Protein AF-0000000075678866 (afdb_homodimer)

Organism: Branchiostoma floridae (NCBI:txid7739)

Radius of gyration: 64.85 Å; Cα contacts (8 Å, |Δi|>4): 1462; chains: 2; bounding box: 85×173×122 Å

Secondary structure (DSSP, 8-state):
-HHHHHHTB-TTT-SB-SSEEE-TTS-EEEHHHHHHHHHHHHHHS--SSGGGTTTGGGEEE-TTT--EEE--TTGGGGSEE-HHHHHHHHHHTT--TTT-B-TTSPBBPSS-SSSSPPBP-EEETTTTEEE-HHHHHHHHTSGGGTTSPEES---S----PPEETTTEEEEP-EEETTTTEEE-GGGGSTTSTTTTS-EEEHHHHHHHHHHHHHHHHHHHHHHHHHHHHHHHHHHHHHHHHHHHHHHHHHHHHHHHHHHHHHHHHHHHHHHHHHHHHHHHHHHHHHHHHHHHHHHHHHHHHHHHHHHHHHT---HHHHHHHHHHHHHHHHHHHS---------SS--------HHHHHHHHT-----------------------------------------SS--SEEEEEEEEE-TTSSHHHHHHHHHHS---TTPPPP-SEEEEEEEEEETTEEEEEEEEEEP-SGGGHHHHHHHHTT-SEEEEE----/-HHHHHHTB-TTT-SB-SSEEE-TTS-EEEHHHHHHHHHHHHHHS--SSGGGTTTGGGEEE-TTT--EEE--TTGGGGSEE-HHHHHHHHHHH---TTT-S-TTSPPBPSS-SSSSPPBP-EEETTTTEEE-HHHHHHHHTSGGGTTSPEES---S----PPEETTTEEEEP-EEETTTTEEE-GGGGSTTSTTTTS-EEEHHHHHHHHHHHHHHHHHHHHHHHHHHHHHHHHHHHHHHHHHHHHHHHHHHHHHHHHHHHHHHHHHHHHHHHHHHHHHHHHHHHHHHHHHHHHHHHHHHHHHHHHHHHHHT---HHHHHHHHHHHHHHHHHHHS---------S---------HHHHHHHHT---------------------S-----------------------SEEEEEEEEE-TTSSHHHHHHHHHHS---TTPPPP-SEEEEEEEEEETTEEEEEEEEEE--SGGGHHHHHHHHTT-SEEEEE----

Structure (mmCIF, N/CA/C/O backbone):
data_AF-0000000075678866-model_v1
#
loop_
_entity.id
_entity.type
_entity.pdbx_description
1 polymer 'E3 ubiquitin-protein ligase Midline-1-like isoform X2'
#
loop_
_atom_site.group_PDB
_atom_site.id
_atom_site.type_symbol
_atom_site.label_atom_id
_atom_site.label_alt_id
_atom_site.label_comp_id
_atom_site.label_asym_id
_atom_site.label_entity_id
_atom_site.label_seq_id
_atom_site.pdbx_PDB_ins_code
_atom_site.Cartn_x
_atom_site.Cartn_y
_atom_site.Cartn_z
_atom_site.occupancy
_atom_site.B_iso_or_equiv
_atom_site.auth_seq_id
_atom_site.auth_comp_id
_atom_site.auth_asym_id
_atom_site.auth_atom_id
_atom_site.pdbx_PDB_model_num
ATOM 1 N N . MET A 1 1 ? 0.856 50.375 16.25 1 43.62 1 MET A N 1
ATOM 2 C CA . MET A 1 1 ? 0.378 51.688 15.766 1 43.62 1 MET A CA 1
ATOM 3 C C . MET A 1 1 ? -0.942 52.062 16.438 1 43.62 1 MET A C 1
ATOM 5 O O . MET A 1 1 ? -1.149 53.219 16.812 1 43.62 1 MET A O 1
ATOM 9 N N . GLU A 1 2 ? -1.556 50.781 16.656 1 60.44 2 GLU A N 1
ATOM 10 C CA . GLU A 1 2 ? -2.93 50.688 17.156 1 60.44 2 GLU A CA 1
ATOM 11 C C . GLU A 1 2 ? -2.996 50.969 18.656 1 60.44 2 GLU A C 1
ATOM 13 O O . GLU A 1 2 ? -3.965 51.562 19.141 1 60.44 2 GLU A O 1
ATOM 18 N N . ALA A 1 3 ? -1.682 50.938 19.078 1 66.75 3 ALA A N 1
ATOM 19 C CA . ALA A 1 3 ? -1.787 51.031 20.531 1 66.75 3 ALA A CA 1
ATOM 20 C C . ALA A 1 3 ? -1.88 52.469 21 1 66.75 3 ALA A C 1
ATOM 22 O O . ALA A 1 3 ? -2.676 52.812 21.891 1 66.75 3 ALA A O 1
ATOM 23 N N . LEU A 1 4 ? -1.079 53.344 20.344 1 71.69 4 LEU A N 1
ATOM 24 C CA . LEU A 1 4 ? -1.128 54.75 20.75 1 71.69 4 LEU A CA 1
ATOM 25 C C . LEU A 1 4 ? -2.457 55.375 20.344 1 71.69 4 LEU A C 1
ATOM 27 O O . LEU A 1 4 ? -3.033 56.156 21.109 1 71.69 4 LEU A O 1
ATOM 31 N N . GLU A 1 5 ? -2.85 55 19.188 1 73.69 5 GLU A N 1
ATOM 32 C CA . GLU A 1 5 ? -4.133 55.531 18.734 1 73.69 5 GLU A CA 1
ATOM 33 C C . GLU A 1 5 ? -5.262 55.125 19.672 1 73.69 5 GLU A C 1
ATOM 35 O O . GLU A 1 5 ? -6.188 55.906 19.922 1 73.69 5 GLU A O 1
ATOM 40 N N . ARG A 1 6 ? -4.926 54.031 20.25 1 78.94 6 ARG A N 1
ATOM 41 C CA . ARG A 1 6 ? -5.941 53.531 21.188 1 78.94 6 ARG A CA 1
ATOM 42 C C . ARG A 1 6 ? -5.949 54.375 22.469 1 78.94 6 ARG A C 1
ATOM 44 O O . ARG A 1 6 ? -7.008 54.625 23.047 1 78.94 6 ARG A O 1
ATOM 51 N N . GLU A 1 7 ? -4.766 54.812 22.75 1 80.38 7 GLU A N 1
ATOM 52 C CA . GLU A 1 7 ? -4.656 55.625 23.953 1 80.38 7 GLU A CA 1
ATOM 53 C C . GLU A 1 7 ? -5.219 57 23.75 1 80.38 7 GLU A C 1
ATOM 55 O O . GLU A 1 7 ? -5.617 57.688 24.703 1 80.38 7 GLU A O 1
ATOM 60 N N . LEU A 1 8 ? -5.262 57.438 22.5 1 84 8 LEU A N 1
ATOM 61 C CA . LEU A 1 8 ? -5.734 58.781 22.203 1 84 8 LEU A CA 1
ATOM 62 C C . LEU A 1 8 ? -7.152 58.75 21.641 1 84 8 LEU A C 1
ATOM 64 O O . LEU A 1 8 ? -7.664 59.75 21.172 1 84 8 LEU A O 1
ATOM 68 N N . SER A 1 9 ? -7.711 57.625 21.734 1 86.75 9 SER A N 1
ATOM 69 C CA . SER A 1 9 ? -9.07 57.5 21.234 1 86.75 9 SER A CA 1
ATOM 70 C C . SER A 1 9 ? -10.062 57.25 22.359 1 86.75 9 SER A C 1
ATOM 72 O O . SER A 1 9 ? -9.719 56.594 23.359 1 86.75 9 SER A O 1
ATOM 74 N N . CYS A 1 10 ? -11.156 57.875 22.219 1 87.94 10 CYS A N 1
ATOM 75 C CA . CYS A 1 10 ? -12.227 57.688 23.188 1 87.94 10 CYS A CA 1
ATOM 76 C C . CYS A 1 10 ? -12.75 56.281 23.156 1 87.94 10 CYS A C 1
ATOM 78 O O . CYS A 1 10 ? -13.062 55.75 22.094 1 87.94 10 CYS A O 1
ATOM 80 N N . PRO A 1 11 ? -12.836 55.594 24.234 1 87.12 11 PRO A N 1
ATOM 81 C CA . PRO A 1 11 ? -13.289 54.188 24.266 1 87.12 11 PRO A CA 1
ATOM 82 C C . PRO A 1 11 ? -14.758 54.031 23.875 1 87.12 11 PRO A C 1
ATOM 84 O O . PRO A 1 11 ? -15.195 52.938 23.531 1 87.12 11 PRO A O 1
ATOM 87 N N . TYR A 1 12 ? -15.547 55.094 23.938 1 86.12 12 TYR A N 1
ATOM 88 C CA . TYR A 1 12 ? -16.969 55.031 23.594 1 86.12 12 TYR A CA 1
ATOM 89 C C . TYR A 1 12 ? -17.172 55.25 22.094 1 86.12 12 TYR A C 1
ATOM 91 O O . TYR A 1 12 ? -17.812 54.438 21.422 1 86.12 12 TYR A O 1
ATOM 99 N N . CYS A 1 13 ? -16.641 56.281 21.578 1 82.19 13 CYS A N 1
ATOM 100 C CA . CYS A 1 13 ? -16.891 56.594 20.172 1 82.19 13 CYS A CA 1
ATOM 101 C C . CYS A 1 13 ? -15.742 56.094 19.297 1 82.19 13 CYS A C 1
ATOM 103 O O . CYS A 1 13 ? -15.867 56.062 18.078 1 82.19 13 CYS A O 1
ATOM 105 N N . ASN A 1 14 ? -14.602 55.75 19.781 1 84.31 14 ASN A N 1
ATOM 106 C CA . ASN A 1 14 ? -13.43 55.188 19.109 1 84.31 14 ASN A CA 1
ATOM 107 C C . ASN A 1 14 ? -12.789 56.219 18.172 1 84.31 14 ASN A C 1
ATOM 109 O O . ASN A 1 14 ? -12.102 55.844 17.219 1 84.31 14 ASN A O 1
ATOM 113 N N . ASN A 1 15 ? -13.078 57.438 18.406 1 81.25 15 ASN A N 1
ATOM 114 C CA . ASN A 1 15 ? -12.43 58.531 17.688 1 81.25 15 ASN A CA 1
ATOM 115 C C . ASN A 1 15 ? -11.469 59.312 18.609 1 81.25 15 ASN A C 1
ATOM 117 O O . ASN A 1 15 ? -11.438 59.062 19.812 1 81.25 15 ASN A O 1
ATOM 121 N N . LEU A 1 16 ? -10.664 60.094 17.953 1 82.56 16 LEU A N 1
ATOM 122 C CA . LEU A 1 16 ? -9.781 60.906 18.75 1 82.56 16 LEU A CA 1
ATOM 123 C C . LEU A 1 16 ? -10.578 61.781 19.719 1 82.56 16 LEU A C 1
ATOM 125 O O . LEU A 1 16 ? -11.656 62.281 19.375 1 82.56 16 LEU A O 1
ATOM 129 N N . PHE A 1 17 ? -10.078 61.875 20.844 1 85.62 17 PHE A N 1
ATOM 130 C CA . PHE A 1 17 ? -10.773 62.594 21.891 1 85.62 17 PHE A CA 1
ATOM 131 C C . PHE A 1 17 ? -11.117 64 21.422 1 85.62 17 PHE A C 1
ATOM 133 O O . PHE A 1 17 ? -10.32 64.688 20.734 1 85.62 17 PHE A O 1
ATOM 140 N N . SER A 1 18 ? -12.359 64.438 21.672 1 81.19 18 SER A N 1
ATOM 141 C CA . SER A 1 18 ? -12.812 65.812 21.469 1 81.19 18 SER A CA 1
ATOM 142 C C . SER A 1 18 ? -13.289 66.438 22.781 1 81.19 18 SER A C 1
ATOM 144 O O . SER A 1 18 ? -14.281 65.938 23.359 1 81.19 18 SER A O 1
ATOM 146 N N . SER A 1 19 ? -12.625 67.5 23.266 1 81.44 19 SER A N 1
ATOM 147 C CA . SER A 1 19 ? -12.93 68.125 24.547 1 81.44 19 SER A CA 1
ATOM 148 C C . SER A 1 19 ? -13.039 67.062 25.656 1 81.44 19 SER A C 1
ATOM 150 O O . SER A 1 19 ? -14.102 66.875 26.25 1 81.44 19 SER A O 1
ATOM 152 N N . PRO A 1 20 ? -11.961 66.438 25.922 1 88.38 20 PRO A N 1
ATOM 153 C CA . PRO A 1 20 ? -11.969 65.312 26.859 1 88.38 20 PRO A CA 1
ATOM 154 C C . PRO A 1 20 ? -12.227 65.75 28.297 1 88.38 20 PRO A C 1
ATOM 156 O O . PRO A 1 20 ? -11.766 66.812 28.719 1 88.38 20 PRO A O 1
ATOM 159 N N . LEU A 1 21 ? -13.008 64.875 28.969 1 88.62 21 LEU A N 1
ATOM 160 C CA . LEU A 1 21 ? -13.281 65.062 30.391 1 88.62 21 LEU A CA 1
ATOM 161 C C . LEU A 1 21 ? -12.586 64 31.219 1 88.62 21 LEU A C 1
ATOM 163 O O . LEU A 1 21 ? -12.523 62.844 30.828 1 88.62 21 LEU A O 1
ATOM 167 N N . LEU A 1 22 ? -11.984 64.438 32.281 1 88.12 22 LEU A N 1
ATOM 168 C CA . LEU A 1 22 ? -11.297 63.5 33.156 1 88.12 22 LEU A CA 1
ATOM 169 C C . LEU A 1 22 ? -12.266 62.938 34.188 1 88.12 22 LEU A C 1
ATOM 171 O O . LEU A 1 22 ? -12.922 63.688 34.906 1 88.12 22 LEU A O 1
ATOM 175 N N . LEU A 1 23 ? -12.305 61.656 34.281 1 87.56 23 LEU A N 1
ATOM 176 C CA . LEU A 1 23 ? -13.156 60.969 35.219 1 87.56 23 LEU A CA 1
ATOM 177 C C . LEU A 1 23 ? -12.406 60.688 36.531 1 87.56 23 LEU A C 1
ATOM 179 O O . LEU A 1 23 ? -11.172 60.719 36.562 1 87.56 23 LEU A O 1
ATOM 183 N N . PRO A 1 24 ? -13.18 60.438 37.594 1 81.88 24 PRO A N 1
ATOM 184 C CA . PRO A 1 24 ? -12.516 60.188 38.875 1 81.88 24 PRO A CA 1
ATOM 185 C C . PRO A 1 24 ? -11.672 58.906 38.844 1 81.88 24 PRO A C 1
ATOM 187 O O . PRO A 1 24 ? -10.734 58.781 39.625 1 81.88 24 PRO A O 1
ATOM 190 N N . CYS A 1 25 ? -11.891 58 37.875 1 81.62 25 CYS A N 1
ATOM 191 C CA . CYS A 1 25 ? -11.148 56.75 37.812 1 81.62 25 CYS A CA 1
ATOM 192 C C . CYS A 1 25 ? -9.836 56.969 37.062 1 81.62 25 CYS A C 1
ATOM 194 O O . CYS A 1 25 ? -9.031 56.031 36.938 1 81.62 25 CYS A O 1
ATOM 196 N N . GLY A 1 26 ? -9.719 58.156 36.531 1 81.38 26 GLY A N 1
ATOM 197 C CA . GLY A 1 26 ? -8.484 58.438 35.844 1 81.38 26 GLY A CA 1
ATOM 198 C C . GLY A 1 26 ? -8.609 58.344 34.344 1 81.38 26 GLY A C 1
ATOM 199 O O . GLY A 1 26 ? -7.711 58.75 33.594 1 81.38 26 GLY A O 1
ATOM 200 N N . HIS A 1 27 ? -9.688 57.781 33.844 1 86.25 27 HIS A N 1
ATOM 201 C CA . HIS A 1 27 ? -9.922 57.656 32.438 1 86.25 27 HIS A CA 1
ATOM 202 C C . HIS A 1 27 ? -10.602 58.906 31.859 1 86.25 27 HIS A C 1
ATOM 204 O O . HIS A 1 27 ? -11.086 59.75 32.625 1 86.25 27 HIS A O 1
ATOM 210 N N . SER A 1 28 ? -10.484 59.031 30.547 1 90.62 28 SER A N 1
ATOM 211 C CA . SER A 1 28 ? -11.086 60.188 29.891 1 90.62 28 SER A CA 1
ATOM 212 C C . SER A 1 28 ? -12.125 59.781 28.859 1 90.62 28 SER A C 1
ATOM 214 O O . SER A 1 28 ? -12.07 58.656 28.328 1 90.62 28 SER A O 1
ATOM 216 N N . VAL A 1 29 ? -13.156 60.625 28.719 1 90.81 29 VAL A N 1
ATOM 217 C CA . VAL A 1 29 ? -14.18 60.438 27.688 1 90.81 29 VAL A CA 1
ATOM 218 C C . VAL A 1 29 ? -14.492 61.781 27.047 1 90.81 29 VAL A C 1
ATOM 220 O O . VAL A 1 29 ? -14.305 62.844 27.656 1 90.81 29 VAL A O 1
ATOM 223 N N . CYS A 1 30 ? -14.914 61.625 25.797 1 87.19 30 CYS A N 1
ATOM 224 C CA . CYS A 1 30 ? -15.328 62.875 25.141 1 87.19 30 CYS A CA 1
ATOM 225 C C . CYS A 1 30 ? -16.516 63.5 25.844 1 87.19 30 CYS A C 1
ATOM 227 O O . CYS A 1 30 ? -17.328 62.812 26.469 1 87.19 30 CYS A O 1
ATOM 229 N N . CYS A 1 31 ? -16.547 64.812 25.797 1 83.5 31 CYS A N 1
ATOM 230 C CA . CYS A 1 31 ? -17.672 65.5 26.422 1 83.5 31 CYS A CA 1
ATOM 231 C C . CYS A 1 31 ? -19 65.062 25.844 1 83.5 31 CYS A C 1
ATOM 233 O O . CYS A 1 31 ? -19.922 64.75 26.578 1 83.5 31 CYS A O 1
ATOM 235 N N . LYS A 1 32 ? -19.031 64.938 24.562 1 80.06 32 LYS A N 1
ATOM 236 C CA . LYS A 1 32 ? -20.25 64.438 23.891 1 80.06 32 LYS A CA 1
ATOM 237 C C . LYS A 1 32 ? -20.609 63.062 24.312 1 80.06 32 LYS A C 1
ATOM 239 O O . LYS A 1 32 ? -21.781 62.75 24.578 1 80.06 32 LYS A O 1
ATOM 244 N N . CYS A 1 33 ? -19.594 62.312 24.359 1 86.38 33 CYS A N 1
ATOM 245 C CA . CYS A 1 33 ? -19.812 60.906 24.703 1 86.38 33 CYS A CA 1
ATOM 246 C C . CYS A 1 33 ? -20.266 60.781 26.156 1 86.38 33 CYS A C 1
ATOM 248 O O . CYS A 1 33 ? -21.031 59.875 26.5 1 86.38 33 CYS A O 1
ATOM 250 N N . ALA A 1 34 ? -19.781 61.594 27.016 1 85.44 34 ALA A N 1
ATOM 251 C CA . ALA A 1 34 ? -20.219 61.594 28.406 1 85.44 34 ALA A CA 1
ATOM 252 C C . ALA A 1 34 ? -21.719 61.906 28.516 1 85.44 34 ALA A C 1
ATOM 254 O O . ALA A 1 34 ? -22.422 61.281 29.328 1 85.44 34 ALA A O 1
ATOM 255 N N . TYR A 1 35 ? -22.094 62.719 27.688 1 79.44 35 TYR A N 1
ATOM 256 C CA . TYR A 1 35 ? -23.516 63.062 27.656 1 79.44 35 TYR A CA 1
ATOM 257 C C . TYR A 1 35 ? -24.344 61.875 27.188 1 79.44 35 TYR A C 1
ATOM 259 O O . TYR A 1 35 ? -25.406 61.562 27.766 1 79.44 35 TYR A O 1
ATOM 267 N N . ASN A 1 36 ? -23.844 61.312 26.219 1 81.81 36 ASN A N 1
ATOM 268 C CA . ASN A 1 36 ? -24.547 60.156 25.703 1 81.81 36 ASN A CA 1
ATOM 269 C C . ASN A 1 36 ? -24.609 59.031 26.734 1 81.81 36 ASN A C 1
ATOM 271 O O . ASN A 1 36 ? -25.625 58.312 26.828 1 81.81 36 ASN A O 1
ATOM 275 N N . LEU A 1 37 ? -23.625 58.906 27.453 1 85.25 37 LEU A N 1
ATOM 276 C CA . LEU A 1 37 ? -23.562 57.875 28.484 1 85.25 37 LEU A CA 1
ATOM 277 C C . LEU A 1 37 ? -24.578 58.188 29.594 1 85.25 37 LEU A C 1
ATOM 279 O O . LEU A 1 37 ? -25.219 57.281 30.125 1 85.25 37 LEU A O 1
ATOM 283 N N . LEU A 1 38 ? -24.641 59.438 29.891 1 80.75 38 LEU A N 1
ATOM 284 C CA . LEU A 1 38 ? -25.594 59.844 30.906 1 80.75 38 LEU A CA 1
ATOM 285 C C . LEU A 1 38 ? -27.031 59.656 30.438 1 80.75 38 LEU A C 1
ATOM 287 O O . LEU A 1 38 ? -27.891 59.25 31.219 1 80.75 38 LEU A O 1
ATOM 291 N N . ALA A 1 39 ? -27.203 59.969 29.219 1 74.81 39 ALA A N 1
ATOM 292 C CA . ALA A 1 39 ? -28.547 59.844 28.641 1 74.81 39 ALA A CA 1
ATOM 293 C C . ALA A 1 39 ? -28.953 58.375 28.562 1 74.81 39 ALA A C 1
ATOM 295 O O . ALA A 1 39 ? -30.125 58.031 28.766 1 74.81 39 ALA A O 1
ATOM 296 N N . SER A 1 40 ? -28.062 57.594 28.281 1 74.62 40 SER A N 1
ATOM 297 C CA . SER A 1 40 ? -28.359 56.156 28.141 1 74.62 40 SER A CA 1
ATOM 298 C C . SER A 1 40 ? -28.609 55.5 29.5 1 74.62 40 SER A C 1
ATOM 300 O O . SER A 1 40 ? -29.344 54.531 29.594 1 74.62 40 SER A O 1
ATOM 302 N N . SER A 1 41 ? -27.922 55.875 30.484 1 67.88 41 SER A N 1
ATOM 303 C CA . SER A 1 41 ? -28.094 55.281 31.812 1 67.88 41 SER A CA 1
ATOM 304 C C . SER A 1 41 ? -29.438 55.656 32.406 1 67.88 41 SER A C 1
ATOM 306 O O . SER A 1 41 ? -30 54.906 33.188 1 67.88 41 SER A O 1
ATOM 308 N N . GLY A 1 42 ? -29.922 56.781 32.156 1 57.5 42 GLY A N 1
ATOM 309 C CA . GLY A 1 42 ? -31.219 57.219 32.656 1 57.5 42 GLY A CA 1
ATOM 310 C C . GLY A 1 42 ? -32.375 56.406 32.125 1 57.5 42 GLY A C 1
ATOM 311 O O . GLY A 1 42 ? -33.438 56.312 32.75 1 57.5 42 GLY A O 1
ATOM 312 N N . THR A 1 43 ? -32.25 56.062 30.828 1 50.03 43 THR A N 1
ATOM 313 C CA . THR A 1 43 ? -33.438 55.406 30.219 1 50.03 43 THR A CA 1
ATOM 314 C C . THR A 1 43 ? -33.656 54.031 30.828 1 50.03 43 THR A C 1
ATOM 316 O O . THR A 1 43 ? -34.719 53.438 30.656 1 50.03 43 THR A O 1
ATOM 319 N N . SER A 1 44 ? -32.656 53.312 31.219 1 44.22 44 SER A N 1
ATOM 320 C CA . SER A 1 44 ? -33.062 51.969 31.547 1 44.22 44 SER A CA 1
ATOM 321 C C . SER A 1 44 ? -33.969 51.906 32.75 1 44.22 44 SER A C 1
ATOM 323 O O . SER A 1 44 ? -34.594 50.906 33.062 1 44.22 44 SER A O 1
ATOM 325 N N . LYS A 1 45 ? -33.625 52.469 33.969 1 44.28 45 LYS A N 1
ATOM 326 C CA . LYS A 1 45 ? -34.406 52 35.094 1 44.28 45 LYS A CA 1
ATOM 327 C C . LYS A 1 45 ? -35.75 52.719 35.188 1 44.28 45 LYS A C 1
ATOM 329 O O . LYS A 1 45 ? -35.812 53.938 35.125 1 44.28 45 LYS A O 1
ATOM 334 N N . THR A 1 46 ? -36.719 52.094 34.812 1 41.12 46 THR A N 1
ATOM 335 C CA . THR A 1 46 ? -38.094 52.406 35.219 1 41.12 46 THR A CA 1
ATOM 336 C C . THR A 1 46 ? -38.125 52.812 36.688 1 41.12 46 THR A C 1
ATOM 338 O O . THR A 1 46 ? -37.625 52.094 37.562 1 41.12 46 THR A O 1
ATOM 341 N N . PRO A 1 47 ? -38.281 54.156 37 1 39.22 47 PRO A N 1
ATOM 342 C CA . PRO A 1 47 ? -38.406 54.562 38.406 1 39.22 47 PRO A CA 1
ATOM 343 C C . PRO A 1 47 ? -39.375 53.656 39.188 1 39.22 47 PRO A C 1
ATOM 345 O O . PRO A 1 47 ? -40.531 53.531 38.812 1 39.22 47 PRO A O 1
ATOM 348 N N . ALA A 1 48 ? -39.094 52.531 39.719 1 39.09 48 ALA A N 1
ATOM 349 C CA . ALA A 1 48 ? -40.188 52.031 40.531 1 39.09 48 ALA A CA 1
ATOM 350 C C . ALA A 1 48 ? -40.75 53.125 41.438 1 39.09 48 ALA A C 1
ATOM 352 O O . ALA A 1 48 ? -41.969 53.188 41.625 1 39.09 48 ALA A O 1
ATOM 353 N N . ASN A 1 49 ? -40.062 53.5 42.688 1 38.62 49 ASN A N 1
ATOM 354 C CA . ASN A 1 49 ? -40.656 54.438 43.594 1 38.62 49 ASN A CA 1
ATOM 355 C C . ASN A 1 49 ? -40.375 55.875 43.156 1 38.62 49 ASN A C 1
ATOM 357 O O . ASN A 1 49 ? -39.281 56.219 42.719 1 38.62 49 ASN A O 1
ATOM 361 N N . PRO A 1 50 ? -41.438 56.75 43 1 41.88 50 PRO A N 1
ATOM 362 C CA . PRO A 1 50 ? -41.469 58.156 42.531 1 41.88 50 PRO A CA 1
ATOM 363 C C . PRO A 1 50 ? -40.344 59 43.125 1 41.88 50 PRO A C 1
ATOM 365 O O . PRO A 1 50 ? -39.906 59.969 42.5 1 41.88 50 PRO A O 1
ATOM 368 N N . GLU A 1 51 ? -40.25 58.969 44.5 1 40.81 51 GLU A N 1
ATOM 369 C CA . GLU A 1 51 ? -39.5 59.969 45.219 1 40.81 51 GLU A CA 1
ATOM 370 C C . GLU A 1 51 ? -38 59.875 44.844 1 40.81 51 GLU A C 1
ATOM 372 O O . GLU A 1 51 ? -37.219 60.812 45.156 1 40.81 51 GLU A O 1
ATOM 377 N N . SER A 1 52 ? -37.375 58.75 44.781 1 41.28 52 SER A N 1
ATOM 378 C CA . SER A 1 52 ? -35.938 58.531 44.625 1 41.28 52 SER A CA 1
ATOM 379 C C . SER A 1 52 ? -35.469 58.844 43.219 1 41.28 52 SER A C 1
ATOM 381 O O . SER A 1 52 ? -34.406 58.375 42.781 1 41.28 52 SER A O 1
ATOM 383 N N . SER A 1 53 ? -36.156 59.469 42.375 1 43.78 53 SER A N 1
ATOM 384 C CA . SER A 1 53 ? -36 59.688 40.938 1 43.78 53 SER A CA 1
ATOM 385 C C . SER A 1 53 ? -34.75 60.5 40.625 1 43.78 53 SER A C 1
ATOM 387 O O . SER A 1 53 ? -34.219 60.438 39.531 1 43.78 53 SER A O 1
ATOM 389 N N . GLU A 1 54 ? -34.406 61.5 41.469 1 47 54 GLU A N 1
ATOM 390 C CA . GLU A 1 54 ? -33.406 62.531 41.094 1 47 54 GLU A CA 1
ATOM 391 C C . GLU A 1 54 ? -32 61.938 41.062 1 47 54 GLU A C 1
ATOM 393 O O . GLU A 1 54 ? -31.125 62.5 40.406 1 47 54 GLU A O 1
ATOM 398 N N . GLU A 1 55 ? -31.656 60.938 41.781 1 50.34 55 GLU A N 1
ATOM 399 C CA . GLU A 1 55 ? -30.281 60.469 42 1 50.34 55 GLU A CA 1
ATOM 400 C C . GLU A 1 55 ? -29.781 59.688 40.781 1 50.34 55 GLU A C 1
ATOM 402 O O . GLU A 1 55 ? -28.578 59.688 40.469 1 50.34 55 GLU A O 1
ATOM 407 N N . THR A 1 56 ? -30.609 59 40.156 1 52.97 56 THR A N 1
ATOM 408 C CA . THR A 1 56 ? -30.219 58.094 39.062 1 52.97 56 THR A CA 1
ATOM 409 C C . THR A 1 56 ? -29.672 58.844 37.875 1 52.97 56 THR A C 1
ATOM 411 O O . THR A 1 56 ? -28.828 58.344 37.125 1 52.97 56 THR A O 1
ATOM 414 N N . ASP A 1 57 ? -30.094 60.094 37.719 1 58.66 57 ASP A N 1
ATOM 415 C CA . ASP A 1 57 ? -29.75 60.906 36.562 1 58.66 57 ASP A CA 1
ATOM 416 C C . ASP A 1 57 ? -28.328 61.438 36.688 1 58.66 57 ASP A C 1
ATOM 418 O O . ASP A 1 57 ? -27.875 62.219 35.844 1 58.66 57 ASP A O 1
ATOM 422 N N . ARG A 1 58 ? -27.625 60.906 37.656 1 74.62 58 ARG A N 1
ATOM 423 C CA . ARG A 1 58 ? -26.359 61.594 37.906 1 74.62 58 ARG A CA 1
ATOM 424 C C . ARG A 1 58 ? -25.188 60.625 37.938 1 74.62 58 ARG A C 1
ATOM 426 O O . ARG A 1 58 ? -24.188 60.875 38.594 1 74.62 58 ARG A O 1
ATOM 433 N N . CYS A 1 59 ? -25.516 59.375 37.406 1 82.62 59 CYS A N 1
ATOM 434 C CA . CYS A 1 59 ? -24.375 58.469 37.438 1 82.62 59 CYS A CA 1
ATOM 435 C C . CYS A 1 59 ? -24.234 57.719 36.125 1 82.62 59 CYS A C 1
ATOM 437 O O . CYS A 1 59 ? -25.234 57.438 35.469 1 82.62 59 CYS A O 1
ATOM 439 N N . PHE A 1 60 ? -23.094 57.5 35.594 1 86.94 60 PHE A N 1
ATOM 440 C CA . PHE A 1 60 ? -22.828 56.625 34.469 1 86.94 60 PHE A CA 1
ATOM 441 C C . PHE A 1 60 ? -21.594 55.781 34.719 1 86.94 60 PHE A C 1
ATOM 443 O O . PHE A 1 60 ? -20.859 56.031 35.656 1 86.94 60 PHE A O 1
ATOM 450 N N . SER A 1 61 ? -21.438 54.781 33.906 1 89.75 61 SER A N 1
ATOM 451 C CA . SER A 1 61 ? -20.297 53.875 34.062 1 89.75 61 SER A CA 1
ATOM 452 C C . SER A 1 61 ? -19.188 54.188 33.062 1 89.75 61 SER A C 1
ATOM 454 O O . SER A 1 61 ? -19.469 54.5 31.906 1 89.75 61 SER A O 1
ATOM 456 N N . CYS A 1 62 ? -17.906 54.219 33.531 1 89 62 CYS A N 1
ATOM 457 C CA . CYS A 1 62 ? -16.781 54.438 32.656 1 89 62 CYS A CA 1
ATOM 458 C C . CYS A 1 62 ? -16.672 53.344 31.594 1 89 62 CYS A C 1
ATOM 460 O O . CYS A 1 62 ? -16.703 52.156 31.922 1 89 62 CYS A O 1
ATOM 462 N N . PRO A 1 63 ? -16.625 53.562 30.484 1 87 63 PRO A N 1
ATOM 463 C CA . PRO A 1 63 ? -16.562 52.531 29.406 1 87 63 PRO A CA 1
ATOM 464 C C . PRO A 1 63 ? -15.281 51.719 29.453 1 87 63 PRO A C 1
ATOM 466 O O . PRO A 1 63 ? -15.242 50.594 28.906 1 87 63 PRO A O 1
ATOM 469 N N . GLU A 1 64 ? -14.305 52.219 30.016 1 84.56 64 GLU A N 1
ATOM 470 C CA . GLU A 1 64 ? -13.023 51.5 30.047 1 84.56 64 GLU A CA 1
ATOM 471 C C . GLU A 1 64 ? -12.922 50.594 31.25 1 84.56 64 GLU A C 1
ATOM 473 O O . GLU A 1 64 ? -12.578 49.406 31.109 1 84.56 64 GLU A O 1
ATOM 478 N N . CYS A 1 65 ? -13.172 51.062 32.469 1 81.88 65 CYS A N 1
ATOM 479 C CA . CYS A 1 65 ? -12.992 50.25 33.688 1 81.88 65 CYS A CA 1
ATOM 480 C C . CYS A 1 65 ? -14.344 49.844 34.25 1 81.88 65 CYS A C 1
ATOM 482 O O . CYS A 1 65 ? -14.398 49 35.156 1 81.88 65 CYS A O 1
ATOM 484 N N . LYS A 1 66 ? -15.523 50.406 33.875 1 87.06 66 LYS A N 1
ATOM 485 C CA . LYS A 1 66 ? -16.891 50.031 34.25 1 87.06 66 LYS A CA 1
ATOM 486 C C . LYS A 1 66 ? -17.203 50.5 35.656 1 87.06 66 LYS A C 1
ATOM 488 O O . LYS A 1 66 ? -18.219 50.094 36.25 1 87.06 66 LYS A O 1
ATOM 493 N N . ASN A 1 67 ? -16.312 51.344 36.156 1 87.25 67 ASN A N 1
ATOM 494 C CA . ASN A 1 67 ? -16.609 51.938 37.469 1 87.25 67 ASN A CA 1
ATOM 495 C C . ASN A 1 67 ? -17.688 53 37.406 1 87.25 67 ASN A C 1
ATOM 497 O O . ASN A 1 67 ? -17.797 53.719 36.406 1 87.25 67 ASN A O 1
ATOM 501 N N . ALA A 1 68 ? -18.391 53.219 38.375 1 88.5 68 ALA A N 1
ATOM 502 C CA . ALA A 1 68 ? -19.484 54.188 38.406 1 88.5 68 ALA A CA 1
ATOM 503 C C . ALA A 1 68 ? -18.969 55.594 38.688 1 88.5 68 ALA A C 1
ATOM 505 O O . ALA A 1 68 ? -18.109 55.781 39.562 1 88.5 68 ALA A O 1
ATOM 506 N N . VAL A 1 69 ? -19.359 56.5 37.938 1 87.06 69 VAL A N 1
ATOM 507 C CA . VAL A 1 69 ? -19.016 57.906 38.094 1 87.06 69 VAL A CA 1
ATOM 508 C C . VAL A 1 69 ? -20.234 58.688 38.625 1 87.06 69 VAL A C 1
ATOM 510 O O . VAL A 1 69 ? -21.281 58.719 37.969 1 87.06 69 VAL A O 1
ATOM 513 N N . PHE A 1 70 ? -20.031 59.281 39.75 1 85.56 70 PHE A N 1
ATOM 514 C CA . PHE A 1 70 ? -21.125 60 40.375 1 85.56 70 PHE A CA 1
ATOM 515 C C . PHE A 1 70 ? -20.984 61.5 40.125 1 85.56 70 PHE A C 1
ATOM 517 O O . PHE A 1 70 ? -19.891 62.062 40.281 1 85.56 70 PHE A O 1
ATOM 524 N N . LEU A 1 71 ? -22.062 62.125 39.625 1 83.06 71 LEU A N 1
ATOM 525 C CA . LEU A 1 71 ? -22.047 63.562 39.344 1 83.06 71 LEU A CA 1
ATOM 526 C C . LEU A 1 71 ? -22.797 64.312 40.438 1 83.06 71 LEU A C 1
ATOM 528 O O . LEU A 1 71 ? -23.766 63.812 41 1 83.06 71 LEU A O 1
ATOM 532 N N . ASP A 1 72 ? -22.234 65.438 40.781 1 76.69 72 ASP A N 1
ATOM 533 C CA . ASP A 1 72 ? -22.922 66.25 41.75 1 76.69 72 ASP A CA 1
ATOM 534 C C . ASP A 1 72 ? -23.984 67.125 41.062 1 76.69 72 ASP A C 1
ATOM 536 O O . ASP A 1 72 ? -24.375 66.812 39.938 1 76.69 72 ASP A O 1
ATOM 540 N N . ASP A 1 73 ? -24.578 68.188 41.812 1 71.56 73 ASP A N 1
ATOM 541 C CA . ASP A 1 73 ? -25.672 69.062 41.344 1 71.56 73 ASP A CA 1
ATOM 542 C C . ASP A 1 73 ? -25.266 69.875 40.094 1 71.56 73 ASP A C 1
ATOM 544 O O . ASP A 1 73 ? -26.125 70.375 39.375 1 71.56 73 ASP A O 1
ATOM 548 N N . ARG A 1 74 ? -23.984 69.812 39.844 1 72.19 74 ARG A N 1
ATOM 549 C CA . ARG A 1 74 ? -23.5 70.562 38.719 1 72.19 74 ARG A CA 1
ATOM 550 C C . ARG A 1 74 ? -23.516 69.75 37.406 1 72.19 74 ARG A C 1
ATOM 552 O O . ARG A 1 74 ? -23.266 70.312 36.344 1 72.19 74 ARG A O 1
ATOM 559 N N . GLY A 1 75 ? -23.875 68.562 37.594 1 74.75 75 GLY A N 1
ATOM 560 C CA . GLY A 1 75 ? -23.875 67.688 36.438 1 74.75 75 GLY A CA 1
ATOM 561 C C . GLY A 1 75 ? -22.484 67.375 35.906 1 74.75 75 GLY A C 1
ATOM 562 O O . GLY A 1 75 ? -21.562 67.125 36.688 1 74.75 75 GLY A O 1
ATOM 563 N N . LEU A 1 76 ? -22.281 67.5 34.594 1 76.81 76 LEU A N 1
ATOM 564 C CA . LEU A 1 76 ? -21 67.188 33.969 1 76.81 76 LEU A CA 1
ATOM 565 C C . LEU A 1 76 ? -19.984 68.312 34.219 1 76.81 76 LEU A C 1
ATOM 567 O O . LEU A 1 76 ? -18.781 68.062 34.031 1 76.81 76 LEU A O 1
ATOM 571 N N . ARG A 1 77 ? -20.453 69.375 34.719 1 74.12 77 ARG A N 1
ATOM 572 C CA . ARG A 1 77 ? -19.547 70.5 34.969 1 74.12 77 ARG A CA 1
ATOM 573 C C . ARG A 1 77 ? -18.656 70.188 36.188 1 74.12 77 ARG A C 1
ATOM 575 O O . ARG A 1 77 ? -17.672 70.875 36.406 1 74.12 77 ARG A O 1
ATOM 582 N N . CYS A 1 78 ? -19.031 69.125 36.844 1 75.69 78 CYS A N 1
ATOM 583 C CA . CYS A 1 78 ? -18.203 68.812 38 1 75.69 78 CYS A CA 1
ATOM 584 C C . CYS A 1 78 ? -16.906 68.125 37.562 1 75.69 78 CYS A C 1
ATOM 586 O O . CYS A 1 78 ? -15.961 68 38.344 1 75.69 78 CYS A O 1
ATOM 588 N N . LEU A 1 79 ? -17 67.75 36.312 1 81.44 79 LEU A N 1
ATOM 589 C CA . LEU A 1 79 ? -15.812 67.062 35.812 1 81.44 79 LEU A CA 1
ATOM 590 C C . LEU A 1 79 ? -14.828 68.062 35.188 1 81.44 79 LEU A C 1
ATOM 592 O O . LEU A 1 79 ? -15.242 69 34.531 1 81.44 79 LEU A O 1
ATOM 596 N N . CYS A 1 80 ? -13.648 67.75 35.438 1 79.56 80 CYS A N 1
ATOM 597 C CA . CYS A 1 80 ? -12.602 68.625 34.938 1 79.56 80 CYS A CA 1
ATOM 598 C C . CYS A 1 80 ? -12.242 68.375 33.5 1 79.56 80 CYS A C 1
ATOM 600 O O . CYS A 1 80 ? -12.062 67.188 33.125 1 79.56 80 CYS A O 1
ATOM 602 N N . PRO A 1 81 ? -12.203 69.438 32.688 1 83.88 81 PRO A N 1
ATOM 603 C CA . PRO A 1 81 ? -11.688 69.188 31.328 1 83.88 81 PRO A CA 1
ATOM 604 C C . PRO A 1 81 ? -10.219 68.75 31.312 1 83.88 81 PRO A C 1
ATOM 606 O O . PRO A 1 81 ? -9.43 69.25 32.125 1 83.88 81 PRO A O 1
ATOM 609 N N . ASN A 1 82 ? -9.93 67.812 30.594 1 86.88 82 ASN A N 1
ATOM 610 C CA . ASN A 1 82 ? -8.547 67.375 30.422 1 86.88 82 ASN A CA 1
ATOM 611 C C . ASN A 1 82 ? -7.832 68.188 29.359 1 86.88 82 ASN A C 1
ATOM 613 O O . ASN A 1 82 ? -7.746 67.75 28.203 1 86.88 82 ASN A O 1
ATOM 617 N N . LEU A 1 83 ? -7.293 69.25 29.781 1 84.81 83 LEU A N 1
ATOM 618 C CA . LEU A 1 83 ? -6.691 70.188 28.844 1 84.81 83 LEU A CA 1
ATOM 619 C C . LEU A 1 83 ? -5.387 69.625 28.281 1 84.81 83 LEU A C 1
ATOM 621 O O . LEU A 1 83 ? -5.047 69.875 27.125 1 84.81 83 LEU A O 1
ATOM 625 N N . THR A 1 84 ? -4.703 68.875 29.078 1 85.81 84 THR A N 1
ATOM 626 C CA . THR A 1 84 ? -3.453 68.312 28.609 1 85.81 84 THR A CA 1
ATOM 627 C C . THR A 1 84 ? -3.705 67.375 27.438 1 85.81 84 THR A C 1
ATOM 629 O O . THR A 1 84 ? -3.025 67.438 26.406 1 85.81 84 THR A O 1
ATOM 632 N N . LEU A 1 85 ? -4.629 66.5 27.578 1 86.56 85 LEU A N 1
ATOM 633 C CA . LEU A 1 85 ? -4.965 65.562 26.516 1 86.56 85 LEU A CA 1
ATOM 634 C C . LEU A 1 85 ? -5.43 66.312 25.266 1 86.56 85 LEU A C 1
ATOM 636 O O . LEU A 1 85 ? -5.098 65.938 24.141 1 86.56 85 LEU A O 1
ATOM 640 N N . GLN A 1 86 ? -6.16 67.312 25.5 1 83.31 86 GLN A N 1
ATOM 641 C CA . GLN A 1 86 ? -6.602 68.125 24.391 1 83.31 86 GLN A CA 1
ATOM 642 C C . GLN A 1 86 ? -5.41 68.75 23.656 1 83.31 86 GLN A C 1
ATOM 644 O O . GLN A 1 86 ? -5.371 68.75 22.422 1 83.31 86 GLN A O 1
ATOM 649 N N . ASN A 1 87 ? -4.5 69.25 24.406 1 79.69 87 ASN A N 1
ATOM 650 C CA . ASN A 1 87 ? -3.293 69.812 23.812 1 79.69 87 ASN A CA 1
ATOM 651 C C . ASN A 1 87 ? -2.508 68.812 23.016 1 79.69 87 ASN A C 1
ATOM 653 O O . ASN A 1 87 ? -1.979 69.062 21.953 1 79.69 87 ASN A O 1
ATOM 657 N N . ILE A 1 88 ? -2.438 67.688 23.547 1 80.94 88 ILE A N 1
ATOM 658 C CA . ILE A 1 88 ? -1.702 66.562 22.891 1 80.94 88 ILE A CA 1
ATOM 659 C C . ILE A 1 88 ? -2.369 66.25 21.578 1 80.94 88 ILE A C 1
ATOM 661 O O . ILE A 1 88 ? -1.694 66.062 20.547 1 80.94 88 ILE A O 1
ATOM 665 N N . ILE A 1 89 ? -3.637 66 21.594 1 78.5 89 ILE A N 1
ATOM 666 C CA . ILE A 1 89 ? -4.379 65.625 20.391 1 78.5 89 ILE A CA 1
ATOM 667 C C . ILE A 1 89 ? -4.211 66.75 19.328 1 78.5 89 ILE A C 1
ATOM 669 O O . ILE A 1 89 ? -4.07 66.438 18.141 1 78.5 89 ILE A O 1
ATOM 673 N N . GLU A 1 90 ? -4.301 67.938 19.812 1 72.62 90 GLU A N 1
ATOM 674 C CA . GLU A 1 90 ? -4.109 69.062 18.891 1 72.62 90 GLU A CA 1
ATOM 675 C C . GLU A 1 90 ? -2.717 69 18.266 1 72.62 90 GLU A C 1
ATOM 677 O O . GLU A 1 90 ? -2.549 69.312 17.078 1 72.62 90 GLU A O 1
ATOM 682 N N . ARG A 1 91 ? -1.811 68.625 19.047 1 68.69 91 ARG A N 1
ATOM 683 C CA . ARG A 1 91 ? -0.445 68.5 18.547 1 68.69 91 ARG A CA 1
ATOM 684 C C . ARG A 1 91 ? -0.326 67.375 17.547 1 68.69 91 ARG A C 1
ATOM 686 O O . ARG A 1 91 ? 0.386 67.5 16.547 1 68.69 91 ARG A O 1
ATOM 693 N N . VAL A 1 92 ? -0.976 66.25 17.891 1 68.81 92 VAL A N 1
ATOM 694 C CA . VAL A 1 92 ? -0.896 65.062 17.047 1 68.81 92 VAL A CA 1
ATOM 695 C C . VAL A 1 92 ? -1.646 65.312 15.742 1 68.81 92 VAL A C 1
ATOM 697 O O . VAL A 1 92 ? -1.219 64.812 14.68 1 68.81 92 VAL A O 1
ATOM 700 N N . LYS A 1 93 ? -2.947 65.75 15.867 1 60.19 93 LYS A N 1
ATOM 701 C CA . LYS A 1 93 ? -3.705 66.062 14.656 1 60.19 93 LYS A CA 1
ATOM 702 C C . LYS A 1 93 ? -2.965 67.062 13.789 1 60.19 93 LYS A C 1
ATOM 704 O O . LYS A 1 93 ? -3.188 67.125 12.578 1 60.19 93 LYS A O 1
ATOM 709 N N . GLY A 1 94 ? -1.902 67.438 14.133 1 51.31 94 GLY A N 1
ATOM 710 C CA . GLY A 1 94 ? -1.37 68.562 13.367 1 51.31 94 GLY A CA 1
ATOM 711 C C . GLY A 1 94 ? -2.215 69.812 13.469 1 51.31 94 GLY A C 1
ATOM 712 O O . GLY A 1 94 ? -3.234 69.938 12.789 1 51.31 94 GLY A O 1
ATOM 713 N N . THR A 1 95 ? -2.783 70.062 14.5 1 42.25 95 THR A N 1
ATOM 714 C CA . THR A 1 95 ? -3.623 71.25 14.484 1 42.25 95 THR A CA 1
ATOM 715 C C . THR A 1 95 ? -3.135 72.25 13.438 1 42.25 95 THR A C 1
ATOM 717 O O . THR A 1 95 ? -2.012 72.75 13.523 1 42.25 95 THR A O 1
ATOM 720 N N . GLU A 1 96 ? -3.555 72.188 12.305 1 36.97 96 GLU A N 1
ATOM 721 C CA . GLU A 1 96 ? -4.184 73.312 11.562 1 36.97 96 GLU A CA 1
ATOM 722 C C . GLU A 1 96 ? -4.879 74.25 12.5 1 36.97 96 GLU A C 1
ATOM 724 O O . GLU A 1 96 ? -6.059 74.125 12.82 1 36.97 96 GLU A O 1
ATOM 729 N N . ALA A 1 97 ? -4.898 74.25 13.758 1 37.25 97 ALA A N 1
ATOM 730 C CA . ALA A 1 97 ? -5.332 75.375 14.586 1 37.25 97 ALA A CA 1
ATOM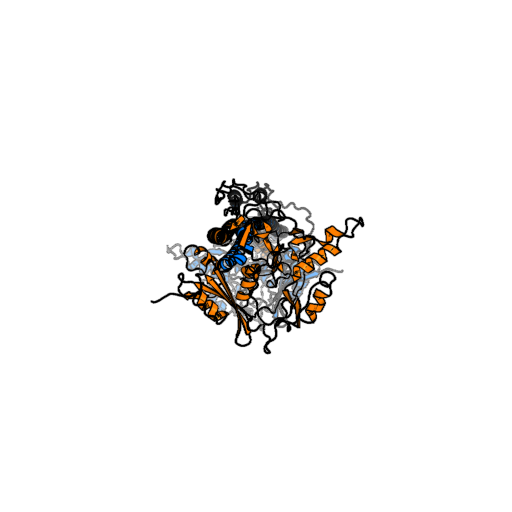 731 C C . ALA A 1 97 ? -5.434 76.688 13.766 1 37.25 97 ALA A C 1
ATOM 733 O O . ALA A 1 97 ? -6.355 77.438 13.961 1 37.25 97 ALA A O 1
ATOM 734 N N . ALA A 1 98 ? -4.336 77 13.219 1 34.81 98 ALA A N 1
ATOM 735 C CA . ALA A 1 98 ? -4.461 78.125 12.305 1 34.81 98 ALA A CA 1
ATOM 736 C C . ALA A 1 98 ? -5.531 77.875 11.25 1 34.81 98 ALA A C 1
ATOM 738 O O . ALA A 1 98 ? -6.219 78.75 10.812 1 34.81 98 ALA A O 1
ATOM 739 N N . THR A 1 99 ? -5.535 76.625 10.648 1 34.38 99 THR A N 1
ATOM 740 C CA . THR A 1 99 ? -6.5 76.438 9.562 1 34.38 99 THR A CA 1
ATOM 741 C C . THR A 1 99 ? -7.871 76.062 10.117 1 34.38 99 THR A C 1
ATOM 743 O O . THR A 1 99 ? -8.766 75.688 9.367 1 34.38 99 THR A O 1
ATOM 746 N N . ALA A 1 100 ? -8.078 75.5 11.25 1 39.31 100 ALA A N 1
ATOM 747 C CA . ALA A 1 100 ? -9.477 75.438 11.672 1 39.31 100 ALA A CA 1
ATOM 748 C C . ALA A 1 100 ? -10.297 76.562 11.172 1 39.31 100 ALA A C 1
ATOM 750 O O . ALA A 1 100 ? -11.469 76.75 11.531 1 39.31 100 ALA A O 1
ATOM 751 N N . ARG A 1 101 ? -9.57 77.562 11.023 1 36 101 ARG A N 1
ATOM 752 C CA . ARG A 1 101 ? -10.25 78.562 10.211 1 36 101 ARG A CA 1
ATOM 753 C C . ARG A 1 101 ? -10.641 78 8.852 1 36 101 ARG A C 1
ATOM 755 O O . ARG A 1 101 ? -9.852 77.312 8.211 1 36 101 ARG A O 1
ATOM 762 N N . SER A 1 102 ? -11.773 77.562 8.75 1 40.66 102 SER A N 1
ATOM 763 C CA . SER A 1 102 ? -12.203 77.25 7.379 1 40.66 102 SER A CA 1
ATOM 764 C C . SER A 1 102 ? -11.406 78.125 6.375 1 40.66 102 SER A C 1
ATOM 766 O O . SER A 1 102 ? -10.781 79.125 6.746 1 40.66 102 SER A O 1
ATOM 768 N N . SER A 1 103 ? -11.086 77.625 5.156 1 41.22 103 SER A N 1
ATOM 769 C CA . SER A 1 103 ? -10.508 78.438 4.094 1 41.22 103 SER A CA 1
ATOM 770 C C . SER A 1 103 ? -10.828 79.938 4.309 1 41.22 103 SER A C 1
ATOM 772 O O . SER A 1 103 ? -10.023 80.812 3.951 1 41.22 103 SER A O 1
ATOM 774 N N . ASP A 1 104 ? -12.117 80.312 4.758 1 46.69 104 ASP A N 1
ATOM 775 C CA . ASP A 1 104 ? -12.648 81.688 4.75 1 46.69 104 ASP A CA 1
ATOM 776 C C . ASP A 1 104 ? -12.539 82.312 6.133 1 46.69 104 ASP A C 1
ATOM 778 O O . ASP A 1 104 ? -13.172 83.312 6.402 1 46.69 104 ASP A O 1
ATOM 782 N N . GLY A 1 105 ? -11.688 81.812 7.145 1 52.16 105 GLY A N 1
ATOM 783 C CA . GLY A 1 105 ? -11.438 82.5 8.398 1 52.16 105 GLY A CA 1
ATOM 784 C C . GLY A 1 105 ? -12.359 82.062 9.523 1 52.16 105 GLY A C 1
ATOM 785 O O . GLY A 1 105 ? -12.336 82.625 10.617 1 52.16 105 GLY A O 1
ATOM 786 N N . ASN A 1 106 ? -13.32 81.125 9.398 1 57.38 106 ASN A N 1
ATOM 787 C CA . ASN A 1 106 ? -14.359 80.812 10.383 1 57.38 106 ASN A CA 1
ATOM 788 C C . ASN A 1 106 ? -13.961 79.688 11.289 1 57.38 106 ASN A C 1
ATOM 790 O O . ASN A 1 106 ? -13.203 78.812 10.891 1 57.38 106 ASN A O 1
ATOM 794 N N . LEU A 1 107 ? -14.258 79.625 12.633 1 65.88 107 LEU A N 1
ATOM 795 C CA . LEU A 1 107 ? -14.039 78.625 13.656 1 65.88 107 LEU A CA 1
ATOM 796 C C . LEU A 1 107 ? -14.805 77.375 13.312 1 65.88 107 LEU A C 1
ATOM 798 O O . LEU A 1 107 ? -15.961 77.375 12.906 1 65.88 107 LEU A O 1
ATOM 802 N N . ALA A 1 108 ? -14.227 76.25 13.297 1 70.75 108 ALA A N 1
ATOM 803 C CA . ALA A 1 108 ? -14.852 74.938 12.961 1 70.75 108 ALA A CA 1
ATOM 804 C C . ALA A 1 108 ? -15.609 74.375 14.156 1 70.75 108 ALA A C 1
ATOM 806 O O . ALA A 1 108 ? -15.25 74.625 15.305 1 70.75 108 ALA A O 1
ATOM 807 N N . CYS A 1 109 ? -16.688 73.625 13.977 1 72.06 109 CYS A N 1
ATOM 808 C CA . CYS A 1 109 ? -17.469 72.938 15 1 72.06 109 CYS A CA 1
ATOM 809 C C . CYS A 1 109 ? -16.625 71.875 15.695 1 72.06 109 CYS A C 1
ATOM 811 O O . CYS A 1 109 ? -15.969 71.062 15.031 1 72.06 109 CYS A O 1
ATOM 813 N N . GLU A 1 110 ? -16.578 71.875 16.953 1 66.12 110 GLU A N 1
ATOM 814 C CA . GLU A 1 110 ? -15.719 71 17.734 1 66.12 110 GLU A CA 1
ATOM 815 C C . GLU A 1 110 ? -16.406 69.625 18 1 66.12 110 GLU A C 1
ATOM 817 O O . GLU A 1 110 ? -15.781 68.688 18.547 1 66.12 110 GLU A O 1
ATOM 822 N N . VAL A 1 111 ? -17.672 69.562 17.578 1 69.19 111 VAL A N 1
ATOM 823 C CA . VAL A 1 111 ? -18.438 68.375 17.922 1 69.19 111 VAL A CA 1
ATOM 824 C C . VAL A 1 111 ? -18.875 67.625 16.641 1 69.19 111 VAL A C 1
ATOM 826 O O . VAL A 1 111 ? -19.516 66.562 16.703 1 69.19 111 VAL A O 1
ATOM 829 N N . CYS A 1 112 ? -18.516 68.125 15.531 1 68.5 112 CYS A N 1
ATOM 830 C CA . CYS A 1 112 ? -19.016 67.562 14.266 1 68.5 112 CYS A CA 1
ATOM 831 C C . CYS A 1 112 ? -18.375 66.25 13.953 1 68.5 112 CYS A C 1
ATOM 833 O O . CYS A 1 112 ? -17.172 66.062 14.117 1 68.5 112 CYS A O 1
ATOM 835 N N . GLU A 1 113 ? -19.125 65.188 13.586 1 65.69 113 GLU A N 1
ATOM 836 C CA . GLU A 1 113 ? -18.641 63.844 13.219 1 65.69 113 GLU A CA 1
ATOM 837 C C . GLU A 1 113 ? -18.047 63.844 11.812 1 65.69 113 GLU A C 1
ATOM 839 O O . GLU A 1 113 ? -17.219 63 11.484 1 65.69 113 GLU A O 1
ATOM 844 N N . LYS A 1 114 ? -18.438 64.688 11.023 1 62.78 114 LYS A N 1
ATOM 845 C CA . LYS A 1 114 ? -18.047 64.688 9.617 1 62.78 114 LYS A CA 1
ATOM 846 C C . LYS A 1 114 ? -16.688 65.375 9.43 1 62.78 114 LYS A C 1
ATOM 848 O O . LYS A 1 114 ? -16.359 66.312 10.164 1 62.78 114 LYS A O 1
ATOM 853 N N . SER A 1 115 ? -15.695 64.875 8.789 1 59.81 115 SER A N 1
ATOM 854 C CA . SER A 1 115 ? -14.461 65.5 8.359 1 59.81 115 SER A CA 1
ATOM 855 C C . SER A 1 115 ? -14.547 66 6.91 1 59.81 115 SER A C 1
ATOM 857 O O . SER A 1 115 ? -14.789 65.188 6.012 1 59.81 115 SER A O 1
ATOM 859 N N . PRO A 1 116 ? -14.445 67.375 6.668 1 59.94 116 PRO A N 1
ATOM 860 C CA . PRO A 1 116 ? -14.078 68.438 7.559 1 59.94 116 PRO A CA 1
ATOM 861 C C . PRO A 1 116 ? -15.266 68.938 8.375 1 59.94 116 PRO A C 1
ATOM 863 O O . PRO A 1 116 ? -16.406 68.938 7.91 1 59.94 116 PRO A O 1
ATOM 866 N N . ALA A 1 117 ? -14.977 69.375 9.578 1 64.75 117 ALA A N 1
ATOM 867 C CA . ALA A 1 117 ? -16.031 69.875 10.484 1 64.75 117 ALA A CA 1
ATOM 868 C C . ALA A 1 117 ? -16.734 71.062 9.922 1 64.75 117 ALA A C 1
ATOM 870 O O . ALA A 1 117 ? -16.141 71.875 9.18 1 64.75 117 ALA A O 1
ATOM 871 N N . ALA A 1 118 ? -18 71.25 10.039 1 74.69 118 ALA A N 1
ATOM 872 C CA . ALA A 1 118 ? -18.781 72.375 9.609 1 74.69 118 ALA A CA 1
ATOM 873 C C . ALA A 1 118 ? -18.359 73.625 10.383 1 74.69 118 ALA A C 1
ATOM 875 O O . ALA A 1 118 ? -17.734 73.562 11.438 1 74.69 118 ALA A O 1
ATOM 876 N N . ASP A 1 119 ? -18.531 74.875 9.797 1 76.12 119 ASP A N 1
ATOM 877 C CA . ASP A 1 119 ? -18.203 76.125 10.43 1 76.12 119 ASP A CA 1
ATOM 878 C C . ASP A 1 119 ? -19.031 76.312 11.703 1 76.12 119 ASP A C 1
ATOM 880 O O . ASP A 1 119 ? -20.234 76.062 11.719 1 76.12 119 ASP A O 1
ATOM 884 N N . ALA A 1 120 ? -18.328 76.812 12.695 1 79.12 120 ALA A N 1
ATOM 885 C CA . ALA A 1 120 ? -19.031 77.062 13.953 1 79.12 120 ALA A CA 1
ATOM 886 C C . ALA A 1 120 ? -19.891 78.312 13.844 1 79.12 120 ALA A C 1
ATOM 888 O O . ALA A 1 120 ? -19.469 79.312 13.266 1 79.12 120 ALA A O 1
ATOM 889 N N . VAL A 1 121 ? -21 78.25 14.297 1 81.19 121 VAL A N 1
ATOM 890 C CA . VAL A 1 121 ? -21.922 79.375 14.234 1 81.19 121 VAL A CA 1
ATOM 891 C C . VAL A 1 121 ? -22.047 80 15.609 1 81.19 121 VAL A C 1
ATOM 893 O O . VAL A 1 121 ? -22.188 81.25 15.727 1 81.19 121 VAL A O 1
ATOM 896 N N . LYS A 1 122 ? -22.016 79.188 16.672 1 81.81 122 LYS A N 1
ATOM 897 C CA . LYS A 1 122 ? -22.141 79.688 18.047 1 81.81 122 LYS A CA 1
ATOM 898 C C . LYS A 1 122 ? -21.141 79 18.969 1 81.81 122 LYS A C 1
ATOM 900 O O . LYS A 1 122 ? -20.688 77.875 18.688 1 81.81 122 LYS A O 1
ATOM 905 N N . THR A 1 123 ? -20.719 79.688 19.938 1 79.12 123 THR A N 1
ATOM 906 C CA . THR A 1 123 ? -19.859 79.125 20.984 1 79.12 123 THR A CA 1
ATOM 907 C C . THR A 1 123 ? -20.562 79.188 22.344 1 79.12 123 THR A C 1
ATOM 909 O O . THR A 1 123 ? -21.172 80.188 22.703 1 79.12 123 THR A O 1
ATOM 912 N N . CYS A 1 124 ? -20.672 78 22.969 1 74 124 CYS A N 1
ATOM 913 C CA . CYS A 1 124 ? -21.25 77.938 24.312 1 74 124 CYS A CA 1
ATOM 914 C C . CYS A 1 124 ? -20.219 78.375 25.359 1 74 124 CYS A C 1
ATOM 916 O O . CYS A 1 124 ? -19.156 77.75 25.469 1 74 124 CYS A O 1
ATOM 918 N N . VAL A 1 125 ? -20.516 79.312 26.031 1 71.81 125 VAL A N 1
ATOM 919 C CA . VAL A 1 125 ? -19.594 79.812 27.047 1 71.81 125 VAL A CA 1
ATOM 920 C C . VAL A 1 125 ? -19.547 78.875 28.234 1 71.81 125 VAL A C 1
ATOM 922 O O . VAL A 1 125 ? -18.531 78.75 28.922 1 71.81 125 VAL A O 1
ATOM 925 N N . THR A 1 126 ? -20.609 78.125 28.406 1 64.38 126 THR A N 1
ATOM 926 C CA . THR A 1 126 ? -20.703 77.188 29.547 1 64.38 126 THR A CA 1
ATOM 927 C C . THR A 1 126 ? -19.875 75.938 29.297 1 64.38 126 THR A C 1
ATOM 929 O O . THR A 1 126 ? -19.094 75.562 30.141 1 64.38 126 THR A O 1
ATOM 932 N N . CYS A 1 127 ? -20.094 75.375 28.156 1 63.91 127 CYS A N 1
ATOM 933 C CA . CYS A 1 127 ? -19.359 74.188 27.844 1 63.91 127 CYS A CA 1
ATOM 934 C C . CYS A 1 127 ? -18.062 74.5 27.109 1 63.91 127 CYS A C 1
ATOM 936 O O . CYS A 1 127 ? -17.203 73.625 26.953 1 63.91 127 CYS A O 1
ATOM 938 N N . GLU A 1 128 ? -17.953 75.75 26.734 1 65.06 128 GLU A N 1
ATOM 939 C CA . GLU A 1 128 ? -16.766 76.312 26.031 1 65.06 128 GLU A CA 1
ATOM 940 C C . GLU A 1 128 ? -16.5 75.5 24.75 1 65.06 128 GLU A C 1
ATOM 942 O O . GLU A 1 128 ? -15.359 75.188 24.453 1 65.06 128 GLU A O 1
ATOM 947 N N . LEU A 1 129 ? -17.547 75.188 24.062 1 73 129 LEU A N 1
ATOM 948 C CA . LEU A 1 129 ? -17.422 74.5 22.797 1 73 129 LEU A CA 1
ATOM 949 C C . LEU A 1 129 ? -18.125 75.312 21.672 1 73 129 LEU A C 1
ATOM 951 O O . LEU A 1 129 ? -19.109 76 21.922 1 73 129 LEU A O 1
ATOM 955 N N . SER A 1 130 ? -17.516 75.25 20.5 1 76.62 130 SER A N 1
ATOM 956 C CA . SER A 1 130 ? -18.125 75.875 19.328 1 76.62 130 SER A CA 1
ATOM 957 C C . SER A 1 130 ? -18.938 74.812 18.516 1 76.62 130 SER A C 1
ATOM 959 O O . SER A 1 130 ? -18.5 73.688 18.344 1 76.62 130 SER A O 1
ATOM 961 N N . PHE A 1 131 ? -20.125 75.188 18.156 1 78.56 131 PHE A N 1
ATOM 962 C CA . PHE A 1 131 ? -21.047 74.312 17.516 1 78.56 131 PHE A CA 1
ATOM 963 C C . PHE A 1 131 ? -21.484 74.812 16.156 1 78.56 131 PHE A C 1
ATOM 965 O O . PHE A 1 131 ? -21.625 76 15.969 1 78.56 131 PHE A O 1
ATOM 972 N N . CYS A 1 132 ? -21.5 73.812 15.25 1 79.81 132 CYS A N 1
ATOM 973 C CA . CYS A 1 132 ? -22.203 74.125 14.008 1 79.81 132 CYS A CA 1
ATOM 974 C C . CYS A 1 132 ? -23.703 74.125 14.219 1 79.81 132 CYS A C 1
ATOM 976 O O . CYS A 1 132 ? -24.188 73.75 15.289 1 79.81 132 CYS A O 1
ATOM 978 N N . ASP A 1 133 ? -24.453 74.562 13.188 1 82.62 133 ASP A N 1
ATOM 979 C CA . ASP A 1 133 ? -25.906 74.688 13.312 1 82.62 133 ASP A CA 1
ATOM 980 C C . ASP A 1 133 ? -26.531 73.312 13.609 1 82.62 133 ASP A C 1
ATOM 982 O O . ASP A 1 133 ? -27.391 73.25 14.484 1 82.62 133 ASP A O 1
ATOM 986 N N . LYS A 1 134 ? -26.031 72.312 13.039 1 83.25 134 LYS A N 1
ATOM 987 C CA . LYS A 1 134 ? -26.594 71 13.203 1 83.25 134 LYS A CA 1
ATOM 988 C C . LYS A 1 134 ? -26.25 70.375 14.578 1 83.25 134 LYS A C 1
ATOM 990 O O . LYS A 1 134 ? -27.125 69.875 15.258 1 83.25 134 LYS A O 1
ATOM 995 N N . CYS A 1 135 ? -25.078 70.562 14.922 1 79.31 135 CYS A N 1
ATOM 996 C CA . CYS A 1 135 ? -24.625 70 16.188 1 79.31 135 CYS A CA 1
ATOM 997 C C . CYS A 1 135 ? -25.188 70.812 17.359 1 79.31 135 CYS A C 1
ATOM 999 O O . CYS A 1 135 ? -25.422 70.25 18.438 1 79.31 135 CYS A O 1
ATOM 1001 N N . LEU A 1 136 ? -25.406 72.062 17.094 1 81.12 136 LEU A N 1
ATOM 1002 C CA . LEU A 1 136 ? -26.016 72.875 18.109 1 81.12 136 LEU A CA 1
ATOM 1003 C C . LEU A 1 136 ? -27.422 72.438 18.453 1 81.12 136 LEU A C 1
ATOM 1005 O O . LEU A 1 136 ? -27.781 72.312 19.625 1 81.12 136 LEU A O 1
ATOM 1009 N N . THR A 1 137 ? -28.109 72.125 17.469 1 81.12 137 THR A N 1
ATOM 1010 C CA . THR A 1 137 ? -29.469 71.625 17.656 1 81.12 137 THR A CA 1
ATOM 1011 C C . THR A 1 137 ? -29.484 70.25 18.297 1 81.12 137 THR A C 1
ATOM 1013 O O . THR A 1 137 ? -30.328 69.938 19.156 1 81.12 137 THR A O 1
ATOM 1016 N N . ALA A 1 138 ? -28.578 69.5 17.969 1 77.31 138 ALA A N 1
ATOM 1017 C CA . ALA A 1 138 ? -28.562 68.125 18.438 1 77.31 138 ALA A CA 1
ATOM 1018 C C . ALA A 1 138 ? -28.203 68.062 19.922 1 77.31 138 ALA A C 1
ATOM 1020 O O . ALA A 1 138 ? -28.766 67.25 20.672 1 77.31 138 ALA A O 1
ATOM 1021 N N . VAL A 1 139 ? -27.344 68.938 20.297 1 73.44 139 VAL A N 1
ATOM 1022 C CA . VAL A 1 139 ? -26.828 68.875 21.656 1 73.44 139 VAL A CA 1
ATOM 1023 C C . VAL A 1 139 ? -27.609 69.812 22.562 1 73.44 139 VAL A C 1
ATOM 1025 O O . VAL A 1 139 ? -28.094 69.438 23.625 1 73.44 139 VAL A O 1
ATOM 1028 N N . HIS A 1 140 ? -27.75 71.062 22.172 1 72.5 140 HIS A N 1
ATOM 1029 C CA . HIS A 1 140 ? -28.312 72.062 23.047 1 72.5 140 HIS A CA 1
ATOM 1030 C C . HIS A 1 140 ? -29.844 72.125 22.938 1 72.5 140 HIS A C 1
ATOM 1032 O O . HIS A 1 140 ? -30.484 73 23.547 1 72.5 140 HIS A O 1
ATOM 1038 N N . SER A 1 141 ? -30.344 71.25 22.203 1 70 141 SER A N 1
ATOM 1039 C CA . SER A 1 141 ? -31.797 71.125 22.234 1 70 141 SER A CA 1
ATOM 1040 C C . SER A 1 141 ? -32.25 70.25 23.406 1 70 141 SER A C 1
ATOM 1042 O O . SER A 1 141 ? -33.438 70.25 23.766 1 70 141 SER A O 1
ATOM 1044 N N . ARG A 1 142 ? -31.359 69.688 24 1 64.25 142 ARG A N 1
ATOM 1045 C CA . ARG A 1 142 ? -31.672 68.75 25.125 1 64.25 142 ARG A CA 1
ATOM 1046 C C . ARG A 1 142 ? -31.828 69.562 26.422 1 64.25 142 ARG A C 1
ATOM 1048 O O . ARG A 1 142 ? -31.188 70.625 26.594 1 64.25 142 ARG A O 1
ATOM 1055 N N . LYS A 1 143 ? -32.688 69.062 27.266 1 60.72 143 LYS A N 1
ATOM 1056 C CA . LYS A 1 143 ? -33.125 69.812 28.469 1 60.72 143 LYS A CA 1
ATOM 1057 C C . LYS A 1 143 ? -31.922 70.125 29.344 1 60.72 143 LYS A C 1
ATOM 1059 O O . LYS A 1 143 ? -31.891 71.25 29.953 1 60.72 143 LYS A O 1
ATOM 1064 N N . ALA A 1 144 ? -30.969 69.375 29.25 1 59.91 144 ALA A N 1
ATOM 1065 C CA . ALA A 1 144 ? -29.844 69.562 30.141 1 59.91 144 ALA A CA 1
ATOM 1066 C C . ALA A 1 144 ? -28.953 70.688 29.688 1 59.91 144 ALA A C 1
ATOM 1068 O O . ALA A 1 144 ? -28.219 71.25 30.5 1 59.91 144 ALA A O 1
ATOM 1069 N N . PHE A 1 145 ? -29.203 71.25 28.391 1 64.19 145 PHE A N 1
ATOM 1070 C CA . PHE A 1 145 ? -28.25 72.25 27.844 1 64.19 145 PHE A CA 1
ATOM 1071 C C . PHE A 1 145 ? -28.938 73.562 27.531 1 64.19 145 PHE A C 1
ATOM 1073 O O . PHE A 1 145 ? -28.312 74.5 27.062 1 64.19 145 PHE A O 1
ATOM 1080 N N . VAL A 1 146 ? -30.141 73.562 27.828 1 67.06 146 VAL A N 1
ATOM 1081 C CA . VAL A 1 146 ? -30.938 74.688 27.469 1 67.06 146 VAL A CA 1
ATOM 1082 C C . VAL A 1 146 ? -30.438 75.938 28.25 1 67.06 146 VAL A C 1
ATOM 1084 O O . VAL A 1 146 ? -30.516 77.062 27.75 1 67.06 146 VAL A O 1
ATOM 1087 N N . LYS A 1 147 ? -29.828 75.75 29.422 1 65.38 147 LYS A N 1
ATOM 1088 C CA . LYS A 1 147 ? -29.453 76.875 30.266 1 65.38 147 LYS A CA 1
ATOM 1089 C C . LYS A 1 147 ? -28.078 77.375 29.875 1 65.38 147 LYS A C 1
ATOM 1091 O O . LYS A 1 147 ? -27.625 78.375 30.438 1 65.38 147 LYS A O 1
ATOM 1096 N N . HIS A 1 148 ? -27.469 76.812 28.922 1 74.62 148 HIS A N 1
ATOM 1097 C CA . HIS A 1 148 ? -26.141 77.25 28.531 1 74.62 148 HIS A CA 1
ATOM 1098 C C . HIS A 1 148 ? -26.188 78.562 27.75 1 74.62 148 HIS A C 1
ATOM 1100 O O . HIS A 1 148 ? -27.156 78.812 27.031 1 74.62 148 HIS A O 1
ATOM 1106 N N . ARG A 1 149 ? -25.188 79.375 27.984 1 76.38 149 ARG A N 1
ATOM 1107 C CA . ARG A 1 149 ? -25.109 80.688 27.297 1 76.38 149 ARG A CA 1
ATOM 1108 C C . ARG A 1 149 ? -24.375 80.562 25.969 1 76.38 149 ARG A C 1
ATOM 1110 O O . ARG A 1 149 ? -23.203 80.125 25.938 1 76.38 149 ARG A O 1
ATOM 1117 N N . LEU A 1 150 ? -25.078 80.875 24.953 1 79 150 LEU A N 1
ATOM 1118 C CA . LEU A 1 150 ? -24.5 80.75 23.625 1 79 150 LEU A CA 1
ATOM 1119 C C . LEU A 1 150 ? -24.078 82.125 23.109 1 79 150 LEU A C 1
ATOM 1121 O O . LEU A 1 150 ? -24.828 83.125 23.266 1 79 150 LEU A O 1
ATOM 1125 N N . VAL A 1 151 ? -22.828 82.312 22.766 1 77.75 151 VAL A N 1
ATOM 1126 C CA . VAL A 1 151 ? -22.328 83.562 22.234 1 77.75 151 VAL A CA 1
ATOM 1127 C C . VAL A 1 151 ? -21.844 83.312 20.797 1 77.75 151 VAL A C 1
ATOM 1129 O O . VAL A 1 151 ? -21.719 82.188 20.344 1 77.75 151 VAL A O 1
ATOM 1132 N N . ASP A 1 152 ? -21.594 84.438 20.062 1 73.75 152 ASP A N 1
ATOM 1133 C CA . ASP A 1 152 ? -21.031 84.375 18.703 1 73.75 152 ASP A CA 1
ATOM 1134 C C . ASP A 1 152 ? -19.625 83.812 18.719 1 73.75 152 ASP A C 1
ATOM 1136 O O . ASP A 1 152 ? -18.922 83.875 19.719 1 73.75 152 ASP A O 1
ATOM 1140 N N . PRO A 1 153 ? -19.219 83.062 17.672 1 64 153 PRO A N 1
ATOM 1141 C CA . PRO A 1 153 ? -17.938 82.375 17.641 1 64 153 PRO A CA 1
ATOM 1142 C C . PRO A 1 153 ? -16.75 83.25 18.016 1 64 153 PRO A C 1
ATOM 1144 O O . PRO A 1 153 ? -16.625 84.375 17.5 1 64 153 PRO A O 1
ATOM 1147 N N . LEU A 1 154 ? -16.219 83.188 19.188 1 54.56 154 LEU A N 1
ATOM 1148 C CA . LEU A 1 154 ? -15.055 83.938 19.641 1 54.56 154 LEU A CA 1
ATOM 1149 C C . LEU A 1 154 ? -13.812 83.562 18.844 1 54.56 154 LEU A C 1
ATOM 1151 O O . LEU A 1 154 ? -13.625 82.375 18.5 1 54.56 154 LEU A O 1
ATOM 1155 N N . THR A 1 155 ? -13.297 84.5 18.031 1 48.59 155 THR A N 1
ATOM 1156 C CA . THR A 1 155 ? -12.094 84.312 17.234 1 48.59 155 THR A CA 1
ATOM 1157 C C . THR A 1 155 ? -10.953 83.75 18.078 1 48.59 155 THR A C 1
ATOM 1159 O O . THR A 1 155 ? -10 83.188 17.547 1 48.59 155 THR A O 1
ATOM 1162 N N . VAL A 1 156 ? -10.492 84.562 19.219 1 45.78 156 VAL A N 1
ATOM 1163 C CA . VAL A 1 156 ? -9.172 84.375 19.797 1 45.78 156 VAL A CA 1
ATOM 1164 C C . VAL A 1 156 ? -9.117 83.062 20.562 1 45.78 156 VAL A C 1
ATOM 1166 O O . VAL A 1 156 ? -10 82.75 21.375 1 45.78 156 VAL A O 1
ATOM 1169 N N . THR A 1 157 ? -8.438 82.125 20.125 1 46.28 157 THR A N 1
ATOM 1170 C CA . THR A 1 157 ? -8.055 80.875 20.766 1 46.28 157 THR A CA 1
ATOM 1171 C C . THR A 1 157 ? -7.551 81.125 22.188 1 46.28 157 THR A C 1
ATOM 1173 O O . THR A 1 157 ? -6.438 81.625 22.375 1 46.28 157 THR A O 1
ATOM 1176 N N . VAL A 1 158 ? -8.203 81.688 23.109 1 44.28 158 VAL A N 1
ATOM 1177 C CA . VAL A 1 158 ? -7.684 81.938 24.453 1 44.28 158 VAL A CA 1
ATOM 1178 C C . VAL A 1 158 ? -7.078 80.625 25 1 44.28 158 VAL A C 1
ATOM 1180 O O . VAL A 1 158 ? -7.637 79.562 24.797 1 44.28 158 VAL A O 1
ATOM 1183 N N . PRO A 1 159 ? -5.836 80.688 25.234 1 50.41 159 PRO A N 1
ATOM 1184 C CA . PRO A 1 159 ? -5.238 79.562 25.922 1 50.41 159 PRO A CA 1
ATOM 1185 C C . PRO A 1 159 ? -6.098 79 27.062 1 50.41 159 PRO A C 1
ATOM 1187 O O . PRO A 1 159 ? -6.523 79.812 27.922 1 50.41 159 PRO A O 1
ATOM 1190 N N . LYS A 1 160 ? -6.773 78 26.938 1 61.75 160 LYS A N 1
ATOM 1191 C CA . LYS A 1 160 ? -7.723 77.438 27.906 1 61.75 160 LYS A CA 1
ATOM 1192 C C . LYS A 1 160 ? -7.031 77.125 29.219 1 61.75 160 LYS A C 1
ATOM 1194 O O . LYS A 1 160 ? -6.172 76.188 29.266 1 61.75 160 LYS A O 1
ATOM 1199 N N . THR A 1 161 ? -6.801 78.125 30.094 1 68.56 161 THR A N 1
ATOM 1200 C CA . THR A 1 161 ? -6.277 77.812 31.422 1 68.56 161 THR A CA 1
ATOM 1201 C C . THR A 1 161 ? -7.352 77.188 32.312 1 68.56 161 THR A C 1
ATOM 1203 O O . THR A 1 161 ? -8.531 77.562 32.219 1 68.56 161 THR A O 1
ATOM 1206 N N . PRO A 1 162 ? -6.938 76.25 33.031 1 78.25 162 PRO A N 1
ATOM 1207 C CA . PRO A 1 162 ? -7.914 75.625 33.938 1 78.25 162 PRO A CA 1
ATOM 1208 C C . PRO A 1 162 ? -8.422 76.562 35.031 1 78.25 162 PRO A C 1
ATOM 1210 O O . PRO A 1 162 ? -7.656 77.375 35.531 1 78.25 162 PRO A O 1
ATOM 1213 N N . LYS A 1 163 ? -9.695 76.688 35.156 1 79.38 163 LYS A N 1
ATOM 1214 C CA . LYS A 1 163 ? -10.336 77.5 36.188 1 79.38 163 LYS A CA 1
ATOM 1215 C C . LYS A 1 163 ? -10.812 76.625 37.344 1 79.38 163 LYS A C 1
ATOM 1217 O O . LYS A 1 163 ? -10.977 75.438 37.188 1 79.38 163 LYS A O 1
ATOM 1222 N N . CYS A 1 164 ? -10.859 77.25 38.5 1 82.69 164 CYS A N 1
ATOM 1223 C CA . CYS A 1 164 ? -11.32 76.5 39.688 1 82.69 164 CYS A CA 1
ATOM 1224 C C . CYS A 1 164 ? -12.773 76.125 39.531 1 82.69 164 CYS A C 1
ATOM 1226 O O . CYS A 1 164 ? -13.609 76.875 39.094 1 82.69 164 CYS A O 1
ATOM 1228 N N . GLN A 1 165 ? -13.211 74.938 39.812 1 76.38 165 GLN A N 1
ATOM 1229 C CA . GLN A 1 165 ? -14.562 74.438 39.656 1 76.38 165 GLN A CA 1
ATOM 1230 C C . GLN A 1 165 ? -15.516 75 40.688 1 76.38 165 GLN A C 1
ATOM 1232 O O . GLN A 1 165 ? -16.703 75.188 40.406 1 76.38 165 GLN A O 1
ATOM 1237 N N . ASP A 1 166 ? -14.984 75.375 41.844 1 78.44 166 ASP A N 1
ATOM 1238 C CA . ASP A 1 166 ? -15.82 75.812 42.938 1 78.44 166 ASP A CA 1
ATOM 1239 C C . ASP A 1 166 ? -15.922 77.375 42.938 1 78.44 166 ASP A C 1
ATOM 1241 O O . ASP A 1 166 ? -16.938 77.938 43.344 1 78.44 166 ASP A O 1
ATOM 1245 N N . HIS A 1 167 ? -14.836 77.938 42.531 1 79.62 167 HIS A N 1
ATOM 1246 C CA . HIS A 1 167 ? -14.82 79.438 42.688 1 79.62 167 HIS A CA 1
ATOM 1247 C C . HIS A 1 167 ? -14.656 80.125 41.344 1 79.62 167 HIS A C 1
ATOM 1249 O O . HIS A 1 167 ? -14.227 81.25 41.312 1 79.62 167 HIS A O 1
ATOM 1255 N N . GLY A 1 168 ? -15.195 79.562 40.375 1 73 168 GLY A N 1
ATOM 1256 C CA . GLY A 1 168 ? -15.359 80.188 39.062 1 73 168 GLY A CA 1
ATOM 1257 C C . GLY A 1 168 ? -14.039 80.562 38.438 1 73 168 GLY A C 1
ATOM 1258 O O . GLY A 1 168 ? -13.211 79.75 38.094 1 73 168 GLY A O 1
ATOM 1259 N N . GLU A 1 169 ? -13.648 82.062 38.594 1 72.94 169 GLU A N 1
ATOM 1260 C CA . GLU A 1 169 ? -12.602 82.688 37.844 1 72.94 169 GLU A CA 1
ATOM 1261 C C . GLU A 1 169 ? -11.305 82.812 38.656 1 72.94 169 GLU A C 1
ATOM 1263 O O . GLU A 1 169 ? -10.336 83.438 38.219 1 72.94 169 GLU A O 1
ATOM 1268 N N . GLU A 1 170 ? -11.258 82.062 39.688 1 80.62 170 GLU A N 1
ATOM 1269 C CA . GLU A 1 170 ? -10.039 82.125 40.469 1 80.62 170 GLU A CA 1
ATOM 1270 C C . GLU A 1 170 ? -8.914 81.312 39.844 1 80.62 170 GLU A C 1
ATOM 1272 O O . GLU A 1 170 ? -9.172 80.25 39.25 1 80.62 170 GLU A O 1
ATOM 1277 N N . LYS A 1 171 ? -7.738 81.875 39.938 1 81.69 171 LYS A N 1
ATOM 1278 C CA . LYS A 1 171 ? -6.559 81.188 39.406 1 81.69 171 LYS A CA 1
ATOM 1279 C C . LYS A 1 171 ? -6.145 80.062 40.281 1 81.69 171 LYS A C 1
ATOM 1281 O O . LYS A 1 171 ? -6.203 80.125 41.531 1 81.69 171 LYS A O 1
ATOM 1286 N N . LEU A 1 172 ? -5.84 79 39.625 1 86.88 172 LEU A N 1
ATOM 1287 C CA . LEU A 1 172 ? -5.398 77.75 40.344 1 86.88 172 LEU A CA 1
ATOM 1288 C C . LEU A 1 172 ? -3.926 77.875 40.719 1 86.88 172 LEU A C 1
ATOM 1290 O O . LEU A 1 172 ? -3.07 78.062 39.844 1 86.88 172 LEU A O 1
ATOM 1294 N N . SER A 1 173 ? -3.592 77.812 42 1 88.75 173 SER A N 1
ATOM 1295 C CA . SER A 1 173 ? -2.199 78 42.406 1 88.75 173 SER A CA 1
ATOM 1296 C C . SER A 1 173 ? -1.804 76.938 43.438 1 88.75 173 SER A C 1
ATOM 1298 O O . SER A 1 173 ? -0.638 76.875 43.844 1 88.75 173 SER A O 1
ATOM 1300 N N . LEU A 1 174 ? -2.783 76.188 43.844 1 92.38 174 LEU A N 1
ATOM 1301 C CA . LEU A 1 174 ? -2.498 75.188 44.906 1 92.38 174 LEU A CA 1
ATOM 1302 C C . LEU A 1 174 ? -2.889 73.75 44.469 1 92.38 174 LEU A C 1
ATOM 1304 O O . LEU A 1 174 ? -3.664 73.625 43.5 1 92.38 174 LEU A O 1
ATOM 1308 N N . TYR A 1 175 ? -2.258 72.812 45.094 1 92.62 175 TYR A N 1
ATOM 1309 C CA . TYR A 1 175 ? -2.531 71.375 44.844 1 92.62 175 TYR A CA 1
ATOM 1310 C C . TYR A 1 175 ? -2.932 70.688 46.156 1 92.62 175 TYR A C 1
ATOM 1312 O O . TYR A 1 175 ? -2.201 70.688 47.125 1 92.62 175 TYR A O 1
ATOM 1320 N N . CYS A 1 176 ? -4.051 70.125 46.094 1 90.75 176 CYS A N 1
ATOM 1321 C CA . CYS A 1 176 ? -4.496 69.375 47.25 1 90.75 176 CYS A CA 1
ATOM 1322 C C . CYS A 1 176 ? -3.943 67.938 47.188 1 90.75 176 CYS A C 1
ATOM 1324 O O . CYS A 1 176 ? -4.266 67.188 46.25 1 90.75 176 CYS A O 1
ATOM 1326 N N . VAL A 1 177 ? -3.221 67.438 48.125 1 89 177 VAL A N 1
ATOM 1327 C CA . VAL A 1 177 ? -2.52 66.188 48.094 1 89 177 VAL A CA 1
ATOM 1328 C C . VAL A 1 177 ? -3.508 65.062 48.375 1 89 177 VAL A C 1
ATOM 1330 O O . VAL A 1 177 ? -3.426 64 47.719 1 89 177 VAL A O 1
ATOM 1333 N N . SER A 1 178 ? -4.441 65.25 49.219 1 88.31 178 SER A N 1
ATOM 1334 C CA . SER A 1 178 ? -5.395 64.25 49.562 1 88.31 178 SER A CA 1
ATOM 1335 C C . SER A 1 178 ? -6.332 63.906 48.406 1 88.31 178 SER A C 1
ATOM 1337 O O . SER A 1 178 ? -6.594 62.719 48.125 1 88.31 178 SER A O 1
ATOM 1339 N N . ASP A 1 179 ? -6.73 64.875 47.719 1 82.88 179 ASP A N 1
ATOM 1340 C CA . ASP A 1 179 ? -7.703 64.688 46.625 1 82.88 179 ASP A CA 1
ATOM 1341 C C . ASP A 1 179 ? -7.023 64.688 45.281 1 82.88 179 ASP A C 1
ATOM 1343 O O . ASP A 1 179 ? -7.664 64.375 44.25 1 82.88 179 ASP A O 1
ATOM 1347 N N . GLU A 1 180 ? -5.801 65 45.281 1 84.19 180 GLU A N 1
ATOM 1348 C CA . GLU A 1 180 ? -4.98 65 44.062 1 84.19 180 GLU A CA 1
ATOM 1349 C C . GLU A 1 180 ? -5.582 65.875 43 1 84.19 180 GLU A C 1
ATOM 1351 O O . GLU A 1 180 ? -5.734 65.438 41.844 1 84.19 180 GLU A O 1
ATOM 1356 N N . THR A 1 181 ? -5.965 67.062 43.312 1 84.81 181 THR A N 1
ATOM 1357 C CA . THR A 1 181 ? -6.562 68 42.406 1 84.81 181 THR A CA 1
ATOM 1358 C C . THR A 1 181 ? -6 69.375 42.625 1 84.81 181 THR A C 1
ATOM 1360 O O . THR A 1 181 ? -5.477 69.688 43.719 1 84.81 181 THR A O 1
ATOM 1363 N N . ILE A 1 182 ? -6.062 70.188 41.562 1 88.44 182 ILE A N 1
ATOM 1364 C CA . ILE A 1 182 ? -5.625 71.562 41.656 1 88.44 182 ILE A CA 1
ATOM 1365 C C . ILE A 1 182 ? -6.766 72.438 42.188 1 88.44 182 ILE A C 1
ATOM 1367 O O . ILE A 1 182 ? -7.93 72.188 41.812 1 88.44 182 ILE A O 1
ATOM 1371 N N . ILE A 1 183 ? -6.402 73.312 43.125 1 88.81 183 ILE A N 1
ATOM 1372 C CA . ILE A 1 183 ? -7.43 74.125 43.75 1 88.81 183 ILE A CA 1
ATOM 1373 C C . ILE A 1 183 ? -6.969 75.625 43.812 1 88.81 183 ILE A C 1
ATOM 1375 O O . ILE A 1 183 ? -5.812 75.875 43.5 1 88.81 183 ILE A O 1
ATOM 1379 N N . CYS A 1 184 ? -7.922 76.438 44.031 1 87.56 184 CYS A N 1
ATOM 1380 C CA . CYS A 1 184 ? -7.621 77.812 44.219 1 87.56 184 CYS A CA 1
ATOM 1381 C C . CYS A 1 184 ? -7.453 78.125 45.719 1 87.56 184 CYS A C 1
ATOM 1383 O O . CYS A 1 184 ? -7.789 77.312 46.562 1 87.56 184 CYS A O 1
ATOM 1385 N N . PRO A 1 185 ? -6.863 79.25 46.094 1 89.38 185 PRO A N 1
ATOM 1386 C CA . PRO A 1 185 ? -6.652 79.625 47.5 1 89.38 185 PRO A CA 1
ATOM 1387 C C . PRO A 1 185 ? -7.957 79.75 48.281 1 89.38 185 PRO A C 1
ATOM 1389 O O . PRO A 1 185 ? -7.992 79.5 49.5 1 89.38 185 PRO A O 1
ATOM 1392 N N . ARG A 1 186 ? -9.023 80.062 47.625 1 90.25 186 ARG A N 1
ATOM 1393 C CA . ARG A 1 186 ? -10.312 80.188 48.281 1 90.25 186 ARG A CA 1
ATOM 1394 C C . ARG A 1 186 ? -10.891 78.875 48.719 1 90.25 186 ARG A C 1
ATOM 1396 O O . ARG A 1 186 ? -11.727 78.812 49.656 1 90.25 186 ARG A O 1
ATOM 1403 N N . CYS A 1 187 ? -10.469 77.875 48.094 1 88.81 187 CYS A N 1
ATOM 1404 C CA . CYS A 1 187 ? -10.953 76.562 48.406 1 88.81 187 CYS A CA 1
ATOM 1405 C C . CYS A 1 187 ? -10.453 76.125 49.781 1 88.81 187 CYS A C 1
ATOM 1407 O O . CYS A 1 187 ? -11 75.188 50.375 1 88.81 187 CYS A O 1
ATOM 1409 N N . THR A 1 188 ? -9.438 76.688 50.344 1 89.5 188 THR A N 1
ATOM 1410 C CA . THR A 1 188 ? -8.859 76.312 51.625 1 89.5 188 THR A CA 1
ATOM 1411 C C . THR A 1 188 ? -9.484 77.125 52.75 1 89.5 188 THR A C 1
ATOM 1413 O O . THR A 1 188 ? -9.227 76.875 53.938 1 89.5 188 THR A O 1
ATOM 1416 N N . GLU A 1 189 ? -10.258 78.062 52.375 1 87.06 189 GLU A N 1
ATOM 1417 C CA . GLU A 1 189 ? -10.906 78.875 53.375 1 87.06 189 GLU A CA 1
ATOM 1418 C C . GLU A 1 189 ? -11.938 78.062 54.156 1 87.06 189 GLU A C 1
ATOM 1420 O O . GLU A 1 189 ? -12.242 76.938 53.781 1 87.06 189 GLU A O 1
ATOM 1425 N N . SER A 1 190 ? -12.367 78.5 55.312 1 81 190 SER A N 1
ATOM 1426 C CA . SER A 1 190 ? -13.188 77.812 56.281 1 81 190 SER A CA 1
ATOM 1427 C C . SER A 1 190 ? -14.414 77.188 55.625 1 81 190 SER A C 1
ATOM 1429 O O . SER A 1 190 ? -14.859 76.125 56 1 81 190 SER A O 1
ATOM 1431 N N . ASP A 1 191 ? -14.891 77.75 54.531 1 80 191 ASP A N 1
ATOM 1432 C CA . ASP A 1 191 ? -16.094 77.25 53.875 1 80 191 ASP A CA 1
ATOM 1433 C C . ASP A 1 191 ? -15.734 76.375 52.656 1 80 191 ASP A C 1
ATOM 1435 O O . ASP A 1 191 ? -16.625 75.938 51.938 1 80 191 ASP A O 1
ATOM 1439 N N . GLY A 1 192 ? -14.5 76.125 52.531 1 81.75 192 GLY A N 1
ATOM 1440 C CA . GLY A 1 192 ? -14.109 75.438 51.312 1 81.75 192 GLY A CA 1
ATOM 1441 C C . GLY A 1 192 ? -14.055 73.938 51.5 1 81.75 192 GLY A C 1
ATOM 1442 O O . GLY A 1 192 ? -13.906 73.438 52.625 1 81.75 192 GLY A O 1
ATOM 1443 N N . ARG A 1 193 ? -14.18 73.125 50.406 1 83.19 193 ARG A N 1
ATOM 1444 C CA . ARG A 1 193 ? -14.219 71.625 50.406 1 83.19 193 ARG A CA 1
ATOM 1445 C C . ARG A 1 193 ? -12.859 71.062 50.781 1 83.19 193 ARG A C 1
ATOM 1447 O O . ARG A 1 193 ? -12.781 69.938 51.25 1 83.19 193 ARG A O 1
ATOM 1454 N N . HIS A 1 194 ? -11.773 71.875 50.719 1 86.75 194 HIS A N 1
ATOM 1455 C CA . HIS A 1 194 ? -10.422 71.375 50.938 1 86.75 194 HIS A CA 1
ATOM 1456 C C . HIS A 1 194 ? -9.766 72.062 52.125 1 86.75 194 HIS A C 1
ATOM 1458 O O . HIS A 1 194 ? -8.531 72.188 52.219 1 86.75 194 HIS A O 1
ATOM 1464 N N . SER A 1 195 ? -10.539 72.688 53.031 1 87.94 195 SER A N 1
ATOM 1465 C CA . SER A 1 195 ? -10.047 73.5 54.125 1 87.94 195 SER A CA 1
ATOM 1466 C C . SER A 1 195 ? -9.156 72.625 55.062 1 87.94 195 SER A C 1
ATOM 1468 O O . SER A 1 195 ? -8.156 73.125 55.594 1 87.94 195 SER A O 1
ATOM 1470 N N . ALA A 1 196 ? -9.43 71.312 55.219 1 87.94 196 ALA A N 1
ATOM 1471 C CA . ALA A 1 196 ? -8.688 70.5 56.188 1 87.94 196 ALA A CA 1
ATOM 1472 C C . ALA A 1 196 ? -7.684 69.562 55.469 1 87.94 196 ALA A C 1
ATOM 1474 O O . ALA A 1 196 ? -7.102 68.688 56.094 1 87.94 196 ALA A O 1
ATOM 1475 N N . HIS A 1 197 ? -7.375 69.875 54.25 1 90.69 197 HIS A N 1
ATOM 1476 C CA . HIS A 1 197 ? -6.492 69 53.5 1 90.69 197 HIS A CA 1
ATOM 1477 C C . HIS A 1 197 ? -5.098 69.562 53.344 1 90.69 197 HIS A C 1
ATOM 1479 O O . HIS A 1 197 ? -4.945 70.812 53.312 1 90.69 197 HIS A O 1
ATOM 1485 N N . PRO A 1 198 ? -4.098 68.688 53.375 1 93.06 198 PRO A N 1
ATOM 1486 C CA . PRO A 1 198 ? -2.76 69.25 53.094 1 93.06 198 PRO A CA 1
ATOM 1487 C C . PRO A 1 198 ? -2.627 69.75 51.688 1 93.06 198 PRO A C 1
ATOM 1489 O O . PRO A 1 198 ? -3.037 69.062 50.719 1 93.06 198 PRO A O 1
ATOM 1492 N N . VAL A 1 199 ? -2.105 71.062 51.531 1 93.25 199 VAL A N 1
ATOM 1493 C CA . VAL A 1 199 ? -2.006 71.688 50.219 1 93.25 199 VAL A CA 1
ATOM 1494 C C . VAL A 1 199 ? -0.554 72.062 49.938 1 93.25 199 VAL A C 1
ATOM 1496 O O . VAL A 1 199 ? 0.206 72.375 50.875 1 93.25 199 VAL A O 1
ATOM 1499 N N . VAL A 1 200 ? -0.135 71.875 48.781 1 93.5 200 VAL A N 1
ATOM 1500 C CA . VAL A 1 200 ? 1.204 72.188 48.312 1 93.5 200 VAL A CA 1
ATOM 1501 C C . VAL A 1 200 ? 1.109 73.25 47.188 1 93.5 200 VAL A C 1
ATOM 1503 O O . VAL A 1 200 ? 0.11 73.25 46.438 1 93.5 200 VAL A O 1
ATOM 1506 N N . GLU A 1 201 ? 2.176 74.062 47.062 1 93.25 201 GLU A N 1
ATOM 1507 C CA . GLU A 1 201 ? 2.213 75 45.969 1 93.25 201 GLU A CA 1
ATOM 1508 C C . GLU A 1 201 ? 2.367 74.312 44.625 1 93.25 201 GLU A C 1
ATOM 1510 O O . GLU A 1 201 ? 3.057 73.312 44.531 1 93.25 201 GLU A O 1
ATOM 1515 N N . LEU A 1 202 ? 1.833 74.875 43.594 1 91.5 202 LEU A N 1
ATOM 1516 C CA . LEU A 1 202 ? 1.758 74.25 42.281 1 91.5 202 LEU A CA 1
ATOM 1517 C C . LEU A 1 202 ? 3.152 74 41.719 1 91.5 202 LEU A C 1
ATOM 1519 O O . LEU A 1 202 ? 3.438 72.875 41.219 1 91.5 202 LEU A O 1
ATOM 1523 N N . PRO A 1 203 ? 4.094 74.938 41.781 1 90.62 203 PRO A N 1
ATOM 1524 C CA . PRO A 1 203 ? 5.414 74.688 41.188 1 90.62 203 PRO A CA 1
ATOM 1525 C C . PRO A 1 203 ? 6.164 73.562 41.906 1 90.62 203 PRO A C 1
ATOM 1527 O O . PRO A 1 203 ? 6.895 72.812 41.25 1 90.62 203 PRO A O 1
ATOM 1530 N N . GLU A 1 204 ? 5.992 73.438 43.156 1 92.62 204 GLU A N 1
ATOM 1531 C CA . GLU A 1 204 ? 6.637 72.375 43.906 1 92.62 204 GLU A CA 1
ATOM 1532 C C . GLU A 1 204 ? 6.074 71 43.5 1 92.62 204 GLU A C 1
ATOM 1534 O O . GLU A 1 204 ? 6.828 70.062 43.219 1 92.62 204 GLU A O 1
ATOM 1539 N N . MET A 1 205 ? 4.812 70.938 43.531 1 93.81 205 MET A N 1
ATOM 1540 C CA . MET A 1 205 ? 4.18 69.688 43.156 1 93.81 205 MET A CA 1
ATOM 1541 C C . MET A 1 205 ? 4.465 69.375 41.688 1 93.81 205 MET A C 1
ATOM 1543 O O . MET A 1 205 ? 4.586 68.188 41.344 1 93.81 205 MET A O 1
ATOM 1547 N N . TYR A 1 206 ? 4.59 70.375 40.844 1 93.19 206 TYR A N 1
ATOM 1548 C CA . TYR A 1 206 ? 4.914 70.188 39.406 1 93.19 206 TYR A CA 1
ATOM 1549 C C . TYR A 1 206 ? 6.223 69.438 39.25 1 93.19 206 TYR A C 1
ATOM 1551 O O . TYR A 1 206 ? 6.277 68.438 38.531 1 93.19 206 TYR A O 1
ATOM 1559 N N . GLN A 1 207 ? 7.215 69.875 39.938 1 92.12 207 GLN A N 1
ATOM 1560 C CA . GLN A 1 207 ? 8.523 69.188 39.844 1 92.12 207 GLN A CA 1
ATOM 1561 C C . GLN A 1 207 ? 8.5 67.812 40.438 1 92.12 207 GLN A C 1
ATOM 1563 O O . GLN A 1 207 ? 9.047 66.875 39.844 1 92.12 207 GLN A O 1
ATOM 1568 N N . GLU A 1 208 ? 7.891 67.625 41.5 1 93.38 208 GLU A N 1
ATOM 1569 C CA . GLU A 1 208 ? 7.812 66.312 42.156 1 93.38 208 GLU A CA 1
ATOM 1570 C C . GLU A 1 208 ? 7.086 65.312 41.25 1 93.38 208 GLU A C 1
ATOM 1572 O O . GLU A 1 208 ? 7.57 64.25 41.062 1 93.38 208 GLU A O 1
ATOM 1577 N N . MET A 1 209 ? 5.938 65.75 40.75 1 92.88 209 MET A N 1
ATOM 1578 C CA . MET A 1 209 ? 5.141 64.812 39.938 1 92.88 209 MET A CA 1
ATOM 1579 C C . MET A 1 209 ? 5.855 64.562 38.625 1 92.88 209 MET A C 1
ATOM 1581 O O . MET A 1 209 ? 5.723 63.438 38.062 1 92.88 209 MET A O 1
ATOM 1585 N N . LYS A 1 210 ? 6.582 65.438 38.094 1 92.25 210 LYS A N 1
ATOM 1586 C CA . LYS A 1 210 ? 7.367 65.188 36.875 1 92.25 210 LYS A CA 1
ATOM 1587 C C . LYS A 1 210 ? 8.422 64.125 37.125 1 92.25 210 LYS A C 1
ATOM 1589 O O . LYS A 1 210 ? 8.617 63.25 36.281 1 92.25 210 LYS A O 1
ATOM 1594 N N . ASP A 1 211 ? 9.031 64.188 38.25 1 92.69 211 ASP A N 1
ATOM 1595 C CA . ASP A 1 211 ? 10.047 63.188 38.594 1 92.69 211 ASP A CA 1
ATOM 1596 C C . ASP A 1 211 ? 9.422 61.812 38.781 1 92.69 211 ASP A C 1
ATOM 1598 O O . ASP A 1 211 ? 9.953 60.812 38.312 1 92.69 211 ASP A O 1
ATOM 1602 N N . ILE A 1 212 ? 8.32 61.781 39.469 1 93.88 212 ILE A N 1
ATOM 1603 C CA . ILE A 1 212 ? 7.621 60.5 39.688 1 93.88 212 ILE A CA 1
ATOM 1604 C C . ILE A 1 212 ? 7.199 59.906 38.375 1 93.88 212 ILE A C 1
ATOM 1606 O O . ILE A 1 212 ? 7.434 58.719 38.125 1 93.88 212 ILE A O 1
ATOM 1610 N N . LEU A 1 213 ? 6.582 60.719 37.5 1 92.62 213 LEU A N 1
ATOM 1611 C CA . LEU A 1 213 ? 6.109 60.219 36.219 1 92.62 213 LEU A CA 1
ATOM 1612 C C . LEU A 1 213 ? 7.273 59.781 35.344 1 92.62 213 LEU A C 1
ATOM 1614 O O . LEU A 1 213 ? 7.176 58.781 34.625 1 92.62 213 LEU A O 1
ATOM 1618 N N . ARG A 1 214 ? 8.375 60.531 35.375 1 89.5 214 ARG A N 1
ATOM 1619 C CA . ARG A 1 214 ? 9.562 60.156 34.625 1 89.5 214 ARG A CA 1
ATOM 1620 C C . ARG A 1 214 ? 10.086 58.781 35.031 1 89.5 214 ARG A C 1
ATOM 1622 O O . ARG A 1 214 ? 10.406 57.969 34.188 1 89.5 214 ARG A O 1
ATOM 1629 N N . THR A 1 215 ? 10.141 58.562 36.281 1 90.5 215 THR A N 1
ATOM 1630 C CA . THR A 1 215 ? 10.609 57.281 36.812 1 90.5 215 THR A CA 1
ATOM 1631 C C . THR A 1 215 ? 9.656 56.156 36.438 1 90.5 215 THR A C 1
ATOM 1633 O O . THR A 1 215 ? 10.094 55.062 36.062 1 90.5 215 THR A O 1
ATOM 1636 N N . SER A 1 216 ? 8.406 56.406 36.562 1 92.25 216 SER A N 1
ATOM 1637 C CA . SER A 1 216 ? 7.41 55.406 36.219 1 92.25 216 SER A CA 1
ATOM 1638 C C . SER A 1 216 ? 7.492 55.031 34.719 1 92.25 216 SER A C 1
ATOM 1640 O O . SER A 1 216 ? 7.387 53.875 34.375 1 92.25 216 SER A O 1
ATOM 1642 N N . VAL A 1 217 ? 7.656 56 33.844 1 89.31 217 VAL A N 1
ATOM 1643 C CA . VAL A 1 217 ? 7.777 55.781 32.438 1 89.31 217 VAL A CA 1
ATOM 1644 C C . VAL A 1 217 ? 9.031 54.938 32.156 1 89.31 217 VAL A C 1
ATOM 1646 O O . VAL A 1 217 ? 9.008 54.031 31.312 1 89.31 217 VAL A O 1
ATOM 1649 N N . GLU A 1 218 ? 10.062 55.25 32.844 1 86.81 218 GLU A N 1
ATOM 1650 C CA . GLU A 1 218 ? 11.297 54.469 32.688 1 86.81 218 GLU A CA 1
ATOM 1651 C C . GLU A 1 218 ? 11.109 53.031 33.125 1 86.81 218 GLU A C 1
ATOM 1653 O O . GLU A 1 218 ? 11.547 52.125 32.406 1 86.81 218 GLU A O 1
ATOM 1658 N N . ASN A 1 219 ? 10.492 52.781 34.188 1 88.25 219 ASN A N 1
ATOM 1659 C CA . ASN A 1 219 ? 10.242 51.438 34.688 1 88.25 219 ASN A CA 1
ATOM 1660 C C . ASN A 1 219 ? 9.375 50.625 33.719 1 88.25 219 ASN A C 1
ATOM 1662 O O . ASN A 1 219 ? 9.633 49.469 33.438 1 88.25 219 ASN A O 1
ATOM 1666 N N . LEU A 1 220 ? 8.414 51.219 33.156 1 88.94 220 LEU A N 1
ATOM 1667 C CA . LEU A 1 220 ? 7.551 50.562 32.188 1 88.94 220 LEU A CA 1
ATOM 1668 C C . LEU A 1 220 ? 8.312 50.25 30.906 1 88.94 220 LEU A C 1
ATOM 1670 O O . LEU A 1 220 ? 8.078 49.188 30.281 1 88.94 220 LEU A O 1
ATOM 1674 N N . ALA A 1 221 ? 9.195 51.156 30.531 1 85.06 221 ALA A N 1
ATOM 1675 C CA . ALA A 1 221 ? 10.016 50.906 29.359 1 85.06 221 ALA A CA 1
ATOM 1676 C C . ALA A 1 221 ? 10.852 49.625 29.531 1 85.06 221 ALA A C 1
ATOM 1678 O O . ALA A 1 221 ? 10.961 48.812 28.609 1 85.06 221 ALA A O 1
ATOM 1679 N N . TRP A 1 222 ? 11.305 49.469 30.734 1 85.88 222 TRP A N 1
ATOM 1680 C CA . TRP A 1 222 ? 12.094 48.281 31 1 85.88 222 TRP A CA 1
ATOM 1681 C C . TRP A 1 222 ? 11.203 47.031 31.047 1 85.88 222 TRP A C 1
ATOM 1683 O O . TRP A 1 222 ? 11.594 45.969 30.594 1 85.88 222 TRP A O 1
ATOM 1693 N N . ARG A 1 223 ? 10.047 47.125 31.516 1 86.19 223 ARG A N 1
ATOM 1694 C CA . ARG A 1 223 ? 9.102 46.031 31.562 1 86.19 223 ARG A CA 1
ATOM 1695 C C . ARG A 1 223 ? 8.711 45.594 30.156 1 86.19 223 ARG A C 1
ATOM 1697 O O . ARG A 1 223 ? 8.5 44.406 29.906 1 86.19 223 ARG A O 1
ATOM 1704 N N . ILE A 1 224 ? 8.641 46.562 29.266 1 86.06 224 ILE A N 1
ATOM 1705 C CA . ILE A 1 224 ? 8.297 46.25 27.891 1 86.06 224 ILE A CA 1
ATOM 1706 C C . ILE A 1 224 ? 9.398 45.375 27.266 1 86.06 224 ILE A C 1
ATOM 1708 O O . ILE A 1 224 ? 9.109 44.469 26.5 1 86.06 224 ILE A O 1
ATOM 1712 N N . THR A 1 225 ? 10.617 45.688 27.625 1 84.19 225 THR A N 1
ATOM 1713 C CA . THR A 1 225 ? 11.727 44.875 27.141 1 84.19 225 THR A CA 1
ATOM 1714 C C . THR A 1 225 ? 11.625 43.438 27.688 1 84.19 225 THR A C 1
ATOM 1716 O O . THR A 1 225 ? 11.938 42.5 26.984 1 84.19 225 THR A O 1
ATOM 1719 N N . ASP A 1 226 ? 11.172 43.375 28.906 1 84.25 226 ASP A N 1
ATOM 1720 C CA . ASP A 1 226 ? 10.984 42.062 29.5 1 84.25 226 ASP A CA 1
ATOM 1721 C C . ASP A 1 226 ? 9.898 41.281 28.766 1 84.25 226 ASP A C 1
ATOM 1723 O O . ASP A 1 226 ? 10.031 40.062 28.562 1 84.25 226 ASP A O 1
ATOM 1727 N N . TYR A 1 227 ? 8.859 41.938 28.375 1 85.69 227 TYR A N 1
ATOM 1728 C CA . TYR A 1 227 ? 7.801 41.281 27.609 1 85.69 227 TYR A CA 1
ATOM 1729 C C . TYR A 1 227 ? 8.32 40.812 26.25 1 85.69 227 TYR A C 1
ATOM 1731 O O . TYR A 1 227 ? 7.984 39.719 25.797 1 85.69 227 TYR A O 1
ATOM 1739 N N . GLU A 1 228 ? 9.133 41.625 25.672 1 85.69 228 GLU A N 1
ATOM 1740 C CA . GLU A 1 228 ? 9.703 41.281 24.375 1 85.69 228 GLU A CA 1
ATOM 1741 C C . GLU A 1 228 ? 10.57 40.031 24.469 1 85.69 228 GLU A C 1
ATOM 1743 O O . GLU A 1 228 ? 10.461 39.125 23.656 1 85.69 228 GLU A O 1
ATOM 1748 N N . LYS A 1 229 ? 11.445 40.031 25.484 1 86.94 229 LYS A N 1
ATOM 1749 C CA . LYS A 1 229 ? 12.281 38.844 25.703 1 86.94 229 LYS A CA 1
ATOM 1750 C C . LYS A 1 229 ? 11.438 37.625 26.031 1 86.94 229 LYS A C 1
ATOM 1752 O O . LYS A 1 229 ? 11.734 36.531 25.562 1 86.94 229 LYS A O 1
ATOM 1757 N N . GLY A 1 230 ? 10.406 37.844 26.828 1 85.38 230 GLY A N 1
ATOM 1758 C CA . GLY A 1 230 ? 9.5 36.75 27.141 1 85.38 230 GLY A CA 1
ATOM 1759 C C . GLY A 1 230 ? 8.812 36.188 25.906 1 85.38 230 GLY A C 1
ATOM 1760 O O . GLY A 1 230 ? 8.695 34.969 25.766 1 85.38 230 GLY A O 1
ATOM 1761 N N . ILE A 1 231 ? 8.414 37.031 24.984 1 87.94 231 ILE A N 1
ATOM 1762 C CA . ILE A 1 231 ? 7.754 36.625 23.75 1 87.94 231 ILE A CA 1
ATOM 1763 C C . ILE A 1 231 ? 8.734 35.812 22.891 1 87.94 231 ILE A C 1
ATOM 1765 O O . ILE A 1 231 ? 8.375 34.781 22.328 1 87.94 231 ILE A O 1
ATOM 1769 N N . GLN A 1 232 ? 9.969 36.312 22.828 1 87.81 232 GLN A N 1
ATOM 1770 C CA . GLN A 1 232 ? 10.977 35.594 22.047 1 87.81 232 GLN A CA 1
ATOM 1771 C C . GLN A 1 232 ? 11.234 34.219 22.594 1 87.81 232 GLN A C 1
ATOM 1773 O O . GLN A 1 232 ? 11.367 33.25 21.828 1 87.81 232 GLN A O 1
ATOM 1778 N N . LEU A 1 233 ? 11.305 34.062 23.922 1 87.81 233 LEU A N 1
ATOM 1779 C CA . LEU A 1 233 ? 11.523 32.75 24.547 1 87.81 233 LEU A CA 1
ATOM 1780 C C . LEU A 1 233 ? 10.344 31.828 24.297 1 87.81 233 LEU A C 1
ATOM 1782 O O . LEU A 1 233 ? 10.539 30.656 23.953 1 87.81 233 LEU A O 1
ATOM 1786 N N . LEU A 1 234 ? 9.148 32.375 24.406 1 88.44 234 LEU A N 1
ATOM 1787 C CA . LEU A 1 234 ? 7.965 31.547 24.156 1 88.44 234 LEU A CA 1
ATOM 1788 C C . LEU A 1 234 ? 7.887 31.125 22.688 1 88.44 234 LEU A C 1
ATOM 1790 O O . LEU A 1 234 ? 7.461 30.016 22.391 1 88.44 234 LEU A O 1
ATOM 1794 N N . GLN A 1 235 ? 8.312 32 21.812 1 90.75 235 GLN A N 1
ATOM 1795 C CA . GLN A 1 235 ? 8.344 31.656 20.391 1 90.75 235 GLN A CA 1
ATOM 1796 C C . GLN A 1 235 ? 9.375 30.578 20.109 1 90.75 235 GLN A C 1
ATOM 1798 O O . GLN A 1 235 ? 9.141 29.672 19.297 1 90.75 235 GLN A O 1
ATOM 1803 N N . ALA A 1 236 ? 10.508 30.672 20.75 1 90.5 236 ALA A N 1
ATOM 1804 C CA . ALA A 1 236 ? 11.523 29.641 20.609 1 90.5 236 ALA A CA 1
ATOM 1805 C C . ALA A 1 236 ? 11.008 28.297 21.125 1 90.5 236 ALA A C 1
ATOM 1807 O O . ALA A 1 236 ? 11.227 27.266 20.5 1 90.5 236 ALA A O 1
ATOM 1808 N N . MET A 1 237 ? 10.266 28.281 22.219 1 88.25 237 MET A N 1
ATOM 1809 C CA . MET A 1 237 ? 9.68 27.078 22.766 1 88.25 237 MET A CA 1
ATOM 1810 C C . MET A 1 237 ? 8.617 26.5 21.812 1 88.25 237 MET A C 1
ATOM 1812 O O . MET A 1 237 ? 8.516 25.297 21.656 1 88.25 237 MET A O 1
ATOM 1816 N N . TYR A 1 238 ? 7.852 27.469 21.219 1 91.44 238 TYR A N 1
ATOM 1817 C CA . TYR A 1 238 ? 6.855 27.062 20.234 1 91.44 238 TYR A CA 1
ATOM 1818 C C . TYR A 1 238 ? 7.496 26.266 19.094 1 91.44 238 TYR A C 1
ATOM 1820 O O . TYR A 1 238 ? 7.016 25.203 18.734 1 91.44 238 TYR A O 1
ATOM 1828 N N . GLN A 1 239 ? 8.625 26.719 18.625 1 91.69 239 GLN A N 1
ATOM 1829 C CA . GLN A 1 239 ? 9.32 26.047 17.531 1 91.69 239 GLN A CA 1
ATOM 1830 C C . GLN A 1 239 ? 9.93 24.719 18 1 91.69 239 GLN A C 1
ATOM 1832 O O . GLN A 1 239 ? 9.883 23.734 17.281 1 91.69 239 GLN A O 1
ATOM 1837 N N . LEU A 1 240 ? 10.484 24.688 19.156 1 90.25 240 LEU A N 1
ATOM 1838 C CA . LEU A 1 240 ? 11.094 23.484 19.688 1 90.25 240 LEU A CA 1
ATOM 1839 C C . LEU A 1 240 ? 10.055 22.391 19.891 1 90.25 240 LEU A C 1
ATOM 1841 O O . LEU A 1 240 ? 10.305 21.219 19.594 1 90.25 240 LEU A O 1
ATOM 1845 N N . VAL A 1 241 ? 8.875 22.75 20.422 1 89.94 241 VAL A N 1
ATOM 1846 C CA . VAL A 1 241 ? 7.789 21.781 20.594 1 89.94 241 VAL A CA 1
ATOM 1847 C C . VAL A 1 241 ? 7.387 21.203 19.25 1 89.94 241 VAL A C 1
ATOM 1849 O O . VAL A 1 241 ? 7.18 20 19.125 1 89.94 241 VAL A O 1
ATOM 1852 N N . CYS A 1 242 ? 7.309 22.078 18.219 1 91.38 242 CYS A N 1
ATOM 1853 C CA . CYS A 1 242 ? 6.965 21.609 16.891 1 91.38 242 CYS A CA 1
ATOM 1854 C C . CYS A 1 242 ? 8.016 20.641 16.359 1 91.38 242 CYS A C 1
ATOM 1856 O O . CYS A 1 242 ? 7.68 19.562 15.859 1 91.38 242 CYS A O 1
ATOM 1858 N N . GLU A 1 243 ? 9.266 20.891 16.5 1 91.06 243 GLU A N 1
ATOM 1859 C CA . GLU A 1 243 ? 10.352 20.062 16 1 91.06 243 GLU A CA 1
ATOM 1860 C C . GLU A 1 243 ? 10.406 18.734 16.75 1 91.06 243 GLU A C 1
ATOM 1862 O O . GLU A 1 243 ? 10.578 17.672 16.141 1 91.06 243 GLU A O 1
ATOM 1867 N N . ASN A 1 244 ? 10.289 18.812 18.062 1 86.81 244 ASN A N 1
ATOM 1868 C CA . ASN A 1 244 ? 10.328 17.594 18.859 1 86.81 244 ASN A CA 1
ATOM 1869 C C . ASN A 1 244 ? 9.156 16.672 18.547 1 86.81 244 ASN A C 1
ATOM 1871 O O . ASN A 1 244 ? 9.32 15.445 18.484 1 86.81 244 ASN A O 1
ATOM 1875 N N . ALA A 1 245 ? 7.996 17.297 18.406 1 88.12 245 ALA A N 1
ATOM 1876 C CA . ALA A 1 245 ? 6.828 16.5 18.062 1 88.12 245 ALA A CA 1
ATOM 1877 C C . ALA A 1 245 ? 7.008 15.82 16.703 1 88.12 245 ALA A C 1
ATOM 1879 O O . ALA A 1 245 ? 6.695 14.641 16.547 1 88.12 245 ALA A O 1
ATOM 1880 N N . SER A 1 246 ? 7.57 16.484 15.711 1 91.25 246 SER A N 1
ATOM 1881 C CA . SER A 1 246 ? 7.805 15.938 14.383 1 91.25 246 SER A CA 1
ATOM 1882 C C . SER A 1 246 ? 8.859 14.828 14.414 1 91.25 246 SER A C 1
ATOM 1884 O O . SER A 1 246 ? 8.703 13.797 13.758 1 91.25 246 SER A O 1
ATOM 1886 N N . ARG A 1 247 ? 9.914 15.062 15.148 1 88.5 247 ARG A N 1
ATOM 1887 C CA . ARG A 1 247 ? 10.961 14.055 15.281 1 88.5 247 ARG A CA 1
ATOM 1888 C C . ARG A 1 247 ? 10.438 12.789 15.953 1 88.5 247 ARG A C 1
ATOM 1890 O O . ARG A 1 247 ? 10.727 11.68 15.508 1 88.5 247 ARG A O 1
ATOM 1897 N N . HIS A 1 248 ? 9.656 12.977 17.016 1 86.56 248 HIS A N 1
ATOM 1898 C CA . HIS A 1 248 ? 9.07 11.844 17.734 1 86.56 248 HIS A CA 1
ATOM 1899 C C . HIS A 1 248 ? 8.117 11.07 16.844 1 86.56 248 HIS A C 1
ATOM 1901 O O . HIS A 1 248 ? 8.164 9.836 16.797 1 86.56 248 HIS A O 1
ATOM 1907 N N . LYS A 1 249 ? 7.289 11.766 16.125 1 88.81 249 LYS A N 1
ATOM 1908 C CA . LYS A 1 249 ? 6.328 11.133 15.227 1 88.81 249 LYS A CA 1
ATOM 1909 C C . LYS A 1 249 ? 7.035 10.406 14.086 1 88.81 249 LYS A C 1
ATOM 1911 O O . LYS A 1 249 ? 6.68 9.273 13.75 1 88.81 249 LYS A O 1
ATOM 1916 N N . SER A 1 250 ? 8.055 10.992 13.5 1 90.44 250 SER A N 1
ATOM 1917 C CA . SER A 1 250 ? 8.805 10.391 12.398 1 90.44 250 SER A CA 1
ATOM 1918 C C . SER A 1 250 ? 9.539 9.133 12.859 1 90.44 250 SER A C 1
ATOM 1920 O O . SER A 1 250 ? 9.547 8.125 12.156 1 90.44 250 SER A O 1
ATOM 1922 N N . SER A 1 251 ? 10.195 9.242 14.023 1 88.19 251 SER A N 1
ATOM 1923 C CA . SER A 1 251 ? 10.906 8.078 14.555 1 88.19 251 SER A CA 1
ATOM 1924 C C . SER A 1 251 ? 9.953 6.922 14.812 1 88.19 251 SER A C 1
ATOM 1926 O O . SER A 1 251 ? 10.266 5.77 14.5 1 88.19 251 SER A O 1
ATOM 1928 N N . LEU A 1 252 ? 8.773 7.238 15.367 1 87.19 252 LEU A N 1
ATOM 1929 C CA . LEU A 1 252 ? 7.762 6.227 15.625 1 87.19 252 LEU A CA 1
ATOM 1930 C C . LEU A 1 252 ? 7.266 5.609 14.32 1 87.19 252 LEU A C 1
ATOM 1932 O O . LEU A 1 252 ? 7.148 4.387 14.211 1 87.19 252 LEU A O 1
ATOM 1936 N N . PHE A 1 253 ? 7.059 6.387 13.266 1 91.12 253 PHE A N 1
ATOM 1937 C CA . PHE A 1 253 ? 6.531 5.914 11.992 1 91.12 253 PHE A CA 1
ATOM 1938 C C . PHE A 1 253 ? 7.555 5.051 11.273 1 91.12 253 PHE A C 1
ATOM 1940 O O . PHE A 1 253 ? 7.199 4.035 10.664 1 91.12 253 PHE A O 1
ATOM 1947 N N . VAL A 1 254 ? 8.844 5.484 11.422 1 91.06 254 VAL A N 1
ATOM 1948 C CA . VAL A 1 254 ? 9.891 4.695 10.789 1 91.06 254 VAL A CA 1
ATOM 1949 C C . VAL A 1 254 ? 9.938 3.303 11.414 1 91.06 254 VAL A C 1
ATOM 1951 O O . VAL A 1 254 ? 10.031 2.301 10.703 1 91.06 254 VAL A O 1
ATOM 1954 N N . GLU A 1 255 ? 9.82 3.197 12.727 1 87.5 255 GLU A N 1
ATOM 1955 C CA . GLU A 1 255 ? 9.875 1.917 13.422 1 87.5 255 GLU A CA 1
ATOM 1956 C C . GLU A 1 255 ? 8.648 1.065 13.109 1 87.5 255 GLU A C 1
ATOM 1958 O O . GLU A 1 255 ? 8.766 -0.138 12.867 1 87.5 255 GLU A O 1
ATOM 1963 N N . LEU A 1 256 ? 7.473 1.662 13.086 1 88.5 256 LEU A N 1
ATOM 1964 C CA . LEU A 1 256 ? 6.25 0.927 12.797 1 88.5 256 LEU A CA 1
ATOM 1965 C C . LEU A 1 256 ? 6.223 0.48 11.336 1 88.5 256 LEU A C 1
ATOM 1967 O O . LEU A 1 256 ? 5.777 -0.628 11.031 1 88.5 256 LEU A O 1
ATOM 1971 N N . ASP A 1 257 ? 6.762 1.298 10.445 1 90.81 257 ASP A N 1
ATOM 1972 C CA . ASP A 1 257 ? 6.844 0.923 9.039 1 90.81 257 ASP A CA 1
ATOM 1973 C C . ASP A 1 257 ? 7.797 -0.253 8.836 1 90.81 257 ASP A C 1
ATOM 1975 O O . ASP A 1 257 ? 7.566 -1.105 7.98 1 90.81 257 ASP A O 1
ATOM 1979 N N . SER A 1 258 ? 8.828 -0.255 9.617 1 90.81 258 SER A N 1
ATOM 1980 C CA . SER A 1 258 ? 9.75 -1.388 9.562 1 90.81 258 SER A CA 1
ATOM 1981 C C . SER A 1 258 ? 9.062 -2.68 9.984 1 90.81 258 SER A C 1
ATOM 1983 O O . SER A 1 258 ? 9.281 -3.732 9.383 1 90.81 258 SER A O 1
ATOM 1985 N N . LEU A 1 259 ? 8.211 -2.592 11.039 1 87.38 259 LEU A N 1
ATOM 1986 C CA . LEU A 1 259 ? 7.465 -3.758 11.5 1 87.38 259 LEU A CA 1
ATOM 1987 C C . LEU A 1 259 ? 6.461 -4.215 10.445 1 87.38 259 LEU A C 1
ATOM 1989 O O . LEU A 1 259 ? 6.32 -5.414 10.195 1 87.38 259 LEU A O 1
ATOM 1993 N N . ILE A 1 260 ? 5.824 -3.264 9.766 1 89.94 260 ILE A N 1
ATOM 1994 C CA . ILE A 1 260 ? 4.867 -3.58 8.711 1 89.94 260 ILE A CA 1
ATOM 1995 C C . ILE A 1 260 ? 5.59 -4.258 7.547 1 89.94 260 ILE A C 1
ATOM 1997 O O . ILE A 1 260 ? 5.109 -5.254 7.008 1 89.94 260 ILE A O 1
ATOM 2001 N N . SER A 1 261 ? 6.766 -3.732 7.223 1 92 261 SER A N 1
ATOM 2002 C CA . SER A 1 261 ? 7.555 -4.312 6.141 1 92 261 SER A CA 1
ATOM 2003 C C . SER A 1 261 ? 8 -5.73 6.48 1 92 261 SER A C 1
ATOM 2005 O O . SER A 1 261 ? 8.008 -6.609 5.617 1 92 261 SER A O 1
ATOM 2007 N N . THR A 1 262 ? 8.391 -5.941 7.684 1 88.75 262 THR A N 1
ATOM 2008 C CA . THR A 1 262 ? 8.797 -7.277 8.109 1 88.75 262 THR A CA 1
ATOM 2009 C C . THR A 1 262 ? 7.629 -8.25 8.016 1 88.75 262 THR A C 1
ATOM 2011 O O . THR A 1 262 ? 7.797 -9.391 7.57 1 88.75 262 THR A O 1
ATOM 2014 N N . LEU A 1 263 ? 6.449 -7.797 8.438 1 87.31 263 LEU A N 1
ATOM 2015 C CA . LEU A 1 263 ? 5.262 -8.641 8.359 1 87.31 263 LEU A CA 1
ATOM 2016 C C . LEU A 1 263 ? 4.922 -8.969 6.906 1 87.31 263 LEU A C 1
ATOM 2018 O O . LEU A 1 263 ? 4.543 -10.094 6.594 1 87.31 263 LEU A O 1
ATOM 2022 N N . GLN A 1 264 ? 5.129 -8.039 6.055 1 90.69 264 GLN A N 1
ATOM 2023 C CA . GLN A 1 264 ? 4.875 -8.258 4.633 1 90.69 264 GLN A CA 1
ATOM 2024 C C . GLN A 1 264 ? 5.867 -9.25 4.043 1 90.69 264 GLN A C 1
ATOM 2026 O O . GLN A 1 264 ? 5.496 -10.109 3.242 1 90.69 264 GLN A O 1
ATOM 2031 N N . LYS A 1 265 ? 7.137 -9.117 4.406 1 89.44 265 LYS A N 1
ATOM 2032 C CA . LYS A 1 265 ? 8.148 -10.062 3.947 1 89.44 265 LYS A CA 1
ATOM 2033 C C . LYS A 1 265 ? 7.836 -11.477 4.434 1 89.44 265 LYS A C 1
ATOM 2035 O O . LYS A 1 265 ? 7.965 -12.445 3.678 1 89.44 265 LYS A O 1
ATOM 2040 N N . LYS A 1 266 ? 7.41 -11.516 5.691 1 87.06 266 LYS A N 1
ATOM 2041 C CA . LYS A 1 266 ? 7.047 -12.812 6.246 1 87.06 266 LYS A CA 1
ATOM 2042 C C . LYS A 1 266 ? 5.852 -13.414 5.512 1 87.06 266 LYS A C 1
ATOM 2044 O O . LYS A 1 266 ? 5.805 -14.617 5.266 1 87.06 266 LYS A O 1
ATOM 2049 N N . LYS A 1 267 ? 4.879 -12.602 5.168 1 87.88 267 LYS A N 1
ATOM 2050 C CA . LYS A 1 267 ? 3.717 -13.031 4.395 1 87.88 267 LYS A CA 1
ATOM 2051 C C . LYS A 1 267 ? 4.141 -13.656 3.068 1 87.88 267 LYS A C 1
ATOM 2053 O O . LYS A 1 267 ? 3.65 -14.727 2.695 1 87.88 267 LYS A O 1
ATOM 2058 N N . GLN A 1 268 ? 5.113 -13.055 2.447 1 90.75 268 GLN A N 1
ATOM 2059 C CA . GLN A 1 268 ? 5.59 -13.539 1.156 1 90.75 268 GLN A CA 1
ATOM 2060 C C . GLN A 1 268 ? 6.355 -14.844 1.307 1 90.75 268 GLN A C 1
ATOM 2062 O O . GLN A 1 268 ? 6.156 -15.781 0.533 1 90.75 268 GLN A O 1
ATOM 2067 N N . VAL A 1 269 ? 7.203 -14.883 2.359 1 88.88 269 VAL A N 1
ATOM 2068 C CA . VAL A 1 269 ? 8.008 -16.078 2.572 1 88.88 269 VAL A CA 1
ATOM 2069 C C . VAL A 1 269 ? 7.102 -17.266 2.891 1 88.88 269 VAL A C 1
ATOM 2071 O O . VAL A 1 269 ? 7.293 -18.359 2.355 1 88.88 269 VAL A O 1
ATOM 2074 N N . LEU A 1 270 ? 6.098 -17.031 3.74 1 86.38 270 LEU A N 1
ATOM 2075 C CA . LEU A 1 270 ? 5.176 -18.109 4.098 1 86.38 270 LEU A CA 1
ATOM 2076 C C . LEU A 1 270 ? 4.348 -18.531 2.891 1 86.38 270 LEU A C 1
ATOM 2078 O O . LEU A 1 270 ? 4.121 -19.719 2.68 1 86.38 270 LEU A O 1
ATOM 2082 N N . GLY A 1 271 ? 3.893 -17.609 2.088 1 87.56 271 GLY A N 1
ATOM 2083 C CA . GLY A 1 271 ? 3.176 -17.938 0.865 1 87.56 271 GLY A CA 1
ATOM 2084 C C . GLY A 1 271 ? 4.008 -18.75 -0.113 1 87.56 271 GLY A C 1
ATOM 2085 O O . GLY A 1 271 ? 3.52 -19.719 -0.695 1 87.56 271 GLY A O 1
ATOM 2086 N N . ASP A 1 272 ? 5.312 -18.406 -0.206 1 90.56 272 ASP A N 1
ATOM 2087 C CA . ASP A 1 272 ? 6.227 -19.109 -1.099 1 90.56 272 ASP A CA 1
ATOM 2088 C C . ASP A 1 272 ? 6.48 -20.531 -0.61 1 90.56 272 ASP A C 1
ATOM 2090 O O . ASP A 1 272 ? 6.641 -21.453 -1.416 1 90.56 272 ASP A O 1
ATOM 2094 N N . THR A 1 273 ? 6.559 -20.656 0.699 1 88.25 273 THR A N 1
ATOM 2095 C CA . THR A 1 273 ? 6.766 -21.984 1.256 1 88.25 273 THR A CA 1
ATOM 2096 C C . THR A 1 273 ? 5.598 -22.906 0.904 1 88.25 273 THR A C 1
ATOM 2098 O O . THR A 1 273 ? 5.801 -24.078 0.546 1 88.25 273 THR A O 1
ATOM 2101 N N . ILE A 1 274 ? 4.336 -22.391 0.957 1 87.69 274 ILE A N 1
ATOM 2102 C CA . ILE A 1 274 ? 3.15 -23.172 0.603 1 87.69 274 ILE A CA 1
ATOM 2103 C C . ILE A 1 274 ? 3.186 -23.516 -0.885 1 87.69 274 ILE A C 1
ATOM 2105 O O . ILE A 1 274 ? 2.895 -24.656 -1.273 1 87.69 274 ILE A O 1
ATOM 2109 N N . ASP A 1 275 ? 3.623 -22.547 -1.688 1 91.44 275 ASP A N 1
ATOM 2110 C CA . ASP A 1 275 ? 3.699 -22.781 -3.127 1 91.44 275 ASP A CA 1
ATOM 2111 C C . ASP A 1 275 ? 4.762 -23.828 -3.461 1 91.44 275 ASP A C 1
ATOM 2113 O O . ASP A 1 275 ? 4.566 -24.656 -4.355 1 91.44 275 ASP A O 1
ATOM 2117 N N . HIS A 1 276 ? 5.844 -23.812 -2.699 1 91.38 276 HIS A N 1
ATOM 2118 C CA . HIS A 1 276 ? 6.906 -24.781 -2.926 1 91.38 276 HIS A CA 1
ATOM 2119 C C . HIS A 1 276 ? 6.434 -26.188 -2.598 1 91.38 276 HIS A C 1
ATOM 2121 O O . HIS A 1 276 ? 6.645 -27.125 -3.383 1 91.38 276 HIS A O 1
ATOM 2127 N N . GLU A 1 277 ? 5.777 -26.281 -1.467 1 87.69 277 GLU A N 1
ATOM 2128 C CA . GLU A 1 277 ? 5.242 -27.578 -1.085 1 87.69 277 GLU A CA 1
ATOM 2129 C C . GLU A 1 277 ? 4.199 -28.062 -2.088 1 87.69 277 GLU A C 1
ATOM 2131 O O . GLU A 1 277 ? 4.172 -29.25 -2.443 1 87.69 277 GLU A O 1
ATOM 2136 N N . ARG A 1 278 ? 3.285 -27.172 -2.562 1 91 278 ARG A N 1
ATOM 2137 C CA . ARG A 1 278 ? 2.277 -27.484 -3.566 1 91 278 ARG A CA 1
ATOM 2138 C C . ARG A 1 278 ? 2.928 -28.016 -4.848 1 91 278 ARG A C 1
ATOM 2140 O O . ARG A 1 278 ? 2.541 -29.062 -5.363 1 91 278 ARG A O 1
ATOM 2147 N N . ASN A 1 279 ? 3.973 -27.344 -5.301 1 92.69 279 ASN A N 1
ATOM 2148 C CA . ASN A 1 279 ? 4.625 -27.703 -6.559 1 92.69 279 ASN A CA 1
ATOM 2149 C C . ASN A 1 279 ? 5.355 -29.031 -6.445 1 92.69 279 ASN A C 1
ATOM 2151 O O . ASN A 1 279 ? 5.398 -29.797 -7.41 1 92.69 279 ASN A O 1
ATOM 2155 N N . GLU A 1 280 ? 5.926 -29.312 -5.273 1 90.94 280 GLU A N 1
ATOM 2156 C CA . GLU A 1 280 ? 6.582 -30.594 -5.059 1 90.94 280 GLU A CA 1
ATOM 2157 C C . GLU A 1 280 ? 5.582 -31.75 -5.133 1 90.94 280 GLU A C 1
ATOM 2159 O O . GLU A 1 280 ? 5.824 -32.75 -5.812 1 90.94 280 GLU A O 1
ATOM 2164 N N . LYS A 1 281 ? 4.438 -31.562 -4.457 1 90.06 281 LYS A N 1
ATOM 2165 C CA . LYS A 1 281 ? 3.396 -32.594 -4.469 1 90.06 281 LYS A CA 1
ATOM 2166 C C . LYS A 1 281 ? 2.824 -32.781 -5.871 1 90.06 281 LYS A C 1
ATOM 2168 O O . LYS A 1 281 ? 2.609 -33.906 -6.309 1 90.06 281 LYS A O 1
ATOM 2173 N N . LEU A 1 282 ? 2.621 -31.641 -6.629 1 92.69 282 LEU A N 1
ATOM 2174 C CA . LEU A 1 282 ? 2.047 -31.719 -7.969 1 92.69 282 LEU A CA 1
ATOM 2175 C C . LEU A 1 282 ? 3.012 -32.375 -8.938 1 92.69 282 LEU A C 1
ATOM 2177 O O . LEU A 1 282 ? 2.588 -33.125 -9.836 1 92.69 282 LEU A O 1
ATOM 2181 N N . SER A 1 283 ? 4.32 -32.188 -8.703 1 93.31 283 SER A N 1
ATOM 2182 C CA . SER A 1 283 ? 5.32 -32.812 -9.578 1 93.31 283 SER A CA 1
ATOM 2183 C C . SER A 1 283 ? 5.324 -34.312 -9.445 1 93.31 283 SER A C 1
ATOM 2185 O O . SER A 1 283 ? 5.383 -35.031 -10.438 1 93.31 283 SER A O 1
ATOM 2187 N N . VAL A 1 284 ? 5.191 -34.75 -8.211 1 91.31 284 VAL A N 1
ATOM 2188 C CA . VAL A 1 284 ? 5.16 -36.188 -7.961 1 91.31 284 VAL A CA 1
ATOM 2189 C C . VAL A 1 284 ? 3.896 -36.781 -8.57 1 91.31 284 VAL A C 1
ATOM 2191 O O . VAL A 1 284 ? 3.951 -37.812 -9.234 1 91.31 284 VAL A O 1
ATOM 2194 N N . LEU A 1 285 ? 2.756 -36.062 -8.398 1 90.19 285 LEU A N 1
ATOM 2195 C CA . LEU A 1 285 ? 1.491 -36.562 -8.93 1 90.19 285 LEU A CA 1
ATOM 2196 C C . LEU A 1 285 ? 1.517 -36.562 -10.461 1 90.19 285 LEU A C 1
ATOM 2198 O O . LEU A 1 285 ? 1.051 -37.531 -11.086 1 90.19 285 LEU A O 1
ATOM 2202 N N . LYS A 1 286 ? 2.086 -35.594 -11.078 1 93.06 286 LYS A N 1
ATOM 2203 C CA . LYS A 1 286 ? 2.18 -35.5 -12.539 1 93.06 286 LYS A CA 1
ATOM 2204 C C . LYS A 1 286 ? 3.039 -36.625 -13.094 1 93.06 286 LYS A C 1
ATOM 2206 O O . LYS A 1 286 ? 2.701 -37.219 -14.117 1 93.06 286 LYS A O 1
ATOM 2211 N N . SER A 1 287 ? 4.137 -36.906 -12.336 1 91.81 287 SER A N 1
ATOM 2212 C CA . SER A 1 287 ? 5.012 -37.969 -12.773 1 91.81 287 SER A CA 1
ATOM 2213 C C . SER A 1 287 ? 4.293 -39.312 -12.742 1 91.81 287 SER A C 1
ATOM 2215 O O . SER A 1 287 ? 4.422 -40.125 -13.664 1 91.81 287 SER A O 1
ATOM 2217 N N . HIS A 1 288 ? 3.471 -39.531 -11.695 1 89.94 288 HIS A N 1
ATOM 2218 C CA . HIS A 1 288 ? 2.711 -40.75 -11.586 1 89.94 288 HIS A CA 1
ATOM 2219 C C . HIS A 1 288 ? 1.635 -40.844 -12.664 1 89.94 288 HIS A C 1
ATOM 2221 O O . HIS A 1 288 ? 1.421 -41.906 -13.25 1 89.94 288 HIS A O 1
ATOM 2227 N N . ILE A 1 289 ? 0.962 -39.75 -12.961 1 90.81 289 ILE A N 1
ATOM 2228 C CA . ILE A 1 289 ? -0.076 -39.719 -13.984 1 90.81 289 ILE A CA 1
ATOM 2229 C C . ILE A 1 289 ? 0.534 -40.031 -15.344 1 90.81 289 ILE A C 1
ATOM 2231 O O . ILE A 1 289 ? -0.023 -40.844 -16.109 1 90.81 289 ILE A O 1
ATOM 2235 N N . GLU A 1 290 ? 1.712 -39.469 -15.625 1 91.12 290 GLU A N 1
ATOM 2236 C CA . GLU A 1 290 ? 2.387 -39.719 -16.891 1 91.12 290 GLU A CA 1
ATOM 2237 C C . GLU A 1 290 ? 2.805 -41.188 -17.016 1 91.12 290 GLU A C 1
ATOM 2239 O O . GLU A 1 290 ? 2.664 -41.781 -18.078 1 91.12 290 GLU A O 1
ATOM 2244 N N . ARG A 1 291 ? 3.268 -41.719 -15.898 1 88.62 291 ARG A N 1
ATOM 2245 C CA . ARG A 1 291 ? 3.68 -43.125 -15.898 1 88.62 291 ARG A CA 1
ATOM 2246 C C . ARG A 1 291 ? 2.492 -44.031 -16.172 1 88.62 291 ARG A C 1
ATOM 2248 O O . ARG A 1 291 ? 2.586 -44.969 -16.969 1 88.62 291 ARG A O 1
ATOM 2255 N N . TYR A 1 292 ? 1.373 -43.75 -15.531 1 87.56 292 TYR A N 1
ATOM 2256 C CA . TYR A 1 292 ? 0.171 -44.531 -15.719 1 87.56 292 TYR A CA 1
ATOM 2257 C C . TYR A 1 292 ? -0.378 -44.375 -17.125 1 87.56 292 TYR A C 1
ATOM 2259 O O . TYR A 1 292 ? -0.85 -45.344 -17.734 1 87.56 292 TYR A O 1
ATOM 2267 N N . GLN A 1 293 ? -0.305 -43.156 -17.625 1 88.56 293 GLN A N 1
ATOM 2268 C CA . GLN A 1 293 ? -0.767 -42.906 -18.984 1 88.56 293 GLN A CA 1
ATOM 2269 C C . GLN A 1 293 ? 0.075 -43.656 -20 1 88.56 293 GLN A C 1
ATOM 2271 O O . GLN A 1 293 ? -0.458 -44.219 -20.969 1 88.56 293 GLN A O 1
ATOM 2276 N N . GLU A 1 294 ? 1.373 -43.688 -19.766 1 86.94 294 GLU A N 1
ATOM 2277 C CA . GLU A 1 294 ? 2.271 -44.438 -20.656 1 86.94 294 GLU A CA 1
ATOM 2278 C C . GLU A 1 294 ? 1.967 -45.906 -20.656 1 86.94 294 GLU A C 1
ATOM 2280 O O . GLU A 1 294 ? 1.91 -46.562 -21.703 1 86.94 294 GLU A O 1
ATOM 2285 N N . LYS A 1 295 ? 1.782 -46.469 -19.484 1 87.06 295 LYS A N 1
ATOM 2286 C CA . LYS A 1 295 ? 1.464 -47.875 -19.359 1 87.06 295 LYS A CA 1
ATOM 2287 C C . LYS A 1 295 ? 0.123 -48.188 -20.016 1 87.06 295 LYS A C 1
ATOM 2289 O O . LYS A 1 295 ? -0.023 -49.219 -20.672 1 87.06 295 LYS A O 1
ATOM 2294 N N . MET A 1 296 ? -0.837 -47.281 -19.75 1 87.19 296 MET A N 1
ATOM 2295 C CA . MET A 1 296 ? -2.154 -47.438 -20.359 1 87.19 296 MET A CA 1
ATOM 2296 C C . MET A 1 296 ? -2.061 -47.469 -21.875 1 87.19 296 MET A C 1
ATOM 2298 O O . MET A 1 296 ? -2.627 -48.344 -22.531 1 87.19 296 MET A O 1
ATOM 2302 N N . ASP A 1 297 ? -1.338 -46.469 -22.422 1 85.5 297 ASP A N 1
ATOM 2303 C CA . ASP A 1 297 ? -1.183 -46.375 -23.875 1 85.5 297 ASP A CA 1
ATOM 2304 C C . ASP A 1 297 ? -0.478 -47.625 -24.438 1 85.5 297 ASP A C 1
ATOM 2306 O O . ASP A 1 297 ? -0.891 -48.156 -25.469 1 85.5 297 ASP A O 1
ATOM 2310 N N . HIS A 1 298 ? 0.536 -48.031 -23.719 1 86.88 298 HIS A N 1
ATOM 2311 C CA . HIS A 1 298 ? 1.243 -49.219 -24.125 1 86.88 298 HIS A CA 1
ATOM 2312 C C . HIS A 1 298 ? 0.323 -50.438 -24.094 1 86.88 298 HIS A C 1
ATOM 2314 O O . HIS A 1 298 ? 0.343 -51.25 -25.016 1 86.88 298 HIS A O 1
ATOM 2320 N N . GLY A 1 299 ? -0.42 -50.5 -23.016 1 86.25 299 GLY A N 1
ATOM 2321 C CA . GLY A 1 299 ? -1.358 -51.625 -22.906 1 86.25 299 GLY A CA 1
ATOM 2322 C C . GLY A 1 299 ? -2.377 -51.656 -24.016 1 86.25 299 GLY A C 1
ATOM 2323 O O . GLY A 1 299 ? -2.674 -52.719 -24.562 1 86.25 299 GLY A O 1
ATOM 2324 N N . ILE A 1 300 ? -2.875 -50.5 -24.391 1 83.69 300 ILE A N 1
ATOM 2325 C CA . ILE A 1 300 ? -3.855 -50.438 -25.469 1 83.69 300 ILE A CA 1
ATOM 2326 C C . ILE A 1 300 ? -3.234 -50.938 -26.766 1 83.69 300 ILE A C 1
ATOM 2328 O O . ILE A 1 300 ? -3.865 -51.688 -27.516 1 83.69 300 ILE A O 1
ATOM 2332 N N . GLY A 1 301 ? -1.999 -50.5 -27.031 1 83.31 301 GLY A N 1
ATOM 2333 C CA . GLY A 1 301 ? -1.307 -50.938 -28.234 1 83.31 301 GLY A CA 1
ATOM 2334 C C . GLY A 1 301 ? -1.115 -52.438 -28.297 1 83.31 301 GLY A C 1
ATOM 2335 O O . GLY A 1 301 ? -1.35 -53.062 -29.328 1 83.31 301 GLY A O 1
ATOM 2336 N N . VAL A 1 302 ? -0.739 -53.031 -27.219 1 87.38 302 VAL A N 1
ATOM 2337 C CA . VAL A 1 302 ? -0.446 -54.469 -27.172 1 87.38 302 VAL A CA 1
ATOM 2338 C C . VAL A 1 302 ? -1.744 -55.25 -27.281 1 87.38 302 VAL A C 1
ATOM 2340 O O . VAL A 1 302 ? -1.781 -56.312 -27.922 1 87.38 302 VAL A O 1
ATOM 2343 N N . VAL A 1 303 ? -2.771 -54.781 -26.625 1 86.12 303 VAL A N 1
ATOM 2344 C CA . VAL A 1 303 ? -4.066 -55.438 -26.75 1 86.12 303 VAL A CA 1
ATOM 2345 C C . VAL A 1 303 ? -4.508 -55.438 -28.203 1 86.12 303 VAL A C 1
ATOM 2347 O O . VAL A 1 303 ? -5.012 -56.438 -28.703 1 86.12 303 VAL A O 1
ATOM 2350 N N . ALA A 1 304 ? -4.375 -54.344 -28.859 1 83.19 304 ALA A N 1
ATOM 2351 C CA . ALA A 1 304 ? -4.73 -54.25 -30.266 1 83.19 304 ALA A CA 1
ATOM 2352 C C . ALA A 1 304 ? -3.932 -55.25 -31.094 1 83.19 304 ALA A C 1
ATOM 2354 O O . ALA A 1 304 ? -4.488 -55.938 -31.953 1 83.19 304 ALA A O 1
ATOM 2355 N N . LEU A 1 305 ? -2.67 -55.281 -30.812 1 85.38 305 LEU A N 1
ATOM 2356 C CA . LEU A 1 305 ? -1.817 -56.25 -31.516 1 85.38 305 LEU A CA 1
ATOM 2357 C C . LEU A 1 305 ? -2.262 -57.688 -31.234 1 85.38 305 LEU A C 1
ATOM 2359 O O . LEU A 1 305 ? -2.387 -58.469 -32.156 1 85.38 305 LEU A O 1
ATOM 2363 N N . GLY A 1 306 ? -2.463 -58 -29.984 1 87.19 306 GLY A N 1
ATOM 2364 C CA . GLY A 1 306 ? -2.941 -59.312 -29.625 1 87.19 306 GLY A CA 1
ATOM 2365 C C . GLY A 1 306 ? -4.242 -59.688 -30.312 1 87.19 306 GLY A C 1
ATOM 2366 O O . GLY A 1 306 ? -4.402 -60.812 -30.781 1 87.19 306 GLY A O 1
ATOM 2367 N N . GLY A 1 307 ? -5.105 -58.719 -30.375 1 83.75 307 GLY A N 1
ATOM 2368 C CA . GLY A 1 307 ? -6.363 -58.938 -31.062 1 83.75 307 GLY A CA 1
ATOM 2369 C C . GLY A 1 307 ? -6.188 -59.25 -32.531 1 83.75 307 GLY A C 1
ATOM 2370 O O . GLY A 1 307 ? -6.859 -60.125 -33.062 1 83.75 307 GLY A O 1
ATOM 2371 N N . MET A 1 308 ? -5.336 -58.625 -33.219 1 83.44 308 MET A N 1
ATOM 2372 C CA . MET A 1 308 ? -5.078 -58.844 -34.625 1 83.44 308 MET A CA 1
ATOM 2373 C C . MET A 1 308 ? -4.41 -60.219 -34.875 1 83.44 308 MET A C 1
ATOM 2375 O O . MET A 1 308 ? -4.699 -60.875 -35.844 1 83.44 308 MET A O 1
ATOM 2379 N N . VAL A 1 309 ? -3.553 -60.562 -33.969 1 87.56 309 VAL A N 1
ATOM 2380 C CA . VAL A 1 309 ? -2.871 -61.844 -34.094 1 87.56 309 VAL A CA 1
ATOM 2381 C C . VAL A 1 309 ? -3.881 -62.969 -33.906 1 87.56 309 VAL A C 1
ATOM 2383 O O . VAL A 1 309 ? -3.801 -64 -34.625 1 87.56 309 VAL A O 1
ATOM 2386 N N . LEU A 1 310 ? -4.816 -62.781 -33.094 1 88 310 LEU A N 1
ATOM 2387 C CA . LEU A 1 310 ? -5.824 -63.812 -32.812 1 88 310 LEU A CA 1
ATOM 2388 C C . LEU A 1 310 ? -6.719 -64 -34.031 1 88 310 LEU A C 1
ATOM 2390 O O . LEU A 1 310 ? -7.363 -65.062 -34.156 1 88 310 LEU A O 1
ATOM 2394 N N . LYS A 1 311 ? -6.707 -63.156 -34.969 1 82.19 311 LYS A N 1
ATOM 2395 C CA . LYS A 1 311 ? -7.52 -63.25 -36.188 1 82.19 311 LYS A CA 1
ATOM 2396 C C . LYS A 1 311 ? -6.781 -64 -37.281 1 82.19 311 LYS A C 1
ATOM 2398 O O . LYS A 1 311 ? -7.367 -64.375 -38.312 1 82.19 311 LYS A O 1
ATOM 2403 N N . GLU A 1 312 ? -5.562 -64.312 -37 1 82.62 312 GLU A N 1
ATOM 2404 C CA . GLU A 1 312 ? -4.793 -65.062 -37.969 1 82.62 312 GLU A CA 1
ATOM 2405 C C . GLU A 1 312 ? -5.355 -66.5 -38.094 1 82.62 312 GLU A C 1
ATOM 2407 O O . GLU A 1 312 ? -5.551 -67.188 -37.094 1 82.62 312 GLU A O 1
ATOM 2412 N N . LYS A 1 313 ? -5.609 -66.875 -39.375 1 80.75 313 LYS A N 1
ATOM 2413 C CA . LYS A 1 313 ? -6.277 -68.188 -39.625 1 80.75 313 LYS A CA 1
ATOM 2414 C C . LYS A 1 313 ? -5.266 -69.312 -39.812 1 80.75 313 LYS A C 1
ATOM 2416 O O . LYS A 1 313 ? -5.551 -70.438 -39.5 1 80.75 313 LYS A O 1
ATOM 2421 N N . ASP A 1 314 ? -4.102 -69 -40.312 1 84.06 314 ASP A N 1
ATOM 2422 C CA . ASP A 1 314 ? -3.084 -70 -40.531 1 84.06 314 ASP A CA 1
ATOM 2423 C C . ASP A 1 314 ? -2.42 -70.438 -39.219 1 84.06 314 ASP A C 1
ATOM 2425 O O . ASP A 1 314 ? -1.852 -69.562 -38.5 1 84.06 314 ASP A O 1
ATOM 2429 N N . PRO A 1 315 ? -2.506 -71.688 -38.906 1 88.44 315 PRO A N 1
ATOM 2430 C CA . PRO A 1 315 ? -1.961 -72.125 -37.625 1 88.44 315 PRO A CA 1
ATOM 2431 C C . PRO A 1 315 ? -0.449 -71.938 -37.531 1 88.44 315 PRO A C 1
ATOM 2433 O O . PRO A 1 315 ? 0.061 -71.562 -36.469 1 88.44 315 PRO A O 1
ATOM 2436 N N . ALA A 1 316 ? 0.219 -72.25 -38.562 1 86.31 316 ALA A N 1
ATOM 2437 C CA . ALA A 1 316 ? 1.674 -72.125 -38.562 1 86.31 316 ALA A CA 1
ATOM 2438 C C . ALA A 1 316 ? 2.094 -70.688 -38.344 1 86.31 316 ALA A C 1
ATOM 2440 O O . ALA A 1 316 ? 2.953 -70.375 -37.531 1 86.31 316 ALA A O 1
ATOM 2441 N N . CYS A 1 317 ? 1.434 -69.75 -39.031 1 85.12 317 CYS A N 1
ATOM 2442 C CA . CYS A 1 317 ? 1.733 -68.312 -38.906 1 85.12 317 CYS A CA 1
ATOM 2443 C C . CYS A 1 317 ? 1.368 -67.812 -37.531 1 85.12 317 CYS A C 1
ATOM 2445 O O . CYS A 1 317 ? 2.133 -67.062 -36.938 1 85.12 317 CYS A O 1
ATOM 2447 N N . PHE A 1 318 ? 0.303 -68.188 -37.031 1 88.31 318 PHE A N 1
ATOM 2448 C CA . PHE A 1 318 ? -0.173 -67.75 -35.719 1 88.31 318 PHE A CA 1
ATOM 2449 C C . PHE A 1 318 ? 0.809 -68.188 -34.625 1 88.31 318 PHE A C 1
ATOM 2451 O O . PHE A 1 318 ? 1.197 -67.375 -33.812 1 88.31 318 PHE A O 1
ATOM 2458 N N . LEU A 1 319 ? 1.175 -69.5 -34.625 1 89.31 319 LEU A N 1
ATOM 2459 C CA . LEU A 1 319 ? 1.975 -70.062 -33.562 1 89.31 319 LEU A CA 1
ATOM 2460 C C . LEU A 1 319 ? 3.383 -69.438 -33.562 1 89.31 319 LEU A C 1
ATOM 2462 O O . LEU A 1 319 ? 4.043 -69.438 -32.5 1 89.31 319 LEU A O 1
ATOM 2466 N N . GLN A 1 320 ? 3.791 -68.938 -34.656 1 82.94 320 GLN A N 1
ATOM 2467 C CA . GLN A 1 320 ? 5.121 -68.375 -34.75 1 82.94 320 GLN A CA 1
ATOM 2468 C C . GLN A 1 320 ? 5.227 -67.062 -33.906 1 82.94 320 GLN A C 1
ATOM 2470 O O . GLN A 1 320 ? 6.277 -66.812 -33.312 1 82.94 320 GLN A O 1
ATOM 2475 N N . THR A 1 321 ? 4.133 -66.312 -33.781 1 87.62 321 THR A N 1
ATOM 2476 C CA . THR A 1 321 ? 4.199 -65 -33.125 1 87.62 321 THR A CA 1
ATOM 2477 C C . THR A 1 321 ? 3.428 -65.062 -31.828 1 87.62 321 THR A C 1
ATOM 2479 O O . THR A 1 321 ? 3.635 -64.188 -30.969 1 87.62 321 THR A O 1
ATOM 2482 N N . ALA A 1 322 ? 2.596 -65.938 -31.641 1 89.19 322 ALA A N 1
ATOM 2483 C CA . ALA A 1 322 ? 1.656 -66 -30.516 1 89.19 322 ALA A CA 1
ATOM 2484 C C . ALA A 1 322 ? 2.395 -66 -29.188 1 89.19 322 ALA A C 1
ATOM 2486 O O . ALA A 1 322 ? 2.02 -65.25 -28.266 1 89.19 322 ALA A O 1
ATOM 2487 N N . ALA A 1 323 ? 3.42 -66.75 -29.141 1 87.62 323 ALA A N 1
ATOM 2488 C CA . ALA A 1 323 ? 4.156 -66.875 -27.891 1 87.62 323 ALA A CA 1
ATOM 2489 C C . ALA A 1 323 ? 4.844 -65.562 -27.547 1 87.62 323 ALA A C 1
ATOM 2491 O O . ALA A 1 323 ? 4.812 -65.125 -26.406 1 87.62 323 ALA A O 1
ATOM 2492 N N . ALA A 1 324 ? 5.453 -64.938 -28.516 1 87.31 324 ALA A N 1
ATOM 2493 C CA . ALA A 1 324 ? 6.145 -63.656 -28.328 1 87.31 324 ALA A CA 1
ATOM 2494 C C . ALA A 1 324 ? 5.172 -62.562 -27.891 1 87.31 324 ALA A C 1
ATOM 2496 O O . ALA A 1 324 ? 5.461 -61.781 -26.984 1 87.31 324 ALA A O 1
ATOM 2497 N N . VAL A 1 325 ? 4.062 -62.469 -28.531 1 90.56 325 VAL A N 1
ATOM 2498 C CA . VAL A 1 325 ? 3.055 -61.469 -28.219 1 90.56 325 VAL A CA 1
ATOM 2499 C C . VAL A 1 325 ? 2.496 -61.719 -26.812 1 90.56 325 VAL A C 1
ATOM 2501 O O . VAL A 1 325 ? 2.264 -60.781 -26.062 1 90.56 325 VAL A O 1
ATOM 2504 N N . ASN A 1 326 ? 2.279 -62.969 -26.5 1 91.88 326 ASN A N 1
ATOM 2505 C CA . ASN A 1 326 ? 1.795 -63.281 -25.156 1 91.88 326 ASN A CA 1
ATOM 2506 C C . ASN A 1 326 ? 2.787 -62.844 -24.078 1 91.88 326 ASN A C 1
ATOM 2508 O O . ASN A 1 326 ? 2.387 -62.344 -23.031 1 91.88 326 ASN A O 1
ATOM 2512 N N . GLY A 1 327 ? 4.035 -63.125 -24.328 1 89.19 327 GLY A N 1
ATOM 2513 C CA . GLY A 1 327 ? 5.051 -62.656 -23.406 1 89.19 327 GLY A CA 1
ATOM 2514 C C . GLY A 1 327 ? 5.008 -61.156 -23.188 1 89.19 327 GLY A C 1
ATOM 2515 O O . GLY A 1 327 ? 5.117 -60.688 -22.062 1 89.19 327 GLY A O 1
ATOM 2516 N N . ARG A 1 328 ? 4.844 -60.375 -24.188 1 87.69 328 ARG A N 1
ATOM 2517 C CA . ARG A 1 328 ? 4.75 -58.938 -24.109 1 87.69 328 ARG A CA 1
ATOM 2518 C C . ARG A 1 328 ? 3.518 -58.5 -23.312 1 87.69 328 ARG A C 1
ATOM 2520 O O . ARG A 1 328 ? 3.572 -57.531 -22.547 1 87.69 328 ARG A O 1
ATOM 2527 N N . ILE A 1 329 ? 2.398 -59.188 -23.578 1 90.69 329 ILE A N 1
ATOM 2528 C CA . ILE A 1 329 ? 1.152 -58.875 -22.891 1 90.69 329 ILE A CA 1
ATOM 2529 C C . ILE A 1 329 ? 1.336 -59.094 -21.375 1 90.69 329 ILE A C 1
ATOM 2531 O O . ILE A 1 329 ? 0.921 -58.25 -20.578 1 90.69 329 ILE A O 1
ATOM 2535 N N . LEU A 1 330 ? 2.01 -60.156 -21.047 1 89.94 330 LEU A N 1
ATOM 2536 C CA . LEU A 1 330 ? 2.219 -60.438 -19.625 1 89.94 330 LEU A CA 1
ATOM 2537 C C . LEU A 1 330 ? 3.146 -59.438 -18.984 1 89.94 330 LEU A C 1
ATOM 2539 O O . LEU A 1 330 ? 2.961 -59.062 -17.828 1 89.94 330 LEU A O 1
ATOM 2543 N N . ASP A 1 331 ? 4.074 -58.875 -19.719 1 87.38 331 ASP A N 1
ATOM 2544 C CA . ASP A 1 331 ? 4.996 -57.875 -19.219 1 87.38 331 ASP A CA 1
ATOM 2545 C C . ASP A 1 331 ? 4.27 -56.562 -18.938 1 87.38 331 ASP A C 1
ATOM 2547 O O . ASP A 1 331 ? 4.508 -55.938 -17.906 1 87.38 331 ASP A O 1
ATOM 2551 N N . VAL A 1 332 ? 3.408 -56.219 -19.828 1 86.69 332 VAL A N 1
ATOM 2552 C CA . VAL A 1 332 ? 2.689 -54.938 -19.688 1 86.69 332 VAL A CA 1
ATOM 2553 C C . VAL A 1 332 ? 1.624 -55.062 -18.609 1 86.69 332 VAL A C 1
ATOM 2555 O O . VAL A 1 332 ? 1.312 -54.094 -17.922 1 86.69 332 VAL A O 1
ATOM 2558 N N . ALA A 1 333 ? 1.13 -56.25 -18.484 1 85.75 333 ALA A N 1
ATOM 2559 C CA . ALA A 1 333 ? 0.055 -56.5 -17.516 1 85.75 333 ALA A CA 1
ATOM 2560 C C . ALA A 1 333 ? 0.6 -56.562 -16.094 1 85.75 333 ALA A C 1
ATOM 2562 O O . ALA A 1 333 ? -0.164 -56.531 -15.125 1 85.75 333 ALA A O 1
ATOM 2563 N N . SER A 1 334 ? 1.846 -56.562 -15.977 1 81.56 334 SER A N 1
ATOM 2564 C CA . SER A 1 334 ? 2.426 -56.688 -14.641 1 81.56 334 SER A CA 1
ATOM 2565 C C . SER A 1 334 ? 2.045 -55.5 -13.781 1 81.56 334 SER A C 1
ATOM 2567 O O . SER A 1 334 ? 2.057 -54.344 -14.242 1 81.56 334 SER A O 1
ATOM 2569 N N . PRO A 1 335 ? 1.496 -55.75 -12.578 1 70.44 335 PRO A N 1
ATOM 2570 C CA . PRO A 1 335 ? 0.976 -54.688 -11.711 1 70.44 335 PRO A CA 1
ATOM 2571 C C . PRO A 1 335 ? 2.072 -53.75 -11.188 1 70.44 335 PRO A C 1
ATOM 2573 O O . PRO A 1 335 ? 3.162 -54.219 -10.844 1 70.44 335 PRO A O 1
ATOM 2576 N N . ASP A 1 336 ? 2.066 -52.438 -11.562 1 67.94 336 ASP A N 1
ATOM 2577 C CA . ASP A 1 336 ? 2.875 -51.406 -10.906 1 67.94 336 ASP A CA 1
ATOM 2578 C C . ASP A 1 336 ? 2.15 -50.844 -9.688 1 67.94 336 ASP A C 1
ATOM 2580 O O . ASP A 1 336 ? 0.936 -50.625 -9.727 1 67.94 336 ASP A O 1
ATOM 2584 N N . PRO A 1 337 ? 2.797 -50.812 -8.516 1 61.12 337 PRO A N 1
ATOM 2585 C CA . PRO A 1 337 ? 2.115 -50.219 -7.363 1 61.12 337 PRO A CA 1
ATOM 2586 C C . PRO A 1 337 ? 1.721 -48.781 -7.598 1 61.12 337 PRO A C 1
ATOM 2588 O O . PRO A 1 337 ? 2.518 -48 -8.125 1 61.12 337 PRO A O 1
ATOM 2591 N N . LEU A 1 338 ? 0.468 -48.469 -7.688 1 59.75 338 LEU A N 1
ATOM 2592 C CA . LEU A 1 338 ? -0.1 -47.125 -7.879 1 59.75 338 LEU A CA 1
ATOM 2593 C C . LEU A 1 338 ? 0.06 -46.281 -6.621 1 59.75 338 LEU A C 1
ATOM 2595 O O . LEU A 1 338 ? -0.843 -46.25 -5.785 1 59.75 338 LEU A O 1
ATOM 2599 N N . HIS A 1 339 ? 1.144 -46.281 -5.855 1 62.88 339 HIS A N 1
ATOM 2600 C CA . HIS A 1 339 ? 1.092 -45.438 -4.66 1 62.88 339 HIS A CA 1
ATOM 2601 C C . HIS A 1 339 ? 1.749 -44.094 -4.91 1 62.88 339 HIS A C 1
ATOM 2603 O O . HIS A 1 339 ? 2.938 -44.031 -5.23 1 62.88 339 HIS A O 1
ATOM 2609 N N . ALA A 1 340 ? 0.852 -43.094 -5.109 1 64.19 340 ALA A N 1
ATOM 2610 C CA . ALA A 1 340 ? 1.44 -41.75 -5.152 1 64.19 340 ALA A CA 1
ATOM 2611 C C . ALA A 1 340 ? 1.812 -41.281 -3.752 1 64.19 340 ALA A C 1
ATOM 2613 O O . ALA A 1 340 ? 2.779 -40.531 -3.58 1 64.19 340 ALA A O 1
ATOM 2614 N N . GLY A 1 341 ? 2.289 -42.031 -2.756 1 67.06 341 GLY A N 1
ATOM 2615 C CA . GLY A 1 341 ? 2.695 -41.688 -1.4 1 67.06 341 GLY A CA 1
ATOM 2616 C C . GLY A 1 341 ? 2.422 -40.25 -1.037 1 67.06 341 GLY A C 1
ATOM 2617 O O . GLY A 1 341 ? 3.154 -39.656 -0.246 1 67.06 341 GLY A O 1
ATOM 2618 N N . ILE A 1 342 ? 1.533 -39.438 -1.714 1 73.62 342 ILE A N 1
ATOM 2619 C CA . ILE A 1 342 ? 1.337 -38.031 -1.433 1 73.62 342 ILE A CA 1
ATOM 2620 C C . ILE A 1 342 ? -0.035 -37.812 -0.799 1 73.62 342 ILE A C 1
ATOM 2622 O O . ILE A 1 342 ? -1 -38.5 -1.145 1 73.62 342 ILE A O 1
ATOM 2626 N N . THR A 1 343 ? 0.061 -37.094 0.366 1 72 343 THR A N 1
ATOM 2627 C CA . THR A 1 343 ? -1.187 -36.719 1.011 1 72 343 THR A CA 1
ATOM 2628 C C . THR A 1 343 ? -1.666 -35.344 0.486 1 72 343 THR A C 1
ATOM 2630 O O . THR A 1 343 ? -0.869 -34.562 -0.015 1 72 343 THR A O 1
ATOM 2633 N N . GLU A 1 344 ? -3.084 -35.312 0.33 1 72.19 344 GLU A N 1
ATOM 2634 C CA . GLU A 1 344 ? -3.689 -34.062 -0.139 1 72.19 344 GLU A CA 1
ATOM 2635 C C . GLU A 1 344 ? -3.602 -32.969 0.924 1 72.19 344 GLU A C 1
ATOM 2637 O O . GLU A 1 344 ? -3.818 -31.797 0.63 1 72.19 344 GLU A O 1
ATOM 2642 N N . HIS A 1 345 ? -3.297 -33.438 2.107 1 69.56 345 HIS A N 1
ATOM 2643 C CA . HIS A 1 345 ? -3.34 -32.469 3.193 1 69.56 345 HIS A CA 1
ATOM 2644 C C . HIS A 1 345 ? -2.023 -31.703 3.305 1 69.56 345 HIS A C 1
ATOM 2646 O O . HIS A 1 345 ? -0.964 -32.25 2.965 1 69.56 345 HIS A O 1
ATOM 2652 N N . PHE A 1 346 ? -2.273 -30.5 3.264 1 63.09 346 PHE A N 1
ATOM 2653 C CA . PHE A 1 346 ? -1.129 -29.641 3.535 1 63.09 346 PHE A CA 1
ATOM 2654 C C . PHE A 1 346 ? -0.848 -29.562 5.031 1 63.09 346 PHE A C 1
ATOM 2656 O O . PHE A 1 346 ? -1.766 -29.672 5.848 1 63.09 346 PHE A O 1
ATOM 2663 N N . ARG A 1 347 ? 0.269 -29.984 5.465 1 54.31 347 ARG A N 1
ATOM 2664 C CA . ARG A 1 347 ? 0.63 -29.844 6.871 1 54.31 347 ARG A CA 1
ATOM 2665 C C . ARG A 1 347 ? 0.006 -28.594 7.484 1 54.31 347 ARG A C 1
ATOM 2667 O O . ARG A 1 347 ? 0.1 -27.516 6.914 1 54.31 347 ARG A O 1
ATOM 2674 N N . PRO A 1 348 ? -1.221 -28.812 8.18 1 49.94 348 PRO A N 1
ATOM 2675 C CA . PRO A 1 348 ? -1.753 -27.625 8.852 1 49.94 348 PRO A CA 1
ATOM 2676 C C . PRO A 1 348 ? -0.656 -26.719 9.414 1 49.94 348 PRO A C 1
ATOM 2678 O O . PRO A 1 348 ? 0.045 -27.094 10.352 1 49.94 348 PRO A O 1
ATOM 2681 N N . VAL A 1 349 ? 0.265 -26.359 8.703 1 53.81 349 VAL A N 1
ATOM 2682 C CA . VAL A 1 349 ? 1.255 -25.406 9.203 1 53.81 349 VAL A CA 1
ATOM 2683 C C . VAL A 1 349 ? 0.553 -24.172 9.742 1 53.81 349 VAL A C 1
ATOM 2685 O O . VAL A 1 349 ? 0.124 -23.312 8.969 1 53.81 349 VAL A O 1
ATOM 2688 N N . ASN A 1 350 ? -0.275 -24.453 10.844 1 62.06 350 ASN A N 1
ATOM 2689 C CA . ASN A 1 350 ? -0.967 -23.297 11.422 1 62.06 350 ASN A CA 1
ATOM 2690 C C . ASN A 1 350 ? 0.013 -22.312 12.047 1 62.06 350 ASN A C 1
ATOM 2692 O O . ASN A 1 350 ? 0.988 -22.719 12.688 1 62.06 350 ASN A O 1
ATOM 2696 N N . VAL A 1 351 ? 0.254 -21.234 11.406 1 72.94 351 VAL A N 1
ATOM 2697 C CA . VAL A 1 351 ? 0.983 -20.125 11.992 1 72.94 351 VAL A CA 1
ATOM 2698 C C . VAL A 1 351 ? 0.179 -19.531 13.156 1 72.94 351 VAL A C 1
ATOM 2700 O O . VAL A 1 351 ? -1.017 -19.266 13.016 1 72.94 351 VAL A O 1
ATOM 2703 N N . ASP A 1 352 ? 0.747 -19.672 14.398 1 74 352 ASP A N 1
ATOM 2704 C CA . ASP A 1 352 ? 0.093 -19.062 15.547 1 74 352 ASP A CA 1
ATOM 2705 C C . ASP A 1 352 ? 0.149 -17.531 15.477 1 74 352 ASP A C 1
ATOM 2707 O O . ASP A 1 352 ? 1.167 -16.938 15.812 1 74 352 ASP A O 1
ATOM 2711 N N . LEU A 1 353 ? -0.919 -16.969 15.023 1 81.06 353 LEU A N 1
ATOM 2712 C CA . LEU A 1 353 ? -0.983 -15.523 14.898 1 81.06 353 LEU A CA 1
ATOM 2713 C C . LEU A 1 353 ? -1.624 -14.898 16.141 1 81.06 353 LEU A C 1
ATOM 2715 O O . LEU A 1 353 ? -1.708 -13.672 16.25 1 81.06 353 LEU A O 1
ATOM 2719 N N . GLY A 1 354 ? -2.027 -15.805 17.078 1 77.69 354 GLY A N 1
ATOM 2720 C CA . GLY A 1 354 ? -2.666 -15.305 18.297 1 77.69 354 GLY A CA 1
ATOM 2721 C C . GLY A 1 354 ? -1.74 -14.469 19.156 1 77.69 354 GLY A C 1
ATOM 2722 O O . GLY A 1 354 ? -2.135 -13.406 19.641 1 77.69 354 GLY A O 1
ATOM 2723 N N . GLU A 1 355 ? -0.481 -14.875 19.219 1 78.44 355 GLU A N 1
ATOM 2724 C CA . GLU A 1 355 ? 0.491 -14.141 20.016 1 78.44 355 GLU A CA 1
ATOM 2725 C C . GLU A 1 355 ? 0.787 -12.773 19.406 1 78.44 355 GLU A C 1
ATOM 2727 O O . GLU A 1 355 ? 0.907 -11.781 20.141 1 78.44 355 GLU A O 1
ATOM 2732 N N . VAL A 1 356 ? 0.871 -12.758 18.141 1 80.69 356 VAL A N 1
ATOM 2733 C CA . VAL A 1 356 ? 1.154 -11.5 17.469 1 80.69 356 VAL A CA 1
ATOM 2734 C C . VAL A 1 356 ? -0.017 -10.531 17.656 1 80.69 356 VAL A C 1
ATOM 2736 O O . VAL A 1 356 ? 0.183 -9.352 17.922 1 80.69 356 VAL A O 1
ATOM 2739 N N . ARG A 1 357 ? -1.221 -11.062 17.625 1 82.5 357 ARG A N 1
ATOM 2740 C CA . ARG A 1 357 ? -2.408 -10.227 17.781 1 82.5 357 ARG A CA 1
ATOM 2741 C C . ARG A 1 357 ? -2.465 -9.633 19.188 1 82.5 357 ARG A C 1
ATOM 2743 O O . ARG A 1 357 ? -2.797 -8.453 19.344 1 82.5 357 ARG A O 1
ATOM 2750 N N . GLU A 1 358 ? -2.104 -10.43 20.125 1 81.88 358 GLU A N 1
ATOM 2751 C CA . GLU A 1 358 ? -2.137 -9.961 21.516 1 81.88 358 GLU A CA 1
ATOM 2752 C C . GLU A 1 358 ? -1.121 -8.844 21.734 1 81.88 358 GLU A C 1
ATOM 2754 O O . GLU A 1 358 ? -1.427 -7.848 22.391 1 81.88 358 GLU A O 1
ATOM 2759 N N . VAL A 1 359 ? 0.009 -9.062 21.203 1 81.31 359 VAL A N 1
ATOM 2760 C CA . VAL A 1 359 ? 1.062 -8.078 21.391 1 81.31 359 VAL A CA 1
ATOM 2761 C C . VAL A 1 359 ? 0.712 -6.793 20.641 1 81.31 359 VAL A C 1
ATOM 2763 O O . VAL A 1 359 ? 0.943 -5.688 21.141 1 81.31 359 VAL A O 1
ATOM 2766 N N . LEU A 1 360 ? 0.047 -6.887 19.531 1 80.25 360 LEU A N 1
ATOM 2767 C CA . LEU A 1 360 ? -0.33 -5.715 18.75 1 80.25 360 LEU A CA 1
ATOM 2768 C C . LEU A 1 360 ? -1.47 -4.957 19.422 1 80.25 360 LEU A C 1
ATOM 2770 O O . LEU A 1 360 ? -1.49 -3.723 19.406 1 80.25 360 LEU A O 1
ATOM 2774 N N . ASP A 1 361 ? -2.318 -5.652 20.078 1 78.25 361 ASP A N 1
ATOM 2775 C CA . ASP A 1 361 ? -3.449 -5.008 20.734 1 78.25 361 ASP A CA 1
ATOM 2776 C C . ASP A 1 361 ? -3 -4.258 21.984 1 78.25 361 ASP A C 1
ATOM 2778 O O . ASP A 1 361 ? -3.619 -3.268 22.391 1 78.25 361 ASP A O 1
ATOM 2782 N N . SER A 1 362 ? -1.863 -4.688 22.516 1 76.88 362 SER A N 1
ATOM 2783 C CA . SER A 1 362 ? -1.378 -4.062 23.734 1 76.88 362 SER A CA 1
ATOM 2784 C C . SER A 1 362 ? -0.414 -2.92 23.438 1 76.88 362 SER A C 1
ATOM 2786 O O . SER A 1 362 ? 0.086 -2.262 24.344 1 76.88 362 SER A O 1
ATOM 2788 N N . LEU A 1 363 ? -0.199 -2.721 22.234 1 77.94 363 LEU A N 1
ATOM 2789 C CA . LEU A 1 363 ? 0.747 -1.678 21.859 1 77.94 363 LEU A CA 1
ATOM 2790 C C . LEU A 1 363 ? 0.186 -0.294 22.172 1 77.94 363 LEU A C 1
ATOM 2792 O O . LEU A 1 363 ? -0.835 0.107 21.609 1 77.94 363 LEU A O 1
ATOM 2796 N N . ASP A 1 364 ? 0.697 0.31 23.266 1 74.5 364 ASP A N 1
ATOM 2797 C CA . ASP A 1 364 ? 0.335 1.658 23.703 1 74.5 364 ASP A CA 1
ATOM 2798 C C . ASP A 1 364 ? 1.529 2.375 24.328 1 74.5 364 ASP A C 1
ATOM 2800 O O . ASP A 1 364 ? 2.572 1.764 24.562 1 74.5 364 ASP A O 1
ATOM 2804 N N . PHE A 1 365 ? 1.423 3.729 24.391 1 72.38 365 PHE A N 1
ATOM 2805 C CA . PHE A 1 365 ? 2.492 4.52 25 1 72.38 365 PHE A CA 1
ATOM 2806 C C . PHE A 1 365 ? 2.768 4.066 26.422 1 72.38 365 PHE A C 1
ATOM 2808 O O . PHE A 1 365 ? 1.844 3.715 27.156 1 72.38 365 PHE A O 1
ATOM 2815 N N . MET A 1 366 ? 4.098 3.758 26.625 1 67.31 366 MET A N 1
ATOM 2816 C CA . MET A 1 366 ? 4.477 3.396 28 1 67.31 366 MET A CA 1
ATOM 2817 C C . MET A 1 366 ? 4.453 4.617 28.906 1 67.31 366 MET A C 1
ATOM 2819 O O . MET A 1 366 ? 4.793 5.723 28.484 1 67.31 366 MET A O 1
ATOM 2823 N N . GLU A 1 367 ? 3.592 4.664 29.797 1 58.34 367 GLU A N 1
ATOM 2824 C CA . GLU A 1 367 ? 3.525 5.766 30.75 1 58.34 367 GLU A CA 1
ATOM 2825 C C . GLU A 1 367 ? 4.879 6.004 31.406 1 58.34 367 GLU A C 1
ATOM 2827 O O . GLU A 1 367 ? 5.379 5.152 32.156 1 58.34 367 GLU A O 1
ATOM 2832 N N . GLY A 1 368 ? 5.844 6.352 30.688 1 53.06 368 GLY A N 1
ATOM 2833 C CA . GLY A 1 368 ? 7.07 6.633 31.422 1 53.06 368 GLY A CA 1
ATOM 2834 C C . GLY A 1 368 ? 6.961 7.852 32.312 1 53.06 368 GLY A C 1
ATOM 2835 O O . GLY A 1 368 ? 6.059 8.672 32.156 1 53.06 368 GLY A O 1
ATOM 2836 N N . GLU A 1 369 ? 7.676 7.824 33.438 1 50.5 369 GLU A N 1
ATOM 2837 C CA . GLU A 1 369 ? 7.812 8.906 34.406 1 50.5 369 GLU A CA 1
ATOM 2838 C C . GLU A 1 369 ? 8.328 10.18 33.75 1 50.5 369 GLU A C 1
ATOM 2840 O O . GLU A 1 369 ? 9.289 10.141 32.969 1 50.5 369 GLU A O 1
ATOM 2845 N N . MET A 1 370 ? 7.539 11.086 33.469 1 48.97 370 MET A N 1
ATOM 2846 C CA . MET A 1 370 ? 7.98 12.391 33 1 48.97 370 MET A CA 1
ATOM 2847 C C . MET A 1 370 ? 9.18 12.883 33.812 1 48.97 370 MET A C 1
ATOM 2849 O O . MET A 1 370 ? 9.164 12.836 35.062 1 48.97 370 MET A O 1
ATOM 2853 N N . PRO A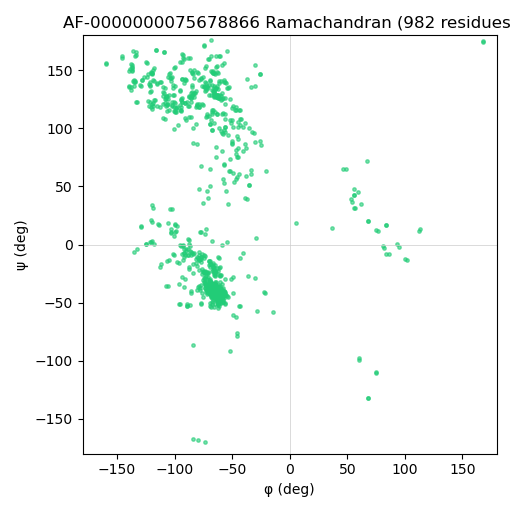 1 371 ? 10.289 12.906 33.312 1 45.34 371 PRO A N 1
ATOM 2854 C CA . PRO A 1 371 ? 11.234 13.625 34.156 1 45.34 371 PRO A CA 1
ATOM 2855 C C . PRO A 1 371 ? 10.648 14.914 34.719 1 45.34 371 PRO A C 1
ATOM 2857 O O . PRO A 1 371 ? 9.805 15.547 34.094 1 45.34 371 PRO A O 1
ATOM 2860 N N . GLU A 1 372 ? 10.5 15 36 1 43.44 372 GLU A N 1
ATOM 2861 C CA . GLU A 1 372 ? 10.18 16.266 36.656 1 43.44 372 GLU A CA 1
ATOM 2862 C C . GLU A 1 372 ? 10.898 17.438 35.969 1 43.44 372 GLU A C 1
ATOM 2864 O O . GLU A 1 372 ? 12.062 17.719 36.281 1 43.44 372 GLU A O 1
ATOM 2869 N N . ASP A 1 373 ? 11.047 17.562 34.812 1 42.41 373 ASP A N 1
ATOM 2870 C CA . ASP A 1 373 ? 11.742 18.734 34.281 1 42.41 373 ASP A CA 1
ATOM 2871 C C . ASP A 1 373 ? 11.172 20.031 34.906 1 42.41 373 ASP A C 1
ATOM 2873 O O . ASP A 1 373 ? 9.969 20.125 35.125 1 42.41 373 ASP A O 1
ATOM 2877 N N . GLU A 1 374 ? 12.008 20.781 35.594 1 41.75 374 GLU A N 1
ATOM 2878 C CA . GLU A 1 374 ? 11.891 22.141 36.125 1 41.75 374 GLU A CA 1
ATOM 2879 C C . GLU A 1 374 ? 11.148 23.031 35.125 1 41.75 374 GLU A C 1
ATOM 2881 O O . GLU A 1 374 ? 11.57 23.188 33.969 1 41.75 374 GLU A O 1
ATOM 2886 N N . ALA A 1 375 ? 9.914 23.047 35.188 1 43 375 ALA A N 1
ATOM 2887 C CA . ALA A 1 375 ? 9.227 24.172 34.531 1 43 375 ALA A CA 1
ATOM 2888 C C . ALA A 1 375 ? 10.141 25.391 34.438 1 43 375 ALA A C 1
ATOM 2890 O O . ALA A 1 375 ? 10.727 25.812 35.438 1 43 375 ALA A O 1
ATOM 2891 N N . VAL A 1 376 ? 10.945 25.484 33.438 1 39.41 376 VAL A N 1
ATOM 2892 C CA . VAL A 1 376 ? 11.734 26.703 33.25 1 39.41 376 VAL A CA 1
ATOM 2893 C C . VAL A 1 376 ? 10.93 27.922 33.719 1 39.41 376 VAL A C 1
ATOM 2895 O O . VAL A 1 376 ? 9.922 28.25 33.094 1 39.41 376 VAL A O 1
ATOM 2898 N N . GLY A 1 377 ? 10.641 27.969 34.969 1 37.34 377 GLY A N 1
ATOM 2899 C CA . GLY A 1 377 ? 10.258 29.312 35.375 1 37.34 377 GLY A CA 1
ATOM 2900 C C . GLY A 1 377 ? 11.25 30.375 34.938 1 37.34 377 GLY A C 1
ATOM 2901 O O . GLY A 1 377 ? 12.453 30.234 35.156 1 37.34 377 GLY A O 1
ATOM 2902 N N . LEU A 1 378 ? 11.094 30.891 33.75 1 35.53 378 LEU A N 1
ATOM 2903 C CA . LEU A 1 378 ? 11.922 32.062 33.438 1 35.53 378 LEU A CA 1
ATOM 2904 C C . LEU A 1 378 ? 12.133 32.906 34.688 1 35.53 378 LEU A C 1
ATOM 2906 O O . LEU A 1 378 ? 11.211 33.594 35.125 1 35.53 378 LEU A O 1
ATOM 2910 N N . GLU A 1 379 ? 12.727 32.344 35.688 1 34.34 379 GLU A N 1
ATOM 2911 C CA . GLU A 1 379 ? 13.188 33.406 36.594 1 34.34 379 GLU A CA 1
ATOM 2912 C C . GLU A 1 379 ? 14.078 34.406 35.875 1 34.34 379 GLU A C 1
ATOM 2914 O O . GLU A 1 379 ? 15.016 34.031 35.156 1 34.34 379 GLU A O 1
ATOM 2919 N N . TRP A 1 380 ? 13.57 35.656 35.625 1 31.69 380 TRP A N 1
ATOM 2920 C CA . TRP A 1 380 ? 14.25 36.812 35.062 1 31.69 380 TRP A CA 1
A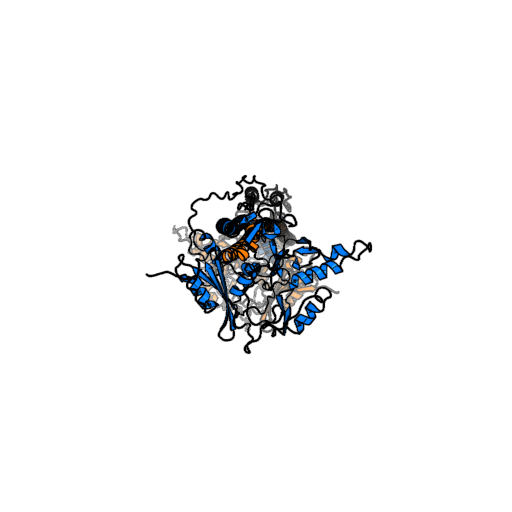TOM 2921 C C . TRP A 1 380 ? 15.586 37.062 35.75 1 31.69 380 TRP A C 1
ATOM 2923 O O . TRP A 1 380 ? 15.625 37.531 36.875 1 31.69 380 TRP A O 1
ATOM 2933 N N . ASP A 1 381 ? 16.453 36.062 35.812 1 28.06 381 ASP A N 1
ATOM 2934 C CA . ASP A 1 381 ? 17.703 36.719 36.188 1 28.06 381 ASP A CA 1
ATOM 2935 C C . ASP A 1 381 ? 18.094 37.75 35.156 1 28.06 381 ASP A C 1
ATOM 2937 O O . ASP A 1 381 ? 17.875 37.562 33.938 1 28.06 381 ASP A O 1
ATOM 2941 N N . ASN A 1 382 ? 18.391 39.062 35.531 1 26.91 382 ASN A N 1
ATOM 2942 C CA . ASN A 1 382 ? 18.875 40.312 34.875 1 26.91 382 ASN A CA 1
ATOM 2943 C C . ASN A 1 382 ? 20.016 40.031 33.906 1 26.91 382 ASN A C 1
ATOM 2945 O O . ASN A 1 382 ? 20.688 40.938 33.469 1 26.91 382 ASN A O 1
ATOM 2949 N N . SER A 1 383 ? 20.594 38.812 33.938 1 25.3 383 SER A N 1
ATOM 2950 C CA . SER A 1 383 ? 21.922 39.031 33.344 1 25.3 383 SER A CA 1
ATOM 2951 C C . SER A 1 383 ? 21.828 39.219 31.844 1 25.3 383 SER A C 1
ATOM 2953 O O . SER A 1 383 ? 20.797 38.969 31.234 1 25.3 383 SER A O 1
ATOM 2955 N N . ALA A 1 384 ? 23.141 39.219 31.062 1 25.86 384 ALA A N 1
ATOM 2956 C CA . ALA A 1 384 ? 23.734 39.781 29.875 1 25.86 384 ALA A CA 1
ATOM 2957 C C . ALA A 1 384 ? 23.297 39.031 28.625 1 25.86 384 ALA A C 1
ATOM 2959 O O . ALA A 1 384 ? 23.828 37.938 28.312 1 25.86 384 ALA A O 1
ATOM 2960 N N . VAL A 1 385 ? 22.062 38.719 28.359 1 25.02 385 VAL A N 1
ATOM 2961 C CA . VAL A 1 385 ? 21.781 37.844 27.234 1 25.02 385 VAL A CA 1
ATOM 2962 C C . VAL A 1 385 ? 22.219 38.5 25.922 1 25.02 385 VAL A C 1
ATOM 2964 O O . VAL A 1 385 ? 21.938 39.656 25.688 1 25.02 385 VAL A O 1
ATOM 2967 N N . GLU A 1 386 ? 23.203 37.906 25.359 1 22.69 386 GLU A N 1
ATOM 2968 C CA . GLU A 1 386 ? 23.766 38.219 24.047 1 22.69 386 GLU A CA 1
ATOM 2969 C C . GLU A 1 386 ? 22.719 38.094 22.938 1 22.69 386 GLU A C 1
ATOM 2971 O O . GLU A 1 386 ? 21.828 37.219 23.031 1 22.69 386 GLU A O 1
ATOM 2976 N N . SER A 1 387 ? 22.547 39.062 22.062 1 20.88 387 SER A N 1
ATOM 2977 C CA . SER A 1 387 ? 21.641 39.469 21 1 20.88 387 SER A CA 1
ATOM 2978 C C . SER A 1 387 ? 21.547 38.375 19.922 1 20.88 387 SER A C 1
ATOM 2980 O O . SER A 1 387 ? 22.484 38.188 19.156 1 20.88 387 SER A O 1
ATOM 2982 N N . PRO A 1 388 ? 20.938 37.188 20.25 1 23.34 388 PRO A N 1
ATOM 2983 C CA . PRO A 1 388 ? 21.031 36.375 19.031 1 23.34 388 PRO A CA 1
ATOM 2984 C C . PRO A 1 388 ? 20.297 37 17.844 1 23.34 388 PRO A C 1
ATOM 2986 O O . PRO A 1 388 ? 19.422 37.844 18.047 1 23.34 388 PRO A O 1
ATOM 2989 N N . GLU A 1 389 ? 20.609 36.562 16.625 1 23.11 389 GLU A N 1
ATOM 2990 C CA . GLU A 1 389 ? 20.297 37 15.266 1 23.11 389 GLU A CA 1
ATOM 2991 C C . GLU A 1 389 ? 18.812 36.844 14.953 1 23.11 389 GLU A C 1
ATOM 2993 O O . GLU A 1 389 ? 18.141 36 15.555 1 23.11 389 GLU A O 1
ATOM 2998 N N . GLN A 1 390 ? 18.172 37.719 14.109 1 22.97 390 GLN A N 1
ATOM 2999 C CA . GLN A 1 390 ? 16.875 38.25 13.648 1 22.97 390 GLN A CA 1
ATOM 3000 C C . GLN A 1 390 ? 16.062 37.156 12.969 1 22.97 390 GLN A C 1
ATOM 3002 O O . GLN A 1 390 ? 16.453 36.656 11.906 1 22.97 390 GLN A O 1
ATOM 3007 N N . PRO A 1 391 ? 15.414 36.156 13.703 1 23.78 391 PRO A N 1
ATOM 3008 C CA . PRO A 1 391 ? 14.719 35.281 12.781 1 23.78 391 PRO A CA 1
ATOM 3009 C C . PRO A 1 391 ? 13.656 35.969 11.938 1 23.78 391 PRO A C 1
ATOM 3011 O O . PRO A 1 391 ? 13.18 37.062 12.328 1 23.78 391 PRO A O 1
ATOM 3014 N N . ALA A 1 392 ? 13.156 35.344 10.734 1 24.61 392 ALA A N 1
ATOM 3015 C CA . ALA A 1 392 ? 12.422 35.75 9.547 1 24.61 392 ALA A CA 1
ATOM 3016 C C . ALA A 1 392 ? 10.984 36.125 9.891 1 24.61 392 ALA A C 1
ATOM 3018 O O . ALA A 1 392 ? 10.477 35.719 10.945 1 24.61 392 ALA A O 1
ATOM 3019 N N . GLU A 1 393 ? 10.211 36.594 8.922 1 23.53 393 GLU A N 1
ATOM 3020 C CA . GLU A 1 393 ? 9.055 37.406 8.594 1 23.53 393 GLU A CA 1
ATOM 3021 C C . GLU A 1 393 ? 7.75 36.688 8.883 1 23.53 393 GLU A C 1
ATOM 3023 O O . GLU A 1 393 ? 7.457 35.656 8.242 1 23.53 393 GLU A O 1
ATOM 3028 N N . SER A 1 394 ? 7.469 36.469 10.086 1 22.17 394 SER A N 1
ATOM 3029 C CA . SER A 1 394 ? 6.199 35.75 10.242 1 22.17 394 SER A CA 1
ATOM 3030 C C . SER A 1 394 ? 5.047 36.531 9.625 1 22.17 394 SER A C 1
ATOM 3032 O O . SER A 1 394 ? 5.012 37.75 9.711 1 22.17 394 SER A O 1
ATOM 3034 N N . GLU A 1 395 ? 4.277 35.875 8.695 1 24.36 395 GLU A N 1
ATOM 3035 C CA . GLU A 1 395 ? 3.111 36.281 7.918 1 24.36 395 GLU A CA 1
ATOM 3036 C C . GLU A 1 395 ? 1.98 36.75 8.828 1 24.36 395 GLU A C 1
ATOM 3038 O O . GLU A 1 395 ? 1.545 36 9.719 1 24.36 395 GLU A O 1
ATOM 3043 N N . THR A 1 396 ? 1.844 38 9.047 1 23.2 396 THR A N 1
ATOM 3044 C CA . THR A 1 396 ? 0.873 38.75 9.812 1 23.2 396 THR A CA 1
ATOM 3045 C C . THR A 1 396 ? -0.546 38.469 9.328 1 23.2 396 THR A C 1
ATOM 3047 O O . THR A 1 396 ? -0.839 38.625 8.141 1 23.2 396 THR A O 1
ATOM 3050 N N . ALA A 1 397 ? -1.272 37.656 9.914 1 23.5 397 ALA A N 1
ATOM 3051 C CA . ALA A 1 397 ? -2.688 37.406 9.633 1 23.5 397 ALA A CA 1
ATOM 3052 C C . ALA A 1 397 ? -3.488 38.719 9.75 1 23.5 397 ALA A C 1
ATOM 3054 O O . ALA A 1 397 ? -3.322 39.469 10.711 1 23.5 397 ALA A O 1
ATOM 3055 N N . ASP A 1 398 ? -4.156 39.094 8.633 1 24.59 398 ASP A N 1
ATOM 3056 C CA . ASP A 1 398 ? -4.914 40.281 8.258 1 24.59 398 ASP A CA 1
ATOM 3057 C C . ASP A 1 398 ? -6.219 40.375 9.039 1 24.59 398 ASP A C 1
ATOM 3059 O O . ASP A 1 398 ? -7.137 39.594 8.828 1 24.59 398 ASP A O 1
ATOM 3063 N N . TYR A 1 399 ? -6.281 40.531 10.195 1 20.86 399 TYR A N 1
ATOM 3064 C CA . TYR A 1 399 ? -7.578 40.781 10.812 1 20.86 399 TYR A CA 1
ATOM 3065 C C . TYR A 1 399 ? -8.211 42.062 10.281 1 20.86 399 TYR A C 1
ATOM 3067 O O . TYR A 1 399 ? -7.605 43.125 10.344 1 20.86 399 TYR A O 1
ATOM 3075 N N . GLU A 1 400 ? -9.195 42 9.32 1 26.06 400 GLU A N 1
ATOM 3076 C CA . GLU A 1 400 ? -9.906 43.062 8.578 1 26.06 400 GLU A CA 1
ATOM 3077 C C . GLU A 1 400 ? -10.828 43.844 9.492 1 26.06 400 GLU A C 1
ATOM 3079 O O . GLU A 1 400 ? -11.945 43.406 9.789 1 26.06 400 GLU A O 1
ATOM 3084 N N . SER A 1 401 ? -10.492 44.344 10.578 1 26.06 401 SER A N 1
ATOM 3085 C CA . SER A 1 401 ? -11.531 45.156 11.203 1 26.06 401 SER A CA 1
ATOM 3086 C C . SER A 1 401 ? -11.914 46.344 10.32 1 26.06 401 SER A C 1
ATOM 3088 O O . SER A 1 401 ? -11.047 46.969 9.711 1 26.06 401 SER A O 1
ATOM 3090 N N . PRO A 1 402 ? -13.227 46.625 9.93 1 29.86 402 PRO A N 1
ATOM 3091 C CA . PRO A 1 402 ? -13.719 47.688 9.031 1 29.86 402 PRO A CA 1
ATOM 3092 C C . PRO A 1 402 ? -13.32 49.094 9.484 1 29.86 402 PRO A C 1
ATOM 3094 O O . PRO A 1 402 ? -13.875 49.594 10.469 1 29.86 402 PRO A O 1
ATOM 3097 N N . ALA A 1 403 ? -12.125 49.406 9.734 1 34.78 403 ALA A N 1
ATOM 3098 C CA . ALA A 1 403 ? -11.711 50.719 10.266 1 34.78 403 ALA A CA 1
ATOM 3099 C C . ALA A 1 403 ? -12.133 51.844 9.344 1 34.78 403 ALA A C 1
ATOM 3101 O O . ALA A 1 403 ? -12.398 51.625 8.164 1 34.78 403 ALA A O 1
ATOM 3102 N N . PRO A 1 404 ? -12.359 53.094 9.695 1 38.84 404 PRO A N 1
ATOM 3103 C CA . PRO A 1 404 ? -12.523 54.312 8.891 1 38.84 404 PRO A CA 1
ATOM 3104 C C . PRO A 1 404 ? -11.734 54.25 7.586 1 38.84 404 PRO A C 1
ATOM 3106 O O . PRO A 1 404 ? -10.812 53.438 7.445 1 38.84 404 PRO A O 1
ATOM 3109 N N . PRO A 1 405 ? -12.062 54.969 6.43 1 44.75 405 PRO A N 1
ATOM 3110 C CA . PRO A 1 405 ? -11.453 54.75 5.113 1 44.75 405 PRO A CA 1
ATOM 3111 C C . PRO A 1 405 ? -9.953 54.5 5.191 1 44.75 405 PRO A C 1
ATOM 3113 O O . PRO A 1 405 ? -9.211 55.375 5.676 1 44.75 405 PRO A O 1
ATOM 3116 N N . GLU A 1 406 ? -9.562 53.344 5.492 1 54.91 406 GLU A N 1
ATOM 3117 C CA . GLU A 1 406 ? -8.242 52.75 5.707 1 54.91 406 GLU A CA 1
ATOM 3118 C C . GLU A 1 406 ? -7.262 53.188 4.613 1 54.91 406 GLU A C 1
ATOM 3120 O O . GLU A 1 406 ? -7.594 53.125 3.426 1 54.91 406 GLU A O 1
ATOM 3125 N N . PRO A 1 407 ? -6.422 54.188 5.012 1 66 407 PRO A N 1
ATOM 3126 C CA . PRO A 1 407 ? -5.379 54.438 4.012 1 66 407 PRO A CA 1
ATOM 3127 C C . PRO A 1 407 ? -5.012 53.156 3.225 1 66 407 PRO A C 1
ATOM 3129 O O . PRO A 1 407 ? -5.223 52.062 3.703 1 66 407 PRO A O 1
ATOM 3132 N N . ASP A 1 408 ? -4.895 53.406 1.851 1 73.94 408 ASP A N 1
ATOM 3133 C CA . ASP A 1 408 ? -4.504 52.281 0.991 1 73.94 408 ASP A CA 1
ATOM 3134 C C . ASP A 1 408 ? -3.285 51.562 1.554 1 73.94 408 ASP A C 1
ATOM 3136 O O . ASP A 1 408 ? -3.219 50.312 1.516 1 73.94 408 ASP A O 1
ATOM 3140 N N . HIS A 1 409 ? -2.328 52.438 2.033 1 80.31 409 HIS A N 1
ATOM 3141 C CA . HIS A 1 409 ? -1.11 51.875 2.596 1 80.31 409 HIS A CA 1
ATOM 3142 C C . HIS A 1 409 ? -0.681 52.594 3.854 1 80.31 409 HIS A C 1
ATOM 3144 O O . HIS A 1 409 ? -0.843 53.812 3.943 1 80.31 409 HIS A O 1
ATOM 3150 N N . THR A 1 410 ? -0.338 51.781 4.91 1 79.94 410 THR A N 1
ATOM 3151 C CA . THR A 1 410 ? 0.208 52.375 6.125 1 79.94 410 THR A CA 1
ATOM 3152 C C . THR A 1 410 ? 1.667 51.969 6.316 1 79.94 410 THR A C 1
ATOM 3154 O O . THR A 1 410 ? 1.998 50.781 6.266 1 79.94 410 THR A O 1
ATOM 3157 N N . PHE A 1 411 ? 2.605 53.031 6.312 1 85.44 411 PHE A N 1
ATOM 3158 C CA . PHE A 1 411 ? 4.027 52.75 6.523 1 85.44 411 PHE A CA 1
ATOM 3159 C C . PHE A 1 411 ? 4.461 53.25 7.906 1 85.44 411 PHE A C 1
ATOM 3161 O O . PHE A 1 411 ? 4.148 54.344 8.312 1 85.44 411 PHE A O 1
ATOM 3168 N N . LYS A 1 412 ? 5.035 52.375 8.695 1 83 412 LYS A N 1
ATOM 3169 C CA . LYS A 1 412 ? 5.598 52.719 10 1 83 412 LYS A CA 1
ATOM 3170 C C . LYS A 1 412 ? 7.09 53 9.891 1 83 412 LYS A C 1
ATOM 3172 O O . LYS A 1 412 ? 7.859 52.188 9.391 1 83 412 LYS A O 1
ATOM 3177 N N . ILE A 1 413 ? 7.477 54.25 10.281 1 87.06 413 ILE A N 1
ATOM 3178 C CA . ILE A 1 413 ? 8.875 54.656 10.242 1 87.06 413 ILE A CA 1
ATOM 3179 C C . ILE A 1 413 ? 9.336 55.062 11.641 1 87.06 413 ILE A C 1
ATOM 3181 O O . ILE A 1 413 ? 8.609 55.75 12.375 1 87.06 413 ILE A O 1
ATOM 3185 N N . VAL A 1 414 ? 10.508 54.531 12.078 1 88.12 414 VAL A N 1
ATOM 3186 C CA . VAL A 1 414 ? 11.023 54.844 13.414 1 88.12 414 VAL A CA 1
ATOM 3187 C C . VAL A 1 414 ? 12.266 55.719 13.297 1 88.12 414 VAL A C 1
ATOM 3189 O O . VAL A 1 414 ? 13.133 55.469 12.453 1 88.12 414 VAL A O 1
ATOM 3192 N N . ILE A 1 415 ? 12.297 56.812 14.07 1 89.31 415 ILE A N 1
ATOM 3193 C CA . ILE A 1 415 ? 13.453 57.688 14.109 1 89.31 415 ILE A CA 1
ATOM 3194 C C . ILE A 1 415 ? 14.297 57.375 15.352 1 89.31 415 ILE A C 1
ATOM 3196 O O . ILE A 1 415 ? 13.789 57.406 16.469 1 89.31 415 ILE A O 1
ATOM 3200 N N . VAL A 1 416 ? 15.547 57.031 15.07 1 88.69 416 VAL A N 1
ATOM 3201 C CA . VAL A 1 416 ? 16.453 56.719 16.172 1 88.69 416 VAL A CA 1
ATOM 3202 C C . VAL A 1 416 ? 17.672 57.625 16.109 1 88.69 416 VAL A C 1
ATOM 3204 O O . VAL A 1 416 ? 18.047 58.094 15.039 1 88.69 416 VAL A O 1
ATOM 3207 N N . GLY A 1 417 ? 18.203 57.969 17.266 1 87.06 417 GLY A N 1
ATOM 3208 C CA . GLY A 1 417 ? 19.375 58.812 17.406 1 87.06 417 GLY A CA 1
ATOM 3209 C C . GLY A 1 417 ? 19.609 59.281 18.812 1 87.06 417 GLY A C 1
ATOM 3210 O O . GLY A 1 417 ? 18.75 59.125 19.688 1 87.06 417 GLY A O 1
ATOM 3211 N N . ASP A 1 418 ? 20.75 59.969 19.016 1 86.81 418 ASP A N 1
ATOM 3212 C CA . ASP A 1 418 ? 21.094 60.469 20.344 1 86.81 418 ASP A CA 1
ATOM 3213 C C . ASP A 1 418 ? 20.172 61.625 20.75 1 86.81 418 ASP A C 1
ATOM 3215 O O . ASP A 1 418 ? 19.469 62.188 19.922 1 86.81 418 ASP A O 1
ATOM 3219 N N . SER A 1 419 ? 20.141 61.844 22.141 1 86.88 419 SER A N 1
ATOM 3220 C CA . SER A 1 419 ? 19.312 62.906 22.656 1 86.88 419 SER A CA 1
ATOM 3221 C C . SER A 1 419 ? 19.797 64.25 22.156 1 86.88 419 SER A C 1
ATOM 3223 O O . SER A 1 419 ? 21 64.562 22.125 1 86.88 419 SER A O 1
ATOM 3225 N N . GLY A 1 420 ? 18.891 65.125 21.703 1 84.19 420 GLY A N 1
ATOM 3226 C CA . GLY A 1 420 ? 19.203 66.5 21.391 1 84.19 420 GLY A CA 1
ATOM 3227 C C . GLY A 1 420 ? 19.781 66.688 20 1 84.19 420 GLY A C 1
ATOM 3228 O O . GLY A 1 420 ? 20.359 67.75 19.703 1 84.19 420 GLY A O 1
ATOM 3229 N N . VAL A 1 421 ? 19.656 65.75 19.109 1 85.25 421 VAL A N 1
ATOM 3230 C CA . VAL A 1 421 ? 20.281 65.812 17.797 1 85.25 421 VAL A CA 1
ATOM 3231 C C . VAL A 1 421 ? 19.281 66.438 16.797 1 85.25 421 VAL A C 1
ATOM 3233 O O . VAL A 1 421 ? 19.625 66.75 15.656 1 85.25 421 VAL A O 1
ATOM 3236 N N . GLY A 1 422 ? 18 66.562 17.172 1 84.88 422 GLY A N 1
ATOM 3237 C CA . GLY A 1 422 ? 17 67.188 16.328 1 84.88 422 GLY A CA 1
ATOM 3238 C C . GLY A 1 422 ? 15.938 66.25 15.812 1 84.88 422 GLY A C 1
ATOM 3239 O O . GLY A 1 422 ? 15.219 66.562 14.867 1 84.88 422 GLY A O 1
ATOM 3240 N N . LYS A 1 423 ? 15.859 65.062 16.375 1 87.25 423 LYS A N 1
ATOM 3241 C CA . LYS A 1 423 ? 14.898 64.062 15.922 1 87.25 423 LYS A CA 1
ATOM 3242 C C . LYS A 1 423 ? 13.477 64.625 15.984 1 87.25 423 LYS A C 1
ATOM 3244 O O . LYS A 1 423 ? 12.727 64.5 15.008 1 87.25 423 LYS A O 1
ATOM 3249 N N . SER A 1 424 ? 13.117 65.188 17.156 1 83.38 424 SER A N 1
ATOM 3250 C CA . SER A 1 424 ? 11.766 65.688 17.359 1 83.38 424 SER A CA 1
ATOM 3251 C C . SER A 1 424 ? 11.438 66.812 16.391 1 83.38 424 SER A C 1
ATOM 3253 O O . SER A 1 424 ? 10.305 66.875 15.891 1 83.38 424 SER A O 1
ATOM 3255 N N . ASN A 1 425 ? 12.406 67.625 16.062 1 84.38 425 ASN A N 1
ATOM 3256 C CA . ASN A 1 425 ? 12.18 68.688 15.133 1 84.38 425 ASN A CA 1
ATOM 3257 C C . ASN A 1 425 ? 12.016 68.188 13.703 1 84.38 425 ASN A C 1
ATOM 3259 O O . ASN A 1 425 ? 11.25 68.812 12.922 1 84.38 425 ASN A O 1
ATOM 3263 N N . LEU A 1 426 ? 12.742 67.188 13.375 1 83.88 426 LEU A N 1
ATOM 3264 C CA . LEU A 1 426 ? 12.57 66.562 12.07 1 83.88 426 LEU A CA 1
ATOM 3265 C C . LEU A 1 426 ? 11.156 66.062 11.914 1 83.88 426 LEU A C 1
ATOM 3267 O O . LEU A 1 426 ? 10.531 66.25 10.867 1 83.88 426 LEU A O 1
ATOM 3271 N N . LEU A 1 427 ? 10.695 65.438 12.914 1 83.5 427 LEU A N 1
ATOM 3272 C CA . LEU A 1 427 ? 9.344 64.875 12.922 1 83.5 427 LEU A CA 1
ATOM 3273 C C . LEU A 1 427 ? 8.312 66 12.781 1 83.5 427 LEU A C 1
ATOM 3275 O O . LEU A 1 427 ? 7.395 65.938 11.961 1 83.5 427 LEU A O 1
ATOM 3279 N N . SER A 1 428 ? 8.477 67 13.633 1 78.62 428 SER A N 1
ATOM 3280 C CA . SER A 1 428 ? 7.535 68.125 13.633 1 78.62 428 SER A CA 1
ATOM 3281 C C . SER A 1 428 ? 7.52 68.812 12.281 1 78.62 428 SER A C 1
ATOM 3283 O O . SER A 1 428 ? 6.457 69.25 11.797 1 78.62 428 SER A O 1
ATOM 3285 N N . ARG A 1 429 ? 8.68 68.938 11.688 1 80.44 429 ARG A N 1
ATOM 3286 C CA . ARG A 1 429 ? 8.766 69.562 10.383 1 80.44 429 ARG A CA 1
ATOM 3287 C C . ARG A 1 429 ? 8.07 68.75 9.312 1 80.44 429 ARG A C 1
ATOM 3289 O O . ARG A 1 429 ? 7.344 69.25 8.477 1 80.44 429 ARG A O 1
ATOM 3296 N N . PHE A 1 430 ? 8.266 67.625 9.375 1 78.69 430 PHE A N 1
ATOM 3297 C CA . PHE A 1 430 ? 7.672 66.688 8.391 1 78.69 430 PHE A CA 1
ATOM 3298 C C . PHE A 1 430 ? 6.16 66.625 8.562 1 78.69 430 PHE A C 1
ATOM 3300 O O . PHE A 1 430 ? 5.41 66.75 7.598 1 78.69 430 PHE A O 1
ATOM 3307 N N . ALA A 1 431 ? 5.773 66.438 9.781 1 74 431 ALA A N 1
ATOM 3308 C CA . ALA A 1 431 ? 4.367 66.188 10.055 1 74 431 ALA A CA 1
ATOM 3309 C C . ALA A 1 431 ? 3.559 67.5 10.078 1 74 431 ALA A C 1
ATOM 3311 O O . ALA A 1 431 ? 2.416 67.5 9.617 1 74 431 ALA A O 1
ATOM 3312 N N . PHE A 1 432 ? 4.23 68.5 10.656 1 70.31 432 PHE A N 1
ATOM 3313 C CA . PHE A 1 432 ? 3.434 69.688 10.945 1 70.31 432 PHE A CA 1
ATOM 3314 C C . PHE A 1 432 ? 4.051 70.938 10.312 1 70.31 432 PHE A C 1
ATOM 3316 O O . PHE A 1 432 ? 3.514 72 10.43 1 70.31 432 PHE A O 1
ATOM 3323 N N . SER A 1 433 ? 5.137 70.812 9.633 1 71.81 433 SER A N 1
ATOM 3324 C CA . SER A 1 433 ? 5.848 71.938 9.023 1 71.81 433 SER A CA 1
ATOM 3325 C C . SER A 1 433 ? 6.207 73 10.062 1 71.81 433 SER A C 1
ATOM 3327 O O . SER A 1 433 ? 6.059 74.188 9.805 1 71.81 433 SER A O 1
ATOM 3329 N N . ARG A 1 434 ? 6.441 72.5 11.258 1 70.94 434 ARG A N 1
ATOM 3330 C CA . ARG A 1 434 ? 6.797 73.438 12.352 1 70.94 434 ARG A CA 1
ATOM 3331 C C . ARG A 1 434 ? 8.188 73.125 12.891 1 70.94 434 ARG A C 1
ATOM 3333 O O . ARG A 1 434 ? 8.656 72 12.797 1 70.94 434 ARG A O 1
ATOM 3340 N N . TYR A 1 435 ? 8.875 74.25 13.188 1 74.94 435 TYR A N 1
ATOM 3341 C CA . TYR A 1 435 ? 10.164 74.125 13.867 1 74.94 435 TYR A CA 1
ATOM 3342 C C . TYR A 1 435 ? 10.141 74.812 15.219 1 74.94 435 TYR A C 1
ATOM 3344 O O . TYR A 1 435 ? 9.742 76 15.305 1 74.94 435 TYR A O 1
ATOM 3352 N N . ASP A 1 436 ? 10.359 74.062 16.219 1 69.62 436 ASP A N 1
ATOM 3353 C CA . ASP A 1 436 ? 10.414 74.625 17.562 1 69.62 436 ASP A CA 1
ATOM 3354 C C . ASP A 1 436 ? 11.844 74.625 18.109 1 69.62 436 ASP A C 1
ATOM 3356 O O . ASP A 1 436 ? 12.367 73.562 18.469 1 69.62 436 ASP A O 1
ATOM 3360 N N . SER A 1 437 ? 12.406 75.75 18.188 1 70.5 437 SER A N 1
ATOM 3361 C CA . SER A 1 437 ? 13.789 75.875 18.641 1 70.5 437 SER A CA 1
ATOM 3362 C C . SER A 1 437 ? 13.93 75.5 20.109 1 70.5 437 SER A C 1
ATOM 3364 O O . SER A 1 437 ? 15.016 75.125 20.562 1 70.5 437 SER A O 1
ATOM 3366 N N . GLY A 1 438 ? 12.922 75.562 20.891 1 68.5 438 GLY A N 1
ATOM 3367 C CA . GLY A 1 438 ? 12.977 75.25 22.312 1 68.5 438 GLY A CA 1
ATOM 3368 C C . GLY A 1 438 ? 12.422 73.875 22.625 1 68.5 438 GLY A C 1
ATOM 3369 O O . GLY A 1 438 ? 11.953 73.625 23.75 1 68.5 438 GLY A O 1
ATOM 3370 N N . SER A 1 439 ? 12.594 73.062 21.672 1 74.62 439 SER A N 1
ATOM 3371 C CA . SER A 1 439 ? 12 71.75 21.891 1 74.62 439 SER A CA 1
ATOM 3372 C C . SER A 1 439 ? 12.766 70.938 22.938 1 74.62 439 SER A C 1
ATOM 3374 O O . SER A 1 439 ? 14 71 23 1 74.62 439 SER A O 1
ATOM 3376 N N . LYS A 1 440 ? 12 70.312 23.828 1 77.31 440 LYS A N 1
ATOM 3377 C CA . LYS A 1 440 ? 12.594 69.438 24.875 1 77.31 440 LYS A CA 1
ATOM 3378 C C . LYS A 1 440 ? 12.867 68.062 24.359 1 77.31 440 LYS A C 1
ATOM 3380 O O . LYS A 1 440 ? 12.219 67.562 23.422 1 77.31 440 LYS A O 1
ATOM 3385 N N . PRO A 1 441 ? 13.883 67.5 24.953 1 81.31 441 PRO A N 1
ATOM 3386 C CA . PRO A 1 441 ? 14.195 66.125 24.547 1 81.31 441 PRO A CA 1
ATOM 3387 C C . PRO A 1 441 ? 13.016 65.188 24.703 1 81.31 441 PRO A C 1
ATOM 3389 O O . PRO A 1 441 ? 12.227 65.312 25.641 1 81.31 441 PRO A O 1
ATOM 3392 N N . THR A 1 442 ? 12.898 64.312 23.703 1 79.56 442 THR A N 1
ATOM 3393 C CA . THR A 1 442 ? 11.805 63.375 23.703 1 79.56 442 THR A CA 1
ATOM 3394 C C . THR A 1 442 ? 11.938 62.406 24.859 1 79.56 442 THR A C 1
ATOM 3396 O O . THR A 1 442 ? 13.039 61.938 25.188 1 79.56 442 THR A O 1
ATOM 3399 N N . ILE A 1 443 ? 10.914 62.219 25.547 1 77.62 443 ILE A N 1
ATOM 3400 C CA . ILE A 1 443 ? 10.852 61.219 26.625 1 77.62 443 ILE A CA 1
ATOM 3401 C C . ILE A 1 443 ? 10.023 60.031 26.188 1 77.62 443 ILE A C 1
ATOM 3403 O O . ILE A 1 443 ? 8.844 60.156 25.859 1 77.62 443 ILE A O 1
ATOM 3407 N N . GLY A 1 444 ? 10.703 58.938 26.203 1 78.81 444 GLY A N 1
ATOM 3408 C CA . GLY A 1 444 ? 10 57.75 25.734 1 78.81 444 GLY A CA 1
ATOM 3409 C C . GLY A 1 444 ? 9.836 57.719 24.219 1 78.81 444 GLY A C 1
ATOM 3410 O O . GLY A 1 444 ? 10.82 57.594 23.484 1 78.81 444 GLY A O 1
ATOM 3411 N N . ILE A 1 445 ? 8.555 57.906 23.828 1 80.12 445 ILE A N 1
ATOM 3412 C CA . ILE A 1 445 ? 8.25 57.812 22.391 1 80.12 445 ILE A CA 1
ATOM 3413 C C . ILE A 1 445 ? 7.25 58.906 22.031 1 80.12 445 ILE A C 1
ATOM 3415 O O . ILE A 1 445 ? 6.395 59.281 22.844 1 80.12 445 ILE A O 1
ATOM 3419 N N . GLU A 1 446 ? 7.555 59.5 20.953 1 77.81 446 GLU A N 1
ATOM 3420 C CA . GLU A 1 446 ? 6.59 60.438 20.391 1 77.81 446 GLU A CA 1
ATOM 3421 C C . GLU A 1 446 ? 6.148 60 19 1 77.81 446 GLU A C 1
ATOM 3423 O O . GLU A 1 446 ? 6.902 59.344 18.281 1 77.81 446 GLU A O 1
ATOM 3428 N N . PHE A 1 447 ? 4.867 60.312 18.672 1 75.62 447 PHE A N 1
ATOM 3429 C CA . PHE A 1 447 ? 4.348 59.812 17.406 1 75.62 447 PHE A CA 1
ATOM 3430 C C . PHE A 1 447 ? 3.617 60.906 16.656 1 75.62 447 PHE A C 1
ATOM 3432 O O . PHE A 1 447 ? 3.07 61.844 17.266 1 75.62 447 PHE A O 1
ATOM 3439 N N . ALA A 1 448 ? 3.871 60.875 15.367 1 75.06 448 ALA A N 1
ATOM 3440 C CA . ALA A 1 448 ? 3.102 61.75 14.469 1 75.06 448 ALA A CA 1
ATOM 3441 C C . ALA A 1 448 ? 2.65 60.969 13.227 1 75.06 448 ALA A C 1
ATOM 3443 O O . ALA A 1 448 ? 3.312 60.031 12.805 1 75.06 448 ALA A O 1
ATOM 3444 N N . THR A 1 449 ? 1.433 61.25 12.789 1 74.12 449 THR A N 1
ATOM 3445 C CA . THR A 1 449 ? 0.921 60.625 11.578 1 74.12 449 THR A CA 1
ATOM 3446 C C . THR A 1 449 ? 0.687 61.688 10.492 1 74.12 449 THR A C 1
ATOM 3448 O O . THR A 1 449 ? 0.316 62.812 10.781 1 74.12 449 THR A O 1
ATOM 3451 N N . LYS A 1 450 ? 1.077 61.281 9.281 1 76.12 450 LYS A N 1
ATOM 3452 C CA . LYS A 1 450 ? 0.813 62.125 8.133 1 76.12 450 LYS A CA 1
ATOM 3453 C C . LYS A 1 450 ? 0.22 61.344 6.973 1 76.12 450 LYS A C 1
ATOM 3455 O O . LYS A 1 450 ? 0.73 60.281 6.625 1 76.12 450 LYS A O 1
ATOM 3460 N N . THR A 1 451 ? -0.971 61.781 6.539 1 77.81 451 THR A N 1
ATOM 3461 C CA . THR A 1 451 ? -1.602 61.156 5.379 1 77.81 451 THR A CA 1
ATOM 3462 C C . THR A 1 451 ? -1.271 61.938 4.105 1 77.81 451 THR A C 1
ATOM 3464 O O . THR A 1 451 ? -1.406 63.156 4.062 1 77.81 451 THR A O 1
ATOM 3467 N N . MET A 1 452 ? -0.752 61.219 3.18 1 78.81 452 MET A N 1
ATOM 3468 C CA . MET A 1 452 ? -0.366 61.844 1.924 1 78.81 452 MET A CA 1
ATOM 3469 C C . MET A 1 452 ? -0.95 61.094 0.73 1 78.81 452 MET A C 1
ATOM 3471 O O . MET A 1 452 ? -1.26 59.906 0.828 1 78.81 452 MET A O 1
ATOM 3475 N N . LYS A 1 453 ? -1.332 61.906 -0.217 1 80.88 453 LYS A N 1
ATOM 3476 C CA . LYS A 1 453 ? -1.761 61.312 -1.482 1 80.88 453 LYS A CA 1
ATOM 3477 C C . LYS A 1 453 ? -0.588 61.156 -2.447 1 80.88 453 LYS A C 1
ATOM 3479 O O . LYS A 1 453 ? 0.011 62.156 -2.857 1 80.88 453 LYS A O 1
ATOM 3484 N N . ILE A 1 454 ? -0.225 59.938 -2.586 1 81.81 454 ILE A N 1
ATOM 3485 C CA . ILE A 1 454 ? 0.862 59.656 -3.521 1 81.81 454 ILE A CA 1
ATOM 3486 C C . ILE A 1 454 ? 0.373 58.75 -4.637 1 81.81 454 ILE A C 1
ATOM 3488 O O . ILE A 1 454 ? -0.081 57.625 -4.371 1 81.81 454 ILE A O 1
ATOM 3492 N N . GLU A 1 455 ? 0.533 59.281 -5.867 1 85 455 GLU A N 1
ATOM 3493 C CA . GLU A 1 455 ? 0.174 58.5 -7.055 1 85 455 GLU A CA 1
ATOM 3494 C C . GLU A 1 455 ? -1.253 57.969 -6.953 1 85 455 GLU A C 1
ATOM 3496 O O . GLU A 1 455 ? -1.502 56.812 -7.227 1 85 455 GLU A O 1
ATOM 3501 N N . GLY A 1 456 ? -2.082 58.781 -6.434 1 80.38 456 GLY A N 1
ATOM 3502 C CA . GLY A 1 456 ? -3.5 58.438 -6.391 1 80.38 456 GLY A CA 1
ATOM 3503 C C . GLY A 1 456 ? -3.879 57.562 -5.207 1 80.38 456 GLY A C 1
ATOM 3504 O O . GLY A 1 456 ? -5.055 57.25 -5.016 1 80.38 456 GLY A O 1
ATOM 3505 N N . LYS A 1 457 ? -2.857 57.188 -4.598 1 84.25 457 LYS A N 1
ATOM 3506 C CA . LYS A 1 457 ? -3.148 56.375 -3.416 1 84.25 457 LYS A CA 1
ATOM 3507 C C . LYS A 1 457 ? -2.951 57.188 -2.137 1 84.25 457 LYS A C 1
ATOM 3509 O O . LYS A 1 457 ? -2.074 58.031 -2.07 1 84.25 457 LYS A O 1
ATOM 3514 N N . THR A 1 458 ? -3.824 56.906 -1.215 1 82.81 458 THR A N 1
ATOM 3515 C CA . THR A 1 458 ? -3.707 57.531 0.092 1 82.81 458 THR A CA 1
ATOM 3516 C C . THR A 1 458 ? -2.766 56.75 0.997 1 82.81 458 THR A C 1
ATOM 3518 O O . THR A 1 458 ? -3.018 55.594 1.291 1 82.81 458 THR A O 1
ATOM 3521 N N . ILE A 1 459 ? -1.597 57.438 1.211 1 82.81 459 ILE A N 1
ATOM 3522 C CA . ILE A 1 459 ? -0.59 56.75 2.035 1 82.81 459 ILE A CA 1
ATOM 3523 C C . ILE A 1 459 ? -0.54 57.438 3.412 1 82.81 459 ILE A C 1
ATOM 3525 O O . ILE A 1 459 ? -0.472 58.656 3.52 1 82.81 459 ILE A O 1
ATOM 3529 N N . LYS A 1 460 ? -0.704 56.531 4.422 1 80.81 460 LYS A N 1
ATOM 3530 C CA . LYS A 1 460 ? -0.554 57 5.797 1 80.81 460 LYS A CA 1
ATOM 3531 C C . LYS A 1 460 ? 0.822 56.656 6.352 1 80.81 460 LYS A C 1
ATOM 3533 O O . LYS A 1 460 ? 1.203 55.469 6.379 1 80.81 460 LYS A O 1
ATOM 3538 N N . ALA A 1 461 ? 1.62 57.719 6.645 1 81.44 461 ALA A N 1
ATOM 3539 C CA . ALA A 1 461 ? 2.938 57.5 7.238 1 81.44 461 ALA A CA 1
ATOM 3540 C C . ALA A 1 461 ? 2.898 57.688 8.75 1 81.44 461 ALA A C 1
ATOM 3542 O O . ALA A 1 461 ? 2.463 58.75 9.227 1 81.44 461 ALA A O 1
ATOM 3543 N N . GLN A 1 462 ? 3.219 56.625 9.461 1 78.88 462 GLN A N 1
ATOM 3544 C CA . GLN A 1 462 ? 3.346 56.688 10.914 1 78.88 462 GLN A CA 1
ATOM 3545 C C . GLN A 1 462 ? 4.809 56.812 11.328 1 78.88 462 GLN A C 1
ATOM 3547 O O . GLN A 1 462 ? 5.609 55.938 11.078 1 78.88 462 GLN A O 1
ATOM 3552 N N . ILE A 1 463 ? 5.121 58 11.93 1 83.69 463 ILE A N 1
ATOM 3553 C CA . ILE A 1 463 ? 6.512 58.25 12.297 1 83.69 463 ILE A CA 1
ATOM 3554 C C . ILE A 1 463 ? 6.656 58.219 13.82 1 83.69 463 ILE A C 1
ATOM 3556 O O . ILE A 1 463 ? 5.977 58.938 14.531 1 83.69 463 ILE A O 1
ATOM 3560 N N . TRP A 1 464 ? 7.535 57.281 14.281 1 82.88 464 TRP A N 1
ATOM 3561 C CA . TRP A 1 464 ? 7.785 57.125 15.703 1 82.88 464 TRP A CA 1
ATOM 3562 C C . TRP A 1 464 ? 9.133 57.719 16.094 1 82.88 464 TRP A C 1
ATOM 3564 O O . TRP A 1 464 ? 10.172 57.312 15.562 1 82.88 464 TRP A O 1
ATOM 3574 N N . ASP A 1 465 ? 9.023 58.719 16.906 1 86.94 465 ASP A N 1
ATOM 3575 C CA . ASP A 1 465 ? 10.227 59.344 17.438 1 86.94 465 ASP A CA 1
ATOM 3576 C C . ASP A 1 465 ? 10.617 58.75 18.781 1 86.94 465 ASP A C 1
ATOM 3578 O O . ASP A 1 465 ? 9.805 58.719 19.719 1 86.94 465 ASP A O 1
ATOM 3582 N N . THR A 1 466 ? 11.812 58.219 18.906 1 85.38 466 THR A N 1
ATOM 3583 C CA . THR A 1 466 ? 12.258 57.562 20.125 1 85.38 466 THR A CA 1
ATOM 3584 C C . THR A 1 466 ? 13.219 58.469 20.906 1 85.38 466 THR A C 1
ATOM 3586 O O . THR A 1 466 ? 13.938 59.25 20.312 1 85.38 466 THR A O 1
ATOM 3589 N N . ALA A 1 467 ? 13.109 58.281 22.172 1 86.56 467 ALA A N 1
ATOM 3590 C CA . ALA A 1 467 ? 14 59.062 23.031 1 86.56 467 ALA A CA 1
ATOM 3591 C C . ALA A 1 467 ? 15.453 58.625 22.844 1 86.56 467 ALA A C 1
ATOM 3593 O O . ALA A 1 467 ? 15.742 57.438 22.688 1 86.56 467 ALA A O 1
ATOM 3594 N N . GLY A 1 468 ? 16.406 59.562 22.766 1 83.31 468 GLY A N 1
ATOM 3595 C CA . GLY A 1 468 ? 17.828 59.25 22.641 1 83.31 468 GLY A CA 1
ATOM 3596 C C . GLY A 1 468 ? 18.469 58.906 23.969 1 83.31 468 GLY A C 1
ATOM 3597 O O . GLY A 1 468 ? 19.594 58.406 24.016 1 83.31 468 GLY A O 1
ATOM 3598 N N . ASP A 1 469 ? 17.75 59.188 25.047 1 83.69 469 ASP A N 1
ATOM 3599 C CA . ASP A 1 469 ? 18.219 58.875 26.391 1 83.69 469 ASP A CA 1
ATOM 3600 C C . ASP A 1 469 ? 18.281 57.375 26.625 1 83.69 469 ASP A C 1
ATOM 3602 O O . ASP A 1 469 ? 17.312 56.656 26.344 1 83.69 469 ASP A O 1
ATOM 3606 N N . ASP A 1 470 ? 19.375 56.906 27.172 1 80 470 ASP A N 1
ATOM 3607 C CA . ASP A 1 470 ? 19.625 55.469 27.391 1 80 470 ASP A CA 1
ATOM 3608 C C . ASP A 1 470 ? 18.562 54.875 28.312 1 80 470 ASP A C 1
ATOM 3610 O O . ASP A 1 470 ? 18.312 53.656 28.25 1 80 470 ASP A O 1
ATOM 3614 N N . ARG A 1 471 ? 17.922 55.719 29.016 1 79.94 471 ARG A N 1
ATOM 3615 C CA . ARG A 1 471 ? 16.906 55.25 29.953 1 79.94 471 ARG A CA 1
ATOM 3616 C C . ARG A 1 471 ? 15.75 54.594 29.219 1 79.94 471 ARG A C 1
ATOM 3618 O O . ARG A 1 471 ? 15.055 53.719 29.766 1 79.94 471 ARG A O 1
ATOM 3625 N N . TYR A 1 472 ? 15.641 55.031 27.984 1 79.75 472 TYR A N 1
ATOM 3626 C CA . TYR A 1 472 ? 14.469 54.562 27.25 1 79.75 472 TYR A CA 1
ATOM 3627 C C . TYR A 1 472 ? 14.867 53.656 26.094 1 79.75 472 TYR A C 1
ATOM 3629 O O . TYR A 1 472 ? 14.055 53.375 25.203 1 79.75 472 TYR A O 1
ATOM 3637 N N . ARG A 1 473 ? 16.031 53.125 26.047 1 77.5 473 ARG A N 1
ATOM 3638 C CA . ARG A 1 473 ? 16.578 52.312 24.953 1 77.5 473 ARG A CA 1
ATOM 3639 C C . ARG A 1 473 ? 15.789 51.031 24.75 1 77.5 473 ARG A C 1
ATOM 3641 O O . ARG A 1 473 ? 15.578 50.594 23.609 1 77.5 473 ARG A O 1
ATOM 3648 N N . PRO A 1 474 ? 15.336 50.5 25.797 1 74.94 474 PRO A N 1
ATOM 3649 C CA . PRO A 1 474 ? 14.656 49.219 25.609 1 74.94 474 PRO A CA 1
ATOM 3650 C C . PRO A 1 474 ? 13.367 49.344 24.797 1 74.94 474 PRO A C 1
ATOM 3652 O O . PRO A 1 474 ? 12.953 48.375 24.156 1 74.94 474 PRO A O 1
ATOM 3655 N N . ILE A 1 475 ? 12.844 50.531 24.734 1 77.88 475 ILE A N 1
ATOM 3656 C CA . ILE A 1 475 ? 11.555 50.719 24.062 1 77.88 475 ILE A CA 1
ATOM 3657 C C . ILE A 1 475 ? 11.766 50.781 22.547 1 77.88 475 ILE A C 1
ATOM 3659 O O . ILE A 1 475 ? 10.836 50.562 21.781 1 77.88 475 ILE A O 1
ATOM 3663 N N . ILE A 1 476 ? 12.992 51.031 22.219 1 79.62 476 ILE A N 1
ATOM 3664 C CA . ILE A 1 476 ? 13.297 51.219 20.812 1 79.62 476 ILE A CA 1
ATOM 3665 C C . ILE A 1 476 ? 13.023 49.906 20.062 1 79.62 476 ILE A C 1
ATOM 3667 O O . ILE A 1 476 ? 12.43 49.906 18.984 1 79.62 476 ILE A O 1
ATOM 3671 N N . SER A 1 477 ? 13.438 48.844 20.688 1 78.81 477 SER A N 1
ATOM 3672 C CA . SER A 1 477 ? 13.258 47.531 20.047 1 78.81 477 SER A CA 1
ATOM 3673 C C . SER A 1 477 ? 11.781 47.219 19.828 1 78.81 477 SER A C 1
ATOM 3675 O O . SER A 1 477 ? 11.398 46.75 18.75 1 78.81 477 SER A O 1
ATOM 3677 N N . ALA A 1 478 ? 11.031 47.562 20.75 1 74.56 478 ALA A N 1
ATOM 3678 C CA . ALA A 1 478 ? 9.602 47.281 20.688 1 74.56 478 ALA A CA 1
ATOM 3679 C C . ALA A 1 478 ? 8.93 48.156 19.609 1 74.56 478 ALA A C 1
ATOM 3681 O O . ALA A 1 478 ? 7.996 47.688 18.953 1 74.56 478 ALA A O 1
ATOM 3682 N N . CYS A 1 479 ? 9.469 49.406 19.453 1 77.44 479 CYS A N 1
ATOM 3683 C CA . CYS A 1 479 ? 8.891 50.344 18.484 1 77.44 479 CYS A CA 1
ATOM 3684 C C . CYS A 1 479 ? 9.289 49.938 17.062 1 77.44 479 CYS A C 1
ATOM 3686 O O . CYS A 1 479 ? 8.602 50.312 16.109 1 77.44 479 CYS A O 1
ATOM 3688 N N . CYS A 1 480 ? 10.328 49.25 16.984 1 79.06 480 CYS A N 1
ATOM 3689 C CA . CYS A 1 480 ? 10.836 48.875 15.672 1 79.06 480 CYS A CA 1
ATOM 3690 C C . CYS A 1 480 ? 10.039 47.75 15.07 1 79.06 480 CYS A C 1
ATOM 3692 O O . CYS A 1 480 ? 10.102 47.5 13.859 1 79.06 480 CYS A O 1
ATOM 3694 N N . ARG A 1 481 ? 9.289 47.125 15.891 1 75.44 481 ARG A N 1
ATOM 3695 C CA . ARG A 1 481 ? 8.484 46.031 15.383 1 75.44 481 ARG A CA 1
ATOM 3696 C C . ARG A 1 481 ? 7.469 46.5 14.352 1 75.44 481 ARG A C 1
ATOM 3698 O O . ARG A 1 481 ? 6.707 47.438 14.625 1 75.44 481 ARG A O 1
ATOM 3705 N N . GLY A 1 482 ? 7.461 45.875 13.172 1 73.5 482 GLY A N 1
ATOM 3706 C CA . GLY A 1 482 ? 6.523 46.25 12.125 1 73.5 482 GLY A CA 1
ATOM 3707 C C . GLY A 1 482 ? 6.957 47.469 11.336 1 73.5 482 GLY A C 1
ATOM 3708 O O . GLY A 1 482 ? 6.227 47.938 10.461 1 73.5 482 GLY A O 1
ATOM 3709 N N . ALA A 1 483 ? 8.094 48 11.758 1 85.31 483 ALA A N 1
ATOM 3710 C CA . ALA A 1 483 ? 8.586 49.188 11.047 1 85.31 483 ALA A CA 1
ATOM 3711 C C . ALA A 1 483 ? 9.133 48.781 9.672 1 85.31 483 ALA A C 1
ATOM 3713 O O . ALA A 1 483 ? 9.766 47.75 9.516 1 85.31 483 ALA A O 1
ATOM 3714 N N . VAL A 1 484 ? 8.781 49.562 8.617 1 85.06 484 VAL A N 1
ATOM 3715 C CA . VAL A 1 484 ? 9.242 49.312 7.254 1 85.06 484 VAL A CA 1
ATOM 3716 C C . VAL A 1 484 ? 10.57 50 7.02 1 85.06 484 VAL A C 1
ATOM 3718 O O . VAL A 1 484 ? 11.312 49.656 6.094 1 85.06 484 VAL A O 1
ATOM 3721 N N . GLY A 1 485 ? 10.852 51.031 7.863 1 85.69 485 GLY A N 1
ATOM 3722 C CA . GLY A 1 485 ? 12.094 51.781 7.727 1 85.69 485 GLY A CA 1
ATOM 3723 C C . GLY A 1 485 ? 12.484 52.531 8.992 1 85.69 485 GLY A C 1
ATOM 3724 O O . GLY A 1 485 ? 11.672 52.688 9.906 1 85.69 485 GLY A O 1
ATOM 3725 N N . ALA A 1 486 ? 13.789 52.812 9.156 1 88.31 486 ALA A N 1
ATOM 3726 C CA . ALA A 1 486 ? 14.297 53.562 10.297 1 88.31 486 ALA A CA 1
ATOM 3727 C C . ALA A 1 486 ? 15.188 54.719 9.836 1 88.31 486 ALA A C 1
ATOM 3729 O O . ALA A 1 486 ? 15.875 54.594 8.82 1 88.31 486 ALA A O 1
ATOM 3730 N N . PHE A 1 487 ? 15 55.906 10.469 1 88.88 487 PHE A N 1
ATOM 3731 C CA . PHE A 1 487 ? 15.875 57.062 10.242 1 88.88 487 PHE A CA 1
ATOM 3732 C C . PHE A 1 487 ? 16.859 57.219 11.383 1 88.88 487 PHE A C 1
ATOM 3734 O O . PHE A 1 487 ? 16.469 57.281 12.547 1 88.88 487 PHE A O 1
ATOM 3741 N N . LEU A 1 488 ? 18.094 57.125 11.031 1 89.88 488 LEU A N 1
ATOM 3742 C CA . LEU A 1 488 ? 19.141 57.406 12.016 1 89.88 488 LEU A CA 1
ATOM 3743 C C . LEU A 1 488 ? 19.609 58.844 11.922 1 89.88 488 LEU A C 1
ATOM 3745 O O . LEU A 1 488 ? 20.109 59.281 10.883 1 89.88 488 LEU A O 1
ATOM 3749 N N . VAL A 1 489 ? 19.359 59.625 13.023 1 89.5 489 VAL A N 1
ATOM 3750 C CA . VAL A 1 489 ? 19.719 61.062 13.055 1 89.5 489 VAL A CA 1
ATOM 3751 C C . VAL A 1 489 ? 20.922 61.25 13.969 1 89.5 489 VAL A C 1
ATOM 3753 O O . VAL A 1 489 ? 20.969 60.75 15.086 1 89.5 489 VAL A O 1
ATOM 3756 N N . TYR A 1 490 ? 21.984 61.906 13.531 1 88.75 490 TYR A N 1
ATOM 3757 C CA . TYR A 1 490 ? 23.156 62.156 14.336 1 88.75 490 TYR A CA 1
ATOM 3758 C C . TYR A 1 490 ? 23.688 63.562 14.086 1 88.75 490 TYR A C 1
ATOM 3760 O O . TYR A 1 490 ? 23.312 64.188 13.086 1 88.75 490 TYR A O 1
ATOM 3768 N N . ASP A 1 491 ? 24.328 64.188 15.156 1 81.19 491 ASP A N 1
ATOM 3769 C CA . ASP A 1 491 ? 24.953 65.5 15.039 1 81.19 491 ASP A CA 1
ATOM 3770 C C . ASP A 1 491 ? 26.422 65.375 14.656 1 81.19 491 ASP A C 1
ATOM 3772 O O . ASP A 1 491 ? 27.156 64.562 15.234 1 81.19 491 ASP A O 1
ATOM 3776 N N . ILE A 1 492 ? 26.859 66 13.484 1 71.94 492 ILE A N 1
ATOM 3777 C CA . ILE A 1 492 ? 28.234 66 13.039 1 71.94 492 ILE A CA 1
ATOM 3778 C C . ILE A 1 492 ? 29.016 67.125 13.656 1 71.94 492 ILE A C 1
ATOM 3780 O O . ILE A 1 492 ? 30.25 67.125 13.711 1 71.94 492 ILE A O 1
ATOM 3784 N N . LEU A 1 493 ? 28.484 68.125 14.375 1 57.22 493 LEU A N 1
ATOM 3785 C CA . LEU A 1 493 ? 29.312 69.188 14.875 1 57.22 493 LEU A CA 1
ATOM 3786 C C . LEU A 1 493 ? 30 68.812 16.188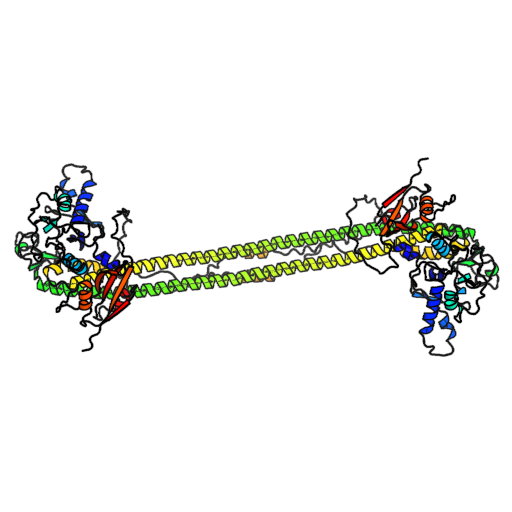 1 57.22 493 LEU A C 1
ATOM 3788 O O . LEU A 1 493 ? 29.422 68.062 17 1 57.22 493 LEU A O 1
ATOM 3792 N N . MET B 1 1 ? -3.254 -43.188 -30.328 1 44.22 1 MET B N 1
ATOM 3793 C CA . MET B 1 1 ? -3.178 -43.469 -31.75 1 44.22 1 MET B CA 1
ATOM 3794 C C . MET B 1 1 ? -1.799 -44 -32.125 1 44.22 1 MET B C 1
ATOM 3796 O O . MET B 1 1 ? -1.686 -44.969 -32.906 1 44.22 1 MET B O 1
ATOM 3800 N N . GLU B 1 2 ? -0.966 -43.344 -31.203 1 60.97 2 GLU B N 1
ATOM 3801 C CA . GLU B 1 2 ? 0.485 -43.438 -31.312 1 60.97 2 GLU B CA 1
ATOM 3802 C C . GLU B 1 2 ? 0.972 -44.781 -30.734 1 60.97 2 GLU B C 1
ATOM 3804 O O . GLU B 1 2 ? 1.946 -45.344 -31.219 1 60.97 2 GLU B O 1
ATOM 3809 N N . ALA B 1 3 ? -0.134 -45.312 -30.078 1 67.12 3 ALA B N 1
ATOM 3810 C CA . ALA B 1 3 ? 0.397 -46.469 -29.375 1 67.12 3 ALA B CA 1
ATOM 3811 C C . ALA B 1 3 ? 0.407 -47.688 -30.297 1 67.12 3 ALA B C 1
ATOM 3813 O O . ALA B 1 3 ? 1.376 -48.469 -30.312 1 67.12 3 ALA B O 1
ATOM 3814 N N . LEU B 1 4 ? -0.67 -47.844 -31.062 1 72 4 LEU B N 1
ATOM 3815 C CA . LEU B 1 4 ? -0.713 -48.969 -31.969 1 72 4 LEU B CA 1
ATOM 3816 C C . LEU B 1 4 ? 0.315 -48.844 -33.094 1 72 4 LEU B C 1
ATOM 3818 O O . LEU B 1 4 ? 0.976 -49.812 -33.438 1 72 4 LEU B O 1
ATOM 3822 N N . GLU B 1 5 ? 0.373 -47.625 -33.531 1 74 5 GLU B N 1
ATOM 3823 C CA . GLU B 1 5 ? 1.358 -47.406 -34.594 1 74 5 GLU B CA 1
ATOM 3824 C C . GLU B 1 5 ? 2.77 -47.719 -34.094 1 74 5 GLU B C 1
ATOM 3826 O O . GLU B 1 5 ? 3.596 -48.219 -34.875 1 74 5 GLU B O 1
ATOM 3831 N N . ARG B 1 6 ? 2.805 -47.562 -32.844 1 79.25 6 ARG B N 1
ATOM 3832 C CA . ARG B 1 6 ? 4.117 -47.844 -32.25 1 79.25 6 ARG B CA 1
ATOM 3833 C C . ARG B 1 6 ? 4.391 -49.344 -32.219 1 79.25 6 ARG B C 1
ATOM 3835 O O . ARG B 1 6 ? 5.527 -49.75 -32.438 1 79.25 6 ARG B O 1
ATOM 3842 N N . GLU B 1 7 ? 3.309 -50 -32.031 1 80.75 7 GLU B N 1
ATOM 3843 C CA . GLU B 1 7 ? 3.455 -51.469 -31.984 1 80.75 7 GLU B CA 1
ATOM 3844 C C . GLU B 1 7 ? 3.703 -52.031 -33.375 1 80.75 7 GLU B C 1
ATOM 3846 O O . GLU B 1 7 ? 4.27 -53.125 -33.5 1 80.75 7 GLU B O 1
ATOM 3851 N N . LEU B 1 8 ? 3.291 -51.312 -34.375 1 84.38 8 LEU B N 1
ATOM 3852 C CA . LEU B 1 8 ? 3.439 -51.812 -35.75 1 84.38 8 LEU B CA 1
ATOM 3853 C C . LEU B 1 8 ? 4.605 -51.125 -36.438 1 84.38 8 LEU B C 1
ATOM 3855 O O . LEU B 1 8 ? 4.785 -51.281 -37.656 1 84.38 8 LEU B O 1
ATOM 3859 N N . SER B 1 9 ? 5.324 -50.438 -35.719 1 87.12 9 SER B N 1
ATOM 3860 C CA . SER B 1 9 ? 6.469 -49.75 -36.281 1 87.12 9 SER B CA 1
ATOM 3861 C C . SER B 1 9 ? 7.781 -50.344 -35.781 1 87.12 9 SER B C 1
ATOM 3863 O O . SER B 1 9 ? 7.863 -50.781 -34.625 1 87.12 9 SER B O 1
ATOM 3865 N N . CYS B 1 10 ? 8.68 -50.438 -36.688 1 88.25 10 CYS B N 1
ATOM 3866 C CA . CYS B 1 10 ? 10.008 -50.906 -36.344 1 88.25 10 CYS B CA 1
ATOM 3867 C C . CYS B 1 10 ? 10.711 -49.969 -35.406 1 88.25 10 CYS B C 1
ATOM 3869 O O . CYS B 1 10 ? 10.758 -48.75 -35.656 1 88.25 10 CYS B O 1
ATOM 3871 N N . PRO B 1 11 ? 11.219 -50.375 -34.312 1 87.44 11 PRO B N 1
ATOM 3872 C CA . PRO B 1 11 ? 11.867 -49.5 -33.312 1 87.44 11 PRO B CA 1
ATOM 3873 C C . PRO B 1 11 ? 13.156 -48.875 -33.844 1 87.44 11 PRO B C 1
ATOM 3875 O O . PRO B 1 11 ? 13.625 -47.875 -33.312 1 87.44 11 PRO B O 1
ATOM 3878 N N . TYR B 1 12 ? 13.734 -49.406 -34.906 1 86 12 TYR B N 1
ATOM 3879 C CA . TYR B 1 12 ? 14.969 -48.875 -35.469 1 86 12 TYR B CA 1
ATOM 3880 C C . TYR B 1 12 ? 14.672 -47.812 -36.5 1 86 12 TYR B C 1
ATOM 3882 O O . TYR B 1 12 ? 15.203 -46.688 -36.406 1 86 12 TYR B O 1
ATOM 3890 N N . CYS B 1 13 ? 13.883 -48.094 -37.438 1 82.44 13 CYS B N 1
ATOM 3891 C CA . CYS B 1 13 ? 13.633 -47.156 -38.5 1 82.44 13 CYS B CA 1
ATOM 3892 C C . CYS B 1 13 ? 12.367 -46.344 -38.25 1 82.44 13 CYS B C 1
ATOM 3894 O O . CYS B 1 13 ? 12.117 -45.344 -38.906 1 82.44 13 CYS B O 1
ATOM 3896 N N . ASN B 1 14 ? 11.484 -46.688 -37.375 1 84.31 14 ASN B N 1
ATOM 3897 C CA . ASN B 1 14 ? 10.266 -46.031 -36.938 1 84.31 14 ASN B CA 1
ATOM 3898 C C . ASN B 1 14 ? 9.219 -46 -38.031 1 84.31 14 ASN B C 1
ATOM 3900 O O . ASN B 1 14 ? 8.336 -45.156 -38.062 1 84.31 14 ASN B O 1
ATOM 3904 N N . ASN B 1 15 ? 9.375 -46.875 -38.969 1 81.5 15 ASN B N 1
ATOM 3905 C CA . ASN B 1 15 ? 8.375 -47.062 -40.031 1 81.5 15 ASN B CA 1
ATOM 3906 C C . ASN B 1 15 ? 7.637 -48.406 -39.844 1 81.5 15 ASN B C 1
ATOM 3908 O O . ASN B 1 15 ? 8.016 -49.219 -39 1 81.5 15 ASN B O 1
ATOM 3912 N N . LEU B 1 16 ? 6.57 -48.469 -40.562 1 82.69 16 LEU B N 1
ATOM 3913 C CA . LEU B 1 16 ? 5.859 -49.719 -40.531 1 82.69 16 LEU B CA 1
ATOM 3914 C C . LEU B 1 16 ? 6.773 -50.875 -40.906 1 82.69 16 LEU B C 1
ATOM 3916 O O . LEU B 1 16 ? 7.602 -50.75 -41.812 1 82.69 16 LEU B O 1
ATOM 3920 N N . PHE B 1 17 ? 6.625 -51.906 -40.219 1 85.75 17 PHE B N 1
ATOM 3921 C CA . PHE B 1 17 ? 7.488 -53.062 -40.469 1 85.75 17 PHE B CA 1
ATOM 3922 C C . PHE B 1 17 ? 7.449 -53.469 -41.938 1 85.75 17 PHE B C 1
ATOM 3924 O O . PHE B 1 17 ? 6.391 -53.469 -42.562 1 85.75 17 PHE B O 1
ATOM 3931 N N . SER B 1 18 ? 8.633 -53.719 -42.469 1 81.38 18 SER B N 1
ATOM 3932 C CA . SER B 1 18 ? 8.789 -54.312 -43.812 1 81.38 18 SER B CA 1
ATOM 3933 C C . SER B 1 18 ? 9.539 -55.625 -43.719 1 81.38 18 SER B C 1
ATOM 3935 O O . SER B 1 18 ? 10.719 -55.656 -43.375 1 81.38 18 SER B O 1
ATOM 3937 N N . SER B 1 19 ? 8.898 -56.75 -44.125 1 81.69 19 SER B N 1
ATOM 3938 C CA . SER B 1 19 ? 9.484 -58.094 -44 1 81.69 19 SER B CA 1
ATOM 3939 C C . SER B 1 19 ? 10.086 -58.312 -42.625 1 81.69 19 SER B C 1
ATOM 3941 O O . SER B 1 19 ? 11.297 -58.531 -42.5 1 81.69 19 SER B O 1
ATOM 3943 N N . PRO B 1 20 ? 9.258 -58.312 -41.656 1 88.5 20 PRO B N 1
ATOM 3944 C CA . PRO B 1 20 ? 9.727 -58.375 -40.281 1 88.5 20 PRO B CA 1
ATOM 3945 C C . PRO B 1 20 ? 10.352 -59.719 -39.906 1 88.5 20 PRO B C 1
ATOM 3947 O O . PRO B 1 20 ? 9.883 -60.75 -40.375 1 88.5 20 PRO B O 1
ATOM 3950 N N . LEU B 1 21 ? 11.414 -59.625 -39.125 1 88.75 21 LEU B N 1
ATOM 3951 C CA . LEU B 1 21 ? 12.086 -60.781 -38.594 1 88.75 21 LEU B CA 1
ATOM 3952 C C . LEU B 1 21 ? 11.844 -60.938 -37.094 1 88.75 21 LEU B C 1
ATOM 3954 O O . LEU B 1 21 ? 11.844 -59.938 -36.375 1 88.75 21 LEU B O 1
ATOM 3958 N N . LEU B 1 22 ? 11.547 -62.094 -36.656 1 88.19 22 LEU B N 1
ATOM 3959 C CA . LEU B 1 22 ? 11.312 -62.344 -35.25 1 88.19 22 LEU B CA 1
ATOM 3960 C C . LEU B 1 22 ? 12.625 -62.656 -34.531 1 88.19 22 LEU B C 1
ATOM 3962 O O . LEU B 1 22 ? 13.352 -63.562 -34.938 1 88.19 22 LEU B O 1
ATOM 3966 N N . LEU B 1 23 ? 12.867 -61.938 -33.5 1 87.88 23 LEU B N 1
ATOM 3967 C CA . LEU B 1 23 ? 14.07 -62.125 -32.688 1 87.88 23 LEU B CA 1
ATOM 3968 C C . LEU B 1 23 ? 13.805 -63.094 -31.547 1 87.88 23 LEU B C 1
ATOM 3970 O O . LEU B 1 23 ? 12.656 -63.312 -31.172 1 87.88 23 LEU B O 1
ATOM 3974 N N . PRO B 1 24 ? 14.891 -63.656 -31.031 1 82.31 24 PRO B N 1
ATOM 3975 C CA . PRO B 1 24 ? 14.703 -64.625 -29.922 1 82.31 24 PRO B CA 1
ATOM 3976 C C . PRO B 1 24 ? 14.086 -63.969 -28.688 1 82.31 24 PRO B C 1
ATOM 3978 O O . PRO B 1 24 ? 13.469 -64.625 -27.859 1 82.31 24 PRO B O 1
ATOM 3981 N N . CYS B 1 25 ? 14.156 -62.656 -28.547 1 82.12 25 CYS B N 1
ATOM 3982 C CA . CYS B 1 25 ? 13.625 -61.938 -27.391 1 82.12 25 CYS B CA 1
ATOM 3983 C C . CYS B 1 25 ? 12.133 -61.688 -27.547 1 82.12 25 CYS B C 1
ATOM 3985 O O . CYS B 1 25 ? 11.484 -61.156 -26.641 1 82.12 25 CYS B O 1
ATOM 3987 N N . GLY B 1 26 ? 11.695 -62.031 -28.734 1 81.81 26 GLY B N 1
ATOM 3988 C CA . GLY B 1 26 ? 10.266 -61.844 -28.953 1 81.81 26 GLY B CA 1
ATOM 3989 C C . GLY B 1 26 ? 9.945 -60.594 -29.719 1 81.81 26 GLY B C 1
ATOM 3990 O O . GLY B 1 26 ? 8.805 -60.375 -30.156 1 81.81 26 GLY B O 1
ATOM 3991 N N . HIS B 1 27 ? 10.875 -59.719 -29.891 1 86.5 27 HIS B N 1
ATOM 3992 C CA . HIS B 1 27 ? 10.68 -58.469 -30.641 1 86.5 27 HIS B CA 1
ATOM 3993 C C . HIS B 1 27 ? 10.961 -58.688 -32.125 1 86.5 27 HIS B C 1
ATOM 3995 O O . HIS B 1 27 ? 11.523 -59.688 -32.531 1 86.5 27 HIS B O 1
ATOM 4001 N N . SER B 1 28 ? 10.414 -57.75 -32.906 1 90.88 28 SER B N 1
ATOM 4002 C CA . SER B 1 28 ? 10.609 -57.844 -34.344 1 90.88 28 SER B CA 1
ATOM 4003 C C . SER B 1 28 ? 11.328 -56.594 -34.875 1 90.88 28 SER B C 1
ATOM 4005 O O . SER B 1 28 ? 11.289 -55.531 -34.281 1 90.88 28 SER B O 1
ATOM 4007 N N . VAL B 1 29 ? 12.117 -56.844 -35.938 1 91.19 29 VAL B N 1
ATOM 4008 C CA . VAL B 1 29 ? 12.797 -55.781 -36.656 1 91.19 29 VAL B CA 1
ATOM 4009 C C . VAL B 1 29 ? 12.688 -56 -38.156 1 91.19 29 VAL B C 1
ATOM 4011 O O . VAL B 1 29 ? 12.555 -57.156 -38.594 1 91.19 29 VAL B O 1
ATOM 4014 N N . CYS B 1 30 ? 12.727 -54.875 -38.844 1 87.38 30 CYS B N 1
ATOM 4015 C CA . CYS B 1 30 ? 12.727 -55.031 -40.281 1 87.38 30 CYS B CA 1
ATOM 4016 C C . CYS B 1 30 ? 13.961 -55.781 -40.75 1 87.38 30 CYS B C 1
ATOM 4018 O O . CYS B 1 30 ? 15.016 -55.719 -40.125 1 87.38 30 CYS B O 1
ATOM 4020 N N . CYS B 1 31 ? 13.781 -56.531 -41.812 1 83.56 31 CYS B N 1
ATOM 4021 C CA . CYS B 1 31 ? 14.914 -57.25 -42.375 1 83.56 31 CYS B CA 1
ATOM 4022 C C . CYS B 1 31 ? 16.062 -56.312 -42.75 1 83.56 31 CYS B C 1
ATOM 4024 O O . CYS B 1 31 ? 17.203 -56.562 -42.375 1 83.56 31 CYS B O 1
ATOM 4026 N N . LYS B 1 32 ? 15.719 -55.219 -43.344 1 79.88 32 LYS B N 1
ATOM 4027 C CA . LYS B 1 32 ? 16.719 -54.25 -43.719 1 79.88 32 LYS B CA 1
ATOM 4028 C C . LYS B 1 32 ? 17.406 -53.656 -42.469 1 79.88 32 LYS B C 1
ATOM 4030 O O . LYS B 1 32 ? 18.625 -53.5 -42.469 1 79.88 32 LYS B O 1
ATOM 4035 N N . CYS B 1 33 ? 16.578 -53.406 -41.594 1 86.5 33 CYS B N 1
ATOM 4036 C CA . CYS B 1 33 ? 17.109 -52.812 -40.375 1 86.5 33 CYS B CA 1
ATOM 4037 C C . CYS B 1 33 ? 18 -53.812 -39.625 1 86.5 33 CYS B C 1
ATOM 4039 O O . CYS B 1 33 ? 18.969 -53.406 -38.969 1 86.5 33 CYS B O 1
ATOM 4041 N N . ALA B 1 34 ? 17.672 -55.031 -39.625 1 85.62 34 ALA B N 1
ATOM 4042 C CA . ALA B 1 34 ? 18.516 -56.062 -39.031 1 85.62 34 ALA B CA 1
ATOM 4043 C C . ALA B 1 34 ? 19.906 -56.062 -39.656 1 85.62 34 ALA B C 1
ATOM 4045 O O . ALA B 1 34 ? 20.906 -56.219 -38.969 1 85.62 34 ALA B O 1
ATOM 4046 N N . TYR B 1 35 ? 19.875 -55.875 -40.875 1 79.62 35 TYR B N 1
ATOM 4047 C CA . TYR B 1 35 ? 21.156 -55.812 -41.594 1 79.62 35 TYR B CA 1
ATOM 4048 C C . TYR B 1 35 ? 21.969 -54.594 -41.156 1 79.62 35 TYR B C 1
ATOM 4050 O O . TYR B 1 35 ? 23.188 -54.719 -40.938 1 79.62 35 TYR B O 1
ATOM 4058 N N . ASN B 1 36 ? 21.281 -53.594 -41.062 1 81.69 36 ASN B N 1
ATOM 4059 C CA . ASN B 1 36 ? 21.969 -52.375 -40.656 1 81.69 36 ASN B CA 1
ATOM 4060 C C . ASN B 1 36 ? 22.516 -52.531 -39.25 1 81.69 36 ASN B C 1
ATOM 4062 O O . ASN B 1 36 ? 23.594 -52 -38.938 1 81.69 36 ASN B O 1
ATOM 4066 N N . LEU B 1 37 ? 21.812 -53.156 -38.469 1 85.38 37 LEU B N 1
ATOM 4067 C CA . LEU B 1 37 ? 22.25 -53.375 -37.094 1 85.38 37 LEU B CA 1
ATOM 4068 C C . LEU B 1 37 ? 23.484 -54.25 -37.031 1 85.38 37 LEU B C 1
ATOM 4070 O O . LEU B 1 37 ? 24.391 -54 -36.219 1 85.38 37 LEU B O 1
ATOM 4074 N N . LEU B 1 38 ? 23.438 -55.219 -37.875 1 80.88 38 LEU B N 1
ATOM 4075 C CA . LEU B 1 38 ? 24.578 -56.125 -37.938 1 80.88 38 LEU B CA 1
ATOM 4076 C C . LEU B 1 38 ? 25.812 -55.406 -38.469 1 80.88 38 LEU B C 1
ATOM 4078 O O . LEU B 1 38 ? 26.938 -55.625 -38 1 80.88 38 LEU B O 1
ATOM 4082 N N . ALA B 1 39 ? 25.562 -54.625 -39.438 1 75.19 39 ALA B N 1
ATOM 4083 C CA . ALA B 1 39 ? 26.672 -53.875 -40.031 1 75.19 39 ALA B CA 1
ATOM 4084 C C . ALA B 1 39 ? 27.266 -52.875 -39.062 1 75.19 39 ALA B C 1
ATOM 4086 O O . ALA B 1 39 ? 28.469 -52.656 -39.031 1 75.19 39 ALA B O 1
ATOM 4087 N N . SER B 1 40 ? 26.453 -52.312 -38.312 1 74.88 40 SER B N 1
ATOM 4088 C CA . SER B 1 40 ? 26.922 -51.312 -37.375 1 74.88 40 SER B CA 1
ATOM 4089 C C . SER B 1 40 ? 27.656 -51.938 -36.219 1 74.88 40 SER B C 1
ATOM 4091 O O . SER B 1 40 ? 28.531 -51.312 -35.625 1 74.88 40 SER B O 1
ATOM 4093 N N . SER B 1 41 ? 27.25 -53.031 -35.75 1 69.06 41 SER B N 1
ATOM 4094 C CA . SER B 1 41 ? 27.891 -53.719 -34.625 1 69.06 41 SER B CA 1
ATOM 4095 C C . SER B 1 41 ? 29.297 -54.188 -35 1 69.06 41 SER B C 1
ATOM 4097 O O . SER B 1 41 ? 30.188 -54.281 -34.156 1 69.06 41 SER B O 1
ATOM 4099 N N . GLY B 1 42 ? 29.5 -54.625 -36.156 1 57.81 42 GLY B N 1
ATOM 4100 C CA . GLY B 1 42 ? 30.797 -55.062 -36.625 1 57.81 42 GLY B CA 1
ATOM 4101 C C . GLY B 1 42 ? 31.844 -53.969 -36.625 1 57.81 42 GLY B C 1
ATOM 4102 O O . GLY B 1 42 ? 33.031 -54.25 -36.531 1 57.81 42 GLY B O 1
ATOM 4103 N N . THR B 1 43 ? 31.406 -52.781 -37.031 1 50.5 43 THR B N 1
ATOM 4104 C CA . THR B 1 43 ? 32.406 -51.75 -37.219 1 50.5 43 THR B CA 1
ATOM 4105 C C . THR B 1 43 ? 33.031 -51.375 -35.875 1 50.5 43 THR B C 1
ATOM 4107 O O . THR B 1 43 ? 34.094 -50.719 -35.812 1 50.5 43 THR B O 1
ATOM 4110 N N . SER B 1 44 ? 32.312 -51.406 -34.812 1 44.72 44 SER B N 1
ATOM 4111 C CA . SER B 1 44 ? 33 -50.75 -33.688 1 44.72 44 SER B CA 1
ATOM 4112 C C . SER B 1 44 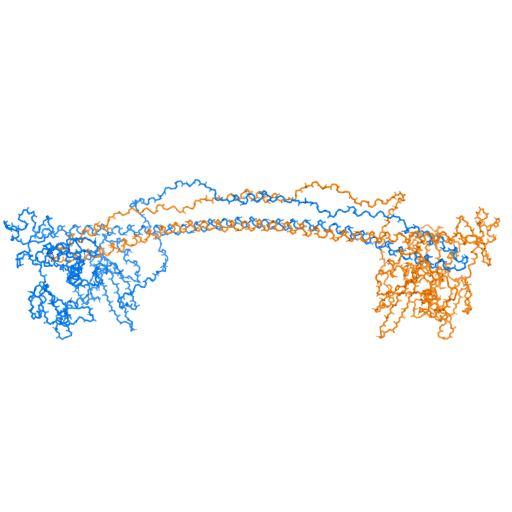? 34.219 -51.562 -33.25 1 44.72 44 SER B C 1
ATOM 4114 O O . SER B 1 44 ? 35.062 -51.062 -32.5 1 44.72 44 SER B O 1
ATOM 4116 N N . LYS B 1 45 ? 34.156 -52.906 -32.906 1 44.62 45 LYS B N 1
ATOM 4117 C CA . LYS B 1 45 ? 35.281 -53.375 -32.125 1 44.62 45 LYS B CA 1
ATOM 4118 C C . LYS B 1 45 ? 36.469 -53.75 -33.062 1 44.62 45 LYS B C 1
ATOM 4120 O O . LYS B 1 45 ? 36.281 -54.438 -34.031 1 44.62 45 LYS B O 1
ATOM 4125 N N . THR B 1 46 ? 37.375 -52.906 -33.156 1 41.44 46 THR B N 1
ATOM 4126 C CA . THR B 1 46 ? 38.719 -53.281 -33.594 1 41.44 46 THR B CA 1
ATOM 4127 C C . THR B 1 46 ? 39.125 -54.656 -33.094 1 41.44 46 THR B C 1
ATOM 4129 O O . THR B 1 46 ? 39.062 -54.906 -31.875 1 41.44 46 THR B O 1
ATOM 4132 N N . PRO B 1 47 ? 39.031 -55.75 -33.969 1 39.12 47 PRO B N 1
ATOM 4133 C CA . PRO B 1 47 ? 39.531 -57.031 -33.438 1 39.12 47 PRO B CA 1
ATOM 4134 C C . PRO B 1 47 ? 40.875 -56.906 -32.719 1 39.12 47 PRO B C 1
ATOM 4136 O O . PRO B 1 47 ? 41.812 -56.375 -33.281 1 39.12 47 PRO B O 1
ATOM 4139 N N . ALA B 1 48 ? 41 -56.688 -31.469 1 39.62 48 ALA B N 1
ATOM 4140 C CA . ALA B 1 48 ? 42.375 -56.812 -30.969 1 39.62 48 ALA B CA 1
ATOM 4141 C C . ALA B 1 48 ? 43.031 -58.062 -31.516 1 39.62 48 ALA B C 1
ATOM 4143 O O . ALA B 1 48 ? 44.219 -58.031 -31.828 1 39.62 48 ALA B O 1
ATOM 4144 N N . ASN B 1 49 ? 42.688 -59.375 -30.969 1 38.66 49 ASN B N 1
ATOM 4145 C CA . ASN B 1 49 ? 43.406 -60.562 -31.406 1 38.66 49 ASN B CA 1
ATOM 4146 C C . ASN B 1 49 ? 42.781 -61.125 -32.688 1 38.66 49 ASN B C 1
ATOM 4148 O O . ASN B 1 49 ? 41.562 -61.156 -32.844 1 38.66 49 ASN B O 1
ATOM 4152 N N . PRO B 1 50 ? 43.625 -61.344 -33.812 1 41.91 50 PRO B N 1
ATOM 4153 C CA . PRO B 1 50 ? 43.25 -61.812 -35.156 1 41.91 50 PRO B CA 1
ATOM 4154 C C . PRO B 1 50 ? 42.281 -62.969 -35.156 1 41.91 50 PRO B C 1
ATOM 4156 O O . PRO B 1 50 ? 41.469 -63.125 -36.062 1 41.91 50 PRO B O 1
ATOM 4159 N N . GLU B 1 51 ? 42.625 -64.062 -34.406 1 41 51 GLU B N 1
ATOM 4160 C CA . GLU B 1 51 ? 41.969 -65.312 -34.531 1 41 51 GLU B CA 1
ATOM 4161 C C . GLU B 1 51 ? 40.469 -65.25 -34.188 1 41 51 GLU B C 1
ATOM 4163 O O . GLU B 1 51 ? 39.688 -66.125 -34.5 1 41 51 GLU B O 1
ATOM 4168 N N . SER B 1 52 ? 40.031 -64.562 -33.156 1 41.47 52 SER B N 1
ATOM 4169 C CA . SER B 1 52 ? 38.688 -64.5 -32.594 1 41.47 52 SER B CA 1
ATOM 4170 C C . SER B 1 52 ? 37.75 -63.688 -33.469 1 41.47 52 SER B C 1
ATOM 4172 O O . SER B 1 52 ? 36.688 -63.281 -33.031 1 41.47 52 SER B O 1
ATOM 4174 N N . SER B 1 53 ? 38.062 -63.281 -34.625 1 44 53 SER B N 1
ATOM 4175 C CA . SER B 1 53 ? 37.438 -62.312 -35.531 1 44 53 SER B CA 1
ATOM 4176 C C . SER B 1 53 ? 36.062 -62.75 -35.938 1 44 53 SER B C 1
ATOM 4178 O O . SER B 1 53 ? 35.219 -61.906 -36.312 1 44 53 SER B O 1
ATOM 4180 N N . GLU B 1 54 ? 35.844 -64.062 -36.188 1 47.44 54 GLU B N 1
ATOM 4181 C CA . GLU B 1 54 ? 34.656 -64.5 -36.875 1 47.44 54 GLU B CA 1
ATOM 4182 C C . GLU B 1 54 ? 33.406 -64.375 -36.031 1 47.44 54 GLU B C 1
ATOM 4184 O O . GLU B 1 54 ? 32.281 -64.312 -36.531 1 47.44 54 GLU B O 1
ATOM 4189 N N . GLU B 1 55 ? 33.438 -64.375 -34.75 1 50.66 55 GLU B N 1
ATOM 4190 C CA . GLU B 1 55 ? 32.312 -64.5 -33.844 1 50.66 55 GLU B CA 1
ATOM 4191 C C . GLU B 1 55 ? 31.578 -63.156 -33.719 1 50.66 55 GLU B C 1
ATOM 4193 O O . GLU B 1 55 ? 30.359 -63.125 -33.531 1 50.66 55 GLU B O 1
ATOM 4198 N N . THR B 1 56 ? 32.281 -62.125 -33.75 1 53.28 56 THR B N 1
ATOM 4199 C CA . THR B 1 56 ? 31.734 -60.781 -33.5 1 53.28 56 THR B CA 1
ATOM 4200 C C . THR B 1 56 ? 30.734 -60.375 -34.562 1 53.28 56 THR B C 1
ATOM 4202 O O . THR B 1 56 ? 29.812 -59.625 -34.312 1 53.28 56 THR B O 1
ATOM 4205 N N . ASP B 1 57 ? 30.906 -60.938 -35.781 1 58.66 57 ASP B N 1
ATOM 4206 C CA . ASP B 1 57 ? 30.109 -60.562 -36.938 1 58.66 57 ASP B CA 1
ATOM 4207 C C . ASP B 1 57 ? 28.719 -61.188 -36.875 1 58.66 57 ASP B C 1
ATOM 4209 O O . ASP B 1 57 ? 27.922 -61.031 -37.812 1 58.66 57 ASP B O 1
ATOM 4213 N N . ARG B 1 58 ? 28.438 -61.75 -35.688 1 74.88 58 ARG B N 1
ATOM 4214 C CA . ARG B 1 58 ? 27.203 -62.531 -35.75 1 74.88 58 ARG B CA 1
ATOM 4215 C C . ARG B 1 58 ? 26.266 -62.156 -34.625 1 74.88 58 ARG B C 1
ATOM 4217 O O . ARG B 1 58 ? 25.484 -63 -34.156 1 74.88 58 ARG B O 1
ATOM 4224 N N . CYS B 1 59 ? 26.594 -60.969 -34.031 1 83.06 59 CYS B N 1
ATOM 4225 C CA . CYS B 1 59 ? 25.672 -60.625 -32.938 1 83.06 59 CYS B CA 1
ATOM 4226 C C . CYS B 1 59 ? 25.25 -59.156 -33 1 83.06 59 CYS B C 1
ATOM 4228 O O . CYS B 1 59 ? 26.016 -58.312 -33.469 1 83.06 59 CYS B O 1
ATOM 4230 N N . PHE B 1 60 ? 24.031 -58.781 -32.812 1 87.19 60 PHE B N 1
ATOM 4231 C CA . PHE B 1 60 ? 23.578 -57.406 -32.656 1 87.19 60 PHE B CA 1
ATOM 4232 C C . PHE B 1 60 ? 22.609 -57.281 -31.469 1 87.19 60 PHE B C 1
ATOM 4234 O O . PHE B 1 60 ? 22.172 -58.312 -30.922 1 87.19 60 PHE B O 1
ATOM 4241 N N . SER B 1 61 ? 22.375 -56.094 -31.062 1 89.88 61 SER B N 1
ATOM 4242 C CA . SER B 1 61 ? 21.5 -55.844 -29.922 1 89.88 61 SER B CA 1
ATOM 4243 C C . SER B 1 61 ? 20.109 -55.438 -30.375 1 89.88 61 SER B C 1
ATOM 4245 O O . SER B 1 61 ? 19.969 -54.656 -31.328 1 89.88 61 SER B O 1
ATOM 4247 N N . CYS B 1 62 ? 19.047 -56 -29.734 1 89.25 62 CYS B N 1
ATOM 4248 C CA . CYS B 1 62 ? 17.672 -55.625 -30.047 1 89.25 62 CYS B CA 1
ATOM 4249 C C . CYS B 1 62 ? 17.422 -54.156 -29.719 1 89.25 62 CYS B C 1
ATOM 4251 O O . CYS B 1 62 ? 17.734 -53.688 -28.625 1 89.25 62 CYS B O 1
ATOM 4253 N N . PRO B 1 63 ? 16.984 -53.406 -30.484 1 87.19 63 PRO B N 1
ATOM 4254 C CA . PRO B 1 63 ? 16.766 -52 -30.25 1 87.19 63 PRO B CA 1
ATOM 4255 C C . PRO B 1 63 ? 15.695 -51.719 -29.188 1 87.19 63 PRO B C 1
ATOM 4257 O O . PRO B 1 63 ? 15.656 -50.656 -28.594 1 87.19 63 PRO B O 1
ATOM 4260 N N . GLU B 1 64 ? 14.875 -52.656 -28.984 1 84.62 64 GLU B N 1
ATOM 4261 C CA . GLU B 1 64 ? 13.781 -52.469 -28.031 1 84.62 64 GLU B CA 1
ATOM 4262 C C . GLU B 1 64 ? 14.203 -52.875 -26.625 1 84.62 64 GLU B C 1
ATOM 4264 O O . GLU B 1 64 ? 14.016 -52.094 -25.672 1 84.62 64 GLU B O 1
ATOM 4269 N N . CYS B 1 65 ? 14.734 -54.094 -26.422 1 82.44 65 CYS B N 1
ATOM 4270 C CA . CYS B 1 65 ? 15.062 -54.562 -25.094 1 82.44 65 CYS B CA 1
ATOM 4271 C C . CYS B 1 65 ? 16.562 -54.531 -24.859 1 82.44 65 CYS B C 1
ATOM 4273 O O . CYS B 1 65 ? 17.031 -54.75 -23.734 1 82.44 65 CYS B O 1
ATOM 4275 N N . LYS B 1 66 ? 17.469 -54.375 -25.859 1 87.12 66 LYS B N 1
ATOM 4276 C CA . LYS B 1 66 ? 18.922 -54.25 -25.797 1 87.12 66 LYS B CA 1
ATOM 4277 C C . LYS B 1 66 ? 19.578 -55.594 -25.5 1 87.12 66 LYS B C 1
ATOM 4279 O O . LYS B 1 66 ? 20.766 -55.625 -25.172 1 87.12 66 LYS B O 1
ATOM 4284 N N . ASN B 1 67 ? 18.766 -56.625 -25.609 1 87.44 67 ASN B N 1
ATOM 4285 C CA . ASN B 1 67 ? 19.359 -57.938 -25.453 1 87.44 67 ASN B CA 1
ATOM 4286 C C . ASN B 1 67 ? 20.203 -58.344 -26.656 1 87.44 67 ASN B C 1
ATOM 4288 O O . ASN B 1 67 ? 19.875 -57.969 -27.781 1 87.44 67 ASN B O 1
ATOM 4292 N N . ALA B 1 68 ? 21.141 -59.156 -26.5 1 88.62 68 ALA B N 1
ATOM 4293 C CA . ALA B 1 68 ? 22.031 -59.562 -27.578 1 88.62 68 ALA B CA 1
ATOM 4294 C C . ALA B 1 68 ? 21.406 -60.719 -28.375 1 88.62 68 ALA B C 1
ATOM 4296 O O . ALA B 1 68 ? 20.859 -61.656 -27.797 1 88.62 68 ALA B O 1
ATOM 4297 N N . VAL B 1 69 ? 21.406 -60.594 -29.609 1 87.19 69 VAL B N 1
ATOM 4298 C CA . VAL B 1 69 ? 20.938 -61.625 -30.516 1 87.19 69 VAL B CA 1
ATOM 4299 C C . VAL B 1 69 ? 22.109 -62.312 -31.219 1 87.19 69 VAL B C 1
ATOM 4301 O O . VAL B 1 69 ? 22.875 -61.656 -31.922 1 87.19 69 VAL B O 1
ATOM 4304 N N . PHE B 1 70 ? 22.188 -63.562 -31.031 1 86 70 PHE B N 1
ATOM 4305 C CA . PHE B 1 70 ? 23.281 -64.312 -31.594 1 86 70 PHE B CA 1
ATOM 4306 C C . PHE B 1 70 ? 22.844 -65.062 -32.875 1 86 70 PHE B C 1
ATOM 4308 O O . PHE B 1 70 ? 21.797 -65.688 -32.875 1 86 70 PHE B O 1
ATOM 4315 N N . LEU B 1 71 ? 23.609 -64.875 -33.938 1 83.12 71 LEU B N 1
ATOM 4316 C CA . LEU B 1 71 ? 23.297 -65.5 -35.219 1 83.12 71 LEU B CA 1
ATOM 4317 C C . LEU B 1 71 ? 24.203 -66.75 -35.469 1 83.12 71 LEU B C 1
ATOM 4319 O O . LEU B 1 71 ? 25.359 -66.75 -35.031 1 83.12 71 LEU B O 1
ATOM 4323 N N . ASP B 1 72 ? 23.641 -67.75 -35.938 1 76.75 72 ASP B N 1
ATOM 4324 C CA . ASP B 1 72 ? 24.438 -68.875 -36.312 1 76.75 72 ASP B CA 1
ATOM 4325 C C . ASP B 1 72 ? 25.094 -68.688 -37.656 1 76.75 72 ASP B C 1
ATOM 4327 O O . ASP B 1 72 ? 25.172 -67.562 -38.188 1 76.75 72 ASP B O 1
ATOM 4331 N N . ASP B 1 73 ? 25.703 -69.812 -38.281 1 71.62 73 ASP B N 1
ATOM 4332 C CA . ASP B 1 73 ? 26.469 -69.812 -39.531 1 71.62 73 ASP B CA 1
ATOM 4333 C C . ASP B 1 73 ? 25.578 -69.375 -40.719 1 71.62 73 ASP B C 1
ATOM 4335 O O . ASP B 1 73 ? 26.078 -68.938 -41.75 1 71.62 73 ASP B O 1
ATOM 4339 N N . ARG B 1 74 ? 24.312 -69.312 -40.438 1 72.44 74 ARG B N 1
ATOM 4340 C CA . ARG B 1 74 ? 23.375 -69 -41.5 1 72.44 74 ARG B CA 1
ATOM 4341 C C . ARG B 1 74 ? 23.125 -67.5 -41.562 1 72.44 74 ARG B C 1
ATOM 4343 O O . ARG B 1 74 ? 22.484 -67 -42.5 1 72.44 74 ARG B O 1
ATOM 4350 N N . GLY B 1 75 ? 23.719 -66.875 -40.625 1 74.62 75 GLY B N 1
ATOM 4351 C CA . GLY B 1 75 ? 23.5 -65.438 -40.562 1 74.62 75 GLY B CA 1
ATOM 4352 C C . GLY B 1 75 ? 22.078 -65.062 -40.188 1 74.62 75 GLY B C 1
ATOM 4353 O O . GLY B 1 75 ? 21.484 -65.625 -39.281 1 74.62 75 GLY B O 1
ATOM 4354 N N . LEU B 1 76 ? 21.469 -64.125 -40.938 1 77 76 LEU B N 1
ATOM 4355 C CA . LEU B 1 76 ? 20.125 -63.656 -40.656 1 77 76 LEU B CA 1
ATOM 4356 C C . LEU B 1 76 ? 19.062 -64.688 -41.062 1 77 76 LEU B C 1
ATOM 4358 O O . LEU B 1 76 ? 17.906 -64.562 -40.625 1 77 76 LEU B O 1
ATOM 4362 N N . ARG B 1 77 ? 19.484 -65.625 -41.75 1 74.19 77 ARG B N 1
ATOM 4363 C CA . ARG B 1 77 ? 18.547 -66.625 -4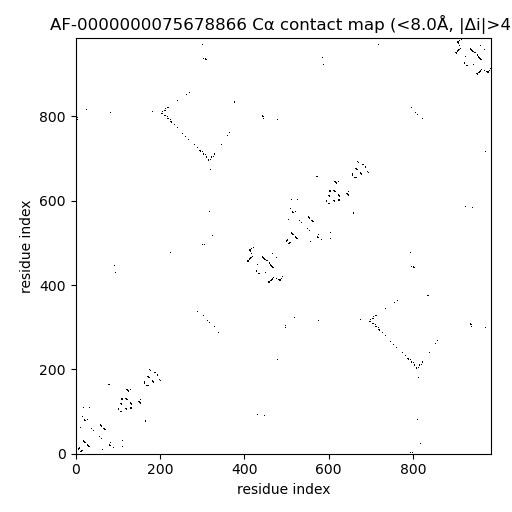2.219 1 74.19 77 ARG B CA 1
ATOM 4364 C C . ARG B 1 77 ? 18.125 -67.562 -41.094 1 74.19 77 ARG B C 1
ATOM 4366 O O . ARG B 1 77 ? 17.156 -68.312 -41.219 1 74.19 77 ARG B O 1
ATOM 4373 N N . CYS B 1 78 ? 18.844 -67.375 -40.031 1 75.81 78 CYS B N 1
ATOM 4374 C CA . CYS B 1 78 ? 18.469 -68.25 -38.875 1 75.81 78 CYS B CA 1
ATOM 4375 C C . CYS B 1 78 ? 17.219 -67.688 -38.188 1 75.81 78 CYS B C 1
ATOM 4377 O O . CYS B 1 78 ? 16.578 -68.375 -37.406 1 75.81 78 CYS B O 1
ATOM 4379 N N . LEU B 1 79 ? 16.984 -66.438 -38.625 1 81.62 79 LEU B N 1
ATOM 4380 C CA . LEU B 1 79 ? 15.828 -65.812 -38 1 81.62 79 LEU B CA 1
ATOM 4381 C C . LEU B 1 79 ? 14.562 -66.062 -38.812 1 81.62 79 LEU B C 1
ATOM 4383 O O . LEU B 1 79 ? 14.594 -66.125 -40.031 1 81.62 79 LEU B O 1
ATOM 4387 N N . CYS B 1 80 ? 13.57 -66.312 -38.062 1 79.75 80 CYS B N 1
ATOM 4388 C CA . CYS B 1 80 ? 12.305 -66.625 -38.719 1 79.75 80 CYS B CA 1
ATOM 4389 C C . CYS B 1 80 ? 11.57 -65.375 -39.156 1 79.75 80 CYS B C 1
ATOM 4391 O O . CYS B 1 80 ? 11.469 -64.438 -38.375 1 79.75 80 CYS B O 1
ATOM 4393 N N . PRO B 1 81 ? 11.117 -65.375 -40.406 1 83.81 81 PRO B N 1
ATOM 4394 C CA . PRO B 1 81 ? 10.258 -64.25 -40.812 1 83.81 81 PRO B CA 1
ATOM 4395 C C . PRO B 1 81 ? 8.938 -64.25 -40.062 1 83.81 81 PRO B C 1
ATOM 4397 O O . PRO B 1 81 ? 8.352 -65.312 -39.781 1 83.81 81 PRO B O 1
ATOM 4400 N N . ASN B 1 82 ? 8.578 -63.125 -39.562 1 86.94 82 ASN B N 1
ATOM 4401 C CA . ASN B 1 82 ? 7.293 -62.938 -38.906 1 86.94 82 ASN B CA 1
ATOM 4402 C C . ASN B 1 82 ? 6.168 -62.719 -39.906 1 86.94 82 ASN B C 1
ATOM 4404 O O . ASN B 1 82 ? 5.805 -61.562 -40.188 1 86.94 82 ASN B O 1
ATOM 4408 N N . LEU B 1 83 ? 5.645 -63.75 -40.344 1 84.94 83 LEU B N 1
ATOM 4409 C CA . LEU B 1 83 ? 4.648 -63.688 -41.406 1 84.94 83 LEU B CA 1
ATOM 4410 C C . LEU B 1 83 ? 3.334 -63.125 -40.906 1 84.94 83 LEU B C 1
ATOM 4412 O O . LEU B 1 83 ? 2.615 -62.438 -41.625 1 84.94 83 LEU B O 1
ATOM 4416 N N . THR B 1 84 ? 3.051 -63.438 -39.688 1 85.94 84 THR B N 1
ATOM 4417 C CA . THR B 1 84 ? 1.823 -62.906 -39.094 1 85.94 84 THR B CA 1
ATOM 4418 C C . THR B 1 84 ? 1.841 -61.375 -39.062 1 85.94 84 THR B C 1
ATOM 4420 O O . THR B 1 84 ? 0.872 -60.75 -39.469 1 85.94 84 THR B O 1
ATOM 4423 N N . LEU B 1 85 ? 2.889 -60.812 -38.562 1 86.75 85 LEU B N 1
ATOM 4424 C CA . LEU B 1 85 ? 3.018 -59.375 -38.531 1 86.75 85 LEU B CA 1
ATOM 4425 C C . LEU B 1 85 ? 2.957 -58.781 -39.938 1 86.75 85 LEU B C 1
ATOM 4427 O O . LEU B 1 85 ? 2.357 -57.719 -40.125 1 86.75 85 LEU B O 1
ATOM 4431 N N . GLN B 1 86 ? 3.557 -59.438 -40.812 1 83.44 86 GLN B N 1
ATOM 4432 C CA . GLN B 1 86 ? 3.5 -59 -42.188 1 83.44 86 GLN B CA 1
ATOM 4433 C C . GLN B 1 86 ? 2.062 -58.969 -42.719 1 83.44 86 GLN B C 1
ATOM 4435 O O . GLN B 1 86 ? 1.647 -58.031 -43.375 1 83.44 86 GLN B O 1
ATOM 4440 N N . ASN B 1 87 ? 1.372 -60 -42.406 1 79.69 87 ASN B N 1
ATOM 4441 C CA . ASN B 1 87 ? -0.029 -60.062 -42.812 1 79.69 87 ASN B CA 1
ATOM 4442 C C . ASN B 1 87 ? -0.853 -58.969 -42.188 1 79.69 87 ASN B C 1
ATOM 4444 O O . ASN B 1 87 ? -1.726 -58.375 -42.844 1 79.69 87 ASN B O 1
ATOM 4448 N N . ILE B 1 88 ? -0.594 -58.719 -41 1 80.94 88 ILE B N 1
ATOM 4449 C CA . ILE B 1 88 ? -1.319 -57.656 -40.281 1 80.94 88 ILE B CA 1
ATOM 4450 C C . ILE B 1 88 ? -1.048 -56.312 -40.938 1 80.94 88 ILE B C 1
ATOM 4452 O O . ILE B 1 88 ? -1.974 -55.531 -41.156 1 80.94 88 ILE B O 1
ATOM 4456 N N . ILE B 1 89 ? 0.165 -56 -41.125 1 78.69 89 ILE B N 1
ATOM 4457 C CA . ILE B 1 89 ? 0.545 -54.719 -41.719 1 78.69 89 ILE B CA 1
ATOM 4458 C C . ILE B 1 89 ? -0.107 -54.562 -43.094 1 78.69 89 ILE B C 1
ATOM 4460 O O . ILE B 1 89 ? -0.563 -53.469 -43.469 1 78.69 89 ILE B O 1
ATOM 4464 N N . GLU B 1 90 ? -0.062 -55.656 -43.812 1 72.94 90 GLU B N 1
ATOM 4465 C CA . GLU B 1 90 ? -0.698 -55.625 -45.125 1 72.94 90 GLU B CA 1
ATOM 4466 C C . GLU B 1 90 ? -2.191 -55.344 -45 1 72.94 90 GLU B C 1
ATOM 4468 O O . GLU B 1 90 ? -2.76 -54.625 -45.844 1 72.94 90 GLU B O 1
ATOM 4473 N N . ARG B 1 91 ? -2.727 -55.875 -44 1 68.69 91 ARG B N 1
ATOM 4474 C CA . ARG B 1 91 ? -4.145 -55.625 -43.75 1 68.69 91 ARG B CA 1
ATOM 4475 C C . ARG B 1 91 ? -4.391 -54.156 -43.344 1 68.69 91 ARG B C 1
ATOM 4477 O O . ARG B 1 91 ? -5.387 -53.562 -43.75 1 68.69 91 ARG B O 1
ATOM 4484 N N . VAL B 1 92 ? -3.521 -53.688 -42.5 1 69.12 92 VAL B N 1
ATOM 4485 C CA . VAL B 1 92 ? -3.672 -52.312 -41.969 1 69.12 92 VAL B CA 1
ATOM 4486 C C . VAL B 1 92 ? -3.41 -51.312 -43.094 1 69.12 92 VAL B C 1
ATOM 4488 O O . VAL B 1 92 ? -4.07 -50.281 -43.156 1 69.12 92 VAL B O 1
ATOM 4491 N N . LYS B 1 93 ? -2.234 -51.5 -43.812 1 61 93 LYS B N 1
ATOM 4492 C CA . LYS B 1 93 ? -1.938 -50.594 -44.906 1 61 93 LYS B CA 1
ATOM 4493 C C . LYS B 1 93 ? -3.057 -50.625 -45.969 1 61 93 LYS B C 1
ATOM 4495 O O . LYS B 1 93 ? -3.229 -49.688 -46.719 1 61 93 LYS B O 1
ATOM 4500 N N . GLY B 1 94 ? -3.967 -51.344 -45.781 1 51.03 94 GLY B N 1
ATOM 4501 C CA . GLY B 1 94 ? -4.883 -51.5 -46.906 1 51.03 94 GLY B CA 1
ATOM 4502 C C . GLY B 1 94 ? -4.27 -52.219 -48.094 1 51.03 94 GLY B C 1
ATOM 4503 O O . GLY B 1 94 ? -3.17 -51.875 -48.531 1 51.03 94 GLY B O 1
ATOM 4504 N N . THR B 1 95 ? -4.031 -53.438 -48.062 1 41.97 95 THR B N 1
ATOM 4505 C CA . THR B 1 95 ? -3.52 -54.094 -49.281 1 41.97 95 THR B CA 1
ATOM 4506 C C . THR B 1 95 ? -3.861 -53.25 -50.5 1 41.97 95 THR B C 1
ATOM 4508 O O . THR B 1 95 ? -5.012 -53.25 -50.969 1 41.97 95 THR B O 1
ATOM 4511 N N . GLU B 1 96 ? -3.484 -52.188 -50.719 1 37.97 96 GLU B N 1
ATOM 4512 C CA . GLU B 1 96 ? -2.971 -51.906 -52.062 1 37.97 96 GLU B CA 1
ATOM 4513 C C . GLU B 1 96 ? -2.139 -53.062 -52.594 1 37.97 96 GLU B C 1
ATOM 4515 O O . GLU B 1 96 ? -1.414 -52.906 -53.562 1 37.97 96 GLU B O 1
ATOM 4520 N N . ALA B 1 97 ? -1.779 -54.094 -51.938 1 38.38 97 ALA B N 1
ATOM 4521 C CA . ALA B 1 97 ? -1.229 -55.312 -52.531 1 38.38 97 ALA B CA 1
ATOM 4522 C C . ALA B 1 97 ? -1.757 -55.5 -53.969 1 38.38 97 ALA B C 1
ATOM 4524 O O . ALA B 1 97 ? -1.022 -55.938 -54.844 1 38.38 97 ALA B O 1
ATOM 4525 N N . ALA B 1 98 ? -3.041 -55.531 -54.031 1 35.5 98 ALA B N 1
ATOM 4526 C CA . ALA B 1 98 ? -3.482 -55.562 -55.438 1 35.5 98 ALA B CA 1
ATOM 4527 C C . ALA B 1 98 ? -2.852 -54.406 -56.219 1 35.5 98 ALA B C 1
ATOM 4529 O O . ALA B 1 98 ? -2.533 -54.594 -57.406 1 35.5 98 ALA B O 1
ATOM 4530 N N . THR B 1 99 ? -2.861 -53.188 -55.625 1 35.06 99 THR B N 1
ATOM 4531 C CA . THR B 1 99 ? -2.295 -52.125 -56.438 1 35.06 99 THR B CA 1
ATOM 4532 C C . THR B 1 99 ? -0.775 -52.094 -56.281 1 35.06 99 THR B C 1
ATOM 4534 O O . THR B 1 99 ? -0.129 -51.125 -56.719 1 35.06 99 THR B O 1
ATOM 4537 N N . ALA B 1 100 ? -0.117 -52.656 -55.344 1 39.69 100 ALA B N 1
ATOM 4538 C CA . ALA B 1 100 ? 1.336 -52.719 -55.5 1 39.69 100 ALA B CA 1
ATOM 4539 C C . ALA B 1 100 ? 1.735 -52.938 -56.969 1 39.69 100 ALA B C 1
ATOM 4541 O O . ALA B 1 100 ? 2.916 -53.125 -57.25 1 39.69 100 ALA B O 1
ATOM 4542 N N . ARG B 1 101 ? 0.83 -53.531 -57.562 1 36.47 101 ARG B N 1
ATOM 4543 C CA . ARG B 1 101 ? 1.046 -53.406 -59 1 36.47 101 ARG B CA 1
ATOM 4544 C C . ARG B 1 101 ? 1.071 -51.938 -59.438 1 36.47 101 ARG B C 1
ATOM 4546 O O . ARG B 1 101 ? 0.245 -51.156 -58.969 1 36.47 101 ARG B O 1
ATOM 4553 N N . SER B 1 102 ? 2.186 -51.438 -59.531 1 41.03 102 SER B N 1
ATOM 4554 C CA . SER B 1 102 ? 2.191 -50.125 -60.188 1 41.03 102 SER B CA 1
ATOM 4555 C C . SER B 1 102 ? 0.995 -50 -61.125 1 41.03 102 SER B C 1
ATOM 4557 O O . SER B 1 102 ? 0.368 -51 -61.5 1 41.03 102 SER B O 1
ATOM 4559 N N . SER B 1 103 ? 0.374 -48.844 -61.344 1 41.91 103 SER B N 1
ATOM 4560 C CA . SER B 1 103 ? -0.625 -48.594 -62.375 1 41.91 103 SER B CA 1
ATOM 4561 C C . SER B 1 103 ? -0.493 -49.625 -63.5 1 41.91 103 SER B C 1
ATOM 4563 O O . SER B 1 103 ? -1.49 -50 -64.125 1 41.91 103 SER B O 1
ATOM 4565 N N . ASP B 1 104 ? 0.795 -50 -63.969 1 47 104 ASP B N 1
ATOM 4566 C CA . ASP B 1 104 ? 1.077 -50.719 -65.188 1 47 104 ASP B CA 1
ATOM 4567 C C . ASP B 1 104 ? 1.289 -52.219 -64.938 1 47 104 ASP B C 1
ATOM 4569 O O . ASP B 1 104 ? 1.809 -52.938 -65.75 1 47 104 ASP B O 1
ATOM 4573 N N . GLY B 1 105 ? 0.881 -52.844 -63.719 1 52.41 105 GLY B N 1
ATOM 4574 C CA . GLY B 1 105 ? 0.931 -54.281 -63.5 1 52.41 105 GLY B CA 1
ATOM 4575 C C . GLY B 1 105 ? 2.207 -54.75 -62.812 1 52.41 105 GLY B C 1
ATOM 4576 O O . GLY B 1 105 ? 2.436 -55.938 -62.656 1 52.41 105 GLY B O 1
ATOM 4577 N N . ASN B 1 106 ? 3.219 -53.938 -62.469 1 57.38 106 ASN B N 1
ATOM 4578 C CA . ASN B 1 106 ? 4.539 -54.375 -62.031 1 57.38 106 ASN B CA 1
ATOM 4579 C C . ASN B 1 106 ? 4.621 -54.469 -60.5 1 57.38 106 ASN B C 1
ATOM 4581 O O . ASN B 1 106 ? 3.918 -53.75 -59.812 1 57.38 106 ASN B O 1
ATOM 4585 N N . LEU B 1 107 ? 5.332 -55.469 -59.844 1 66 107 LEU B N 1
ATOM 4586 C CA . LEU B 1 107 ? 5.59 -55.688 -58.438 1 66 107 LEU B CA 1
ATOM 4587 C C . LEU B 1 107 ? 6.387 -54.531 -57.844 1 66 107 LEU B C 1
ATOM 4589 O O . LEU B 1 107 ? 7.344 -54.062 -58.438 1 66 107 LEU B O 1
ATOM 4593 N N . ALA B 1 108 ? 5.992 -53.938 -56.812 1 70.81 108 ALA B N 1
ATOM 4594 C CA . ALA B 1 108 ? 6.66 -52.812 -56.156 1 70.81 108 ALA B CA 1
ATOM 4595 C C . ALA B 1 108 ? 7.82 -53.281 -55.281 1 70.81 108 ALA B C 1
ATOM 4597 O O . ALA B 1 108 ? 7.809 -54.406 -54.781 1 70.81 108 ALA B O 1
ATOM 4598 N N . CYS B 1 109 ? 8.898 -52.531 -55.125 1 72.25 109 CYS B N 1
ATOM 4599 C CA . CYS B 1 109 ? 10.039 -52.781 -54.25 1 72.25 109 CYS B CA 1
ATOM 4600 C C . CYS B 1 109 ? 9.617 -52.844 -52.781 1 72.25 109 CYS B C 1
ATOM 4602 O O . CYS B 1 109 ? 8.922 -51.938 -52.312 1 72.25 109 CYS B O 1
ATOM 4604 N N . GLU B 1 110 ? 9.984 -53.844 -52.094 1 66.19 110 GLU B N 1
ATOM 4605 C CA . GLU B 1 110 ? 9.539 -54.062 -50.719 1 66.19 110 GLU B CA 1
ATOM 4606 C C . GLU B 1 110 ? 10.453 -53.375 -49.75 1 66.19 110 GLU B C 1
ATOM 4608 O O . GLU B 1 110 ? 10.164 -53.344 -48.531 1 66.19 110 GLU B O 1
ATOM 4613 N N . VAL B 1 111 ? 11.516 -52.781 -50.281 1 69.19 111 VAL B N 1
ATOM 4614 C CA . VAL B 1 111 ? 12.508 -52.219 -49.375 1 69.19 111 VAL B CA 1
ATOM 4615 C C . VAL B 1 111 ? 12.625 -50.719 -49.656 1 69.19 111 VAL B C 1
ATOM 4617 O O . VAL B 1 111 ? 13.398 -50.031 -48.969 1 69.19 111 VAL B O 1
ATOM 4620 N N . CYS B 1 112 ? 11.883 -50.188 -50.531 1 68.31 112 CYS B N 1
ATOM 4621 C CA . CYS B 1 112 ? 12.031 -48.781 -50.938 1 68.31 112 CYS B CA 1
ATOM 4622 C C . CYS B 1 112 ? 11.539 -47.844 -49.844 1 68.31 112 CYS B C 1
ATOM 4624 O O . CYS B 1 112 ? 10.477 -48.062 -49.25 1 68.31 112 CYS B O 1
ATOM 4626 N N . GLU B 1 113 ? 12.266 -46.812 -49.469 1 65.31 113 GLU B N 1
ATOM 4627 C CA . GLU B 1 113 ? 11.898 -45.812 -48.469 1 65.31 113 GLU B CA 1
ATOM 4628 C C . GLU B 1 113 ? 10.914 -44.781 -49.062 1 65.31 113 GLU B C 1
ATOM 4630 O O . GLU B 1 113 ? 10.148 -44.188 -48.312 1 65.31 113 GLU B O 1
ATOM 4635 N N . LYS B 1 114 ? 10.891 -44.656 -50.25 1 63.31 114 LYS B N 1
ATOM 4636 C CA . LYS B 1 114 ? 10.086 -43.625 -50.906 1 63.31 114 LYS B CA 1
ATOM 4637 C C . LYS B 1 114 ? 8.656 -44.125 -51.125 1 63.31 114 LYS B C 1
ATOM 4639 O O . LYS B 1 114 ? 8.43 -45.312 -51.344 1 63.31 114 LYS B O 1
ATOM 4644 N N . SER B 1 115 ? 7.609 -43.438 -50.781 1 59.81 115 SER B N 1
ATOM 4645 C CA . SER B 1 115 ? 6.223 -43.688 -51.156 1 59.81 115 SER B CA 1
ATOM 4646 C C . SER B 1 115 ? 5.773 -42.812 -52.312 1 59.81 115 SER B C 1
ATOM 4648 O O . SER B 1 115 ? 5.828 -41.562 -52.219 1 59.81 115 SER B O 1
ATOM 4650 N N . PRO B 1 116 ? 5.41 -43.438 -53.469 1 60.5 116 PRO B N 1
ATOM 4651 C CA . PRO B 1 116 ? 5.191 -44.844 -53.781 1 60.5 116 PRO B CA 1
ATOM 4652 C C . PRO B 1 116 ? 6.484 -45.594 -54.094 1 60.5 116 PRO B C 1
ATOM 4654 O O . PRO B 1 116 ? 7.422 -45.031 -54.625 1 60.5 116 PRO B O 1
ATOM 4657 N N . ALA B 1 117 ? 6.527 -46.844 -53.656 1 65.69 117 ALA B N 1
ATOM 4658 C CA . ALA B 1 117 ? 7.727 -47.656 -53.875 1 65.69 117 ALA B CA 1
ATOM 4659 C C . ALA B 1 117 ? 8.039 -47.812 -55.344 1 65.69 117 ALA B C 1
ATOM 4661 O O . ALA B 1 117 ? 7.133 -47.812 -56.188 1 65.69 117 ALA B O 1
ATOM 4662 N N . ALA B 1 118 ? 9.258 -47.781 -55.781 1 75.06 118 ALA B N 1
ATOM 4663 C CA . ALA B 1 118 ? 9.672 -48.031 -57.156 1 75.06 118 ALA B CA 1
ATOM 4664 C C . ALA B 1 118 ? 9.344 -49.438 -57.594 1 75.06 118 ALA B C 1
ATOM 4666 O O . ALA B 1 118 ? 9.094 -50.312 -56.781 1 75.06 118 ALA B O 1
ATOM 4667 N N . ASP B 1 119 ? 9.148 -49.688 -58.938 1 76.25 119 ASP B N 1
ATOM 4668 C CA . ASP B 1 119 ? 8.852 -51 -59.469 1 76.25 119 ASP B CA 1
ATOM 4669 C C . ASP B 1 119 ? 9.984 -51.969 -59.219 1 76.25 119 ASP B C 1
ATOM 4671 O O . ASP B 1 119 ? 11.156 -51.625 -59.375 1 76.25 119 ASP B O 1
ATOM 4675 N N . ALA B 1 120 ? 9.578 -53.156 -58.812 1 79.5 120 ALA B N 1
ATOM 4676 C CA . ALA B 1 120 ? 10.578 -54.188 -58.531 1 79.5 120 ALA B CA 1
ATOM 4677 C C . ALA B 1 120 ? 11.172 -54.688 -59.844 1 79.5 120 ALA B C 1
ATOM 4679 O O . ALA B 1 120 ? 10.453 -54.906 -60.812 1 79.5 120 ALA B O 1
ATOM 4680 N N . VAL B 1 121 ? 12.375 -54.844 -59.875 1 81.19 121 VAL B N 1
ATOM 4681 C CA . VAL B 1 121 ? 13.055 -55.312 -61.094 1 81.19 121 VAL B CA 1
ATOM 4682 C C . VAL B 1 121 ? 13.508 -56.75 -60.875 1 81.19 121 VAL B C 1
ATOM 4684 O O . VAL B 1 121 ? 13.492 -57.531 -61.844 1 81.19 121 VAL B O 1
ATOM 4687 N N . LYS B 1 122 ? 13.93 -57.094 -59.656 1 81.81 122 LYS B N 1
ATOM 4688 C CA . LYS B 1 122 ? 14.383 -58.438 -59.344 1 81.81 122 LYS B CA 1
ATOM 4689 C C . LYS B 1 122 ? 13.844 -58.906 -58 1 81.81 122 LYS B C 1
ATOM 4691 O O . LYS B 1 122 ? 13.484 -58.094 -57.125 1 81.81 122 LYS B O 1
ATOM 4696 N N . THR B 1 123 ? 13.664 -60.156 -57.875 1 79.19 123 THR B N 1
ATOM 4697 C CA . THR B 1 123 ? 13.258 -60.781 -56.625 1 79.19 123 THR B CA 1
ATOM 4698 C C . THR B 1 123 ? 14.336 -61.75 -56.156 1 79.19 123 THR B C 1
ATOM 4700 O O . THR B 1 123 ? 14.867 -62.531 -56.938 1 79.19 123 THR B O 1
ATOM 4703 N N . CYS B 1 124 ? 14.797 -61.531 -54.938 1 74.12 124 CYS B N 1
ATOM 4704 C CA . CYS B 1 124 ? 15.758 -62.438 -54.344 1 74.12 124 CYS B CA 1
ATOM 4705 C C . CYS B 1 124 ? 15.062 -63.688 -53.781 1 74.12 124 CYS B C 1
ATOM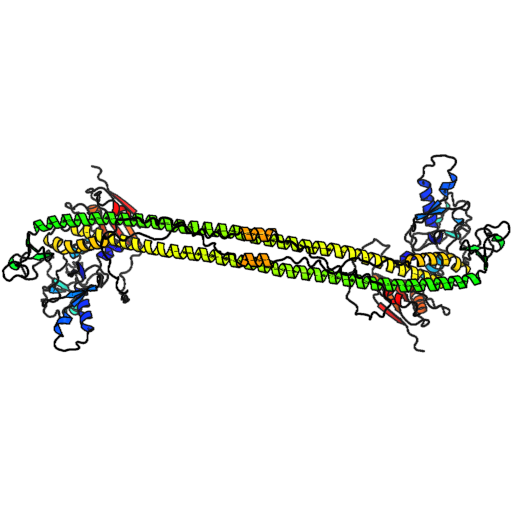 4707 O O . CYS B 1 124 ? 14.203 -63.594 -52.906 1 74.12 124 CYS B O 1
ATOM 4709 N N . VAL B 1 125 ? 15.406 -64.75 -54.281 1 71.88 125 VAL B N 1
ATOM 4710 C CA . VAL B 1 125 ? 14.781 -66 -53.844 1 71.88 125 VAL B CA 1
ATOM 4711 C C . VAL B 1 125 ? 15.25 -66.375 -52.438 1 71.88 125 VAL B C 1
ATOM 4713 O O . VAL B 1 125 ? 14.523 -67 -51.688 1 71.88 125 VAL B O 1
ATOM 4716 N N . THR B 1 126 ? 16.406 -65.875 -52.094 1 64.56 126 THR B N 1
ATOM 4717 C CA . THR B 1 126 ? 16.984 -66.188 -50.781 1 64.56 126 THR B CA 1
ATOM 4718 C C . THR B 1 126 ? 16.312 -65.375 -49.688 1 64.56 126 THR B C 1
ATOM 4720 O O . THR B 1 126 ? 15.898 -65.938 -48.656 1 64.56 126 THR B O 1
ATOM 4723 N N . CYS B 1 127 ? 16.25 -64.125 -49.906 1 64.06 127 CYS B N 1
ATOM 4724 C CA . CYS B 1 127 ? 15.648 -63.281 -48.875 1 64.06 127 CYS B CA 1
ATOM 4725 C C . CYS B 1 127 ? 14.156 -63.125 -49.156 1 64.06 127 CYS B C 1
ATOM 4727 O O . CYS B 1 127 ? 13.422 -62.625 -48.281 1 64.06 127 CYS B O 1
ATOM 4729 N N . GLU B 1 128 ? 13.742 -63.625 -50.312 1 65.44 128 GLU B N 1
ATOM 4730 C CA . GLU B 1 128 ? 12.352 -63.594 -50.75 1 65.44 128 GLU B CA 1
ATOM 4731 C C . GLU B 1 128 ? 11.812 -62.156 -50.75 1 65.44 128 GLU B C 1
ATOM 4733 O O . GLU B 1 128 ? 10.695 -61.906 -50.312 1 65.44 128 GLU B O 1
ATOM 4738 N N . LEU B 1 129 ? 12.609 -61.281 -51.219 1 72.94 129 LEU B N 1
ATOM 4739 C CA . LEU B 1 129 ? 12.211 -59.875 -51.312 1 72.94 129 LEU B CA 1
ATOM 4740 C C . LEU B 1 129 ? 12.406 -59.344 -52.719 1 72.94 129 LEU B C 1
ATOM 4742 O O . LEU B 1 129 ? 13.297 -59.781 -53.438 1 72.94 129 LEU B O 1
ATOM 4746 N N . SER B 1 130 ? 11.477 -58.469 -53.125 1 76.62 130 SER B N 1
ATOM 4747 C CA . SER B 1 130 ? 11.594 -57.812 -54.406 1 76.62 130 SER B CA 1
ATOM 4748 C C . SER B 1 130 ? 12.242 -56.438 -54.312 1 76.62 130 SER B C 1
ATOM 4750 O O . SER B 1 130 ? 11.938 -55.688 -53.375 1 76.62 130 SER B O 1
ATOM 4752 N N . PHE B 1 131 ? 13.188 -56.188 -55.156 1 78.56 131 PHE B N 1
ATOM 4753 C CA . PHE B 1 131 ? 13.992 -54.969 -55.062 1 78.56 131 PHE B CA 1
ATOM 4754 C C . PHE B 1 131 ? 13.891 -54.156 -56.344 1 78.56 131 PHE B C 1
ATOM 4756 O O . PHE B 1 131 ? 13.797 -54.719 -57.438 1 78.56 131 PHE B O 1
ATOM 4763 N N . CYS B 1 132 ? 13.758 -52.844 -56.062 1 79.94 132 CYS B N 1
ATOM 4764 C CA . CYS B 1 132 ? 13.984 -51.938 -57.188 1 79.94 132 CYS B CA 1
ATOM 4765 C C . CYS B 1 132 ? 15.477 -51.844 -57.5 1 79.94 132 CYS B C 1
ATOM 4767 O O . CYS B 1 132 ? 16.312 -52.375 -56.75 1 79.94 132 CYS B O 1
ATOM 4769 N N . ASP B 1 133 ? 15.781 -51.188 -58.656 1 82.69 133 ASP B N 1
ATOM 4770 C CA . ASP B 1 133 ? 17.156 -51.094 -59.094 1 82.69 133 ASP B CA 1
ATOM 4771 C C . ASP B 1 133 ? 18.047 -50.438 -58.062 1 82.69 133 ASP B C 1
ATOM 4773 O O . ASP B 1 133 ? 19.141 -50.906 -57.781 1 82.69 133 ASP B O 1
ATOM 4777 N N . LYS B 1 134 ? 17.547 -49.469 -57.406 1 82.88 134 LYS B N 1
ATOM 4778 C CA . LYS B 1 134 ? 18.312 -48.688 -56.438 1 82.88 134 LYS B CA 1
ATOM 4779 C C . LYS B 1 134 ? 18.516 -49.469 -55.156 1 82.88 134 LYS B C 1
ATOM 4781 O O . LYS B 1 134 ? 19.641 -49.531 -54.625 1 82.88 134 LYS B O 1
ATOM 4786 N N . CYS B 1 135 ? 17.5 -50.062 -54.719 1 79.25 135 CYS B N 1
ATOM 4787 C CA . CYS B 1 135 ? 17.547 -50.781 -53.469 1 79.25 135 CYS B CA 1
ATOM 4788 C C . CYS B 1 135 ? 18.328 -52.094 -53.625 1 79.25 135 CYS B C 1
ATOM 4790 O O . CYS B 1 135 ? 18.969 -52.531 -52.688 1 79.25 135 CYS B O 1
ATOM 4792 N N . LEU B 1 136 ? 18.266 -52.562 -54.844 1 81.12 136 LEU B N 1
ATOM 4793 C CA . LEU B 1 136 ? 19.031 -53.781 -55.125 1 81.12 136 LEU B CA 1
ATOM 4794 C C . LEU B 1 136 ? 20.531 -53.531 -55 1 81.12 136 LEU B C 1
ATOM 4796 O O . LEU B 1 136 ? 21.25 -54.312 -54.406 1 81.12 136 LEU B O 1
ATOM 4800 N N . THR B 1 137 ? 20.906 -52.438 -55.469 1 81.06 137 THR B N 1
ATOM 4801 C CA . THR B 1 137 ? 22.328 -52.094 -55.406 1 81.06 137 THR B CA 1
ATOM 4802 C C . THR B 1 137 ? 22.734 -51.781 -53.969 1 81.06 137 THR B C 1
ATOM 4804 O O . THR B 1 137 ? 23.828 -52.125 -53.562 1 81.06 137 THR B O 1
ATOM 4807 N N . ALA B 1 138 ? 21.891 -51.219 -53.312 1 76.88 138 ALA B N 1
ATOM 4808 C CA . ALA B 1 138 ? 22.219 -50.75 -51.969 1 76.88 138 ALA B CA 1
ATOM 4809 C C . ALA B 1 138 ? 22.359 -51.938 -51 1 76.88 138 ALA B C 1
ATOM 4811 O O . ALA B 1 138 ? 23.234 -51.938 -50.156 1 76.88 138 ALA B O 1
ATOM 4812 N N . VAL B 1 139 ? 21.531 -52.938 -51.219 1 73.19 139 VAL B N 1
ATOM 4813 C CA . VAL B 1 139 ? 21.484 -54.062 -50.281 1 73.19 139 VAL B CA 1
ATOM 4814 C C . VAL B 1 139 ? 22.375 -55.188 -50.781 1 73.19 139 VAL B C 1
ATOM 4816 O O . VAL B 1 139 ? 23.219 -55.688 -50.062 1 73.19 139 VAL B O 1
ATOM 4819 N N . HIS B 1 140 ? 22.203 -55.562 -52 1 72.69 140 HIS B N 1
ATOM 4820 C CA . HIS B 1 140 ? 22.859 -56.781 -52.5 1 72.69 140 HIS B CA 1
ATOM 4821 C C . HIS B 1 140 ? 24.25 -56.469 -53.031 1 72.69 140 HIS B C 1
ATOM 4823 O O . HIS B 1 140 ? 24.922 -57.344 -53.594 1 72.69 140 HIS B O 1
ATOM 4829 N N . SER B 1 141 ? 24.625 -55.25 -52.875 1 69.56 141 SER B N 1
ATOM 4830 C CA . SER B 1 141 ? 26.016 -54.969 -53.219 1 69.56 141 SER B CA 1
ATOM 4831 C C . SER B 1 141 ? 26.938 -55.281 -52.031 1 69.56 141 SER B C 1
ATOM 4833 O O . SER B 1 141 ? 28.156 -55.375 -52.188 1 69.56 141 SER B O 1
ATOM 4835 N N . ARG B 1 142 ? 26.359 -55.562 -51 1 63.81 142 ARG B N 1
ATOM 4836 C CA . ARG B 1 142 ? 27.125 -55.875 -49.781 1 63.81 142 ARG B CA 1
ATOM 4837 C C . ARG B 1 142 ? 27.547 -57.312 -49.75 1 63.81 142 ARG B C 1
ATOM 4839 O O . ARG B 1 142 ? 26.859 -58.188 -50.281 1 63.81 142 ARG B O 1
ATOM 4846 N N . LYS B 1 143 ? 28.688 -57.562 -49.188 1 60.97 143 LYS B N 1
ATOM 4847 C CA . LYS B 1 143 ? 29.359 -58.844 -49.219 1 60.97 143 LYS B CA 1
ATOM 4848 C C . LYS B 1 143 ? 28.453 -59.969 -48.656 1 60.97 143 LYS B C 1
ATOM 4850 O O . LYS B 1 143 ? 28.469 -61.094 -49.188 1 60.97 143 LYS B O 1
ATOM 4855 N N . ALA B 1 144 ? 27.672 -59.594 -47.812 1 59.97 144 ALA B N 1
ATOM 4856 C CA . ALA B 1 144 ? 26.859 -60.594 -47.125 1 59.97 144 ALA B CA 1
ATOM 4857 C C . ALA B 1 144 ? 25.719 -61.062 -48 1 59.97 144 ALA B C 1
ATOM 4859 O O . ALA B 1 144 ? 25.203 -62.188 -47.812 1 59.97 144 ALA B O 1
ATOM 4860 N N . PHE B 1 145 ? 25.453 -60.312 -49.219 1 64.38 145 PHE B N 1
ATOM 4861 C CA . PHE B 1 145 ? 24.266 -60.656 -50 1 64.38 145 PHE B CA 1
ATOM 4862 C C . PHE B 1 145 ? 24.625 -61.094 -51.406 1 64.38 145 PHE B C 1
ATOM 4864 O O . PHE B 1 145 ? 23.75 -61.406 -52.219 1 64.38 145 PHE B O 1
ATOM 4871 N N . VAL B 1 146 ? 25.828 -61.125 -51.594 1 67.19 146 VAL B N 1
ATOM 4872 C CA . VAL B 1 146 ? 26.312 -61.406 -52.969 1 67.19 146 VAL B CA 1
ATOM 4873 C C . VAL B 1 146 ? 25.906 -62.844 -53.344 1 67.19 146 VAL B C 1
ATOM 4875 O O . VAL B 1 146 ? 25.656 -63.125 -54.531 1 67.19 146 VAL B O 1
ATOM 4878 N N . LYS B 1 147 ? 25.703 -63.719 -52.344 1 65.12 147 LYS B N 1
ATOM 4879 C CA . LYS B 1 147 ? 25.453 -65.125 -52.656 1 65.12 147 LYS B CA 1
ATOM 4880 C C . LYS B 1 147 ? 23.953 -65.375 -52.906 1 65.12 147 LYS B C 1
ATOM 4882 O O . LYS B 1 147 ? 23.547 -66.5 -53.25 1 65.12 147 LYS B O 1
ATOM 4887 N N . HIS B 1 148 ? 23.172 -64.375 -52.781 1 74.56 148 HIS B N 1
ATOM 4888 C CA . HIS B 1 148 ? 21.734 -64.562 -52.938 1 74.56 148 HIS B CA 1
ATOM 4889 C C . HIS B 1 148 ? 21.359 -64.688 -54.406 1 74.56 148 HIS B C 1
ATOM 4891 O O . HIS B 1 148 ? 22.016 -64.125 -55.281 1 74.56 148 HIS B O 1
ATOM 4897 N N . ARG B 1 149 ? 20.375 -65.562 -54.656 1 76.56 149 ARG B N 1
ATOM 4898 C CA . ARG B 1 149 ? 19.906 -65.812 -56.031 1 76.56 149 ARG B CA 1
ATOM 4899 C C . ARG B 1 149 ? 18.812 -64.812 -56.406 1 76.56 149 ARG B C 1
ATOM 4901 O O . ARG B 1 149 ? 17.766 -64.75 -55.75 1 76.56 149 ARG B O 1
ATOM 4908 N N . LEU B 1 150 ? 19.109 -64.062 -57.406 1 78.88 150 LEU B N 1
ATOM 4909 C CA . LEU B 1 150 ? 18.172 -63.062 -57.875 1 78.88 150 LEU B CA 1
ATOM 4910 C C . LEU B 1 150 ? 17.422 -63.562 -59.125 1 78.88 150 LEU B C 1
ATOM 4912 O O . LEU B 1 150 ? 18.031 -64.125 -60.031 1 78.88 150 LEU B O 1
ATOM 4916 N N . VAL B 1 151 ? 16.125 -63.594 -59.062 1 77.88 151 VAL B N 1
ATOM 4917 C CA . VAL B 1 151 ? 15.297 -64 -60.188 1 77.88 151 VAL B CA 1
ATOM 4918 C C . VAL B 1 151 ? 14.422 -62.844 -60.656 1 77.88 151 VAL B C 1
ATOM 4920 O O . VAL B 1 151 ? 14.328 -61.812 -59.969 1 77.88 151 VAL B O 1
ATOM 4923 N N . ASP B 1 152 ? 13.781 -62.969 -61.844 1 73.88 152 ASP B N 1
ATOM 4924 C CA . ASP B 1 152 ? 12.852 -61.938 -62.375 1 73.88 152 ASP B CA 1
ATOM 4925 C C . ASP B 1 152 ? 11.617 -61.844 -61.469 1 73.88 152 ASP B C 1
ATOM 4927 O O . ASP B 1 152 ? 11.242 -62.812 -60.812 1 73.88 152 ASP B O 1
ATOM 4931 N N . PRO B 1 153 ? 11.023 -60.656 -61.344 1 64.38 153 PRO B N 1
ATOM 4932 C CA . PRO B 1 153 ? 9.914 -60.406 -60.406 1 64.38 153 PRO B CA 1
ATOM 4933 C C . PRO B 1 153 ? 8.789 -61.438 -60.562 1 64.38 153 PRO B C 1
ATOM 4935 O O . PRO B 1 153 ? 8.336 -61.688 -61.688 1 64.38 153 PRO B O 1
ATOM 4938 N N . LEU B 1 154 ? 8.641 -62.375 -59.688 1 54.81 154 LEU B N 1
ATOM 4939 C CA . LEU B 1 154 ? 7.578 -63.375 -59.719 1 54.81 154 LEU B CA 1
ATOM 4940 C C . LEU B 1 154 ? 6.219 -62.75 -59.469 1 54.81 154 LEU B C 1
ATOM 4942 O O . LEU B 1 154 ? 6.113 -61.781 -58.688 1 54.81 154 LEU B O 1
ATOM 4946 N N . THR B 1 155 ? 5.312 -62.719 -60.469 1 49 155 THR B N 1
ATOM 4947 C CA . THR B 1 155 ? 3.961 -62.188 -60.406 1 49 155 THR B CA 1
ATOM 4948 C C . THR B 1 155 ? 3.244 -62.688 -59.156 1 49 155 THR B C 1
ATOM 4950 O O . THR B 1 155 ? 2.293 -62.062 -58.688 1 49 155 THR B O 1
ATOM 4953 N N . VAL B 1 156 ? 3.027 -64.125 -59 1 46.12 156 VAL B N 1
ATOM 4954 C CA . VAL B 1 156 ? 1.995 -64.688 -58.156 1 46.12 156 VAL B CA 1
ATOM 4955 C C . VAL B 1 156 ? 2.404 -64.5 -56.688 1 46.12 156 VAL B C 1
ATOM 4957 O O . VAL B 1 156 ? 3.525 -64.812 -56.312 1 46.12 156 VAL B O 1
ATOM 4960 N N . THR B 1 157 ? 1.782 -63.688 -55.969 1 46.53 157 THR B N 1
ATOM 4961 C CA . THR B 1 157 ? 1.837 -63.531 -54.531 1 46.53 157 THR B CA 1
ATOM 4962 C C . THR B 1 157 ? 1.748 -64.875 -53.812 1 46.53 157 THR B C 1
ATOM 4964 O O . THR B 1 157 ? 0.678 -65.5 -53.781 1 46.53 157 THR B O 1
ATOM 4967 N N . VAL B 1 158 ? 2.553 -65.875 -54 1 44.5 158 VAL B N 1
ATOM 4968 C CA . VAL B 1 158 ? 2.436 -67.125 -53.312 1 44.5 158 VAL B CA 1
ATOM 4969 C C . VAL B 1 158 ? 2.234 -66.875 -51.812 1 44.5 158 VAL B C 1
ATOM 4971 O O . VAL B 1 158 ? 2.871 -66 -51.25 1 44.5 158 VAL B O 1
ATOM 4974 N N . PRO B 1 159 ? 1.13 -67.312 -51.344 1 50.81 159 PRO B N 1
ATOM 4975 C CA . PRO B 1 159 ? 0.954 -67.25 -49.875 1 50.81 159 PRO B CA 1
ATOM 4976 C C . PRO B 1 159 ? 2.197 -67.688 -49.125 1 50.81 159 PRO B C 1
ATOM 4978 O O . PRO B 1 159 ? 2.756 -68.75 -49.406 1 50.81 159 PRO B O 1
ATOM 4981 N N . LYS B 1 160 ? 2.959 -66.875 -48.594 1 62.25 160 LYS B N 1
ATOM 4982 C CA . LYS B 1 160 ? 4.23 -67.188 -47.938 1 62.25 160 LYS B CA 1
ATOM 4983 C C . LYS B 1 160 ? 4.039 -68.062 -46.719 1 62.25 160 LYS B C 1
ATOM 4985 O O . LYS B 1 160 ? 3.406 -67.688 -45.75 1 62.25 160 LYS B O 1
ATOM 4990 N N . THR B 1 161 ? 3.939 -69.438 -46.969 1 68.94 161 THR B N 1
ATOM 4991 C CA . THR B 1 161 ? 3.9 -70.375 -45.875 1 68.94 161 THR B CA 1
ATOM 4992 C C . THR B 1 161 ? 5.273 -70.5 -45.219 1 68.94 161 THR B C 1
ATOM 4994 O O . THR B 1 161 ? 6.297 -70.5 -45.906 1 68.94 161 THR B O 1
ATOM 4997 N N . PRO B 1 162 ? 5.238 -70.562 -43.938 1 78.62 162 PRO B N 1
ATOM 4998 C CA . PRO B 1 162 ? 6.527 -70.75 -43.281 1 78.62 162 PRO B CA 1
ATOM 4999 C C . PRO B 1 162 ? 7.188 -72.125 -43.594 1 78.62 162 PRO B C 1
ATOM 5001 O O . PRO B 1 162 ? 6.504 -73.125 -43.75 1 78.62 162 PRO B O 1
ATOM 5004 N N . LYS B 1 163 ? 8.414 -72.062 -44 1 79.38 163 LYS B N 1
ATOM 5005 C CA . LYS B 1 163 ? 9.203 -73.25 -44.281 1 79.38 163 LYS B CA 1
ATOM 5006 C C . LYS B 1 163 ? 10.148 -73.562 -43.125 1 79.38 163 LYS B C 1
ATOM 5008 O O . LYS B 1 163 ? 10.445 -72.688 -42.312 1 79.38 163 LYS B O 1
ATOM 5013 N N . CYS B 1 164 ? 10.453 -74.875 -43 1 82.81 164 CYS B N 1
ATOM 5014 C CA . CYS B 1 164 ? 11.359 -75.25 -41.938 1 82.81 164 CYS B CA 1
ATOM 5015 C C . CYS B 1 164 ? 12.742 -74.688 -42.125 1 82.81 164 CYS B C 1
ATOM 5017 O O . CYS B 1 164 ? 13.273 -74.688 -43.25 1 82.81 164 CYS B O 1
ATOM 5019 N N . GLN B 1 165 ? 13.406 -74.125 -41.219 1 76.38 165 GLN B N 1
ATOM 5020 C CA . GLN B 1 165 ? 14.703 -73.43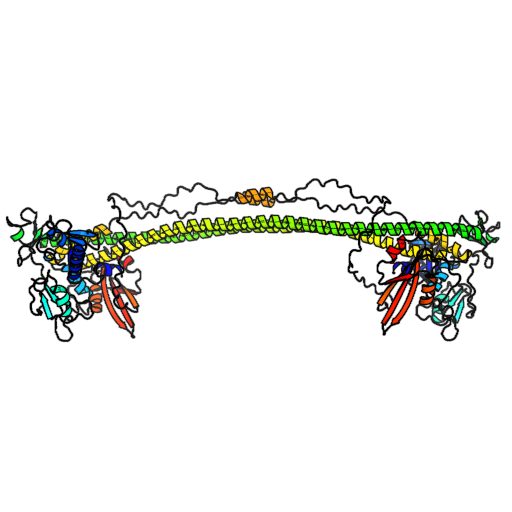8 -41.281 1 76.38 165 GLN B CA 1
ATOM 5021 C C . GLN B 1 165 ? 15.828 -74.438 -41.469 1 76.38 165 GLN B C 1
ATOM 5023 O O . GLN B 1 165 ? 16.828 -74.188 -42.125 1 76.38 165 GLN B O 1
ATOM 5028 N N . ASP B 1 166 ? 15.641 -75.625 -40.969 1 78.62 166 ASP B N 1
ATOM 5029 C CA . ASP B 1 166 ? 16.688 -76.688 -41 1 78.62 166 ASP B CA 1
ATOM 5030 C C . ASP B 1 166 ? 16.562 -77.562 -42.219 1 78.62 166 ASP B C 1
ATOM 5032 O O . ASP B 1 166 ? 17.562 -78.062 -42.75 1 78.62 166 ASP B O 1
ATOM 5036 N N . HIS B 1 167 ? 15.312 -77.812 -42.594 1 79.75 167 HIS B N 1
ATOM 5037 C CA . HIS B 1 167 ? 15.133 -78.812 -43.625 1 79.75 167 HIS B CA 1
ATOM 5038 C C . HIS B 1 167 ? 14.461 -78.188 -44.875 1 79.75 167 HIS B C 1
ATOM 5040 O O . HIS B 1 167 ? 13.891 -78.938 -45.688 1 79.75 167 HIS B O 1
ATOM 5046 N N . GLY B 1 168 ? 14.719 -77 -45.094 1 73.06 168 GLY B N 1
ATOM 5047 C CA . GLY B 1 168 ? 14.375 -76.312 -46.344 1 73.06 168 GLY B CA 1
ATOM 5048 C C . GLY B 1 168 ? 12.883 -76.312 -46.625 1 73.06 168 GLY B C 1
ATOM 5049 O O . GLY B 1 168 ? 12.125 -75.688 -45.875 1 73.06 168 GLY B O 1
ATOM 5050 N N . GLU B 1 169 ? 12.367 -77.375 -47.562 1 73 169 GLU B N 1
ATOM 5051 C CA . GLU B 1 169 ? 11.039 -77.312 -48.188 1 73 169 GLU B CA 1
ATOM 5052 C C . GLU B 1 169 ? 10.062 -78.188 -47.406 1 73 169 GLU B C 1
ATOM 5054 O O . GLU B 1 169 ? 8.922 -78.438 -47.844 1 73 169 GLU B O 1
ATOM 5059 N N . GLU B 1 170 ? 10.453 -78.625 -46.25 1 80.62 170 GLU B N 1
ATOM 5060 C CA . GLU B 1 170 ? 9.539 -79.438 -45.531 1 80.62 170 GLU B CA 1
ATOM 5061 C C . GLU B 1 170 ? 8.422 -78.625 -44.875 1 80.62 170 GLU B C 1
ATOM 5063 O O . GLU B 1 170 ? 8.641 -77.5 -44.438 1 80.62 170 GLU B O 1
ATOM 5068 N N . LYS B 1 171 ? 7.258 -79.25 -44.906 1 81.62 171 LYS B N 1
ATOM 5069 C CA . LYS B 1 171 ? 6.086 -78.625 -44.312 1 81.62 171 LYS B CA 1
ATOM 5070 C C . LYS B 1 171 ? 6.145 -78.688 -42.781 1 81.62 171 LYS B C 1
ATOM 5072 O O . LYS B 1 171 ? 6.566 -79.688 -42.219 1 81.62 171 LYS B O 1
ATOM 5077 N N . LEU B 1 172 ? 5.812 -77.562 -42.219 1 86.88 172 LEU B N 1
ATOM 5078 C CA . LEU B 1 172 ? 5.797 -77.5 -40.781 1 86.88 172 LEU B CA 1
ATOM 5079 C C . LEU B 1 172 ? 4.512 -78.062 -40.188 1 86.88 172 LEU B C 1
ATOM 5081 O O . LEU B 1 172 ? 3.412 -77.625 -40.562 1 86.88 172 LEU B O 1
ATOM 5085 N N . SER B 1 173 ? 4.605 -79.125 -39.375 1 88.75 173 SER B N 1
ATOM 5086 C CA . SER B 1 173 ? 3.4 -79.75 -38.844 1 88.75 173 SER B CA 1
ATOM 5087 C C . SER B 1 173 ? 3.502 -80 -37.344 1 88.75 173 SER B C 1
ATOM 5089 O O . SER B 1 173 ? 2.541 -80.438 -36.719 1 88.75 173 SER B O 1
ATOM 5091 N N . LEU B 1 174 ? 4.68 -79.688 -36.812 1 92.38 174 LEU B N 1
ATOM 5092 C CA . LEU B 1 174 ? 4.879 -79.938 -35.375 1 92.38 174 LEU B CA 1
ATOM 5093 C C . LEU B 1 174 ? 5.32 -78.688 -34.625 1 92.38 174 LEU B C 1
ATOM 5095 O O . LEU B 1 174 ? 5.785 -77.75 -35.25 1 92.38 174 LEU B O 1
ATOM 5099 N N . TYR B 1 175 ? 5.07 -78.688 -33.344 1 92.69 175 TYR B N 1
ATOM 5100 C CA . TYR B 1 175 ? 5.465 -77.625 -32.438 1 92.69 175 TYR B CA 1
ATOM 5101 C C . TYR B 1 175 ? 6.344 -78.125 -31.297 1 92.69 175 TYR B C 1
ATOM 5103 O O . TYR B 1 175 ? 5.957 -79.062 -30.578 1 92.69 175 TYR B O 1
ATOM 5111 N N . CYS B 1 176 ? 7.461 -77.625 -31.25 1 90.81 176 CYS B N 1
ATOM 5112 C CA . CYS B 1 176 ? 8.352 -77.938 -30.156 1 90.81 176 CYS B CA 1
ATOM 5113 C C . CYS B 1 176 ? 8.031 -77.125 -28.906 1 90.81 176 CYS B C 1
ATOM 5115 O O . CYS B 1 176 ? 8.164 -75.938 -28.906 1 90.81 176 CYS B O 1
ATOM 5117 N N . VAL B 1 177 ? 7.719 -77.75 -27.812 1 89.06 177 VAL B N 1
ATOM 5118 C CA . VAL B 1 177 ? 7.25 -77.062 -26.594 1 89.06 177 VAL B CA 1
ATOM 5119 C C . VAL B 1 177 ? 8.43 -76.438 -25.875 1 89.06 177 VAL B C 1
ATOM 5121 O O . VAL B 1 177 ? 8.32 -75.312 -25.359 1 89.06 177 VAL B O 1
ATOM 5124 N N . SER B 1 178 ? 9.523 -77.062 -25.859 1 88.38 178 SER B N 1
ATOM 5125 C CA . SER B 1 178 ? 10.688 -76.562 -25.141 1 88.38 178 SER B CA 1
ATOM 5126 C C . SER B 1 178 ? 11.258 -75.312 -25.797 1 88.38 178 SER B C 1
ATOM 5128 O O . SER B 1 178 ? 11.594 -74.312 -25.109 1 88.38 178 SER B O 1
ATOM 5130 N N . ASP B 1 179 ? 11.273 -75.312 -27.078 1 82.94 179 ASP B N 1
ATOM 5131 C CA . ASP B 1 179 ? 11.891 -74.188 -27.781 1 82.94 179 ASP B CA 1
ATOM 5132 C C . ASP B 1 179 ? 10.828 -73.188 -28.297 1 82.94 179 ASP B C 1
ATOM 5134 O O . ASP B 1 179 ? 11.164 -72.125 -28.828 1 82.94 179 ASP B O 1
ATOM 5138 N N . GLU B 1 180 ? 9.633 -73.625 -28.172 1 84.25 180 GLU B N 1
ATOM 5139 C CA . GLU B 1 180 ? 8.5 -72.75 -28.578 1 84.25 180 GLU B CA 1
ATOM 5140 C C . GLU B 1 180 ? 8.594 -72.375 -30.047 1 84.25 180 GLU B C 1
ATOM 5142 O O . GLU B 1 180 ? 8.453 -71.188 -30.375 1 84.25 180 GLU B O 1
ATOM 5147 N N . THR B 1 181 ? 8.875 -73.312 -30.891 1 84.75 181 THR B N 1
ATOM 5148 C CA . THR B 1 181 ? 9.008 -73.062 -32.312 1 84.75 181 THR B CA 1
ATOM 5149 C C . THR B 1 181 ? 8.336 -74.125 -33.125 1 84.75 181 THR B C 1
ATOM 5151 O O . THR B 1 181 ? 8.125 -75.25 -32.625 1 84.75 181 THR B O 1
ATOM 5154 N N . ILE B 1 182 ? 7.961 -73.75 -34.312 1 88.38 182 ILE B N 1
ATOM 5155 C CA . ILE B 1 182 ? 7.371 -74.75 -35.219 1 88.38 182 ILE B CA 1
ATOM 5156 C C . ILE B 1 182 ? 8.477 -75.5 -35.969 1 88.38 182 ILE B C 1
ATOM 5158 O O . ILE B 1 182 ? 9.484 -74.875 -36.344 1 88.38 182 ILE B O 1
ATOM 5162 N N . ILE B 1 183 ? 8.281 -76.812 -36.062 1 88.81 183 ILE B N 1
ATOM 5163 C CA . ILE B 1 183 ? 9.32 -77.625 -36.656 1 88.81 183 ILE B CA 1
ATOM 5164 C C . ILE B 1 183 ? 8.68 -78.625 -37.656 1 88.81 183 ILE B C 1
ATOM 5166 O O . ILE B 1 183 ? 7.457 -78.75 -37.688 1 88.81 183 ILE B O 1
ATOM 5170 N N . CYS B 1 184 ? 9.516 -79.125 -38.469 1 87.69 184 CYS B N 1
ATOM 5171 C CA . CYS B 1 184 ? 9.086 -80.188 -39.375 1 87.69 184 CYS B CA 1
ATOM 5172 C C . CYS B 1 184 ? 9.336 -81.562 -38.781 1 87.69 184 CYS B C 1
ATOM 5174 O O . CYS B 1 184 ? 10.047 -81.688 -37.781 1 87.69 184 CYS B O 1
ATOM 5176 N N . PRO B 1 185 ? 8.734 -82.625 -39.281 1 89.38 185 PRO B N 1
ATOM 5177 C CA . PRO B 1 185 ? 8.922 -84 -38.719 1 89.38 185 PRO B CA 1
ATOM 5178 C C . PRO B 1 185 ? 10.367 -84.5 -38.812 1 89.38 185 PRO B C 1
ATOM 5180 O O . PRO B 1 185 ? 10.805 -85.312 -37.969 1 89.38 185 PRO B O 1
ATOM 5183 N N . ARG B 1 186 ? 11.109 -83.938 -39.719 1 90.31 186 ARG B N 1
ATOM 5184 C CA . ARG B 1 186 ? 12.5 -84.375 -39.875 1 90.31 186 ARG B CA 1
ATOM 5185 C C . ARG B 1 186 ? 13.383 -83.812 -38.75 1 90.31 186 ARG B C 1
ATOM 5187 O O . ARG B 1 186 ? 14.445 -84.375 -38.5 1 90.31 186 ARG B O 1
ATOM 5194 N N . CYS B 1 187 ? 12.93 -82.812 -38.188 1 88.88 187 CYS B N 1
ATOM 5195 C CA . CYS B 1 187 ? 13.688 -82.188 -37.125 1 88.88 187 CYS B CA 1
ATOM 5196 C C . CYS B 1 187 ? 13.703 -83.062 -35.875 1 88.88 187 CYS B C 1
ATOM 5198 O O . CYS B 1 187 ? 14.539 -82.875 -35 1 88.88 187 CYS B O 1
ATOM 5200 N N . THR B 1 188 ? 12.836 -84 -35.75 1 89.5 188 THR B N 1
ATOM 5201 C CA . THR B 1 188 ? 12.734 -84.875 -34.594 1 89.5 188 THR B CA 1
ATOM 5202 C C . THR B 1 188 ? 13.562 -86.125 -34.812 1 89.5 188 THR B C 1
ATOM 5204 O O . THR B 1 188 ? 13.719 -86.938 -33.875 1 89.5 188 THR B O 1
ATOM 5207 N N . GLU B 1 189 ? 14.008 -86.312 -35.969 1 86.94 189 GLU B N 1
ATOM 5208 C CA . GLU B 1 189 ? 14.812 -87.438 -36.25 1 86.94 189 GLU B CA 1
ATOM 5209 C C . GLU B 1 189 ? 16.141 -87.438 -35.5 1 86.94 189 GLU B C 1
ATOM 5211 O O . GLU B 1 189 ? 16.469 -86.375 -34.906 1 86.94 189 GLU B O 1
ATOM 5216 N N . SER B 1 190 ? 16.828 -88.5 -35.375 1 81 190 SER B N 1
ATOM 5217 C CA . SER B 1 190 ? 18 -88.75 -34.531 1 81 190 SER B CA 1
ATOM 5218 C C . SER B 1 190 ? 19.047 -87.625 -34.781 1 81 190 SER B C 1
ATOM 5220 O O . SER B 1 190 ? 19.734 -87.25 -33.844 1 81 190 SER B O 1
ATOM 5222 N N . ASP B 1 191 ? 19.094 -87.062 -35.938 1 79.69 191 ASP B N 1
ATOM 5223 C CA . ASP B 1 191 ? 20.094 -86 -36.25 1 79.69 191 ASP B CA 1
ATOM 5224 C C . ASP B 1 191 ? 19.5 -84.625 -36.156 1 79.69 191 ASP B C 1
ATOM 5226 O O . ASP B 1 191 ? 20.188 -83.625 -36.469 1 79.69 191 ASP B O 1
ATOM 5230 N N . GLY B 1 192 ? 18.344 -84.562 -35.625 1 81.81 192 GLY B N 1
ATOM 5231 C CA . GLY B 1 192 ? 17.703 -83.25 -35.625 1 81.81 192 GLY B CA 1
ATOM 5232 C C . GLY B 1 192 ? 17.938 -82.5 -34.312 1 81.81 192 GLY B C 1
ATOM 5233 O O . GLY B 1 192 ? 18.219 -83.125 -33.281 1 81.81 192 GLY B O 1
ATOM 5234 N N . ARG B 1 193 ? 17.828 -81.125 -34.344 1 82.94 193 ARG B N 1
ATOM 5235 C CA . ARG B 1 193 ? 18.094 -80.25 -33.219 1 82.94 193 ARG B CA 1
ATOM 5236 C C . ARG B 1 193 ? 17.016 -80.438 -32.125 1 82.94 193 ARG B C 1
ATOM 5238 O O . ARG B 1 193 ? 17.266 -80.125 -30.953 1 82.94 193 ARG B O 1
ATOM 5245 N N . HIS B 1 194 ? 15.859 -81.062 -32.469 1 86.75 194 HIS B N 1
ATOM 5246 C CA . HIS B 1 194 ? 14.742 -81.125 -31.531 1 86.75 194 HIS B CA 1
ATOM 5247 C C . HIS B 1 194 ? 14.383 -82.625 -31.234 1 86.75 194 HIS B C 1
ATOM 5249 O O . HIS B 1 194 ? 13.234 -82.875 -30.891 1 86.75 194 HIS B O 1
ATOM 5255 N N . SER B 1 195 ? 15.289 -83.5 -31.469 1 87.81 195 SER B N 1
ATOM 5256 C CA . SER B 1 195 ? 15.039 -84.938 -31.328 1 87.81 195 SER B CA 1
ATOM 5257 C C . SER B 1 195 ? 14.609 -85.312 -29.922 1 87.81 195 SER B C 1
ATOM 5259 O O . SER B 1 195 ? 13.758 -86.188 -29.719 1 87.81 195 SER B O 1
ATOM 5261 N N . ALA B 1 196 ? 15.117 -84.625 -28.859 1 88.12 196 ALA B N 1
ATOM 5262 C CA . ALA B 1 196 ? 14.844 -85 -27.469 1 88.12 196 ALA B CA 1
ATOM 5263 C C . ALA B 1 196 ? 13.812 -84.062 -26.844 1 88.12 196 ALA B C 1
ATOM 5265 O O . ALA B 1 196 ? 13.602 -84.062 -25.641 1 88.12 196 ALA B O 1
ATOM 5266 N N . HIS B 1 197 ? 13.117 -83.25 -27.625 1 90.69 197 HIS B N 1
ATOM 5267 C CA . HIS B 1 197 ? 12.195 -82.312 -27.062 1 90.69 197 HIS B CA 1
ATOM 5268 C C . HIS B 1 197 ? 10.75 -82.75 -27.188 1 90.69 197 HIS B C 1
ATOM 5270 O O . HIS B 1 197 ? 10.406 -83.5 -28.141 1 90.69 197 HIS B O 1
ATOM 5276 N N . PRO B 1 198 ? 9.969 -82.438 -26.188 1 93.06 198 PRO B N 1
ATOM 5277 C CA . PRO B 1 198 ? 8.547 -82.75 -26.344 1 93.06 198 PRO B CA 1
ATOM 5278 C C . PRO B 1 198 ? 7.902 -82 -27.484 1 93.06 198 PRO B C 1
ATOM 5280 O O . PRO B 1 198 ? 8.102 -80.75 -27.609 1 93.06 198 PRO B O 1
ATOM 5283 N N . VAL B 1 199 ? 7.164 -82.75 -28.438 1 93.25 199 VAL B N 1
ATOM 5284 C CA . VAL B 1 199 ? 6.574 -82.125 -29.625 1 93.25 199 VAL B CA 1
ATOM 5285 C C . VAL B 1 199 ? 5.066 -82.375 -29.641 1 93.25 199 VAL B C 1
ATOM 5287 O O . VAL B 1 199 ? 4.59 -83.375 -29.125 1 93.25 199 VAL B O 1
ATOM 5290 N N . VAL B 1 200 ? 4.332 -81.375 -29.984 1 93.62 200 VAL B N 1
ATOM 5291 C CA . VAL B 1 200 ? 2.877 -81.438 -30.094 1 93.62 200 VAL B CA 1
ATOM 5292 C C . VAL B 1 200 ? 2.465 -81.125 -31.531 1 93.62 200 VAL B C 1
ATOM 5294 O O . VAL B 1 200 ? 3.174 -80.438 -32.25 1 93.62 200 VAL B O 1
ATOM 5297 N N . GLU B 1 201 ? 1.307 -81.75 -31.906 1 93.25 201 GLU B N 1
ATOM 5298 C CA . GLU B 1 201 ? 0.792 -81.438 -33.25 1 93.25 201 GLU B CA 1
ATOM 5299 C C . GLU B 1 201 ? 0.338 -80 -33.375 1 93.25 201 GLU B C 1
ATOM 5301 O O . GLU B 1 201 ? -0.185 -79.438 -32.438 1 93.25 201 GLU B O 1
ATOM 5306 N N . LEU B 1 202 ? 0.442 -79.438 -34.531 1 91.56 202 LEU B N 1
ATOM 5307 C CA . LEU B 1 202 ? 0.202 -78 -34.781 1 91.56 202 LEU B CA 1
ATOM 5308 C C . LEU B 1 202 ? -1.244 -77.625 -34.469 1 91.56 202 LEU B C 1
ATOM 5310 O O . LEU B 1 202 ? -1.501 -76.625 -33.781 1 91.56 202 LEU B O 1
ATOM 5314 N N . PRO B 1 203 ? -2.244 -78.438 -34.906 1 90.69 203 PRO B N 1
ATOM 5315 C CA . PRO B 1 203 ? -3.625 -78 -34.625 1 90.69 203 PRO B CA 1
ATOM 5316 C C . PRO B 1 203 ? -3.949 -78 -33.156 1 90.69 203 PRO B C 1
ATOM 5318 O O . PRO B 1 203 ? -4.719 -77.188 -32.688 1 90.69 203 PRO B O 1
ATOM 5321 N N . GLU B 1 204 ? -3.379 -78.938 -32.406 1 92.75 204 GLU B N 1
ATOM 5322 C CA . GLU B 1 204 ? -3.596 -78.938 -30.984 1 92.75 204 GLU B CA 1
ATOM 5323 C C . GLU B 1 204 ? -2.982 -77.75 -30.297 1 92.75 204 GLU B C 1
ATOM 5325 O O . GLU B 1 204 ? -3.635 -77.062 -29.484 1 92.75 204 GLU B O 1
ATOM 5330 N N . MET B 1 205 ? -1.784 -77.5 -30.609 1 93.88 205 MET B N 1
ATOM 5331 C CA . MET B 1 205 ? -1.114 -76.375 -30.016 1 93.88 205 MET B CA 1
ATOM 5332 C C . MET B 1 205 ? -1.776 -75.062 -30.453 1 93.88 205 MET B C 1
ATOM 5334 O O . MET B 1 205 ? -1.824 -74.125 -29.703 1 93.88 205 MET B O 1
ATOM 5338 N N . TYR B 1 206 ? -2.326 -75 -31.688 1 92.94 206 TYR B N 1
ATOM 5339 C CA . TYR B 1 206 ? -3.035 -73.812 -32.219 1 92.94 206 TYR B CA 1
ATOM 5340 C C . TYR B 1 206 ? -4.203 -73.438 -31.312 1 92.94 206 TYR B C 1
ATOM 5342 O O . TYR B 1 206 ? -4.32 -72.312 -30.906 1 92.94 206 TYR B O 1
ATOM 5350 N N . GLN B 1 207 ? -4.98 -74.438 -30.953 1 92.19 207 GLN B N 1
ATOM 5351 C CA . GLN B 1 207 ? -6.145 -74.125 -30.109 1 92.19 207 GLN B CA 1
ATOM 5352 C C . GLN B 1 207 ? -5.727 -73.75 -28.703 1 92.19 207 GLN B C 1
ATOM 5354 O O . GLN B 1 207 ? -6.273 -72.812 -28.109 1 92.19 207 GLN B O 1
ATOM 5359 N N . GLU B 1 208 ? -4.809 -74.438 -28.172 1 93.56 208 GLU B N 1
ATOM 5360 C CA . GLU B 1 208 ? -4.344 -74.125 -26.828 1 93.56 208 GLU B CA 1
ATOM 5361 C C . GLU B 1 208 ? -3.779 -72.688 -26.734 1 93.56 208 GLU B C 1
ATOM 5363 O O . GLU B 1 208 ? -4.125 -71.938 -25.828 1 93.56 208 GLU B O 1
ATOM 5368 N N . MET B 1 209 ? -2.898 -72.375 -27.656 1 93 209 MET B N 1
ATOM 5369 C CA . MET B 1 209 ? -2.268 -71.062 -27.656 1 93 209 MET B CA 1
ATOM 5370 C C . MET B 1 209 ? -3.297 -70 -27.906 1 93 209 MET B C 1
ATOM 5372 O O . MET B 1 209 ? -3.17 -68.875 -27.375 1 93 209 MET B O 1
ATOM 5376 N N . LYS B 1 210 ? -4.273 -70.25 -28.688 1 92.31 210 LYS B N 1
ATOM 5377 C CA . LYS B 1 210 ? -5.344 -69.25 -28.906 1 92.31 210 LYS B CA 1
ATOM 5378 C C . LYS B 1 210 ? -6.102 -68.938 -27.609 1 92.31 210 LYS B C 1
ATOM 5380 O O . LYS B 1 210 ? -6.402 -67.812 -27.312 1 92.31 210 LYS B O 1
ATOM 5385 N N . ASP B 1 211 ? -6.336 -70 -26.859 1 92.81 211 ASP B N 1
ATOM 5386 C CA . ASP B 1 211 ? -7.039 -69.812 -25.594 1 92.81 211 ASP B CA 1
ATOM 5387 C C . ASP B 1 211 ? -6.176 -69.062 -24.594 1 92.81 211 ASP B C 1
ATOM 5389 O O . ASP B 1 211 ? -6.668 -68.125 -23.891 1 92.81 211 ASP B O 1
ATOM 5393 N N . ILE B 1 212 ? -4.941 -69.375 -24.531 1 94.06 212 ILE B N 1
ATOM 5394 C CA . ILE B 1 212 ? -4.016 -68.688 -23.625 1 94.06 212 ILE B CA 1
ATOM 5395 C C . ILE B 1 212 ? -3.936 -67.188 -23.984 1 94.06 212 ILE B C 1
ATOM 5397 O O . ILE B 1 212 ? -4.051 -66.312 -23.125 1 94.06 212 ILE B O 1
ATOM 5401 N N . LEU B 1 213 ? -3.732 -66.938 -25.266 1 92.81 213 LEU B N 1
ATOM 5402 C CA . LEU B 1 213 ? -3.607 -65.562 -25.734 1 92.81 213 LEU B CA 1
ATOM 5403 C C . LEU B 1 213 ? -4.902 -64.75 -25.5 1 92.81 213 LEU B C 1
ATOM 5405 O O . LEU B 1 213 ? -4.875 -63.594 -25.125 1 92.81 213 LEU B O 1
ATOM 5409 N N . ARG B 1 214 ? -6.023 -65.438 -25.719 1 89.75 214 ARG B N 1
ATOM 5410 C CA . ARG B 1 214 ? -7.32 -64.812 -25.484 1 89.75 214 ARG B CA 1
ATOM 5411 C C . ARG B 1 214 ? -7.477 -64.375 -24.031 1 89.75 214 ARG B C 1
ATOM 5413 O O . ARG B 1 214 ? -7.914 -63.281 -23.734 1 89.75 214 ARG B O 1
ATOM 5420 N N . THR B 1 215 ? -7.113 -65.25 -23.172 1 90.69 215 THR B N 1
ATOM 5421 C CA . THR B 1 215 ? -7.203 -64.938 -21.734 1 90.69 215 THR B CA 1
ATOM 5422 C C . THR B 1 215 ? -6.25 -63.844 -21.344 1 90.69 215 THR B C 1
ATOM 5424 O O . THR B 1 215 ? -6.609 -62.969 -20.562 1 90.69 215 THR B O 1
ATOM 5427 N N . SER B 1 216 ? -5.082 -63.906 -21.859 1 92.56 216 SER B N 1
ATOM 5428 C CA . SER B 1 216 ? -4.102 -62.844 -21.562 1 92.56 216 SER B CA 1
ATOM 5429 C C . SER B 1 216 ? -4.574 -61.5 -22.047 1 92.56 216 SER B C 1
ATOM 5431 O O . SER B 1 216 ? -4.41 -60.5 -21.359 1 92.56 216 SER B O 1
ATOM 5433 N N . VAL B 1 217 ? -5.141 -61.406 -23.219 1 89.38 217 VAL B N 1
ATOM 5434 C CA . VAL B 1 217 ? -5.66 -60.188 -23.766 1 89.38 217 VAL B CA 1
ATOM 5435 C C . VAL B 1 217 ? -6.801 -59.656 -22.891 1 89.38 217 VAL B C 1
ATOM 5437 O O . VAL B 1 217 ? -6.891 -58.438 -22.625 1 89.38 217 VAL B O 1
ATOM 5440 N N . GLU B 1 218 ? -7.59 -60.562 -22.422 1 87.12 218 GLU B N 1
ATOM 5441 C CA . GLU B 1 218 ? -8.688 -60.156 -21.547 1 87.12 218 GLU B CA 1
ATOM 5442 C C . GLU B 1 218 ? -8.164 -59.594 -20.234 1 87.12 218 GLU B C 1
ATOM 5444 O O . GLU B 1 218 ? -8.648 -58.562 -19.766 1 87.12 218 GLU B O 1
ATOM 5449 N N . ASN B 1 219 ? -7.219 -60.188 -19.656 1 88.38 219 ASN B N 1
ATOM 5450 C CA . ASN B 1 219 ? -6.637 -59.719 -18.406 1 88.38 219 ASN B CA 1
ATOM 5451 C C . ASN B 1 219 ? -6 -58.344 -18.578 1 88.38 219 ASN B C 1
ATOM 5453 O O . ASN B 1 219 ? -6.145 -57.469 -17.703 1 88.38 219 ASN B O 1
ATOM 5457 N N . LEU B 1 220 ? -5.352 -58.125 -19.625 1 89.12 220 LEU B N 1
ATOM 5458 C CA . LEU B 1 220 ? -4.73 -56.812 -19.891 1 89.12 220 LEU B CA 1
ATOM 5459 C C . LEU B 1 220 ? -5.789 -55.75 -20.109 1 89.12 220 LEU B C 1
ATOM 5461 O O . LEU B 1 220 ? -5.602 -54.594 -19.688 1 89.12 220 LEU B O 1
ATOM 5465 N N . ALA B 1 221 ? -6.863 -56.156 -20.734 1 85 221 ALA B N 1
ATOM 5466 C CA . ALA B 1 221 ? -7.957 -55.188 -20.922 1 85 221 ALA B CA 1
ATOM 5467 C C . ALA B 1 221 ? -8.5 -54.688 -19.594 1 85 221 ALA B C 1
ATOM 5469 O O . ALA B 1 221 ? -8.758 -53.5 -19.422 1 85 221 ALA B O 1
ATOM 5470 N N . TRP B 1 222 ? -8.547 -55.625 -18.688 1 85.75 222 TRP B N 1
ATOM 5471 C CA . TRP B 1 222 ? -9.023 -55.219 -17.359 1 85.75 222 TRP B CA 1
ATOM 5472 C C . TRP B 1 222 ? -7.98 -54.375 -16.641 1 85.75 222 TRP B C 1
ATOM 5474 O O . TRP B 1 222 ? -8.328 -53.438 -15.922 1 85.75 222 TRP B O 1
ATOM 5484 N N . ARG B 1 223 ? -6.777 -54.625 -16.812 1 86.25 223 ARG B N 1
ATOM 5485 C CA . ARG B 1 223 ? -5.711 -53.844 -16.203 1 86.25 223 ARG B CA 1
ATOM 5486 C C . ARG B 1 223 ? -5.699 -52.438 -16.734 1 86.25 223 ARG B C 1
ATOM 5488 O O . ARG B 1 223 ? -5.391 -51.5 -16 1 86.25 223 ARG B O 1
ATOM 5495 N N . ILE B 1 224 ? -6.051 -52.281 -17.984 1 85.94 224 ILE B N 1
ATOM 5496 C CA . ILE B 1 224 ? -6.098 -50.969 -18.594 1 85.94 224 ILE B CA 1
ATOM 5497 C C . ILE B 1 224 ? -7.188 -50.125 -17.938 1 85.94 224 ILE B C 1
ATOM 5499 O O . ILE B 1 224 ? -7.012 -48.938 -17.719 1 85.94 224 ILE B O 1
ATOM 5503 N N . THR B 1 225 ? -8.266 -50.781 -17.562 1 84 225 THR B N 1
ATOM 5504 C CA . THR B 1 225 ? -9.328 -50.094 -16.859 1 84 225 THR B CA 1
ATOM 5505 C C . THR B 1 225 ? -8.852 -49.656 -15.477 1 84 225 THR B C 1
ATOM 5507 O O . THR B 1 225 ? -9.211 -48.562 -15.008 1 84 225 THR B O 1
ATOM 5510 N N . ASP B 1 226 ? -8.055 -50.5 -14.922 1 84.31 226 ASP B N 1
ATOM 5511 C CA . ASP B 1 226 ? -7.492 -50.156 -13.625 1 84.31 226 ASP B CA 1
ATOM 5512 C C . ASP B 1 226 ? -6.574 -48.938 -13.734 1 84.31 226 ASP B C 1
ATOM 5514 O O . ASP B 1 226 ? -6.586 -48.062 -12.867 1 84.31 226 ASP B O 1
ATOM 5518 N N . TYR B 1 227 ? -5.82 -48.844 -14.797 1 85.81 227 TYR B N 1
ATOM 5519 C CA . TYR B 1 227 ? -4.961 -47.688 -15.023 1 85.81 227 TYR B CA 1
ATOM 5520 C C . TYR B 1 227 ? -5.785 -46.438 -15.234 1 85.81 227 TYR B C 1
ATOM 5522 O O . TYR B 1 227 ? -5.441 -45.375 -14.719 1 85.81 227 TYR B O 1
ATOM 5530 N N . GLU B 1 228 ? -6.867 -46.594 -15.906 1 85.75 228 GLU B N 1
ATOM 5531 C CA . GLU B 1 228 ? -7.742 -45.469 -16.156 1 85.75 228 GLU B CA 1
ATOM 5532 C C . GLU B 1 228 ? -8.336 -44.938 -14.859 1 85.75 228 GLU B C 1
ATOM 5534 O O . GLU B 1 228 ? -8.344 -43.719 -14.625 1 85.75 228 GLU B O 1
ATOM 5539 N N . LYS B 1 229 ? -8.844 -45.844 -14.055 1 87.06 229 LYS B N 1
ATOM 5540 C CA . LYS B 1 229 ? -9.383 -45.438 -12.758 1 87.06 229 LYS B CA 1
ATOM 5541 C C . LYS B 1 229 ? -8.297 -44.812 -11.883 1 87.06 229 LYS B C 1
ATOM 5543 O O . LYS B 1 229 ? -8.547 -43.844 -11.18 1 87.06 229 LYS B O 1
ATOM 5548 N N . GLY B 1 230 ? -7.113 -45.406 -11.945 1 85.44 230 GLY B N 1
ATOM 5549 C CA . GLY B 1 230 ? -5.996 -44.875 -11.203 1 85.44 230 GLY B CA 1
ATOM 5550 C C . GLY B 1 230 ? -5.633 -43.469 -11.641 1 85.44 230 GLY B C 1
ATOM 5551 O O . GLY B 1 230 ? -5.383 -42.594 -10.805 1 85.44 230 GLY B O 1
ATOM 5552 N N . ILE B 1 231 ? -5.691 -43.188 -12.922 1 88.25 231 ILE B N 1
ATOM 5553 C CA . ILE B 1 231 ? -5.383 -41.844 -13.461 1 88.25 231 ILE B CA 1
ATOM 5554 C C . ILE B 1 231 ? -6.445 -40.844 -13 1 88.25 231 ILE B C 1
ATOM 5556 O O . ILE B 1 231 ? -6.121 -39.719 -12.609 1 88.25 231 ILE B O 1
ATOM 5560 N N . GLN B 1 232 ? -7.688 -41.312 -13.016 1 88.31 232 GLN B N 1
ATOM 5561 C CA . GLN B 1 232 ? -8.773 -40.438 -12.586 1 88.31 232 GLN B CA 1
ATOM 5562 C C . GLN B 1 232 ? -8.625 -40.062 -11.117 1 88.31 232 GLN B C 1
ATOM 5564 O O . GLN B 1 232 ? -8.828 -38.906 -10.734 1 88.31 232 GLN B O 1
ATOM 5569 N N . LEU B 1 233 ? -8.273 -41 -10.289 1 88.12 233 LEU B N 1
ATOM 5570 C CA . LEU B 1 233 ? -8.078 -40.75 -8.867 1 88.12 233 LEU B CA 1
ATOM 5571 C C . LEU B 1 233 ? -6.91 -39.812 -8.633 1 88.12 233 LEU B C 1
ATOM 5573 O O . LEU B 1 233 ? -7.012 -38.875 -7.832 1 88.12 233 LEU B O 1
ATOM 5577 N N . LEU B 1 234 ? -5.816 -40.031 -9.359 1 88.62 234 LEU B N 1
ATOM 5578 C CA . LEU B 1 234 ? -4.652 -39.156 -9.219 1 88.62 234 LEU B CA 1
ATOM 5579 C C . LEU B 1 234 ? -4.965 -37.75 -9.703 1 88.62 234 LEU B C 1
ATOM 5581 O O . LEU B 1 234 ? -4.484 -36.75 -9.125 1 88.62 234 LEU B O 1
ATOM 5585 N N . GLN B 1 235 ? -5.781 -37.656 -10.734 1 91.12 235 GLN B N 1
ATOM 5586 C CA . GLN B 1 235 ? -6.199 -36.344 -11.227 1 91.12 235 GLN B CA 1
ATOM 5587 C C . GLN B 1 235 ? -7.086 -35.625 -10.203 1 91.12 235 GLN B C 1
ATOM 5589 O O . GLN B 1 235 ? -6.98 -34.406 -10.023 1 91.12 235 GLN B O 1
ATOM 5594 N N . ALA B 1 236 ? -7.961 -36.375 -9.602 1 90.94 236 ALA B N 1
ATOM 5595 C CA . ALA B 1 236 ? -8.797 -35.812 -8.547 1 90.94 236 ALA B CA 1
ATOM 5596 C C . ALA B 1 236 ? -7.945 -35.312 -7.379 1 90.94 236 ALA B C 1
ATOM 5598 O O . ALA B 1 236 ? -8.18 -34.219 -6.844 1 90.94 236 ALA B O 1
ATOM 5599 N N . MET B 1 237 ? -6.918 -36.031 -7.012 1 88.81 237 MET B N 1
ATOM 5600 C CA . MET B 1 237 ? -6.004 -35.625 -5.945 1 88.81 237 MET B CA 1
ATOM 5601 C C . MET B 1 237 ? -5.215 -34.406 -6.344 1 88.81 237 MET B C 1
ATOM 5603 O O . MET B 1 237 ? -4.969 -33.531 -5.512 1 88.81 237 MET B O 1
ATOM 5607 N N . TYR B 1 238 ? -4.824 -34.375 -7.676 1 91.69 238 TYR B N 1
ATOM 5608 C CA . TYR B 1 238 ? -4.137 -33.219 -8.211 1 91.69 238 TYR B CA 1
ATOM 5609 C C . TYR B 1 238 ? -4.965 -31.953 -8.008 1 91.69 238 TYR B C 1
ATOM 5611 O O . TYR B 1 238 ? -4.457 -30.938 -7.516 1 91.69 238 TYR B O 1
ATOM 5619 N N . GLN B 1 239 ? -6.246 -32.031 -8.234 1 91.88 239 GLN B N 1
ATOM 5620 C CA . GLN B 1 239 ? -7.129 -30.891 -8.094 1 91.88 239 GLN B CA 1
ATOM 5621 C C . GLN B 1 239 ? -7.352 -30.531 -6.625 1 91.88 239 GLN B C 1
ATOM 5623 O O . GLN B 1 239 ? -7.379 -29.359 -6.254 1 91.88 239 GLN B O 1
ATOM 5628 N N . LEU B 1 240 ? -7.48 -31.5 -5.797 1 90.5 240 LEU B N 1
ATOM 5629 C CA . LEU B 1 240 ? -7.703 -31.281 -4.371 1 90.5 240 LEU B CA 1
ATOM 5630 C C . LEU B 1 240 ? -6.492 -30.609 -3.73 1 90.5 240 LEU B C 1
ATOM 5632 O O . LEU B 1 240 ? -6.641 -29.719 -2.902 1 90.5 240 LEU B O 1
ATOM 5636 N N . VAL B 1 241 ? -5.27 -31.062 -4.094 1 90.12 241 VAL B N 1
ATOM 5637 C CA . VAL B 1 241 ? -4.047 -30.453 -3.58 1 90.12 241 VAL B CA 1
ATOM 5638 C C . VAL B 1 241 ? -3.998 -28.984 -3.98 1 90.12 241 VAL B C 1
ATOM 5640 O O . VAL B 1 241 ? -3.65 -28.125 -3.168 1 90.12 241 VAL B O 1
ATOM 5643 N N . CYS B 1 242 ? -4.402 -28.688 -5.227 1 91.62 242 CYS B N 1
ATOM 5644 C CA . CYS B 1 242 ? -4.422 -27.312 -5.695 1 91.62 242 CYS B CA 1
ATOM 5645 C C . CYS B 1 242 ? -5.422 -26.484 -4.898 1 91.62 242 CYS B C 1
ATOM 5647 O O . CYS B 1 242 ? -5.098 -25.375 -4.438 1 91.62 242 CYS B O 1
ATOM 5649 N N . GLU B 1 243 ? -6.578 -26.953 -4.629 1 91.12 243 GLU B N 1
ATOM 5650 C CA . GLU B 1 243 ? -7.621 -26.234 -3.908 1 91.12 243 GLU B CA 1
ATOM 5651 C C . GLU B 1 243 ? -7.242 -26.016 -2.445 1 91.12 243 GLU B C 1
ATOM 5653 O O . GLU B 1 243 ? -7.43 -24.938 -1.896 1 91.12 243 GLU B O 1
ATOM 5658 N N . ASN B 1 244 ? -6.719 -27.078 -1.848 1 86.94 244 ASN B N 1
ATOM 5659 C CA . ASN B 1 244 ? -6.324 -26.969 -0.447 1 86.94 244 ASN B CA 1
ATOM 5660 C C . ASN B 1 244 ? -5.18 -25.984 -0.256 1 86.94 244 ASN B C 1
ATOM 5662 O O . ASN B 1 244 ? -5.16 -25.219 0.717 1 86.94 244 ASN B O 1
ATOM 5666 N N . ALA B 1 245 ? -4.246 -26.078 -1.198 1 88.19 245 ALA B N 1
ATOM 5667 C CA . ALA B 1 245 ? -3.133 -25.125 -1.121 1 88.19 245 ALA B CA 1
ATOM 5668 C C . ALA B 1 245 ? -3.617 -23.688 -1.274 1 88.19 245 ALA B C 1
ATOM 5670 O O . ALA B 1 245 ? -3.191 -22.812 -0.533 1 88.19 245 ALA B O 1
ATOM 5671 N N . SER B 1 246 ? -4.566 -23.406 -2.141 1 91.31 246 SER B N 1
ATOM 5672 C CA . SER B 1 246 ? -5.113 -22.078 -2.359 1 91.31 246 SER B CA 1
ATOM 5673 C C . SER B 1 246 ? -5.918 -21.594 -1.153 1 91.31 246 SER B C 1
ATOM 5675 O O . SER B 1 246 ? -5.812 -20.438 -0.75 1 91.31 246 SER B O 1
ATOM 5677 N N . ARG B 1 247 ? -6.703 -22.484 -0.604 1 88.75 247 ARG B N 1
ATOM 5678 C CA . ARG B 1 247 ? -7.492 -22.156 0.578 1 88.75 247 ARG B CA 1
ATOM 5679 C C . ARG B 1 247 ? -6.59 -21.828 1.765 1 88.75 247 ARG B C 1
ATOM 5681 O O . ARG B 1 247 ? -6.832 -20.859 2.486 1 88.75 247 ARG B O 1
ATOM 5688 N N . HIS B 1 248 ? -5.555 -22.641 1.956 1 86.62 248 HIS B N 1
ATOM 5689 C CA . HIS B 1 248 ? -4.613 -22.438 3.047 1 86.62 248 HIS B CA 1
ATOM 5690 C C . HIS B 1 248 ? -3.865 -21.109 2.877 1 86.62 248 HIS B C 1
ATOM 5692 O O . HIS B 1 248 ? -3.725 -20.344 3.832 1 86.62 248 HIS B O 1
ATOM 5698 N N . LYS B 1 249 ? -3.432 -20.844 1.664 1 88.94 249 LYS B N 1
ATOM 5699 C CA . LYS B 1 249 ? -2.709 -19.594 1.374 1 88.94 249 LYS B CA 1
ATOM 5700 C C . LYS B 1 249 ? -3.609 -18.391 1.548 1 88.94 249 LYS B C 1
ATOM 5702 O O . LYS B 1 249 ? -3.201 -17.375 2.137 1 88.94 249 LYS B O 1
ATOM 5707 N N . SER B 1 250 ? -4.836 -18.438 1.118 1 90.5 250 SER B N 1
ATOM 5708 C CA . SER B 1 250 ? -5.785 -17.328 1.229 1 90.5 250 SER B CA 1
ATOM 5709 C C . SER B 1 250 ? -6.137 -17.047 2.686 1 90.5 250 SER B C 1
ATOM 5711 O O . SER B 1 250 ? -6.199 -15.898 3.102 1 90.5 250 SER B O 1
ATOM 5713 N N . SER B 1 251 ? -6.395 -18.141 3.439 1 88.38 251 SER B N 1
ATOM 5714 C CA . SER B 1 251 ? -6.715 -17.969 4.852 1 88.38 251 SER B CA 1
ATOM 5715 C C . SER B 1 251 ? -5.559 -17.328 5.605 1 88.38 251 SER B C 1
ATOM 5717 O O . SER B 1 251 ? -5.77 -16.438 6.438 1 88.38 251 SER B O 1
ATOM 5719 N N . LEU B 1 252 ? -4.336 -17.734 5.273 1 86.88 252 LEU B N 1
ATOM 5720 C CA . LEU B 1 252 ? -3.143 -17.172 5.891 1 86.88 252 LEU B CA 1
ATOM 5721 C C . LEU B 1 252 ? -2.98 -15.703 5.516 1 86.88 252 LEU B C 1
ATOM 5723 O O . LEU B 1 252 ? -2.703 -14.867 6.379 1 86.88 252 LEU B O 1
ATOM 5727 N N . PHE B 1 253 ? -3.254 -15.336 4.266 1 91.19 253 PHE B N 1
ATOM 5728 C CA . PHE B 1 253 ? -3.082 -13.969 3.779 1 91.19 253 PHE B CA 1
ATOM 5729 C C . PHE B 1 253 ? -4.133 -13.047 4.379 1 91.19 253 PHE B C 1
ATOM 5731 O O . PHE B 1 253 ? -3.836 -11.906 4.73 1 91.19 253 PHE B O 1
ATOM 5738 N N . VAL B 1 254 ? -5.355 -13.617 4.551 1 90.94 254 VAL B N 1
ATOM 5739 C CA . VAL B 1 254 ? -6.414 -12.812 5.152 1 90.94 254 VAL B CA 1
ATOM 5740 C C . VAL B 1 254 ? -6.051 -12.477 6.598 1 90.94 254 VAL B C 1
ATOM 5742 O O . VAL B 1 254 ? -6.203 -11.328 7.031 1 90.94 254 VAL B O 1
ATOM 5745 N N . GLU B 1 255 ? -5.5 -13.414 7.355 1 87.62 255 GLU B N 1
ATOM 5746 C CA . GLU B 1 255 ? -5.129 -13.203 8.75 1 87.62 255 GLU B CA 1
ATOM 5747 C C . GLU B 1 255 ? -3.943 -12.25 8.867 1 87.62 255 GLU B C 1
ATOM 5749 O O . GLU B 1 255 ? -3.936 -11.367 9.727 1 87.62 255 GLU B O 1
ATOM 5754 N N . LEU B 1 256 ? -2.943 -12.414 8.016 1 88.31 256 LEU B N 1
ATOM 5755 C CA . LEU B 1 256 ? -1.769 -11.547 8.047 1 88.31 256 LEU B CA 1
ATOM 5756 C C . LEU B 1 256 ? -2.121 -10.133 7.605 1 88.31 256 LEU B C 1
ATOM 5758 O O . LEU B 1 256 ? -1.623 -9.156 8.172 1 88.31 256 LEU B O 1
ATOM 5762 N N . ASP B 1 257 ? -3.057 -10 6.668 1 91.06 257 ASP B N 1
ATOM 5763 C CA . ASP B 1 257 ? -3.516 -8.688 6.227 1 91.06 257 ASP B CA 1
ATOM 5764 C C . ASP B 1 257 ? -4.285 -7.969 7.336 1 91.06 257 ASP B C 1
ATOM 5766 O O . ASP B 1 257 ? -4.199 -6.746 7.465 1 91.06 257 ASP B O 1
ATOM 5770 N N . SER B 1 258 ? -4.992 -8.75 8.094 1 90.94 258 SER B N 1
ATOM 5771 C CA . SER B 1 258 ? -5.695 -8.164 9.234 1 90.94 258 SER B CA 1
ATOM 5772 C C . SER B 1 258 ? -4.719 -7.613 10.258 1 90.94 258 SER B C 1
ATOM 5774 O O . SER B 1 258 ? -4.945 -6.547 10.828 1 90.94 258 SER B O 1
ATOM 5776 N N . LEU B 1 259 ? -3.598 -8.359 10.492 1 87.44 259 LEU B N 1
ATOM 5777 C CA . LEU B 1 259 ? -2.572 -7.902 11.422 1 87.44 259 LEU B CA 1
ATOM 5778 C C . LEU B 1 259 ? -1.887 -6.641 10.906 1 87.44 259 LEU B C 1
ATOM 5780 O O . LEU B 1 259 ? -1.636 -5.707 11.664 1 87.44 259 LEU B O 1
ATOM 5784 N N . ILE B 1 260 ? -1.658 -6.578 9.586 1 90 260 ILE B N 1
ATOM 5785 C CA . ILE B 1 260 ? -1.04 -5.41 8.969 1 90 260 ILE B CA 1
ATOM 5786 C C . ILE B 1 260 ? -1.971 -4.203 9.094 1 90 260 ILE B C 1
ATOM 5788 O O . ILE B 1 260 ? -1.529 -3.105 9.438 1 90 260 ILE B O 1
ATOM 5792 N N . SER B 1 261 ? -3.262 -4.441 8.891 1 92.12 261 SER B N 1
ATOM 5793 C CA . SER B 1 261 ? -4.25 -3.373 9.008 1 92.12 261 SER B CA 1
ATOM 5794 C C . SER B 1 261 ? -4.34 -2.859 10.445 1 92.12 261 SER B C 1
ATOM 5796 O O . SER B 1 261 ? -4.48 -1.656 10.664 1 92.12 261 SER B O 1
ATOM 5798 N N . THR B 1 262 ? -4.285 -3.736 11.383 1 88.88 262 THR B N 1
ATOM 5799 C CA . THR B 1 262 ? -4.324 -3.336 12.781 1 88.88 262 THR B CA 1
ATOM 5800 C C . THR B 1 262 ? -3.102 -2.492 13.141 1 88.88 262 THR B C 1
ATOM 5802 O O . THR B 1 262 ? -3.219 -1.489 13.844 1 88.88 262 THR B O 1
ATOM 5805 N N . LEU B 1 263 ? -1.931 -2.916 12.617 1 87.31 263 LEU B N 1
ATOM 5806 C CA . LEU B 1 263 ? -0.707 -2.162 12.867 1 87.31 263 LEU B CA 1
ATOM 5807 C C . LEU B 1 263 ? -0.786 -0.775 12.234 1 87.31 263 LEU B C 1
ATOM 5809 O O . LEU B 1 263 ? -0.347 0.209 12.836 1 87.31 263 LEU B O 1
ATOM 5813 N N . GLN B 1 264 ? -1.418 -0.688 11.117 1 90.81 264 GLN B N 1
ATOM 5814 C CA . GLN B 1 264 ? -1.588 0.594 10.438 1 90.81 264 GLN B CA 1
ATOM 5815 C C . GLN B 1 264 ? -2.545 1.5 11.211 1 90.81 264 GLN B C 1
ATOM 5817 O O . GLN B 1 264 ? -2.307 2.703 11.328 1 90.81 264 GLN B O 1
ATOM 5822 N N . LYS B 1 265 ? -3.627 0.94 11.719 1 89.69 265 LYS B N 1
ATOM 5823 C CA . LYS B 1 265 ? -4.566 1.709 12.523 1 89.69 265 LYS B CA 1
ATOM 5824 C C . LYS B 1 265 ? -3.904 2.225 13.797 1 89.69 265 LYS B C 1
ATOM 5826 O O . LYS B 1 265 ? -4.105 3.377 14.188 1 89.69 265 LYS B O 1
ATOM 5831 N N . LYS B 1 266 ? -3.1 1.318 14.367 1 87.12 266 LYS B N 1
ATOM 5832 C CA . LYS B 1 266 ? -2.383 1.721 15.57 1 87.12 266 LYS B CA 1
ATOM 5833 C C . LYS B 1 266 ? -1.391 2.842 15.273 1 87.12 266 LYS B C 1
ATOM 5835 O O . LYS B 1 266 ? -1.229 3.766 16.078 1 87.12 266 LYS B O 1
ATOM 5840 N N . LYS B 1 267 ? -0.709 2.779 14.125 1 88 267 LYS B N 1
ATOM 5841 C CA . LYS B 1 267 ? 0.209 3.822 13.68 1 88 267 LYS B CA 1
ATOM 5842 C C . LYS B 1 267 ? -0.498 5.172 13.578 1 88 267 LYS B C 1
ATOM 5844 O O . LYS B 1 267 ? 0.017 6.184 14.055 1 88 267 LYS B O 1
ATOM 5849 N N . GLN B 1 268 ? -1.71 5.145 13.094 1 90.81 268 GLN B N 1
ATOM 5850 C CA . GLN B 1 268 ? -2.479 6.371 12.914 1 90.81 268 GLN B CA 1
ATOM 5851 C C . GLN B 1 268 ? -2.951 6.922 14.258 1 90.81 268 GLN B C 1
ATOM 5853 O O . GLN B 1 268 ? -2.857 8.125 14.508 1 90.81 268 GLN B O 1
ATOM 5858 N N . VAL B 1 269 ? -3.393 5.996 15.133 1 89.25 269 VAL B N 1
ATOM 5859 C CA . VAL B 1 269 ? -3.898 6.422 16.438 1 89.25 269 VAL B CA 1
ATOM 5860 C C . VAL B 1 269 ? -2.764 7.031 17.25 1 89.25 269 VAL B C 1
ATOM 5862 O O . VAL B 1 269 ? -2.934 8.078 17.891 1 89.25 269 VAL B O 1
ATOM 5865 N N . LEU B 1 270 ? -1.585 6.375 17.219 1 86.25 270 LEU B N 1
ATOM 5866 C CA . LEU B 1 270 ? -0.439 6.883 17.953 1 86.25 270 LEU B CA 1
ATOM 5867 C C . LEU B 1 270 ? 0.035 8.211 17.391 1 86.25 270 LEU B C 1
ATOM 5869 O O . LEU B 1 270 ? 0.374 9.133 18.141 1 86.25 270 LEU B O 1
ATOM 5873 N N . GLY B 1 271 ? 0.053 8.375 16.078 1 87.69 271 GLY B N 1
ATOM 5874 C CA . GLY B 1 271 ? 0.398 9.641 15.445 1 87.69 271 GLY B CA 1
ATOM 5875 C C . GLY B 1 271 ? -0.556 10.766 15.805 1 87.69 271 GLY B C 1
ATOM 5876 O O . GLY B 1 271 ? -0.124 11.883 16.094 1 87.69 271 GLY B O 1
ATOM 5877 N N . ASP B 1 272 ? -1.861 10.414 15.906 1 90.62 272 ASP B N 1
ATOM 5878 C CA . ASP B 1 272 ? -2.885 11.398 16.25 1 90.62 272 ASP B CA 1
ATOM 5879 C C . ASP B 1 272 ? -2.752 11.836 17.719 1 90.62 272 ASP B C 1
ATOM 5881 O O . ASP B 1 272 ? -3.012 12.992 18.047 1 90.62 272 ASP B O 1
ATOM 5885 N N . THR B 1 273 ? -2.395 10.875 18.547 1 88.12 273 THR B N 1
ATOM 5886 C CA . THR B 1 273 ? -2.209 11.203 19.953 1 88.12 273 THR B CA 1
ATOM 5887 C C . THR B 1 273 ? -1.074 12.211 20.125 1 88.12 273 THR B C 1
ATOM 5889 O O . THR B 1 273 ? -1.191 13.164 20.906 1 88.12 273 THR B O 1
ATOM 5892 N N . ILE B 1 274 ? 0.049 12.062 19.359 1 87.56 274 ILE B N 1
ATOM 5893 C CA . ILE B 1 274 ? 1.175 12.992 19.406 1 87.56 274 ILE B CA 1
ATOM 5894 C C . ILE B 1 274 ? 0.739 14.359 18.875 1 87.56 274 ILE B C 1
ATOM 5896 O O . ILE B 1 274 ? 1.074 15.391 19.469 1 87.56 274 ILE B O 1
ATOM 5900 N N . ASP B 1 275 ? -0.083 14.359 17.828 1 91.5 275 ASP B N 1
ATOM 5901 C CA . ASP B 1 275 ? -0.564 15.609 17.25 1 91.5 275 ASP B CA 1
ATOM 5902 C C . ASP B 1 275 ? -1.503 16.344 18.219 1 91.5 275 ASP B C 1
ATOM 5904 O O . ASP B 1 275 ? -1.468 17.562 18.312 1 91.5 275 ASP B O 1
ATOM 5908 N N . HIS B 1 276 ? -2.277 15.555 18.953 1 91.31 276 HIS B N 1
ATOM 5909 C CA . HIS B 1 276 ? -3.191 16.156 19.922 1 91.31 276 HIS B CA 1
ATOM 5910 C C . HIS B 1 276 ? -2.43 16.828 21.062 1 91.31 276 HIS B C 1
ATOM 5912 O O . HIS B 1 276 ? -2.729 17.953 21.422 1 91.31 276 HIS B O 1
ATOM 5918 N N . GLU B 1 277 ? -1.434 16.094 21.516 1 87.38 277 GLU B N 1
ATOM 5919 C CA . GLU B 1 277 ? -0.61 16.656 22.578 1 87.38 277 GLU B CA 1
ATOM 5920 C C . GLU B 1 277 ? 0.138 17.891 22.094 1 87.38 277 GLU B C 1
ATOM 5922 O O . GLU B 1 277 ? 0.243 18.891 22.812 1 87.38 277 GLU B O 1
ATOM 5927 N N . ARG B 1 278 ? 0.692 17.891 20.844 1 90.94 278 ARG B N 1
ATOM 5928 C CA . ARG B 1 278 ? 1.379 19.016 20.234 1 90.94 278 ARG B CA 1
ATOM 5929 C C . ARG B 1 278 ? 0.458 20.234 20.156 1 90.94 278 ARG B C 1
ATOM 5931 O O . ARG B 1 278 ? 0.828 21.328 20.562 1 90.94 278 ARG B O 1
ATOM 5938 N N . ASN B 1 279 ? -0.779 20.031 19.734 1 92.44 279 ASN B N 1
ATOM 5939 C CA . ASN B 1 279 ? -1.724 21.125 19.531 1 92.44 279 ASN B CA 1
ATOM 5940 C C . ASN B 1 279 ? -2.168 21.734 20.859 1 92.44 279 ASN B C 1
ATOM 5942 O O . ASN B 1 279 ? -2.389 22.938 20.953 1 92.44 279 ASN B O 1
ATOM 5946 N N . GLU B 1 280 ? -2.275 20.891 21.875 1 90.62 280 GLU B N 1
ATOM 5947 C CA . GLU B 1 280 ? -2.625 21.391 23.203 1 90.62 280 GLU B CA 1
ATOM 5948 C C . GLU B 1 280 ? -1.529 22.297 23.75 1 90.62 280 GLU B C 1
ATOM 5950 O O . GLU B 1 280 ? -1.812 23.391 24.25 1 90.62 280 GLU B O 1
ATOM 5955 N N . LYS B 1 281 ? -0.264 21.844 23.625 1 89.75 281 LYS B N 1
ATOM 5956 C CA . LYS B 1 281 ? 0.871 22.625 24.094 1 89.75 281 LYS B CA 1
ATOM 5957 C C . LYS B 1 281 ? 1.004 23.922 23.312 1 89.75 281 LYS B C 1
ATOM 5959 O O . LYS B 1 281 ? 1.251 24.984 23.891 1 89.75 281 LYS B O 1
ATOM 5964 N N . LEU B 1 282 ? 0.763 23.875 21.953 1 92.38 282 LEU B N 1
ATOM 5965 C CA . LEU B 1 282 ? 0.898 25.062 21.094 1 92.38 282 LEU B CA 1
ATOM 5966 C C . LEU B 1 282 ? -0.2 26.078 21.391 1 92.38 282 LEU B C 1
ATOM 5968 O O . LEU B 1 282 ? 0.038 27.281 21.344 1 92.38 282 LEU B O 1
ATOM 5972 N N . SER B 1 283 ? -1.386 25.562 21.781 1 93.06 283 SER B N 1
ATOM 5973 C CA . SER B 1 283 ? -2.496 26.453 22.094 1 93.06 283 SER B CA 1
ATOM 5974 C C . SER B 1 283 ? -2.219 27.266 23.359 1 93.06 283 SER B C 1
ATOM 5976 O O . SER B 1 283 ? -2.471 28.469 23.391 1 93.06 283 SER B O 1
ATOM 5978 N N . VAL B 1 284 ? -1.633 26.578 24.312 1 91.12 284 VAL B N 1
ATOM 5979 C CA . VAL B 1 284 ? -1.3 27.266 25.562 1 91.12 284 VAL B CA 1
ATOM 5980 C C . VAL B 1 284 ? -0.203 28.297 25.312 1 91.12 284 VAL B C 1
ATOM 5982 O O . VAL B 1 284 ? -0.296 29.438 25.781 1 91.12 284 VAL B O 1
ATOM 5985 N N . LEU B 1 285 ? 0.804 27.906 24.484 1 90.06 285 LEU B N 1
ATOM 5986 C CA . LEU B 1 285 ? 1.903 28.812 24.172 1 90.06 285 LEU B CA 1
ATOM 5987 C C . LEU B 1 285 ? 1.414 30 23.375 1 90.06 285 LEU B C 1
ATOM 5989 O O . LEU B 1 285 ? 1.81 31.141 23.641 1 90.06 285 LEU B O 1
ATOM 5993 N N . LYS B 1 286 ? 0.498 29.812 22.438 1 92.75 286 LYS B N 1
ATOM 5994 C CA . LYS B 1 286 ? -0.05 30.891 21.609 1 92.75 286 LYS B CA 1
ATOM 5995 C C . LYS B 1 286 ? -0.849 31.875 22.453 1 92.75 286 LYS B C 1
ATOM 5997 O O . LYS B 1 286 ? -0.757 33.094 22.266 1 92.75 286 LYS B O 1
ATOM 6002 N N . SER B 1 287 ? -1.575 31.281 23.422 1 91.75 287 SER B N 1
ATOM 6003 C CA . SER B 1 287 ? -2.363 32.125 24.297 1 91.75 287 SER B CA 1
ATOM 6004 C C . SER B 1 287 ? -1.467 33.031 25.156 1 91.75 287 SER B C 1
ATOM 6006 O O . SER B 1 287 ? -1.747 34.219 25.328 1 91.75 287 SER B O 1
ATOM 6008 N N . HIS B 1 288 ? -0.345 32.469 25.609 1 89.56 288 HIS B N 1
ATOM 6009 C CA . HIS B 1 288 ? 0.6 33.219 26.406 1 89.56 288 HIS B CA 1
ATOM 6010 C C . HIS B 1 288 ? 1.292 34.281 25.562 1 89.56 288 HIS B C 1
ATOM 6012 O O . HIS B 1 288 ? 1.484 35.438 26.016 1 89.56 288 HIS B O 1
ATOM 6018 N N . ILE B 1 289 ? 1.642 33.969 24.312 1 90.62 289 ILE B N 1
ATOM 6019 C CA . ILE B 1 289 ? 2.297 34.906 23.422 1 90.62 289 ILE B CA 1
ATOM 6020 C C . ILE B 1 289 ? 1.36 36.094 23.125 1 90.62 289 ILE B C 1
ATOM 6022 O O . ILE B 1 289 ? 1.775 37.25 23.156 1 90.62 289 ILE B O 1
ATOM 6026 N N . GLU B 1 290 ? 0.076 35.781 22.906 1 90.81 290 GLU B N 1
ATOM 6027 C CA . GLU B 1 290 ? -0.908 36.812 22.625 1 90.81 290 GLU B CA 1
ATOM 6028 C C . GLU B 1 290 ? -1.111 37.75 23.828 1 90.81 290 GLU B C 1
ATOM 6030 O O . GLU B 1 290 ? -1.211 38.969 23.672 1 90.81 290 GLU B O 1
ATOM 6035 N N . ARG B 1 291 ? -1.108 37.125 25 1 88.56 291 ARG B N 1
ATOM 6036 C CA . ARG B 1 291 ? -1.275 37.906 26.219 1 88.56 291 ARG B CA 1
ATOM 6037 C C . ARG B 1 291 ? -0.098 38.844 26.422 1 88.56 291 ARG B C 1
ATOM 6039 O O . ARG B 1 291 ? -0.289 40.031 26.734 1 88.56 291 ARG B O 1
ATOM 6046 N N . TYR B 1 292 ? 1.098 38.344 26.188 1 87.44 292 TYR B N 1
ATOM 6047 C CA . TYR B 1 292 ? 2.295 39.156 26.344 1 87.44 292 TYR B CA 1
ATOM 6048 C C . TYR B 1 292 ? 2.354 40.25 25.281 1 87.44 292 TYR B C 1
ATOM 6050 O O . TYR B 1 292 ? 2.768 41.375 25.562 1 87.44 292 TYR B O 1
ATOM 6058 N N . GLN B 1 293 ? 1.92 39.906 24.062 1 88.31 293 GLN B N 1
ATOM 6059 C CA . GLN B 1 293 ? 1.897 40.875 22.984 1 88.31 293 GLN B CA 1
ATOM 6060 C C . GLN B 1 293 ? 0.917 42 23.281 1 88.31 293 GLN B C 1
ATOM 6062 O O . GLN B 1 293 ? 1.211 43.188 23.031 1 88.31 293 GLN B O 1
ATOM 6067 N N . GLU B 1 294 ? -0.206 41.656 23.859 1 86.75 294 GLU B N 1
ATOM 6068 C CA . GLU B 1 294 ? -1.207 42.656 24.219 1 86.75 294 GLU B CA 1
ATOM 6069 C C . GLU B 1 294 ? -0.681 43.594 25.297 1 86.75 294 GLU B C 1
ATOM 6071 O O . GLU B 1 294 ? -0.852 44.812 25.203 1 86.75 294 GLU B O 1
ATOM 6076 N N . LYS B 1 295 ? -0.064 43 26.297 1 87 295 LYS B N 1
ATOM 6077 C CA . LYS B 1 295 ? 0.499 43.812 27.375 1 87 295 LYS B CA 1
ATOM 6078 C C . LYS B 1 295 ? 1.61 44.719 26.859 1 87 295 LYS B C 1
ATOM 6080 O O . LYS B 1 295 ? 1.71 45.875 27.266 1 87 295 LYS B O 1
ATOM 6085 N N . MET B 1 296 ? 2.439 44.094 25.969 1 87.19 296 MET B N 1
ATOM 6086 C CA . MET B 1 296 ? 3.523 44.875 25.375 1 87.19 296 MET B CA 1
ATOM 6087 C C . MET B 1 296 ? 2.973 46.062 24.578 1 87.19 296 MET B C 1
ATOM 6089 O O . MET B 1 296 ? 3.441 47.188 24.734 1 87.19 296 MET B O 1
ATOM 6093 N N . ASP B 1 297 ? 1.961 45.812 23.75 1 85.19 297 ASP B N 1
ATOM 6094 C CA . ASP B 1 297 ? 1.358 46.875 22.938 1 85.19 297 ASP B CA 1
ATOM 6095 C C . ASP B 1 297 ? 0.719 47.938 23.812 1 85.19 297 ASP B C 1
ATOM 6097 O O . ASP B 1 297 ? 0.878 49.125 23.547 1 85.19 297 ASP B O 1
ATOM 6101 N N . HIS B 1 298 ? 0.06 47.469 24.844 1 86.75 298 HIS B N 1
ATOM 6102 C CA . HIS B 1 298 ? -0.542 48.406 25.781 1 86.75 298 HIS B CA 1
ATOM 6103 C C . HIS B 1 298 ? 0.523 49.25 26.469 1 86.75 298 HIS B C 1
ATOM 6105 O O . HIS B 1 298 ? 0.354 50.469 26.625 1 86.75 298 HIS B O 1
ATOM 6111 N N . GLY B 1 299 ? 1.562 48.594 26.875 1 86.31 299 GLY B N 1
ATOM 6112 C CA . GLY B 1 299 ? 2.654 49.281 27.516 1 86.31 299 GLY B CA 1
ATOM 6113 C C . GLY B 1 299 ? 3.277 50.344 26.641 1 86.31 299 GLY B C 1
ATOM 6114 O O . GLY B 1 299 ? 3.562 51.469 27.094 1 86.31 299 GLY B O 1
ATOM 6115 N N . ILE B 1 300 ? 3.441 50.031 25.359 1 83.94 300 ILE B N 1
ATOM 6116 C CA . ILE B 1 300 ? 4.023 50.969 24.422 1 83.94 300 ILE B CA 1
ATOM 6117 C C . ILE B 1 300 ? 3.123 52.219 24.297 1 83.94 300 ILE B C 1
ATOM 6119 O O . ILE B 1 300 ? 3.609 53.344 24.297 1 83.94 300 ILE B O 1
ATOM 6123 N N . GLY B 1 301 ? 1.823 51.969 24.203 1 83.19 301 GLY B N 1
ATOM 6124 C CA . GLY B 1 301 ? 0.878 53.062 24.109 1 83.19 301 GLY B CA 1
ATOM 6125 C C . GLY B 1 301 ? 0.915 53.969 25.312 1 83.19 301 GLY B C 1
ATOM 6126 O O . GLY B 1 301 ? 0.918 55.188 25.172 1 83.19 301 GLY B O 1
ATOM 6127 N N . VAL B 1 302 ? 0.983 53.438 26.484 1 87.5 302 VAL B N 1
ATOM 6128 C CA . VAL B 1 302 ? 0.95 54.219 27.719 1 87.5 302 VAL B CA 1
ATOM 6129 C C . VAL B 1 302 ? 2.262 54.969 27.891 1 87.5 302 VAL B C 1
ATOM 6131 O O . VAL B 1 302 ? 2.268 56.094 28.359 1 87.5 302 VAL B O 1
ATOM 6134 N N . VAL B 1 303 ? 3.352 54.312 27.531 1 86.31 303 VAL B N 1
ATOM 6135 C CA . VAL B 1 303 ? 4.637 55 27.594 1 86.31 303 VAL B CA 1
ATOM 6136 C C . VAL B 1 303 ? 4.609 56.219 26.672 1 86.31 303 VAL B C 1
ATOM 6138 O O . VAL B 1 303 ? 5.094 57.312 27.047 1 86.31 303 VAL B O 1
ATOM 6141 N N . ALA B 1 304 ? 4.102 56.062 25.5 1 83.19 304 ALA B N 1
ATOM 6142 C CA . ALA B 1 304 ? 3.99 57.188 24.562 1 83.19 304 ALA B CA 1
ATOM 6143 C C . ALA B 1 304 ? 3.146 58.312 25.141 1 83.19 304 ALA B C 1
ATOM 6145 O O . ALA B 1 304 ? 3.523 59.469 25.062 1 83.19 304 ALA B O 1
ATOM 6146 N N . LEU B 1 305 ? 2.068 57.906 25.719 1 85.25 305 LEU B N 1
ATOM 6147 C CA . LEU B 1 305 ? 1.205 58.906 26.344 1 85.25 305 LEU B CA 1
ATOM 6148 C C . LEU B 1 305 ? 1.933 59.625 27.484 1 85.25 305 LEU B C 1
ATOM 6150 O O . LEU B 1 305 ? 1.895 60.844 27.578 1 85.25 305 LEU B O 1
ATOM 6154 N N . GLY B 1 306 ? 2.547 58.844 28.344 1 87.19 306 GLY B N 1
ATOM 6155 C CA . GLY B 1 306 ? 3.316 59.438 29.438 1 87.19 306 GLY B CA 1
ATOM 6156 C C . GLY B 1 306 ? 4.387 60.406 28.953 1 87.19 306 GLY B C 1
ATOM 6157 O O . GLY B 1 306 ? 4.582 61.469 29.547 1 87.19 306 GLY B O 1
ATOM 6158 N N . GLY B 1 307 ? 5.023 59.969 27.891 1 83.88 307 GLY B N 1
ATOM 6159 C CA . GLY B 1 307 ? 6.031 60.844 27.312 1 83.88 307 GLY B CA 1
ATOM 6160 C C . GLY B 1 307 ? 5.469 62.188 26.812 1 83.88 307 GLY B C 1
ATOM 6161 O O . GLY B 1 307 ? 6.078 63.219 27.016 1 83.88 307 GLY B O 1
ATOM 6162 N N . MET B 1 308 ? 4.367 62.219 26.234 1 83.56 308 MET B N 1
ATOM 6163 C CA . MET B 1 308 ? 3.723 63.438 25.719 1 83.56 308 MET B CA 1
ATOM 6164 C C . MET B 1 308 ? 3.242 64.312 26.859 1 83.56 308 MET B C 1
ATOM 6166 O O . MET B 1 308 ? 3.322 65.562 26.766 1 83.56 308 MET B O 1
ATOM 6170 N N . VAL B 1 309 ? 2.771 63.688 27.875 1 87.56 309 VAL B N 1
ATOM 6171 C CA . VAL B 1 309 ? 2.303 64.438 29.031 1 87.56 309 VAL B CA 1
ATOM 6172 C C . VAL B 1 309 ? 3.48 65.125 29.703 1 87.56 309 VAL B C 1
ATOM 6174 O O . VAL B 1 309 ? 3.354 66.312 30.141 1 87.56 309 VAL B O 1
ATOM 6177 N N . LEU B 1 310 ? 4.582 64.5 29.719 1 88.12 310 LEU B N 1
ATOM 6178 C CA . LEU B 1 310 ? 5.777 65.062 30.344 1 88.12 310 LEU B CA 1
ATOM 6179 C C . LEU B 1 310 ? 6.277 66.312 29.578 1 88.12 310 LEU B C 1
ATOM 6181 O O . LEU B 1 310 ? 7.012 67.125 30.125 1 88.12 310 LEU B O 1
ATOM 6185 N N . LYS B 1 311 ? 5.832 66.5 28.391 1 82.31 311 LYS B N 1
ATOM 6186 C CA . LYS B 1 311 ? 6.25 67.625 27.562 1 82.31 311 LYS B CA 1
ATOM 6187 C C . LYS B 1 311 ? 5.348 68.875 27.812 1 82.31 311 LYS B C 1
ATOM 6189 O O . LYS B 1 311 ? 5.641 69.938 27.344 1 82.31 311 LYS B O 1
ATOM 6194 N N . GLU B 1 312 ? 4.324 68.625 28.547 1 82.62 312 GLU B N 1
ATOM 6195 C CA . GLU B 1 312 ? 3.438 69.75 28.875 1 82.62 312 GLU B CA 1
ATOM 6196 C C . GLU B 1 312 ? 4.152 70.75 29.734 1 82.62 312 GLU B C 1
ATOM 6198 O O . GLU B 1 312 ? 4.75 70.438 30.766 1 82.62 312 GLU B O 1
ATOM 6203 N N . LYS B 1 313 ? 4.078 72.062 29.328 1 80.94 313 LYS B N 1
ATOM 6204 C CA . LYS B 1 313 ? 4.828 73.125 29.984 1 80.94 313 LYS B CA 1
ATOM 6205 C C . LYS B 1 313 ? 3.996 73.812 31.062 1 80.94 313 LYS B C 1
ATOM 6207 O O . LYS B 1 313 ? 4.539 74.312 32.062 1 80.94 313 LYS B O 1
ATOM 6212 N N . ASP B 1 314 ? 2.701 73.812 30.891 1 84.25 314 ASP B N 1
ATOM 6213 C CA . ASP B 1 314 ? 1.832 74.438 31.875 1 84.25 314 ASP B CA 1
ATOM 6214 C C . ASP B 1 314 ? 1.672 73.562 33.125 1 84.25 314 ASP B C 1
ATOM 6216 O O . ASP B 1 314 ? 1.224 72.438 33.031 1 84.25 314 ASP B O 1
ATOM 6220 N N . PRO B 1 315 ? 2.055 74.125 34.25 1 88.5 315 PRO B N 1
ATOM 6221 C CA . PRO B 1 315 ? 2.004 73.312 35.469 1 88.5 315 PRO B CA 1
ATOM 6222 C C . PRO B 1 315 ? 0.584 72.875 35.844 1 88.5 315 PRO B C 1
ATOM 6224 O O . PRO B 1 315 ? 0.369 71.75 36.281 1 88.5 315 PRO B O 1
ATOM 6227 N N . ALA B 1 316 ? -0.326 73.75 35.719 1 86.5 316 ALA B N 1
ATOM 6228 C CA . ALA B 1 316 ? -1.705 73.438 36.062 1 86.5 316 ALA B CA 1
ATOM 6229 C C . ALA B 1 316 ? -2.266 72.312 35.156 1 86.5 316 ALA B C 1
ATOM 6231 O O . ALA B 1 316 ? -2.863 71.375 35.656 1 86.5 316 ALA B O 1
ATOM 6232 N N . CYS B 1 317 ? -1.985 72.438 33.875 1 84.81 317 CYS B N 1
ATOM 6233 C CA . CYS B 1 317 ? -2.455 71.438 32.906 1 84.81 317 CYS B CA 1
ATOM 6234 C C . CYS B 1 317 ? -1.772 70.062 33.125 1 84.81 317 CYS B C 1
ATOM 6236 O O . CYS B 1 317 ? -2.424 69.062 33.094 1 84.81 317 CYS B O 1
ATOM 6238 N N . PHE B 1 318 ? -0.571 70.062 33.375 1 88.25 318 PHE B N 1
ATOM 6239 C CA . PHE B 1 318 ? 0.208 68.875 33.594 1 88.25 318 PHE B CA 1
ATOM 6240 C C . PHE B 1 318 ? -0.32 68.125 34.812 1 88.25 318 PHE B C 1
ATOM 6242 O O . PHE B 1 318 ? -0.561 66.875 34.75 1 88.25 318 PHE B O 1
ATOM 6249 N N . LEU B 1 319 ? -0.445 68.875 35.969 1 89.19 319 LEU B N 1
ATOM 6250 C CA . LEU B 1 319 ? -0.78 68.25 37.25 1 89.19 319 LEU B CA 1
ATOM 6251 C C . LEU B 1 319 ? -2.195 67.625 37.219 1 89.19 319 LEU B C 1
ATOM 6253 O O . LEU B 1 319 ? -2.508 66.75 37.938 1 89.19 319 LEU B O 1
ATOM 6257 N N . GLN B 1 320 ? -3.01 68.125 36.344 1 82.94 320 GLN B N 1
ATOM 6258 C CA . GLN B 1 320 ? -4.383 67.688 36.219 1 82.94 320 GLN B CA 1
ATOM 6259 C C . GLN B 1 320 ? -4.422 66.25 35.719 1 82.94 320 GLN B C 1
ATOM 6261 O O . GLN B 1 320 ? -5.27 65.438 36.156 1 82.94 320 GLN B O 1
ATOM 6266 N N . THR B 1 321 ? -3.473 65.875 34.844 1 87.56 321 THR B N 1
ATOM 6267 C CA . THR B 1 321 ? -3.537 64.562 34.188 1 87.56 321 THR B CA 1
ATOM 6268 C C . THR B 1 321 ? -2.414 63.656 34.656 1 87.56 321 THR B C 1
ATOM 6270 O O . THR B 1 321 ? -2.488 62.406 34.5 1 87.56 321 THR B O 1
ATOM 6273 N N . ALA B 1 322 ? -1.43 64.188 35.25 1 89.12 322 ALA B N 1
ATOM 6274 C CA . ALA B 1 322 ? -0.208 63.438 35.562 1 89.12 322 ALA B CA 1
ATOM 6275 C C . ALA B 1 322 ? -0.497 62.281 36.531 1 89.12 322 ALA B C 1
ATOM 6277 O O . ALA B 1 322 ? 0.02 61.188 36.344 1 89.12 322 ALA B O 1
ATOM 6278 N N . ALA B 1 323 ? -1.328 62.594 37.5 1 87.38 323 ALA B N 1
ATOM 6279 C CA . ALA B 1 323 ? -1.627 61.562 38.469 1 87.38 323 ALA B CA 1
ATOM 6280 C C . ALA B 1 323 ? -2.379 60.406 37.844 1 87.38 323 ALA B C 1
ATOM 6282 O O . ALA B 1 323 ? -2.07 59.219 38.094 1 87.38 323 ALA B O 1
ATOM 6283 N N . ALA B 1 324 ? -3.334 60.688 37 1 87.06 324 ALA B N 1
ATOM 6284 C CA . ALA B 1 324 ? -4.125 59.656 36.312 1 87.06 324 ALA B CA 1
ATOM 6285 C C . ALA B 1 324 ? -3.256 58.812 35.406 1 87.06 324 ALA B C 1
ATOM 6287 O O . ALA B 1 324 ? -3.373 57.594 35.375 1 87.06 324 ALA B O 1
ATOM 6288 N N . VAL B 1 325 ? -2.424 59.438 34.656 1 90.5 325 VAL B N 1
ATOM 6289 C CA . VAL B 1 325 ? -1.54 58.719 33.719 1 90.5 325 VAL B CA 1
ATOM 6290 C C . VAL B 1 325 ? -0.552 57.875 34.5 1 90.5 325 VAL B C 1
ATOM 6292 O O . VAL B 1 325 ? -0.255 56.719 34.094 1 90.5 325 VAL B O 1
ATOM 6295 N N . ASN B 1 326 ? -0.053 58.406 35.594 1 91.56 326 ASN B N 1
ATOM 6296 C CA . ASN B 1 326 ? 0.859 57.625 36.406 1 91.56 326 ASN B CA 1
ATOM 6297 C C . ASN B 1 326 ? 0.184 56.344 36.969 1 91.56 326 ASN B C 1
ATOM 6299 O O . ASN B 1 326 ? 0.798 55.281 37 1 91.56 326 ASN B O 1
ATOM 6303 N N . GLY B 1 327 ? -1.033 56.531 37.406 1 88.69 327 GLY B N 1
ATOM 6304 C CA . GLY B 1 327 ? -1.782 55.344 37.875 1 88.69 327 GLY B CA 1
ATOM 6305 C C . GLY B 1 327 ? -1.912 54.281 36.781 1 88.69 327 GLY B C 1
ATOM 6306 O O . GLY B 1 327 ? -1.75 53.094 37.062 1 88.69 327 GLY B O 1
ATOM 6307 N N . ARG B 1 328 ? -2.178 54.625 35.594 1 87.5 328 ARG B N 1
ATOM 6308 C CA . ARG B 1 328 ? -2.297 53.688 34.469 1 87.5 328 ARG B CA 1
ATOM 6309 C C . ARG B 1 328 ? -0.966 53 34.188 1 87.5 328 ARG B C 1
ATOM 6311 O O . ARG B 1 328 ? -0.934 51.812 33.875 1 87.5 328 ARG B O 1
ATOM 6318 N N . ILE B 1 329 ? 0.12 53.812 34.25 1 90.5 329 ILE B N 1
ATOM 6319 C CA . ILE B 1 329 ? 1.452 53.281 34 1 90.5 329 ILE B CA 1
ATOM 6320 C C . ILE B 1 329 ? 1.767 52.188 35.031 1 90.5 329 ILE B C 1
ATOM 6322 O O . ILE B 1 329 ? 2.262 51.125 34.688 1 90.5 329 ILE B O 1
ATOM 6326 N N . LEU B 1 330 ? 1.402 52.438 36.25 1 89.56 330 LEU B N 1
ATOM 6327 C CA . LEU B 1 330 ? 1.681 51.5 37.312 1 89.56 330 LEU B CA 1
ATOM 6328 C C . LEU B 1 330 ? 0.839 50.219 37.156 1 89.56 330 LEU B C 1
ATOM 6330 O O . LEU B 1 330 ? 1.307 49.125 37.438 1 89.56 330 LEU B O 1
ATOM 6334 N N . ASP B 1 331 ? -0.326 50.344 36.625 1 87 331 ASP B N 1
ATOM 6335 C CA . ASP B 1 331 ? -1.197 49.188 36.375 1 87 331 ASP B CA 1
ATOM 6336 C C . ASP B 1 331 ? -0.639 48.281 35.281 1 87 331 ASP B C 1
ATOM 6338 O O . ASP B 1 331 ? -0.653 47.062 35.406 1 87 331 ASP B O 1
ATOM 6342 N N . VAL B 1 332 ? -0.161 48.906 34.25 1 86.56 332 VAL B N 1
ATOM 6343 C CA . VAL B 1 332 ? 0.358 48.156 33.125 1 86.56 332 VAL B CA 1
ATOM 6344 C C . VAL B 1 332 ? 1.707 47.531 33.469 1 86.56 332 VAL B C 1
ATOM 6346 O O . VAL B 1 332 ? 2.057 46.469 33 1 86.56 332 VAL B O 1
ATOM 6349 N N . ALA B 1 333 ? 2.41 48.219 34.344 1 85.56 333 ALA B N 1
ATOM 6350 C CA . ALA B 1 333 ? 3.748 47.75 34.719 1 85.56 333 ALA B CA 1
ATOM 6351 C C . ALA B 1 333 ? 3.68 46.625 35.719 1 85.56 333 ALA B C 1
ATOM 6353 O O . ALA B 1 333 ? 4.68 45.938 35.969 1 85.56 333 ALA B O 1
ATOM 6354 N N . SER B 1 334 ? 2.564 46.312 36.188 1 81.5 334 SER B N 1
ATOM 6355 C CA . SER B 1 334 ? 2.447 45.25 37.188 1 81.5 334 SER B CA 1
ATOM 6356 C C . SER B 1 334 ? 2.883 43.906 36.594 1 81.5 334 SER B C 1
ATOM 6358 O O . SER B 1 334 ? 2.549 43.562 35.469 1 81.5 334 SER B O 1
ATOM 6360 N N . PRO B 1 335 ? 3.824 43.188 37.312 1 71.25 335 PRO B N 1
ATOM 6361 C CA . PRO B 1 335 ? 4.414 41.969 36.812 1 71.25 335 PRO B CA 1
ATOM 6362 C C . PRO B 1 335 ? 3.4 40.812 36.719 1 71.25 335 PRO B C 1
ATOM 6364 O O . PRO B 1 335 ? 2.561 40.656 37.625 1 71.25 335 PRO B O 1
ATOM 6367 N N . ASP B 1 336 ? 3.104 40.312 35.5 1 68 336 ASP B N 1
ATOM 6368 C CA . ASP B 1 336 ? 2.391 39.062 35.344 1 68 336 ASP B CA 1
ATOM 6369 C C . ASP B 1 336 ? 3.361 37.875 35.281 1 68 336 ASP B C 1
ATOM 6371 O O . ASP B 1 336 ? 4.422 37.969 34.656 1 68 336 ASP B O 1
ATOM 6375 N N . PRO B 1 337 ? 3.191 36.906 36.188 1 62.69 337 PRO B N 1
ATOM 6376 C CA . PRO B 1 337 ? 4.105 35.781 36.125 1 62.69 337 PRO B CA 1
ATOM 6377 C C . PRO B 1 337 ? 4.113 35.094 34.75 1 62.69 337 PRO B C 1
ATOM 6379 O O . PRO B 1 337 ? 3.053 34.875 34.156 1 62.69 337 PRO B O 1
ATOM 6382 N N . LEU B 1 338 ? 5.195 35.188 34.031 1 59.28 338 LEU B N 1
ATOM 6383 C CA . LEU B 1 338 ? 5.414 34.625 32.688 1 59.28 338 LEU B CA 1
ATOM 6384 C C . LEU B 1 338 ? 5.555 33.094 32.781 1 59.28 338 LEU B C 1
ATOM 6386 O O . LEU B 1 338 ? 6.664 32.594 32.906 1 59.28 338 LEU B O 1
ATOM 6390 N N . HIS B 1 339 ? 4.719 32.344 33.5 1 62.94 339 HIS B N 1
ATOM 6391 C CA . HIS B 1 339 ? 5.016 30.922 33.469 1 62.94 339 HIS B CA 1
ATOM 6392 C C . HIS B 1 339 ? 4.094 30.172 32.5 1 62.94 339 HIS B C 1
ATOM 6394 O O . HIS B 1 339 ? 2.871 30.219 32.656 1 62.94 339 HIS B O 1
ATOM 6400 N N . ALA B 1 340 ? 4.582 29.891 31.281 1 62.34 340 ALA B N 1
ATOM 6401 C CA . ALA B 1 340 ? 3.766 29.062 30.391 1 62.34 340 ALA B CA 1
ATOM 6402 C C . ALA B 1 340 ? 3.643 27.641 30.922 1 62.34 340 ALA B C 1
ATOM 6404 O O . ALA B 1 340 ? 2.656 26.953 30.641 1 62.34 340 ALA B O 1
ATOM 6405 N N . GLY B 1 341 ? 4.137 27.219 32.062 1 66.5 341 GLY B N 1
ATOM 6406 C CA . GLY B 1 341 ? 4.098 25.906 32.688 1 66.5 341 GLY B CA 1
ATOM 6407 C C . GLY B 1 341 ? 4.211 24.781 31.672 1 66.5 341 GLY B C 1
ATOM 6408 O O . GLY B 1 341 ? 3.66 23.688 31.875 1 66.5 341 GLY B O 1
ATOM 6409 N N . ILE B 1 342 ? 4.598 24.953 30.391 1 72.75 342 ILE B N 1
ATOM 6410 C CA . ILE B 1 342 ? 4.637 23.906 29.375 1 72.75 342 ILE B CA 1
ATOM 6411 C C . ILE B 1 342 ? 6.082 23.484 29.125 1 72.75 342 ILE B C 1
ATOM 6413 O O . ILE B 1 342 ? 6.996 24.297 29.188 1 72.75 342 ILE B O 1
ATOM 6417 N N . THR B 1 343 ? 6.23 22.109 29.203 1 71.25 343 THR B N 1
ATOM 6418 C CA . THR B 1 343 ? 7.535 21.562 28.859 1 71.25 343 THR B CA 1
ATOM 6419 C C . THR B 1 343 ? 7.609 21.219 27.375 1 71.25 343 THR B C 1
ATOM 6421 O O . THR B 1 343 ? 6.578 21.016 26.734 1 71.25 343 THR B O 1
ATOM 6424 N N . GLU B 1 344 ? 8.867 21.531 26.828 1 71.06 344 GLU B N 1
ATOM 6425 C CA . GLU B 1 344 ? 9.094 21.234 25.406 1 71.06 344 GLU B CA 1
ATOM 6426 C C . GLU B 1 344 ? 9.164 19.734 25.156 1 71.06 344 GLU B C 1
ATOM 6428 O O . GLU B 1 344 ? 9.086 19.281 24.016 1 71.06 344 GLU B O 1
ATOM 6433 N N . HIS B 1 345 ? 9.312 19.031 26.266 1 68.75 345 HIS B N 1
ATOM 6434 C CA . HIS B 1 345 ? 9.531 17.609 26.078 1 68.75 345 HIS B CA 1
ATOM 6435 C C . HIS B 1 345 ? 8.211 16.859 25.938 1 68.75 345 HIS B C 1
ATOM 6437 O O . HIS B 1 345 ? 7.191 17.281 26.5 1 68.75 345 HIS B O 1
ATOM 6443 N N . PHE B 1 346 ? 8.273 16.188 24.906 1 62.78 346 PHE B N 1
ATOM 6444 C CA . PHE B 1 346 ? 7.148 15.266 24.719 1 62.78 346 PHE B CA 1
ATOM 6445 C C . PHE B 1 346 ? 7.332 14.016 25.578 1 62.78 346 PHE B C 1
ATOM 6447 O O . PHE B 1 346 ? 8.461 13.586 25.828 1 62.78 346 PHE B O 1
ATOM 6454 N N . ARG B 1 347 ? 6.469 13.766 26.469 1 54.25 347 ARG B N 1
ATOM 6455 C CA . ARG B 1 347 ? 6.543 12.531 27.234 1 54.25 347 ARG B CA 1
ATOM 6456 C C . ARG B 1 347 ? 7.102 11.391 26.391 1 54.25 347 ARG B C 1
ATOM 6458 O O . ARG B 1 347 ? 6.656 11.164 25.266 1 54.25 347 ARG B O 1
ATOM 6465 N N . PRO B 1 348 ? 8.516 11.156 26.562 1 49.75 348 PRO B N 1
ATOM 6466 C CA . PRO B 1 348 ? 9.023 10 25.828 1 49.75 348 PRO B CA 1
ATOM 6467 C C . PRO B 1 348 ? 8.031 8.844 25.766 1 49.75 348 PRO B C 1
ATOM 6469 O O . PRO B 1 348 ? 7.734 8.234 26.812 1 49.75 348 PRO B O 1
ATOM 6472 N N . VAL B 1 349 ? 6.879 9.039 25.391 1 53.97 349 VAL B N 1
ATOM 6473 C CA . VAL B 1 349 ? 5.977 7.895 25.281 1 53.97 349 VAL B CA 1
ATOM 6474 C C . VAL B 1 349 ? 6.582 6.855 24.328 1 53.97 349 VAL B C 1
ATOM 6476 O O . VAL B 1 349 ? 6.582 7.043 23.109 1 53.97 349 VAL B O 1
ATOM 6479 N N . ASN B 1 350 ? 7.727 6.238 24.906 1 62.12 350 ASN B N 1
ATOM 6480 C CA . ASN B 1 350 ? 8.375 5.219 24.094 1 62.12 350 ASN B CA 1
ATOM 6481 C C . ASN B 1 350 ? 7.496 3.98 23.938 1 62.12 350 ASN B C 1
ATOM 6483 O O . ASN B 1 350 ? 6.816 3.576 24.875 1 62.12 350 ASN B O 1
ATOM 6487 N N . VAL B 1 351 ? 6.953 3.789 22.797 1 72.56 351 VAL B N 1
ATOM 6488 C CA . VAL B 1 351 ? 6.273 2.541 22.453 1 72.56 351 VAL B CA 1
ATOM 6489 C C . VAL B 1 351 ? 7.293 1.406 22.359 1 72.56 351 VAL B C 1
ATOM 6491 O O . VAL B 1 351 ? 8.336 1.544 21.719 1 72.56 351 VAL B O 1
ATOM 6494 N N . ASP B 1 352 ? 7.156 0.427 23.328 1 73.5 352 ASP B N 1
ATOM 6495 C CA . ASP B 1 352 ? 8.023 -0.742 23.266 1 73.5 352 ASP B CA 1
ATOM 6496 C C . ASP B 1 352 ? 7.707 -1.605 22.047 1 73.5 352 ASP B C 1
ATOM 6498 O O . ASP B 1 352 ? 6.762 -2.395 22.062 1 73.5 352 ASP B O 1
ATOM 6502 N N . LEU B 1 353 ? 8.484 -1.417 21.031 1 80.56 353 LEU B N 1
ATOM 6503 C CA . LEU B 1 353 ? 8.273 -2.182 19.812 1 80.56 353 LEU B CA 1
ATOM 6504 C C . LEU B 1 353 ? 9.164 -3.422 19.781 1 80.56 353 LEU B C 1
ATOM 6506 O O . LEU B 1 353 ? 9.078 -4.23 18.859 1 80.56 353 LEU B O 1
ATOM 6510 N N . GLY B 1 354 ? 9.969 -3.555 20.875 1 77.38 354 GLY B N 1
ATOM 6511 C CA . GLY B 1 354 ? 10.867 -4.699 20.938 1 77.38 354 GLY B CA 1
ATOM 6512 C C . GLY B 1 354 ? 10.141 -6.023 21.031 1 77.38 354 GLY B C 1
ATOM 6513 O O . GLY B 1 354 ? 10.492 -6.988 20.344 1 77.38 354 GLY B O 1
ATOM 6514 N N . GLU B 1 355 ? 9.047 -6.027 21.781 1 78.12 355 GLU B N 1
ATOM 6515 C CA . GLU B 1 355 ? 8.273 -7.254 21.953 1 78.12 355 GLU B CA 1
ATOM 6516 C C . GLU B 1 355 ? 7.594 -7.656 20.641 1 78.12 355 GLU B C 1
ATOM 6518 O O . GLU B 1 355 ? 7.551 -8.836 20.297 1 78.12 355 GLU B O 1
ATOM 6523 N N . VAL B 1 356 ? 7.113 -6.684 19.969 1 80.81 356 VAL B N 1
ATOM 6524 C CA . VAL B 1 356 ? 6.438 -6.957 18.703 1 80.81 356 VAL B CA 1
ATOM 6525 C C . VAL B 1 356 ? 7.445 -7.496 17.688 1 80.81 356 VAL B C 1
ATOM 6527 O O . VAL B 1 356 ? 7.156 -8.453 16.969 1 80.81 356 VAL B O 1
ATOM 6530 N N . ARG B 1 357 ? 8.633 -6.941 17.703 1 82.19 357 ARG B N 1
ATOM 6531 C CA . ARG B 1 357 ? 9.672 -7.383 16.781 1 82.19 357 ARG B CA 1
ATOM 6532 C C . ARG B 1 357 ? 10.062 -8.836 17.047 1 82.19 357 ARG B C 1
ATOM 6534 O O . ARG B 1 357 ? 10.242 -9.617 16.109 1 82.19 357 ARG B O 1
ATOM 6541 N N . GLU B 1 358 ? 10.141 -9.164 18.312 1 82.06 358 GLU B N 1
ATOM 6542 C CA . GLU B 1 358 ? 10.523 -10.523 18.672 1 82.06 358 GLU B CA 1
ATOM 6543 C C . GLU B 1 358 ? 9.461 -11.531 18.234 1 82.06 358 GLU B C 1
ATOM 6545 O O . GLU B 1 358 ? 9.797 -12.594 17.719 1 82.06 358 GLU B O 1
ATOM 6550 N N . VAL B 1 359 ? 8.289 -11.156 18.453 1 81.38 359 VAL B N 1
ATOM 6551 C CA . VAL B 1 359 ? 7.203 -12.062 18.109 1 81.38 359 VAL B CA 1
ATOM 6552 C C . VAL B 1 359 ? 7.098 -12.188 16.594 1 81.38 359 VAL B C 1
ATOM 6554 O O . VAL B 1 359 ? 6.859 -13.281 16.062 1 81.38 359 VAL B O 1
ATOM 6557 N N . LEU B 1 360 ? 7.383 -11.164 15.875 1 80.25 360 LEU B N 1
ATOM 6558 C CA . LEU B 1 360 ? 7.312 -11.188 14.414 1 80.25 360 LEU B CA 1
ATOM 6559 C C . LEU B 1 360 ? 8.469 -11.992 13.836 1 80.25 360 LEU B C 1
ATOM 6561 O O . LEU B 1 360 ? 8.289 -12.727 12.852 1 80.25 360 LEU B O 1
ATOM 6565 N N . ASP B 1 361 ? 9.57 -11.945 14.461 1 77.94 361 ASP B N 1
ATOM 6566 C CA . ASP B 1 361 ? 10.742 -12.672 13.969 1 77.94 361 ASP B CA 1
ATOM 6567 C C . ASP B 1 361 ? 10.586 -14.172 14.188 1 77.94 361 ASP B C 1
ATOM 6569 O O . ASP B 1 361 ? 11.133 -14.977 13.43 1 77.94 361 ASP B O 1
ATOM 6573 N N . SER B 1 362 ? 9.758 -14.5 15.156 1 76.94 362 SER B N 1
ATOM 6574 C CA . SER B 1 362 ? 9.578 -15.914 15.477 1 76.94 362 SER B CA 1
ATOM 6575 C C . SER B 1 362 ? 8.406 -16.516 14.711 1 76.94 362 SER B C 1
ATOM 6577 O O . SER B 1 362 ? 8.109 -17.703 14.844 1 76.94 362 SER B O 1
ATOM 6579 N N . LEU B 1 363 ? 7.816 -15.75 13.992 1 78.06 363 LEU B N 1
ATOM 6580 C CA . LEU B 1 363 ? 6.648 -16.219 13.258 1 78.06 363 LEU B CA 1
ATOM 6581 C C . LEU B 1 363 ? 7.051 -17.203 12.164 1 78.06 363 LEU B C 1
ATOM 6583 O O . LEU B 1 363 ? 7.773 -16.844 11.234 1 78.06 363 LEU B O 1
ATOM 6587 N N . ASP B 1 364 ? 6.809 -18.5 12.438 1 74.44 364 ASP B N 1
ATOM 6588 C CA . ASP B 1 364 ? 7.07 -19.594 11.5 1 74.44 364 ASP B CA 1
ATOM 6589 C C . ASP B 1 364 ? 6.035 -20.703 11.641 1 74.44 364 ASP B C 1
ATOM 6591 O O . ASP B 1 364 ? 5.227 -20.688 12.57 1 74.44 364 ASP B O 1
ATOM 6595 N N . PHE B 1 365 ? 5.965 -21.562 10.594 1 72.62 365 PHE B N 1
ATOM 6596 C CA . PHE B 1 365 ? 5.023 -22.688 10.633 1 72.62 365 PHE B CA 1
ATOM 6597 C C . PHE B 1 365 ? 5.285 -23.578 11.844 1 72.62 365 PHE B C 1
ATOM 6599 O O . PHE B 1 365 ? 6.438 -23.781 12.219 1 72.62 365 PHE B O 1
ATOM 6606 N N . MET B 1 366 ? 4.16 -23.766 12.609 1 67.12 366 MET B N 1
ATOM 6607 C CA . MET B 1 366 ? 4.293 -24.656 13.75 1 67.12 366 MET B CA 1
ATOM 6608 C C . MET B 1 366 ? 4.449 -26.109 13.289 1 67.12 366 MET B C 1
ATOM 6610 O O . MET B 1 366 ? 3.855 -26.516 12.289 1 67.12 366 MET B O 1
ATOM 6614 N N . GLU B 1 367 ? 5.555 -26.672 13.445 1 58.34 367 GLU B N 1
ATOM 6615 C CA . GLU B 1 367 ? 5.77 -28.062 13.094 1 58.34 367 GLU B CA 1
ATOM 6616 C C . GLU B 1 367 ? 4.672 -28.953 13.672 1 58.34 367 GLU B C 1
ATOM 6618 O O . GLU B 1 367 ? 4.551 -29.078 14.891 1 58.34 367 GLU B O 1
ATOM 6623 N N . GLY B 1 368 ? 3.479 -28.766 13.305 1 52.97 368 GLY B N 1
ATOM 6624 C CA . GLY B 1 368 ? 2.514 -29.703 13.867 1 52.97 368 GLY B CA 1
ATOM 6625 C C . GLY B 1 368 ? 2.701 -31.125 13.359 1 52.97 368 GLY B C 1
ATOM 6626 O O . GLY B 1 368 ? 3.369 -31.344 12.352 1 52.97 368 GLY B O 1
ATOM 6627 N N . GLU B 1 369 ? 2.385 -32.094 14.203 1 50.47 369 GLU B N 1
ATOM 6628 C CA . GLU B 1 369 ? 2.379 -33.531 13.93 1 50.47 369 GLU B CA 1
ATOM 6629 C C . GLU B 1 369 ? 1.48 -33.875 12.742 1 50.47 369 GLU B C 1
ATOM 6631 O O . GLU B 1 369 ? 0.348 -33.406 12.656 1 50.47 369 GLU B O 1
ATOM 6636 N N . MET B 1 370 ? 2.006 -34.094 11.625 1 48.84 370 MET B N 1
ATOM 6637 C CA . MET B 1 370 ? 1.224 -34.594 10.492 1 48.84 370 MET B CA 1
ATOM 6638 C C . MET B 1 370 ? 0.263 -35.688 10.93 1 48.84 370 MET B C 1
ATOM 6640 O O . MET B 1 370 ? 0.659 -36.625 11.633 1 48.84 370 MET B O 1
ATOM 6644 N N . PRO B 1 371 ? -0.933 -35.438 10.969 1 45.31 371 PRO B N 1
ATOM 6645 C CA . PRO B 1 371 ? -1.693 -36.688 11.188 1 45.31 371 PRO B CA 1
ATOM 6646 C C . PRO B 1 371 ? -1.201 -37.844 10.328 1 45.31 371 PRO B C 1
ATOM 6648 O O . PRO B 1 371 ? -0.721 -37.625 9.211 1 45.31 371 PRO B O 1
ATOM 6651 N N . GLU B 1 372 ? -0.671 -38.906 10.883 1 43.56 372 GLU B N 1
ATOM 6652 C CA . GLU B 1 372 ? -0.402 -40.125 10.164 1 43.56 372 GLU B CA 1
ATOM 6653 C C . GLU B 1 372 ? -1.506 -40.438 9.156 1 43.56 372 GLU B C 1
ATOM 6655 O O . GLU B 1 372 ? -2.529 -41.031 9.508 1 43.56 372 GLU B O 1
ATOM 6660 N N . ASP B 1 373 ? -2.043 -39.656 8.492 1 42.41 373 ASP B N 1
ATOM 6661 C CA . ASP B 1 373 ? -3.096 -40.094 7.586 1 42.41 373 ASP B CA 1
ATOM 6662 C C . ASP B 1 373 ? -2.615 -41.25 6.711 1 42.41 373 ASP B C 1
ATOM 6664 O O . ASP B 1 373 ? -1.437 -41.312 6.352 1 42.41 373 ASP B O 1
ATOM 6668 N N . GLU B 1 374 ? -3.35 -42.406 6.715 1 41.41 374 GLU B N 1
ATOM 6669 C CA . GLU B 1 374 ? -3.35 -43.625 5.91 1 41.41 374 GLU B CA 1
ATOM 6670 C C . GLU B 1 374 ? -3.078 -43.312 4.441 1 41.41 374 GLU B C 1
ATOM 6672 O O . GLU B 1 374 ? -3.848 -42.594 3.799 1 41.41 374 GLU B O 1
ATOM 6677 N N . ALA B 1 375 ? -1.824 -43.188 4.109 1 42.75 375 ALA B N 1
ATOM 6678 C CA . ALA B 1 375 ? -1.54 -43.281 2.68 1 42.75 375 ALA B CA 1
ATOM 6679 C C . ALA B 1 375 ? -2.559 -44.188 1.986 1 42.75 375 ALA B C 1
ATOM 6681 O O . ALA B 1 375 ? -2.818 -45.312 2.438 1 42.75 375 ALA B O 1
ATOM 6682 N N . VAL B 1 376 ? -3.588 -43.719 1.569 1 39.5 376 VAL B N 1
ATOM 6683 C CA . VAL B 1 376 ? -4.508 -44.562 0.796 1 39.5 376 VAL B CA 1
ATOM 6684 C C . VAL B 1 376 ? -3.721 -45.5 -0.109 1 39.5 376 VAL B C 1
ATOM 6686 O O . VAL B 1 376 ? -3.082 -45.062 -1.068 1 39.5 376 VAL B O 1
ATOM 6689 N N . GLY B 1 377 ? -2.838 -46.375 0.477 1 36.88 377 GLY B N 1
ATOM 6690 C CA . GLY B 1 377 ? -2.322 -47.469 -0.346 1 36.88 377 GLY B CA 1
ATOM 6691 C C . GLY B 1 377 ? -3.412 -48.25 -1.062 1 36.88 377 GLY B C 1
ATOM 6692 O O . GLY B 1 377 ? -4.371 -48.688 -0.435 1 36.88 377 GLY B O 1
ATOM 6693 N N . LEU B 1 378 ? -3.779 -47.844 -2.209 1 34.34 378 LEU B N 1
ATOM 6694 C CA . LEU B 1 378 ? -4.48 -48.938 -2.912 1 34.34 378 LEU B CA 1
ATOM 6695 C C . LEU B 1 378 ? -3.719 -50.25 -2.795 1 34.34 378 LEU B C 1
ATOM 6697 O O . LEU B 1 378 ? -2.57 -50.344 -3.229 1 34.34 378 LEU B O 1
ATOM 6701 N N . GLU B 1 379 ? -3.781 -50.844 -1.665 1 34.22 379 GLU B N 1
ATOM 6702 C CA . GLU B 1 379 ? -3.164 -52.125 -1.407 1 34.22 379 GLU B CA 1
ATOM 6703 C C . GLU B 1 379 ? -3.412 -53.094 -2.561 1 34.22 379 GLU B C 1
ATOM 6705 O O . GLU B 1 379 ? -4.5 -53.688 -2.682 1 34.22 379 GLU B O 1
ATOM 6710 N N . TRP B 1 380 ? -3.047 -52.938 -3.793 1 30.48 380 TRP B N 1
ATOM 6711 C CA . TRP B 1 380 ? -3.076 -54.188 -4.531 1 30.48 380 TRP B CA 1
ATOM 6712 C C . TRP B 1 380 ? -1.97 -55.125 -4.059 1 30.48 380 TRP B C 1
ATOM 6714 O O . TRP B 1 380 ? -0.949 -54.688 -3.533 1 30.48 380 TRP B O 1
ATOM 6724 N N . ASP B 1 381 ? -2.328 -56.312 -3.744 1 27.39 381 ASP B N 1
ATOM 6725 C CA . ASP B 1 381 ? -1.539 -57.469 -3.32 1 27.39 381 ASP B CA 1
ATOM 6726 C C . ASP B 1 381 ? -0.299 -57.656 -4.195 1 27.39 381 ASP B C 1
ATOM 6728 O O . ASP B 1 381 ? -0.41 -57.938 -5.391 1 27.39 381 ASP B O 1
ATOM 6732 N N . ASN B 1 382 ? 0.737 -56.844 -4.023 1 28.78 382 ASN B N 1
ATOM 6733 C CA . ASN B 1 382 ? 2.049 -56.938 -4.66 1 28.78 382 ASN B CA 1
ATOM 6734 C C . ASN B 1 382 ? 2.73 -58.281 -4.379 1 28.78 382 ASN B C 1
ATOM 6736 O O . ASN B 1 382 ? 3.402 -58.438 -3.355 1 28.78 382 ASN B O 1
ATOM 6740 N N . SER B 1 383 ? 2.15 -59.344 -4.684 1 24.97 383 SER B N 1
ATOM 6741 C CA . SER B 1 383 ? 3.207 -60.281 -4.371 1 24.97 383 SER B CA 1
ATOM 6742 C C . SER B 1 383 ? 4.523 -59.906 -5.039 1 24.97 383 SER B C 1
ATOM 6744 O O . SER B 1 383 ? 5.559 -59.812 -4.379 1 24.97 383 SER B O 1
ATOM 6746 N N . ALA B 1 384 ? 4.785 -60.469 -6.328 1 24.7 384 ALA B N 1
ATOM 6747 C CA . ALA B 1 384 ? 6.055 -61.125 -6.641 1 24.7 384 ALA B CA 1
ATOM 6748 C C . ALA B 1 384 ? 7.113 -60.094 -7.051 1 24.7 384 ALA B C 1
ATOM 6750 O O . ALA B 1 384 ? 8.219 -60.094 -6.516 1 24.7 384 ALA B O 1
ATOM 6751 N N . VAL B 1 385 ? 7.266 -59.625 -8.391 1 23 385 VAL B N 1
ATOM 6752 C CA . VAL B 1 385 ? 8.508 -59.812 -9.133 1 23 385 VAL B CA 1
ATOM 6753 C C . VAL B 1 385 ? 9.383 -58.562 -8.992 1 23 385 VAL B C 1
ATOM 6755 O O . VAL B 1 385 ? 8.883 -57.469 -8.906 1 23 385 VAL B O 1
ATOM 6758 N N . GLU B 1 386 ? 10.625 -58.656 -8.539 1 24.48 386 GLU B N 1
ATOM 6759 C CA . GLU B 1 386 ? 11.812 -57.844 -8.289 1 24.48 386 GLU B CA 1
ATOM 6760 C C . GLU B 1 386 ? 12.203 -57.031 -9.531 1 24.48 386 GLU B C 1
ATOM 6762 O O . GLU B 1 386 ? 12.531 -57.625 -10.57 1 24.48 386 GLU B O 1
ATOM 6767 N N . SER B 1 387 ? 11.477 -55.969 -9.891 1 23.16 387 SER B N 1
ATOM 6768 C CA . SER B 1 387 ? 11.781 -55.344 -11.172 1 23.16 387 SER B CA 1
ATOM 6769 C C . SER B 1 387 ? 13.234 -54.875 -11.234 1 23.16 387 SER B C 1
ATOM 6771 O O . SER B 1 387 ? 13.711 -54.188 -10.32 1 23.16 387 SER B O 1
ATOM 6773 N N . PRO B 1 388 ? 14.062 -55.469 -12.07 1 22.92 388 PRO B N 1
ATOM 6774 C CA . PRO B 1 388 ? 15.484 -55.125 -12.188 1 22.92 388 PRO B CA 1
ATOM 6775 C C . PRO B 1 388 ? 15.703 -53.656 -12.516 1 22.92 388 PRO B C 1
ATOM 6777 O O . PRO B 1 388 ? 14.781 -52.969 -12.984 1 22.92 388 PRO B O 1
ATOM 6780 N N . GLU B 1 389 ? 16.859 -53.125 -12.18 1 24.84 389 GLU B N 1
ATOM 6781 C CA . GLU B 1 389 ? 17.516 -51.812 -12.242 1 24.84 389 GLU B CA 1
ATOM 6782 C C . GLU B 1 389 ? 17.484 -51.25 -13.656 1 24.84 389 GLU B C 1
ATOM 6784 O O . GLU B 1 389 ? 17.891 -51.906 -14.609 1 24.84 389 GLU B O 1
ATOM 6789 N N . GLN B 1 390 ? 16.5 -50.406 -14.023 1 26.45 390 GLN B N 1
ATOM 6790 C CA . GLN B 1 390 ? 16.328 -49.844 -15.359 1 26.45 390 GLN B CA 1
ATOM 6791 C C . GLN B 1 390 ? 17.625 -49.188 -15.852 1 26.45 390 GLN B C 1
ATOM 6793 O O . GLN B 1 390 ? 18.188 -48.344 -15.164 1 26.45 390 GLN B O 1
ATOM 6798 N N . PRO B 1 391 ? 18.312 -49.844 -16.828 1 24.06 391 PRO B N 1
ATOM 6799 C CA . PRO B 1 391 ? 19.562 -49.281 -17.344 1 24.06 391 PRO B CA 1
ATOM 6800 C C . PRO B 1 391 ? 19.406 -47.844 -17.844 1 24.06 391 PRO B C 1
ATOM 6802 O O . PRO B 1 391 ? 18.281 -47.406 -18.094 1 24.06 391 PRO B O 1
ATOM 6805 N N . ALA B 1 392 ? 20.562 -47.156 -18.062 1 27.02 392 ALA B N 1
ATOM 6806 C CA . ALA B 1 392 ? 21 -45.812 -18.375 1 27.02 392 ALA B CA 1
ATOM 6807 C C . ALA B 1 392 ? 20.391 -45.344 -19.703 1 27.02 392 ALA B C 1
ATOM 6809 O O . ALA B 1 392 ? 20.172 -46.125 -20.609 1 27.02 392 ALA B O 1
ATOM 6810 N N . GLU B 1 393 ? 19.734 -44.281 -19.672 1 27.06 393 GLU B N 1
ATOM 6811 C CA . GLU B 1 393 ? 19.094 -43.5 -20.734 1 27.06 393 GLU B CA 1
ATOM 6812 C C . GLU B 1 393 ? 20.031 -43.312 -21.922 1 27.06 393 GLU B C 1
ATOM 6814 O O . GLU B 1 393 ? 21.094 -42.719 -21.797 1 27.06 393 GLU B O 1
ATOM 6819 N N . SER B 1 394 ? 20.141 -44.406 -22.75 1 22.41 394 SER B N 1
ATOM 6820 C CA . SER B 1 394 ? 21 -44.219 -23.922 1 22.41 394 SER B CA 1
ATOM 6821 C C . SER B 1 394 ? 20.578 -42.969 -24.719 1 22.41 394 SER B C 1
ATOM 6823 O O . SER B 1 394 ? 19.406 -42.562 -24.672 1 22.41 394 SER B O 1
ATOM 6825 N N . GLU B 1 395 ? 21.609 -42.156 -25.141 1 25.98 395 GLU B N 1
ATOM 6826 C CA . GLU B 1 395 ? 21.688 -41 -26 1 25.98 395 GLU B CA 1
ATOM 6827 C C . GLU B 1 395 ? 20.922 -41.188 -27.297 1 25.98 395 GLU B C 1
ATOM 6829 O O . GLU B 1 395 ? 21.25 -42.094 -28.078 1 25.98 395 GLU B O 1
ATOM 6834 N N . THR B 1 396 ? 19.688 -41 -27.266 1 25.27 396 THR B N 1
ATOM 6835 C CA . THR B 1 396 ? 18.859 -41.094 -28.469 1 25.27 396 THR B CA 1
ATOM 6836 C C . THR B 1 396 ? 19.422 -40.281 -29.609 1 25.27 396 THR B C 1
ATOM 6838 O O . THR B 1 396 ? 19.609 -39.062 -29.469 1 25.27 396 THR B O 1
ATOM 6841 N N . ALA B 1 397 ? 20.328 -40.875 -30.391 1 24.66 397 ALA B N 1
ATOM 6842 C CA . ALA B 1 397 ? 20.812 -40.281 -31.641 1 24.66 397 ALA B CA 1
ATOM 6843 C C . ALA B 1 397 ? 19.656 -39.781 -32.5 1 24.66 397 ALA B C 1
ATOM 6845 O O . ALA B 1 397 ? 18.641 -40.469 -32.656 1 24.66 397 ALA B O 1
ATOM 6846 N N . ASP B 1 398 ? 19.625 -38.5 -32.688 1 27.39 398 ASP B N 1
ATOM 6847 C CA . ASP B 1 398 ? 18.719 -37.656 -33.469 1 27.39 398 ASP B CA 1
ATOM 6848 C C . ASP B 1 398 ? 18.656 -38.125 -34.938 1 27.39 398 ASP B C 1
ATOM 6850 O O . ASP B 1 398 ? 19.531 -37.812 -35.719 1 27.39 398 ASP B O 1
ATOM 6854 N N . TYR B 1 399 ? 18.516 -39.375 -35.219 1 24.95 399 TYR B N 1
ATOM 6855 C CA . TYR B 1 399 ? 18.391 -39.562 -36.656 1 24.95 399 TYR B CA 1
ATOM 6856 C C . TYR B 1 399 ? 17.188 -38.812 -37.219 1 24.95 399 TYR B C 1
ATOM 6858 O O . TYR B 1 399 ? 16.062 -38.969 -36.75 1 24.95 399 TYR B O 1
ATOM 6866 N N . GLU B 1 400 ? 17.391 -37.594 -37.781 1 30.14 400 GLU B N 1
ATOM 6867 C CA . GLU B 1 400 ? 16.516 -36.688 -38.469 1 30.14 400 GLU B CA 1
ATOM 6868 C C . GLU B 1 400 ? 15.789 -37.375 -39.625 1 30.14 400 GLU B C 1
ATOM 6870 O O . GLU B 1 400 ? 16.281 -37.406 -40.75 1 30.14 400 GLU B O 1
ATOM 6875 N N . SER B 1 401 ? 15.422 -38.625 -39.531 1 29.97 401 SER B N 1
ATOM 6876 C CA . SER B 1 401 ? 14.781 -39 -40.781 1 29.97 401 SER B CA 1
ATOM 6877 C C . SER B 1 401 ? 13.531 -38.188 -41.062 1 29.97 401 SER B C 1
ATOM 6879 O O . SER B 1 401 ? 12.781 -37.875 -40.125 1 29.97 401 SER B O 1
ATOM 6881 N N . PRO B 1 402 ? 13.398 -37.531 -42.25 1 32.53 402 PRO B N 1
ATOM 6882 C CA . PRO B 1 402 ? 12.258 -36.719 -42.656 1 32.53 402 PRO B CA 1
ATOM 6883 C C . PRO B 1 402 ? 10.914 -37.375 -42.375 1 32.53 402 PRO B C 1
ATOM 6885 O O . PRO B 1 402 ? 10.703 -38.531 -42.812 1 32.53 402 PRO B O 1
ATOM 6888 N N . ALA B 1 403 ? 10.32 -37.125 -41.312 1 38.88 403 ALA B N 1
ATOM 6889 C CA . ALA B 1 403 ? 9.016 -37.656 -40.938 1 38.88 403 ALA B CA 1
ATOM 6890 C C . ALA B 1 403 ? 8.023 -37.531 -42.062 1 38.88 403 ALA B C 1
ATOM 6892 O O . ALA B 1 403 ? 8.078 -36.594 -42.844 1 38.88 403 ALA B O 1
ATOM 6893 N N . PRO B 1 404 ? 7.461 -38.562 -42.688 1 42.38 404 PRO B N 1
ATOM 6894 C CA . PRO B 1 404 ? 6.414 -38.406 -43.688 1 42.38 404 PRO B CA 1
ATOM 6895 C C . PRO B 1 404 ? 5.484 -37.219 -43.406 1 42.38 404 PRO B C 1
ATOM 6897 O O . PRO B 1 404 ? 5.363 -36.781 -42.25 1 42.38 404 PRO B O 1
ATOM 6900 N N . PRO B 1 405 ? 5.102 -36.375 -44.375 1 48.59 405 PRO B N 1
ATOM 6901 C CA . PRO B 1 405 ? 4.312 -35.156 -44.188 1 48.59 405 PRO B CA 1
ATOM 6902 C C . PRO B 1 405 ? 3.121 -35.375 -43.25 1 48.59 405 PRO B C 1
ATOM 6904 O O . PRO B 1 405 ? 2.387 -36.344 -43.375 1 48.59 405 PRO B O 1
ATOM 6907 N N . GLU B 1 406 ? 3.174 -34.938 -42.125 1 59.97 406 GLU B N 1
ATOM 6908 C CA . GLU B 1 406 ? 2.164 -34.969 -41.062 1 59.97 406 GLU B CA 1
ATOM 6909 C C . GLU B 1 406 ? 0.812 -34.469 -41.562 1 59.97 406 GLU B C 1
ATOM 6911 O O . GLU B 1 406 ? 0.735 -33.469 -42.281 1 59.97 406 GLU B O 1
ATOM 6916 N N . PRO B 1 407 ? -0.139 -35.469 -41.719 1 68.75 407 PRO B N 1
ATOM 6917 C CA . PRO B 1 407 ? -1.47 -35 -42.094 1 68.75 407 PRO B CA 1
ATOM 6918 C C . PRO B 1 407 ? -1.85 -33.688 -41.438 1 68.75 407 PRO B C 1
ATOM 6920 O O . PRO B 1 407 ? -1.314 -33.344 -40.375 1 68.75 407 PRO B O 1
ATOM 6923 N N . ASP B 1 408 ? -2.576 -32.844 -42.25 1 74.69 408 ASP B N 1
ATOM 6924 C CA . ASP B 1 408 ? -3.029 -31.547 -41.719 1 74.69 408 ASP B CA 1
ATOM 6925 C C . ASP B 1 408 ? -3.898 -31.75 -40.469 1 74.69 408 ASP B C 1
ATOM 6927 O O . ASP B 1 408 ? -3.785 -31 -39.5 1 74.69 408 ASP B O 1
ATOM 6931 N N . HIS B 1 409 ? -4.836 -32.781 -40.625 1 81.31 409 HIS B N 1
ATOM 6932 C CA . HIS B 1 409 ? -5.727 -33.062 -39.5 1 81.31 409 HIS B CA 1
ATOM 6933 C C . HIS B 1 409 ? -5.863 -34.562 -39.312 1 81.31 409 HIS B C 1
ATOM 6935 O O . HIS B 1 409 ? -5.863 -35.344 -40.25 1 81.31 409 HIS B O 1
ATOM 6941 N N . THR B 1 410 ? -5.773 -34.938 -37.969 1 81 410 THR B N 1
ATOM 6942 C CA . THR B 1 410 ? -6.012 -36.344 -37.625 1 81 410 THR B CA 1
ATOM 6943 C C . THR B 1 410 ? -7.262 -36.469 -36.75 1 81 410 THR B C 1
ATOM 6945 O O . THR B 1 410 ? -7.406 -35.781 -35.75 1 81 410 THR B O 1
ATOM 6948 N N . PHE B 1 411 ? -8.312 -37.25 -37.281 1 85.69 411 PHE B N 1
ATOM 6949 C CA . PHE B 1 411 ? -9.547 -37.5 -36.531 1 85.69 411 PHE B CA 1
ATOM 6950 C C . PHE B 1 411 ? -9.609 -38.938 -36.031 1 85.69 411 PHE B C 1
ATOM 6952 O O . PHE B 1 411 ? -9.367 -39.875 -36.812 1 85.69 411 PHE B O 1
ATOM 6959 N N . LYS B 1 412 ? -9.781 -39.125 -34.781 1 83.5 412 LYS B N 1
ATOM 6960 C CA . LYS B 1 412 ? -9.969 -40.438 -34.156 1 83.5 412 LYS B CA 1
ATOM 6961 C C . LYS B 1 412 ? -11.445 -40.781 -34 1 83.5 412 LYS B C 1
ATOM 6963 O O . LYS B 1 412 ? -12.195 -40 -33.406 1 83.5 412 LYS B O 1
ATOM 6968 N N . ILE B 1 413 ? -11.898 -41.875 -34.656 1 87.25 413 ILE B N 1
ATOM 6969 C CA . ILE B 1 413 ? -13.289 -42.312 -34.562 1 87.25 413 ILE B CA 1
ATOM 6970 C C . ILE B 1 413 ? -13.359 -43.719 -34 1 87.25 413 ILE B C 1
ATOM 6972 O O . ILE B 1 413 ? -12.562 -44.594 -34.375 1 87.25 413 ILE B O 1
ATOM 6976 N N . VAL B 1 414 ? -14.242 -43.938 -33 1 88.31 414 VAL B N 1
ATOM 6977 C CA . VAL B 1 414 ? -14.375 -45.219 -32.344 1 88.31 414 VAL B CA 1
ATOM 6978 C C . VAL B 1 414 ? -15.711 -45.875 -32.75 1 88.31 414 VAL B C 1
ATOM 6980 O O . VAL B 1 414 ? -16.75 -45.188 -32.75 1 88.31 414 VAL B O 1
ATOM 6983 N N . ILE B 1 415 ? -15.672 -47.125 -33.156 1 89.38 415 ILE B N 1
ATOM 6984 C CA . ILE B 1 415 ? -16.875 -47.875 -33.5 1 89.38 415 ILE B CA 1
ATOM 6985 C C . ILE B 1 415 ? -17.25 -48.781 -32.344 1 89.38 415 ILE B C 1
ATOM 6987 O O . ILE B 1 415 ? -16.438 -49.594 -31.891 1 89.38 415 ILE B O 1
ATOM 6991 N N . VAL B 1 416 ? -18.469 -48.531 -31.797 1 88.94 416 VAL B N 1
ATOM 6992 C CA . VAL B 1 416 ? -18.938 -49.375 -30.688 1 88.94 416 VAL B CA 1
ATOM 6993 C C . VAL B 1 416 ? -20.25 -50.062 -31.078 1 88.94 416 VAL B C 1
ATOM 6995 O O . VAL B 1 416 ? -21 -49.562 -31.906 1 88.94 416 VAL B O 1
ATOM 6998 N N . GLY B 1 417 ? -20.438 -51.25 -30.562 1 87.12 417 GLY B N 1
ATOM 6999 C CA . GLY B 1 417 ? -21.641 -52.031 -30.797 1 87.12 417 GLY B CA 1
ATOM 7000 C C . GLY B 1 417 ? -21.5 -53.469 -30.344 1 87.12 417 GLY B C 1
ATOM 7001 O O . GLY B 1 417 ? -20.391 -53.938 -30.016 1 87.12 417 GLY B O 1
ATOM 7002 N N . ASP B 1 418 ? -22.625 -54.219 -30.438 1 86.81 418 ASP B N 1
ATOM 7003 C CA . ASP B 1 418 ? -22.609 -55.625 -30 1 86.81 418 ASP B CA 1
ATOM 7004 C C . ASP B 1 418 ? -21.797 -56.5 -30.953 1 86.81 418 ASP B C 1
ATOM 7006 O O . ASP B 1 418 ? -21.469 -56.062 -32.062 1 86.81 418 ASP B O 1
ATOM 7010 N N . SER B 1 419 ? -21.375 -57.688 -30.391 1 87.12 419 SER B N 1
ATOM 7011 C CA . SER B 1 419 ? -20.609 -58.625 -31.219 1 87.12 419 SER B CA 1
ATOM 7012 C C . SER B 1 419 ? -21.422 -59.125 -32.406 1 87.12 419 SER B C 1
ATOM 7014 O O . SER B 1 419 ? -22.594 -59.469 -32.25 1 87.12 419 SER B O 1
ATOM 7016 N N . GLY B 1 420 ? -20.828 -59.125 -33.562 1 84.69 420 GLY B N 1
ATOM 7017 C CA . GLY B 1 420 ? -21.422 -59.75 -34.719 1 84.69 420 GLY B CA 1
ATOM 7018 C C . GLY B 1 420 ? -22.422 -58.875 -35.438 1 84.69 420 GLY B C 1
ATOM 7019 O O . GLY B 1 420 ? -23.219 -59.344 -36.25 1 84.69 420 GLY B O 1
ATOM 7020 N N . VAL B 1 421 ? -22.453 -57.594 -35.219 1 85.62 421 VAL B N 1
ATOM 7021 C CA . VAL B 1 421 ? -23.438 -56.719 -35.844 1 85.62 421 VAL B CA 1
ATOM 7022 C C . VAL B 1 421 ? -22.891 -56.125 -37.125 1 85.62 421 VAL B C 1
ATOM 7024 O O . VAL B 1 421 ? -23.609 -55.469 -37.875 1 85.62 421 VAL B O 1
ATOM 7027 N N . GLY B 1 422 ? -21.594 -56.312 -37.438 1 85.38 422 GLY B N 1
ATOM 7028 C CA . GLY B 1 422 ? -21.016 -55.875 -38.688 1 85.38 422 GLY B CA 1
ATOM 7029 C C . GLY B 1 422 ? -20.016 -54.75 -38.531 1 85.38 422 GLY B C 1
ATOM 7030 O O . GLY B 1 422 ? -19.688 -54.062 -39.5 1 85.38 422 GLY B O 1
ATOM 7031 N N . LYS B 1 423 ? -19.594 -54.438 -37.312 1 87.75 423 LYS B N 1
ATOM 7032 C CA . LYS B 1 423 ? -18.688 -53.344 -37.062 1 87.75 423 LYS B CA 1
ATOM 7033 C C . LYS B 1 423 ? -17.406 -53.5 -37.875 1 87.75 423 LYS B C 1
ATOM 7035 O O . LYS B 1 423 ? -16.984 -52.562 -38.594 1 87.75 423 LYS B O 1
ATOM 7040 N N . SER B 1 424 ? -16.781 -54.688 -37.812 1 84.19 424 SER B N 1
ATOM 7041 C CA . SER B 1 424 ? -15.516 -54.938 -38.5 1 84.19 424 SER B CA 1
ATOM 7042 C C . SER B 1 424 ? -15.68 -54.781 -40 1 84.19 424 SER B C 1
ATOM 7044 O O . SER B 1 424 ? -14.781 -54.281 -40.688 1 84.19 424 SER B O 1
ATOM 7046 N N . ASN B 1 425 ? -16.812 -55.188 -40.531 1 84.81 425 ASN B N 1
ATOM 7047 C CA . ASN B 1 425 ? -17.062 -55.094 -41.969 1 84.81 425 ASN B CA 1
ATOM 7048 C C . ASN B 1 425 ? -17.266 -53.625 -42.406 1 84.81 425 ASN B C 1
ATOM 7050 O O . ASN B 1 425 ? -16.859 -53.25 -43.5 1 84.81 425 ASN B O 1
ATOM 7054 N N . LEU B 1 426 ? -17.906 -52.906 -41.562 1 84.62 426 LEU B N 1
ATOM 7055 C CA . LEU B 1 426 ? -18.047 -51.469 -41.844 1 84.62 426 LEU B CA 1
ATOM 7056 C C . LEU B 1 426 ? -16.672 -50.812 -41.938 1 84.62 426 LEU B C 1
ATOM 7058 O O . LEU B 1 426 ? -16.422 -50 -42.812 1 84.62 426 LEU B O 1
ATOM 7062 N N . LEU B 1 427 ? -15.852 -51.156 -41.031 1 84.19 427 LEU B N 1
ATOM 7063 C CA . LEU B 1 427 ? -14.492 -50.625 -41.031 1 84.19 427 LEU B CA 1
ATOM 7064 C C . LEU B 1 427 ? -13.734 -51.031 -42.281 1 84.19 427 LEU B C 1
ATOM 7066 O O . LEU B 1 427 ? -13.109 -50.188 -42.938 1 84.19 427 LEU B O 1
ATOM 7070 N N . SER B 1 428 ? -13.766 -52.281 -42.562 1 79.38 428 SER B N 1
ATOM 7071 C CA . SER B 1 428 ? -13.047 -52.812 -43.719 1 79.38 428 SER B CA 1
ATOM 7072 C C . SER B 1 428 ? -13.547 -52.188 -45 1 79.38 428 SER B C 1
ATOM 7074 O O . SER B 1 428 ? -12.758 -51.875 -45.906 1 79.38 428 SER B O 1
ATOM 7076 N N . ARG B 1 429 ? -14.836 -51.969 -45.062 1 80.62 429 ARG B N 1
ATOM 7077 C CA . ARG B 1 429 ? -15.414 -51.344 -46.25 1 80.62 429 ARG B CA 1
ATOM 7078 C C . ARG B 1 429 ? -14.953 -49.906 -46.375 1 80.62 429 ARG B C 1
ATOM 7080 O O . ARG B 1 429 ? -14.617 -49.469 -47.5 1 80.62 429 ARG B O 1
ATOM 7087 N N . PHE B 1 430 ? -15.008 -49.312 -45.438 1 79.69 430 PHE B N 1
ATOM 7088 C CA . PHE B 1 430 ? -14.617 -47.906 -45.438 1 79.69 430 PHE B CA 1
ATOM 7089 C C . PHE B 1 430 ? -13.133 -47.781 -45.75 1 79.69 430 PHE B C 1
ATOM 7091 O O . PHE B 1 430 ? -12.742 -46.969 -46.594 1 79.69 430 PHE B O 1
ATOM 7098 N N . ALA B 1 431 ? -12.32 -48.531 -45.031 1 75.06 431 ALA B N 1
ATOM 7099 C CA . ALA B 1 431 ? -10.875 -48.375 -45.094 1 75.06 431 ALA B CA 1
ATOM 7100 C C . ALA B 1 431 ? -10.305 -49.031 -46.344 1 75.06 431 ALA B C 1
ATOM 7102 O O . ALA B 1 431 ? -9.383 -48.531 -46.969 1 75.06 431 ALA B O 1
ATOM 7103 N N . PHE B 1 432 ? -10.922 -50.219 -46.625 1 71.25 432 PHE B N 1
ATOM 7104 C CA . PHE B 1 432 ? -10.266 -51.031 -47.625 1 71.25 432 PHE B CA 1
ATOM 7105 C C . PHE B 1 432 ? -11.234 -51.375 -48.75 1 71.25 432 PHE B C 1
ATOM 7107 O O . PHE B 1 432 ? -10.859 -52.062 -49.719 1 71.25 432 PHE B O 1
ATOM 7114 N N . SER B 1 433 ? -12.445 -50.938 -48.719 1 72.69 433 SER B N 1
ATOM 7115 C CA . SER B 1 433 ? -13.469 -51.25 -49.719 1 72.69 433 SER B CA 1
ATOM 7116 C C . SER B 1 433 ? -13.648 -52.75 -49.875 1 72.69 433 SER B C 1
ATOM 7118 O O . SER B 1 433 ? -13.781 -53.25 -51 1 72.69 433 SER B O 1
ATOM 7120 N N . ARG B 1 434 ? -13.438 -53.438 -48.781 1 71.94 434 ARG B N 1
ATOM 7121 C CA . ARG B 1 434 ? -13.57 -54.906 -48.781 1 71.94 434 ARG B CA 1
ATOM 7122 C C . ARG B 1 434 ? -14.664 -55.344 -47.844 1 71.94 434 ARG B C 1
ATOM 7124 O O . ARG B 1 434 ? -14.945 -54.688 -46.844 1 71.94 434 ARG B O 1
ATOM 7131 N N . TYR B 1 435 ? -15.383 -56.375 -48.375 1 75.38 435 TYR B N 1
ATOM 7132 C CA . TYR B 1 435 ? -16.375 -57.031 -47.5 1 75.38 435 TYR B CA 1
ATOM 7133 C C . TYR B 1 435 ? -16.031 -58.5 -47.344 1 75.38 435 TYR B C 1
ATOM 7135 O O . TYR B 1 435 ? -15.812 -59.219 -48.312 1 75.38 435 TYR B O 1
ATOM 7143 N N . ASP B 1 436 ? -15.82 -58.844 -46.094 1 71 436 ASP B N 1
ATOM 7144 C CA . ASP B 1 436 ? -15.547 -60.25 -45.812 1 71 436 ASP B CA 1
ATOM 7145 C C . ASP B 1 436 ? -16.719 -60.906 -45.062 1 71 436 ASP B C 1
ATOM 7147 O O . ASP B 1 436 ? -16.953 -60.656 -43.906 1 71 436 ASP B O 1
ATOM 7151 N N . SER B 1 437 ? -17.406 -61.75 -45.781 1 72.19 437 SER B N 1
ATOM 7152 C CA . SER B 1 437 ? -18.594 -62.406 -45.219 1 72.19 437 SER B CA 1
ATOM 7153 C C . SER B 1 437 ? -18.219 -63.344 -44.094 1 72.19 437 SER B C 1
ATOM 7155 O O . SER B 1 437 ? -19.047 -63.656 -43.219 1 72.19 437 SER B O 1
ATOM 7157 N N . GLY B 1 438 ? -17.031 -63.812 -44 1 69.19 438 GLY B N 1
ATOM 7158 C CA . GLY B 1 438 ? -16.609 -64.75 -42.969 1 69.19 438 GLY B CA 1
ATOM 7159 C C . GLY B 1 438 ? -15.781 -64.125 -41.875 1 69.19 438 GLY B C 1
ATOM 7160 O O . GLY B 1 438 ? -14.961 -64.75 -41.219 1 69.19 438 GLY B O 1
ATOM 7161 N N . SER B 1 439 ? -16.125 -62.906 -41.719 1 75.38 439 SER B N 1
ATOM 7162 C CA . SER B 1 439 ? -15.297 -62.156 -40.75 1 75.38 439 SER B CA 1
ATOM 7163 C C . SER B 1 439 ? -15.57 -62.656 -39.312 1 75.38 439 SER B C 1
ATOM 7165 O O . SER B 1 439 ? -16.719 -62.938 -38.969 1 75.38 439 SER B O 1
ATOM 7167 N N . LYS B 1 440 ? -14.461 -62.812 -38.562 1 77.69 440 LYS B N 1
ATOM 7168 C CA . LYS B 1 440 ? -14.57 -63.25 -37.156 1 77.69 440 LYS B CA 1
ATOM 7169 C C . LYS B 1 440 ? -14.781 -62.031 -36.25 1 77.69 440 LYS B C 1
ATOM 7171 O O . LYS B 1 440 ? -14.398 -60.906 -36.594 1 77.69 440 LYS B O 1
ATOM 7176 N N . PRO B 1 441 ? -15.469 -62.344 -35.188 1 81.69 441 PRO B N 1
ATOM 7177 C CA . PRO B 1 441 ? -15.695 -61.25 -34.25 1 81.69 441 PRO B CA 1
ATOM 7178 C C . PRO B 1 441 ? -14.391 -60.625 -33.781 1 81.69 441 PRO B C 1
ATOM 7180 O O . PRO B 1 441 ? -13.383 -61.312 -33.625 1 81.69 441 PRO B O 1
ATOM 7183 N N . THR B 1 442 ? -14.461 -59.312 -33.656 1 79.94 442 THR B N 1
ATOM 7184 C CA . THR B 1 442 ? -13.289 -58.531 -33.25 1 79.94 442 THR B CA 1
ATOM 7185 C C . THR B 1 442 ? -12.906 -58.875 -31.812 1 79.94 442 THR B C 1
ATOM 7187 O O . THR B 1 442 ? -13.773 -59.031 -30.953 1 79.94 442 THR B O 1
ATOM 7190 N N . ILE B 1 443 ? -11.711 -59.125 -31.594 1 77.94 443 ILE B N 1
ATOM 7191 C CA . ILE B 1 443 ? -11.164 -59.375 -30.266 1 77.94 443 ILE B CA 1
ATOM 7192 C C . ILE B 1 443 ? -10.336 -58.188 -29.812 1 77.94 443 ILE B C 1
ATOM 7194 O O . ILE B 1 443 ? -9.352 -57.812 -30.453 1 77.94 443 ILE B O 1
ATOM 7198 N N . GLY B 1 444 ? -10.797 -57.656 -28.75 1 78.88 444 GLY B N 1
ATOM 7199 C CA . GLY B 1 444 ? -10.094 -56.469 -28.281 1 78.88 444 GLY B CA 1
ATOM 7200 C C . GLY B 1 444 ? -10.398 -55.25 -29.125 1 78.88 444 GLY B C 1
ATOM 7201 O O . GLY B 1 444 ? -11.531 -54.75 -29.125 1 78.88 444 GLY B O 1
ATOM 7202 N N . ILE B 1 445 ? -9.367 -54.844 -29.859 1 80.25 445 ILE B N 1
ATOM 7203 C CA . ILE B 1 445 ? -9.508 -53.625 -30.656 1 80.25 445 ILE B CA 1
ATOM 7204 C C . ILE B 1 445 ? -8.836 -53.844 -32.031 1 80.25 445 ILE B C 1
ATOM 7206 O O . ILE B 1 445 ? -7.84 -54.562 -32.125 1 80.25 445 ILE B O 1
ATOM 7210 N N . GLU B 1 446 ? -9.531 -53.406 -32.969 1 77.94 446 GLU B N 1
ATOM 7211 C CA . GLU B 1 446 ? -8.938 -53.375 -34.312 1 77.94 446 GLU B CA 1
ATOM 7212 C C . GLU B 1 446 ? -8.883 -51.938 -34.844 1 77.94 446 GLU B C 1
ATOM 7214 O O . GLU B 1 446 ? -9.711 -51.125 -34.5 1 77.94 446 GLU B O 1
ATOM 7219 N N . PHE B 1 447 ? -7.824 -51.688 -35.656 1 76 447 PHE B N 1
ATOM 7220 C CA . PHE B 1 447 ? -7.66 -50.312 -36.125 1 76 447 PHE B CA 1
ATOM 7221 C C . PHE B 1 447 ? -7.355 -50.281 -37.625 1 76 447 PHE B C 1
ATOM 7223 O O . PHE B 1 447 ? -6.785 -51.219 -38.156 1 76 447 PHE B O 1
ATOM 7230 N N . ALA B 1 448 ? -7.977 -49.281 -38.188 1 75.5 448 ALA B N 1
ATOM 7231 C CA . ALA B 1 448 ? -7.652 -48.969 -39.594 1 75.5 448 ALA B CA 1
ATOM 7232 C C . ALA B 1 448 ? -7.492 -47.469 -39.812 1 75.5 448 ALA B C 1
ATOM 7234 O O . ALA B 1 448 ? -8.109 -46.656 -39.094 1 75.5 448 ALA B O 1
ATOM 7235 N N . THR B 1 449 ? -6.523 -47.094 -40.625 1 74.81 449 THR B N 1
ATOM 7236 C CA . THR B 1 449 ? -6.316 -45.688 -40.938 1 74.81 449 THR B CA 1
ATOM 7237 C C . THR B 1 449 ? -6.59 -45.438 -42.438 1 74.81 449 THR B C 1
ATOM 7239 O O . THR B 1 449 ? -6.309 -46.281 -43.281 1 74.81 449 THR B O 1
ATOM 7242 N N . LYS B 1 450 ? -7.262 -44.312 -42.625 1 76.75 450 LYS B N 1
ATOM 7243 C CA . LYS B 1 450 ? -7.496 -43.875 -44.031 1 76.75 450 LYS B CA 1
ATOM 7244 C C . LYS B 1 450 ? -7.172 -42.406 -44.188 1 76.75 450 LYS B C 1
ATOM 7246 O O . LYS B 1 450 ? -7.609 -41.562 -43.406 1 76.75 450 LYS B O 1
ATOM 7251 N N . THR B 1 451 ? -6.238 -42.156 -45.125 1 78.12 451 THR B N 1
ATOM 7252 C CA . THR B 1 451 ? -5.902 -40.75 -45.469 1 78.12 451 THR B CA 1
ATOM 7253 C C . THR B 1 451 ? -6.715 -40.281 -46.656 1 78.12 451 THR B C 1
ATOM 7255 O O . THR B 1 451 ? -6.785 -40.969 -47.688 1 78.12 451 THR B O 1
ATOM 7258 N N . MET B 1 452 ? -7.379 -39.188 -46.438 1 79.25 452 MET B N 1
ATOM 7259 C CA . MET B 1 452 ? -8.227 -38.656 -47.5 1 79.25 452 MET B CA 1
ATOM 7260 C C . MET B 1 452 ? -7.922 -37.188 -47.75 1 79.25 452 MET B C 1
ATOM 7262 O O . MET B 1 452 ? -7.422 -36.5 -46.844 1 79.25 452 MET B O 1
ATOM 7266 N N . LYS B 1 453 ? -7.965 -36.844 -49 1 81.44 453 LYS B N 1
ATOM 7267 C CA . LYS B 1 453 ? -7.855 -35.438 -49.344 1 81.44 453 LYS B CA 1
ATOM 7268 C C . LYS B 1 453 ? -9.227 -34.781 -49.406 1 81.44 453 LYS B C 1
ATOM 7270 O O . LYS B 1 453 ? -10.062 -35.156 -50.219 1 81.44 453 LYS B O 1
ATOM 7275 N N . ILE B 1 454 ? -9.422 -33.969 -48.406 1 82.69 454 ILE B N 1
ATOM 7276 C CA . ILE B 1 454 ? -10.688 -33.25 -48.375 1 82.69 454 ILE B CA 1
ATOM 7277 C C . ILE B 1 454 ? -10.43 -31.75 -48.375 1 82.69 454 ILE B C 1
ATOM 7279 O O . ILE B 1 454 ? -9.758 -31.219 -47.5 1 82.69 454 ILE B O 1
ATOM 7283 N N . GLU B 1 455 ? -11.047 -31.125 -49.438 1 85.31 455 GLU B N 1
ATOM 7284 C CA . GLU B 1 455 ? -10.961 -29.688 -49.562 1 85.31 455 GLU B CA 1
ATOM 7285 C C . GLU B 1 455 ? -9.508 -29.203 -49.531 1 85.31 455 GLU B C 1
ATOM 7287 O O . GLU B 1 455 ? -9.18 -28.25 -48.812 1 85.31 455 GLU B O 1
ATOM 7292 N N . GLY B 1 456 ? -8.68 -29.953 -50.094 1 80.44 456 GLY B N 1
ATOM 7293 C CA . GLY B 1 456 ? -7.285 -29.562 -50.25 1 80.44 456 GLY B CA 1
ATOM 7294 C C . GLY B 1 456 ? -6.438 -29.922 -49.031 1 80.44 456 GLY B C 1
ATOM 7295 O O . GLY B 1 456 ? -5.227 -29.688 -49.031 1 80.44 456 GLY B O 1
ATOM 7296 N N . LYS B 1 457 ? -7.164 -30.328 -48.094 1 84.75 457 LYS B N 1
ATOM 7297 C CA . LYS B 1 457 ? -6.41 -30.719 -46.906 1 84.75 457 LYS B CA 1
ATOM 7298 C C . LYS B 1 457 ? -6.324 -32.25 -46.812 1 84.75 457 LYS B C 1
ATOM 7300 O O . LYS B 1 457 ? -7.262 -32.969 -47.188 1 84.75 457 LYS B O 1
ATOM 7305 N N . THR B 1 458 ? -5.16 -32.656 -46.344 1 83.5 458 THR B N 1
ATOM 7306 C CA . THR B 1 458 ? -4.969 -34.094 -46.125 1 83.5 458 THR B CA 1
ATOM 7307 C C . THR B 1 458 ? -5.461 -34.469 -44.719 1 83.5 458 THR B C 1
ATOM 7309 O O . THR B 1 458 ? -4.949 -33.969 -43.719 1 83.5 458 THR B O 1
ATOM 7312 N N . ILE B 1 459 ? -6.605 -35.219 -44.781 1 83.31 459 ILE B N 1
ATOM 7313 C CA . ILE B 1 459 ? -7.203 -35.625 -43.531 1 83.31 459 ILE B CA 1
ATOM 7314 C C . ILE B 1 459 ? -6.938 -37.125 -43.281 1 83.31 459 ILE B C 1
ATOM 7316 O O . ILE B 1 459 ? -7.156 -37.938 -44.156 1 83.31 459 ILE B O 1
ATOM 7320 N N . LYS B 1 460 ? -6.352 -37.344 -42.094 1 81.38 460 LYS B N 1
ATOM 7321 C CA . LYS B 1 460 ? -6.148 -38.719 -41.656 1 81.38 460 LYS B CA 1
ATOM 7322 C C . LYS B 1 460 ? -7.215 -39.156 -40.656 1 81.38 460 LYS B C 1
ATOM 7324 O O . LYS B 1 460 ? -7.383 -38.531 -39.625 1 81.38 460 LYS B O 1
ATOM 7329 N N . ALA B 1 461 ? -8.031 -40.156 -41.094 1 81.94 461 ALA B N 1
ATOM 7330 C CA . ALA B 1 461 ? -9.055 -40.719 -40.219 1 81.94 461 ALA B CA 1
ATOM 7331 C C . ALA B 1 461 ? -8.586 -42.031 -39.562 1 81.94 461 ALA B C 1
ATOM 7333 O O . ALA B 1 461 ? -8.203 -42.969 -40.281 1 81.94 461 ALA B O 1
ATOM 7334 N N . GLN B 1 462 ? -8.508 -42 -38.25 1 79.06 462 GLN B N 1
ATOM 7335 C CA . GLN B 1 462 ? -8.195 -43.188 -37.5 1 79.06 462 GLN B CA 1
ATOM 7336 C C . GLN B 1 462 ? -9.461 -43.844 -36.906 1 79.06 462 GLN B C 1
ATOM 7338 O O . GLN B 1 462 ? -10.148 -43.219 -36.094 1 79.06 462 GLN B O 1
ATOM 7343 N N . ILE B 1 463 ? -9.75 -45.031 -37.406 1 84.06 463 ILE B N 1
ATOM 7344 C CA . ILE B 1 463 ? -10.984 -45.688 -37 1 84.06 463 ILE B CA 1
ATOM 7345 C C . ILE B 1 463 ? -10.656 -46.875 -36.094 1 84.06 463 ILE B C 1
ATOM 7347 O O . ILE B 1 463 ? -9.914 -47.781 -36.5 1 84.06 463 ILE B O 1
ATOM 7351 N N . TRP B 1 464 ? -11.211 -46.844 -34.875 1 83 464 TRP B N 1
ATOM 7352 C CA . TRP B 1 464 ? -10.984 -47.875 -33.875 1 83 464 TRP B CA 1
ATOM 7353 C C . TRP B 1 464 ? -12.219 -48.75 -33.719 1 83 464 TRP B C 1
ATOM 7355 O O . TRP B 1 464 ? -13.305 -48.281 -33.406 1 83 464 TRP B O 1
ATOM 7365 N N . ASP B 1 465 ? -12.016 -49.969 -34.094 1 87.12 465 ASP B N 1
ATOM 7366 C CA . ASP B 1 465 ? -13.094 -50.969 -33.938 1 87.12 465 ASP B CA 1
ATOM 7367 C C . ASP B 1 465 ? -12.953 -51.719 -32.625 1 87.12 465 ASP B C 1
ATOM 7369 O O . ASP B 1 465 ? -11.906 -52.312 -32.344 1 87.12 465 ASP B O 1
ATOM 7373 N N . THR B 1 466 ? -13.984 -51.688 -31.781 1 85.38 466 THR B N 1
ATOM 7374 C CA . THR B 1 466 ? -13.922 -52.312 -30.469 1 85.38 466 THR B CA 1
ATOM 7375 C C . THR B 1 466 ? -14.727 -53.625 -30.469 1 85.38 466 THR B C 1
ATOM 7377 O O . THR B 1 466 ? -15.719 -53.75 -31.188 1 85.38 466 THR B O 1
ATOM 7380 N N . ALA B 1 467 ? -14.195 -54.5 -29.688 1 86.69 467 ALA B N 1
ATOM 7381 C CA . ALA B 1 467 ? -14.883 -55.781 -29.562 1 86.69 467 ALA B CA 1
ATOM 7382 C C . ALA B 1 467 ? -16.25 -55.594 -28.891 1 86.69 467 ALA B C 1
ATOM 7384 O O . ALA B 1 467 ? -16.375 -54.812 -27.953 1 86.69 467 ALA B O 1
ATOM 7385 N N . GLY B 1 468 ? -17.328 -56.25 -29.406 1 83.56 468 GLY B N 1
ATOM 7386 C CA . GLY B 1 468 ? -18.641 -56.188 -28.797 1 83.56 468 GLY B CA 1
ATOM 7387 C C . GLY B 1 468 ? -18.797 -57.125 -27.609 1 83.56 468 GLY B C 1
ATOM 7388 O O . GLY B 1 468 ? -19.766 -57.031 -26.859 1 83.56 468 GLY B O 1
ATOM 7389 N N . ASP B 1 469 ? -17.828 -58 -27.453 1 83.81 469 ASP B N 1
ATOM 7390 C CA . ASP B 1 469 ? -17.828 -58.969 -26.344 1 83.81 469 ASP B CA 1
ATOM 7391 C C . ASP B 1 469 ? -17.562 -58.25 -25.016 1 83.81 469 ASP B C 1
ATOM 7393 O O . ASP B 1 469 ? -16.641 -57.438 -24.906 1 83.81 469 ASP B O 1
ATOM 7397 N N . ASP B 1 470 ? -18.359 -58.594 -24.016 1 80.06 470 ASP B N 1
ATOM 7398 C CA . ASP B 1 470 ? -18.312 -57.938 -22.703 1 80.06 470 ASP B CA 1
ATOM 7399 C C . ASP B 1 470 ? -16.938 -58.125 -22.062 1 80.06 470 ASP B C 1
ATOM 7401 O O . ASP B 1 470 ? -16.531 -57.312 -21.219 1 80.06 470 ASP B O 1
ATOM 7405 N N . ARG B 1 471 ? -16.25 -59.094 -22.531 1 80.19 471 ARG B N 1
ATOM 7406 C CA . ARG B 1 471 ? -14.938 -59.375 -21.953 1 80.19 471 ARG B CA 1
ATOM 7407 C C . ARG B 1 471 ? -13.977 -58.219 -22.203 1 80.19 471 ARG B C 1
ATOM 7409 O O . ARG B 1 471 ? -13.023 -58.031 -21.438 1 80.19 471 ARG B O 1
ATOM 7416 N N . TYR B 1 472 ? -14.328 -57.5 -23.234 1 80.12 472 TYR B N 1
ATOM 7417 C CA . TYR B 1 472 ? -13.375 -56.469 -23.625 1 80.12 472 TYR B CA 1
ATOM 7418 C C . TYR B 1 472 ? -13.969 -55.062 -23.422 1 80.12 472 TYR B C 1
ATOM 7420 O O . TYR B 1 472 ? -13.422 -54.094 -23.922 1 80.12 472 TYR B O 1
ATOM 7428 N N . ARG B 1 473 ? -15 -54.906 -22.656 1 77.62 473 ARG B N 1
ATOM 7429 C CA . ARG B 1 473 ? -15.734 -53.656 -22.469 1 77.62 473 ARG B CA 1
ATOM 7430 C C . ARG B 1 473 ? -14.852 -52.594 -21.797 1 77.62 473 ARG B C 1
ATOM 7432 O O . ARG B 1 473 ? -14.938 -51.406 -22.141 1 77.62 473 ARG B O 1
ATOM 7439 N N . PRO B 1 474 ? -14.016 -53.031 -20.953 1 75.38 474 PRO B N 1
ATOM 7440 C CA . PRO B 1 474 ? -13.242 -52 -20.25 1 75.38 474 PRO B CA 1
ATOM 7441 C C . PRO B 1 474 ? -12.305 -51.25 -21.156 1 75.38 474 PRO B C 1
ATOM 7443 O O . PRO B 1 474 ? -11.961 -50.094 -20.875 1 75.38 474 PRO B O 1
ATOM 7446 N N . ILE B 1 475 ? -12 -51.812 -22.297 1 78.06 475 ILE B N 1
ATOM 7447 C CA . ILE B 1 475 ? -11.023 -51.188 -23.188 1 78.06 475 ILE B CA 1
ATOM 7448 C C . ILE B 1 475 ? -11.695 -50.094 -24 1 78.06 475 ILE B C 1
ATOM 7450 O O . ILE B 1 475 ? -11.016 -49.188 -24.516 1 78.06 475 ILE B O 1
ATOM 7454 N N . ILE B 1 476 ? -12.984 -50.156 -24 1 79.44 476 ILE B N 1
ATOM 7455 C CA . ILE B 1 476 ? -13.727 -49.219 -24.812 1 79.44 476 ILE B CA 1
ATOM 7456 C C . ILE B 1 476 ? -13.5 -47.812 -24.281 1 79.44 476 ILE B C 1
ATOM 7458 O O . ILE B 1 476 ? -13.266 -46.875 -25.047 1 79.44 476 ILE B O 1
ATOM 7462 N N . SER B 1 477 ? -13.539 -47.688 -22.969 1 79 477 SER B N 1
ATOM 7463 C CA . SER B 1 477 ? -13.375 -46.375 -22.344 1 79 477 SER B CA 1
ATOM 7464 C C . SER B 1 477 ? -12.008 -45.781 -22.672 1 79 477 SER B C 1
ATOM 7466 O O . SER B 1 477 ? -11.898 -44.625 -22.984 1 79 477 SER B O 1
ATOM 7468 N N . ALA B 1 478 ? -11.062 -46.625 -22.672 1 74.81 478 ALA B N 1
ATOM 7469 C CA . ALA B 1 478 ? -9.695 -46.188 -22.922 1 74.81 478 ALA B CA 1
ATOM 7470 C C . ALA B 1 478 ? -9.516 -45.75 -24.375 1 74.81 478 ALA B C 1
ATOM 7472 O O . ALA B 1 478 ? -8.773 -44.812 -24.672 1 74.81 478 ALA B O 1
ATOM 7473 N N . CYS B 1 479 ? -10.258 -46.469 -25.266 1 77.75 479 CYS B N 1
ATOM 7474 C CA . CYS B 1 479 ? -10.156 -46.156 -26.688 1 77.75 479 CYS B CA 1
ATOM 7475 C C . CYS B 1 479 ? -10.898 -44.875 -27.047 1 77.75 479 CYS B C 1
ATOM 7477 O O . CYS B 1 479 ? -10.609 -44.25 -28.062 1 77.75 479 CYS B O 1
ATOM 7479 N N . CYS B 1 480 ? -11.805 -44.562 -26.234 1 79.5 480 CYS B N 1
ATOM 7480 C CA . CYS B 1 480 ? -12.633 -43.375 -26.516 1 79.5 480 CYS B CA 1
ATOM 7481 C C . CYS B 1 480 ? -11.883 -42.094 -26.172 1 79.5 480 CYS B C 1
ATOM 7483 O O . CYS B 1 480 ? -12.281 -41.031 -26.609 1 79.5 480 CYS B O 1
ATOM 7485 N N . ARG B 1 481 ? -10.828 -42.281 -25.484 1 76 481 ARG B N 1
ATOM 7486 C CA . ARG B 1 481 ? -10.062 -41.062 -25.125 1 76 481 ARG B CA 1
ATOM 7487 C C . ARG B 1 481 ? -9.492 -40.406 -26.375 1 76 481 ARG B C 1
ATOM 7489 O O . ARG B 1 481 ? -8.82 -41.062 -27.188 1 76 481 ARG B O 1
ATOM 7496 N N . GLY B 1 482 ? -9.75 -39.125 -26.531 1 74 482 GLY B N 1
ATOM 7497 C CA . GLY B 1 482 ? -9.242 -38.375 -27.672 1 74 482 GLY B CA 1
ATOM 7498 C C . GLY B 1 482 ? -10.078 -38.531 -28.922 1 74 482 GLY B C 1
ATOM 7499 O O . GLY B 1 482 ? -9.727 -38.031 -29.984 1 74 482 GLY B O 1
ATOM 7500 N N . ALA B 1 483 ? -11.094 -39.375 -28.75 1 85.62 483 ALA B N 1
ATOM 7501 C CA . ALA B 1 483 ? -11.953 -39.594 -29.922 1 85.62 483 ALA B CA 1
ATOM 7502 C C . ALA B 1 483 ? -12.82 -38.375 -30.203 1 85.62 483 ALA B C 1
ATOM 7504 O O . ALA B 1 483 ? -13.305 -37.719 -29.266 1 85.62 483 ALA B O 1
ATOM 7505 N N . VAL B 1 484 ? -12.93 -37.938 -31.469 1 85.62 484 VAL B N 1
ATOM 7506 C CA . VAL B 1 484 ? -13.742 -36.812 -31.859 1 85.62 484 VAL B CA 1
ATOM 7507 C C . VAL B 1 484 ? -15.172 -37.25 -32.156 1 85.62 484 VAL B C 1
ATOM 7509 O O . VAL B 1 484 ? -16.094 -36.438 -32.156 1 85.62 484 VAL B O 1
ATOM 7512 N N . GLY B 1 485 ? -15.336 -38.562 -32.406 1 85.75 485 GLY B N 1
ATOM 7513 C CA . GLY B 1 485 ? -16.656 -39.094 -32.688 1 85.75 485 GLY B CA 1
ATOM 7514 C C . GLY B 1 485 ? -16.75 -40.594 -32.469 1 85.75 485 GLY B C 1
ATOM 7515 O O . GLY B 1 485 ? -15.734 -41.281 -32.344 1 85.75 485 GLY B O 1
ATOM 7516 N N . ALA B 1 486 ? -17.984 -41.094 -32.219 1 88.44 486 ALA B N 1
ATOM 7517 C CA . ALA B 1 486 ? -18.219 -42.531 -32.062 1 88.44 486 ALA B CA 1
ATOM 7518 C C . ALA B 1 486 ? -19.375 -43 -32.938 1 88.44 486 ALA B C 1
ATOM 7520 O O . ALA B 1 486 ? -20.312 -42.25 -33.188 1 88.44 486 ALA B O 1
ATOM 7521 N N . PHE B 1 487 ? -19.188 -44.188 -33.594 1 89 487 PHE B N 1
ATOM 7522 C CA . PHE B 1 487 ? -20.25 -44.812 -34.375 1 89 487 PHE B CA 1
ATOM 7523 C C . PHE B 1 487 ? -20.859 -45.969 -33.562 1 89 487 PHE B C 1
ATOM 7525 O O . PHE B 1 487 ? -20.156 -46.875 -33.125 1 89 487 PHE B O 1
ATOM 7532 N N . LEU B 1 488 ? -22.109 -45.844 -33.312 1 89.81 488 LEU B N 1
ATOM 7533 C CA . LEU B 1 488 ? -22.844 -46.938 -32.688 1 89.81 488 LEU B CA 1
ATOM 7534 C C . LEU B 1 488 ? -23.531 -47.812 -33.75 1 89.81 488 LEU B C 1
ATOM 7536 O O . LEU B 1 488 ? -24.391 -47.312 -34.5 1 89.81 488 LEU B O 1
ATOM 7540 N N . VAL B 1 489 ? -23.078 -49.094 -33.844 1 89.62 489 VAL B N 1
ATOM 7541 C CA . VAL B 1 489 ? -23.625 -50.031 -34.844 1 89.62 489 VAL B CA 1
ATOM 7542 C C . VAL B 1 489 ? -24.516 -51.062 -34.125 1 89.62 489 VAL B C 1
ATOM 7544 O O . VAL B 1 489 ? -24.125 -51.625 -33.125 1 89.62 489 VAL B O 1
ATOM 7547 N N . TYR B 1 490 ? -25.75 -51.25 -34.562 1 88.88 490 TYR B N 1
ATOM 7548 C CA . TYR B 1 490 ? -26.656 -52.25 -33.969 1 88.88 490 TYR B CA 1
ATOM 7549 C C . TYR B 1 490 ? -27.422 -52.969 -35.062 1 88.88 490 TYR B C 1
ATOM 7551 O O . TYR B 1 490 ? -27.484 -52.5 -36.219 1 88.88 490 TYR B O 1
ATOM 7559 N N . ASP B 1 491 ? -27.797 -54.281 -34.75 1 81.25 491 ASP B N 1
ATOM 7560 C CA . ASP B 1 491 ? -28.625 -55.094 -35.656 1 81.25 491 ASP B CA 1
ATOM 7561 C C . ASP B 1 491 ? -30.109 -54.938 -35.344 1 81.25 491 ASP B C 1
ATOM 7563 O O . ASP B 1 491 ? -30.516 -55 -34.188 1 81.25 491 ASP B O 1
ATOM 7567 N N . ILE B 1 492 ? -30.969 -54.469 -36.375 1 71.88 492 ILE B N 1
ATOM 7568 C CA . ILE B 1 492 ? -32.406 -54.281 -36.188 1 71.88 492 ILE B CA 1
ATOM 7569 C C . ILE B 1 492 ? -33.125 -55.594 -36.5 1 71.88 492 ILE B C 1
ATOM 7571 O O . ILE B 1 492 ? -34.25 -55.812 -36.062 1 71.88 492 ILE B O 1
ATOM 7575 N N . LEU B 1 493 ? -32.562 -56.625 -37.031 1 57.38 493 LEU B N 1
ATOM 7576 C CA . LEU B 1 493 ? -33.375 -57.812 -37.344 1 57.38 493 LEU B CA 1
ATOM 7577 C C . LEU B 1 493 ? -33.5 -58.719 -36.125 1 57.38 493 LEU B C 1
ATOM 7579 O O . LEU B 1 493 ? -32.594 -58.812 -35.312 1 57.38 493 LEU B O 1
#

InterPro domains:
  IPR000315 B-box-type zinc finger [PF00643] (160-202)
  IPR000315 B-box-type zinc finger [PS50119] (159-202)
  IPR000315 B-box-type zinc finger [SM00336] (104-153)
  IPR000315 B-box-type zinc finger [SM00336] (159-202)
  IPR001806 Small GTPase [PF00071] (412-492)
  IPR001841 Zinc finger, RING-type [PS50089] (10-66)
  IPR001841 Zinc finger, RING-type [SM00184] (10-65)
  IPR001841 Zinc finger, RING-type [SM00184] (109-187)
  IPR005225 Small GTP-binding domain [TIGR00231] (409-492)
  IPR013083 Zinc finger, RING/FYVE/PHD-type [G3DSA:3.30.40.10] (1-100)
  IPR017903 COS domain [PS51262] (310-366)
  IPR017907 Zinc finger, RING-type, conserved site [PS00518] (25-34)
  IPR027370 Zinc finger, RING-type, eukaryotic [PF13445] (10-46)
  IPR027417 P-loop containing nucleoside triphosphate hydrolase [G3DSA:3.40.50.300] (400-493)
  IPR027417 P-loop containing nucleoside triphosphate hydrolase [SSF52540] (406-492)
  IPR050617 E3 ubiquitin-protein ligases and FN3/SPRY domain-containing proteins [PTHR24099] (40-330)

Foldseek 3Di:
DVPVLQVQAALQVRHGAFQWWAALVGDIHHPVVVVVQLVVQLPPDDPPDPPVNPQSSAWGARSPPRDIGGHDPVHSLVIFGDVVSVVQVCLQVLPPVVCCLPVPGFHFFRPAPDPPGHGFAKAFPSSRTTHDPVRCCVPCVDPVNVPTDIHGPDRDPPPDATAASVPGRAHFFKAFPVSGDTHHPVLLPPPHPCVPTDIDTPVVVVVVVVVVVLVVLLVVLVVVLVVVVVVVVVVVVVVVVVVVVVVVVVVVCVVVVVVVVVVVVVVVVVVVVLVVVVVVLVVLVVVLVVVVVVLVVQLVVLVVVLVVLVPDDDPVSSVVCVVVSVVVNVVSPDDDPSDSVDDPDDPCPPDPCVVVVVVVVPDDDDPDDPPPPPPPPPPPPVDDDDDDDDDDDPDDPDPCDVDDPPFPEEAEEEEAEAWPLCQVQVVCCVQNVDGDPPDHFDRAKDWHWDWDQDPNTTYIYIYIYGGNDPSNVSNRVVSCVRHPYYHYGYHPD/DVPVLQQQAALQPRHGAFQWWAALVGDIHHPVVVVVQLVVQLPPDDPPDPPVNPQSSAWGARSPPRHIGGHDPVHSLLIFGPVVSVVQSCLQVQPCVVVCLPVPGFHFFRPAPDPVGHGFAKAFPSSRTTHDPVRCCVPCVDPVNVPTDIHGPDRDPPSDATDASPPGRADFFKAFPVSRDTHHPVLLPPPHPCVPTDIDTPVVVVVVVVVVVLVVLLVVLVVVLVVVVVVVVVVVVVVVVVVVVVVVVVVVCVVVVVVVVVVVVVVVVVVVVLVVVVVVLVVLVVVLVVVVVVLVVQLVVLVVVLVVLVPDDDPVSSVVCVVVSVVVNVVSPDDDPSCSVDDPDDPCPPDPCVVVVVVVVPDDDDPDDPPPPPPPPPPDPPPDDDPDDPDDDPDPPPPVDPDPPPFPEEAEEEEAEAWPLCQVQVVCCVQRVDGDPPDHFDRAKDWHWDWDQDPNGTYIYIYIYGGNDPSNVSVRVVSCVRHPYYHYGYDPD

pLDDT: mean 75.29, std 17.84, range [20.86, 94.06]

Solvent-accessible surface area (backbone atoms only — not comparable to full-atom values): 55807 Å² total; per-residue (Å²): 118,66,34,42,52,51,67,49,24,16,77,81,80,67,38,66,57,41,71,25,28,42,44,96,86,45,50,63,36,21,47,66,55,49,48,50,43,37,57,56,48,45,66,65,62,73,69,79,64,80,86,71,55,75,65,57,68,29,39,34,60,42,82,83,81,60,48,77,44,80,42,58,98,61,40,76,66,70,43,46,70,31,58,46,60,44,52,48,49,39,60,43,70,33,57,51,64,80,51,38,22,44,101,85,69,41,51,40,16,65,75,50,87,54,88,77,44,49,59,28,58,32,19,28,68,68,79,65,44,32,25,17,75,66,53,36,52,69,52,46,64,36,83,89,37,57,82,51,49,71,40,68,59,74,81,77,79,64,81,84,66,79,56,23,85,87,63,53,86,40,67,58,53,30,28,31,64,81,76,65,42,74,31,26,77,68,35,45,34,92,87,25,95,46,42,90,47,61,69,43,51,41,72,60,51,38,54,53,50,51,52,53,43,52,51,50,43,36,54,36,27,51,48,38,36,50,35,50,54,48,41,52,52,50,50,51,44,50,49,46,32,54,51,46,50,50,50,52,46,50,53,51,48,54,52,53,48,50,52,49,49,50,51,50,52,49,53,51,52,54,48,48,53,51,49,50,54,48,52,54,54,48,50,54,50,50,52,50,41,51,51,40,49,50,50,34,41,49,42,53,15,48,35,27,50,51,22,56,50,68,65,48,79,51,54,73,43,31,55,68,46,47,61,34,51,42,54,52,47,54,61,66,51,50,86,70,85,71,60,77,84,68,73,61,68,66,70,68,50,54,58,77,56,63,65,53,51,53,49,59,71,64,66,52,67,40,86,56,81,62,73,82,66,74,58,74,54,70,66,80,68,87,69,88,75,76,83,75,84,83,78,85,83,74,86,76,80,80,76,80,69,90,60,70,93,64,52,79,39,79,45,34,34,32,38,42,40,58,62,80,52,47,64,68,42,52,50,34,32,71,56,56,70,38,80,60,92,81,66,71,72,63,42,47,30,44,71,41,59,38,78,40,78,53,94,89,33,40,34,28,39,36,38,36,39,44,23,32,46,76,73,32,46,49,41,48,64,65,61,48,60,83,39,79,45,74,46,81,46,73,70,87,123,116,64,34,42,51,48,69,48,24,15,77,82,80,68,38,67,57,41,69,25,28,42,42,95,87,44,50,61,38,21,47,67,54,49,50,51,43,37,56,56,48,44,66,65,62,71,69,79,62,79,85,70,52,75,64,58,69,30,38,35,60,40,81,83,81,61,48,77,43,78,42,59,99,62,39,74,66,69,44,47,71,32,55,45,60,44,51,48,48,40,59,42,70,30,61,44,64,78,53,37,21,44,98,87,69,39,53,39,17,63,73,51,85,54,88,77,45,48,58,30,58,32,20,27,68,68,80,66,44,33,24,16,71,67,52,37,52,68,54,46,64,36,82,90,36,59,82,52,49,72,42,68,59,74,82,74,81,65,78,84,68,78,57,23,85,85,62,52,88,38,67,59,53,31,29,31,64,82,76,63,41,74,30,26,76,68,36,45,34,93,87,25,95,46,42,90,48,61,70,42,52,38,71,61,51,40,55,53,51,50,52,52,46,50,51,50,45,38,53,36,26,51,49,39,37,52,35,51,53,50,41,52,51,51,50,53,46,50,51,47,30,53,50,47,50,50,52,53,48,49,54,52,49,53,54,53,49,49,53,48,50,51,52,50,50,49,53,50,52,55,48,48,51,53,50,49,53,47,51,54,55,48,49,54,50,50,52,51,43,52,52,40,50,50,51,34,40,49,42,53,14,48,35,26,50,51,22,54,51,68,66,50,81,50,54,71,42,31,57,69,46,47,62,34,51,43,52,51,46,55,62,66,48,51,86,68,85,72,59,83,78,68,71,59,67,64,70,69,51,54,60,77,56,63,63,51,49,52,49,58,70,61,64,51,68,41,85,57,81,62,73,82,67,76,65,75,56,66,75,65,86,71,75,81,85,81,77,76,84,80,77,79,84,72,81,76,74,79,74,79,65,83,68,73,83,70,57,78,39,80,47,35,34,32,37,44,40,57,63,79,51,47,64,68,41,52,48,34,32,71,58,54,71,39,81,60,92,80,64,71,73,63,42,45,30,46,68,43,57,40,79,42,77,52,95,88,35,43,34,30,39,36,40,36,39,46,22,33,46,74,73,32,47,50,40,50,63,65,60,47,60,82,40,78,44,72,45,82,47,74,70,90,124

Sequence (986 aa):
MEALERELSCPYCNNLFSSPLLLPCGHSVCCKCAYNLLASSGTSKTPANPESSEETDRCFSCPECKNAVFLDDRGLRCLCPNLTLQNIIERVKGTEAATARSSDGNLACEVCEKSPAADAVKTCVTCELSFCDKCLTAVHSRKAFVKHRLVDPLTVTVPKTPKCQDHGEEKLSLYCVSDETIICPRCTESDGRHSAHPVVELPEMYQEMKDILRTSVENLAWRITDYEKGIQLLQAMYQLVCENASRHKSSLFVELDSLISTLQKKKQVLGDTIDHERNEKLSVLKSHIERYQEKMDHGIGVVALGGMVLKEKDPACFLQTAAAVNGRILDVASPDPLHAGITEHFRPVNVDLGEVREVLDSLDFMEGEMPEDEAVGLEWDNSAVESPEQPAESETADYESPAPPEPDHTFKIVIVGDSGVGKSNLLSRFAFSRYDSGSKPTIGIEFATKTMKIEGKTIKAQIWDTAGDDRYRPIISACCRGAVGAFLVYDILMEALERELSCPYCNNLFSSPLLLPCGHSVCCKCAYNLLASSGTSKTPANPESSEETDRCFSCPECKNAVFLDDRGLRCLCPNLTLQNIIERVKGTEAATARSSDGNLACEVCEKSPAADAVKTCVTCELSFCDKCLTAVHSRKAFVKHRLVDPLTVTVPKTPKCQDHGEEKLSLYCVSDETIICPRCTESDGRHSAHPVVELPEMYQEMKDILRTSVENLAWRITDYEKGIQLLQAMYQLVCENASRHKSSLFVELDSLISTLQKKKQVLGDTIDHERNEKLSVLKSHIERYQEKMDHGIGVVALGGMVLKEKDPACFLQTAAAVNGRILDVASPDPLHAGITEHFRPVNVDLGEVREVLDSLDFMEGEMPEDEAVGLEWDNSAVESPEQPAESETADYESPAPPEPDHTFKIVIVGDSGVGKSNLLSRFAFSRYDSGSKPTIGIEFATKTMKIEGKTIKAQIWDTAGDDRYRPIISACCRGAVGAFLVYDIL

Nearest PDB structures (foldseek):
  3tkl-assembly1_A  TM=9.236E-01  e=2.178E-08  Homo sapiens
  9ikq-assembly1_B  TM=9.601E-01  e=4.396E-08  Homo sapiens
  5lpn-assembly1_A  TM=9.467E-01  e=5.556E-08  Homo sapiens
  2ew1-assembly1_A  TM=9.449E-01  e=1.189E-07  Homo sapiens
  1zbd-assembly1_A  TM=9.508E-01  e=1.122E-07  Rattus norvegicus